Protein AF-A0A8H5CAH1-F1 (afdb_monomer)

Mean predicted aligned error: 20.33 Å

Secondary structure (DSSP, 8-state):
----SSS-TT--TTTT-------TT-EEGGGTEEEEEEEEEETTEEEEEEEEEETTEEEEEEEEEE-HHHHHHIIIIIHHHHHHHHHH--TT-----EEEEEEEEETTEEEEEEEES----BHHHHHHHHHHTT-SS--HHHHHHHHHHHHHHHHHHHTTT-B----SGGGEEE-----HHHHHHHHHHSPPPPPEEETTEEEPPP-----SS--TT--HHHHTT--EEE--GGG-B-SSP-PPTT---TT-GGGSSSS----TTHHHHHHHHHHHHHHHSS-S----S-HHHHHHHHHHHHT-PPPGGGTTSHHHHTPPPP-TTSPPHHHHHTTTS-HHHHHHHHHHHHHH--SSTTTSPPHHHHTT-TTTHHHHTT--S----STTTTTTS-TTTTTSTTT---TT---S-----PPPPPPPP------------------------------------PPPPPPPPPPPPTT-S--TTS-SS-----SS-----------TT--HHHHHHHHHHHHHHHHHHHHHHHHHHHHHHHHHHHHHHTT-HHHHHHHHHHHHHHIIIIIHHHHHHHHTTTTTTTS-----S--HHHHHHHHTHHHHHHHTT--HHHHHHHHHHHHHHGGGHHHHHHHHHHHHHHHTTT-THHHHHHHHHHHHHHHHHHHHHHHS-TTS--GGGHHHHHHHHHHHHHHHHHHHHHHHHS-GGG-----GGGGTTHHHHHHHHHHHHHHHHHHHHHHHHHHHHHHHH-HHHHHHHHHHHHHHHHHHHHHHHHHHHTTT-

pLDDT: mean 72.87, std 22.02, range [19.97, 97.19]

Sequence (785 aa):
MASFPEEPLNLSAEDGFGYLPADINQTLHGGKYTIVRKLGWGPRSSTWFVSEKTGDETVYWVVQVFTVSASKGADTTLRPILQGAVARARKWIPFPTINYSFWETGVHGEHLCLVMIEYGLPLSGLLRDAKRDGRPGLPVHVVQYTVSTVLSTLESLQNEEVMHSGVKLENLVFWASVDEEELAEHLAERPPGKTEIIGGFPVVRSQPLGDETAKWDEPMREVADWMLLLAGFGHVQVPPYAPEREHDYSSAPETLLANPTCGLSTDVWMLGCLAFELVTGEKLFTSTGTASERLREIRDVLQDSIPDAWQGDSNVQVLPDTNTSIQSLEKSLRQVLTEYEATAMCAFLRKCLVIDPAARQSVRDLRGDDWVKVASKSCKKPWRNQNSWTRNFPPSSEALWDKDQDPSFRDSSAGSLLLAPMAAPRETESSSSLSNTATPAYVPTQNTTQNDALSEPERLTKATMEVVPPAPSPKDFPSEHTPLLSTPRNPHIQDGIDETPSQDNVSSMAMFWEELPTLTEAAVPLFATQVLQFTMIIVPVISVGHMSTTALAGITLGSMTANVTGFSVIQGFCSALDTLMPSAWTSSHPQYPITITWFNAQSFLLRLKQDPEVAHLASQYLRWITLALPPFVFNTISRRYFQSQGLFTVPTRIILLVAPINAFLGWFLVWGPEPFSMGFIGAPIASVVSYYLISIASFTYGARYTDLRAWHPLTMRMFTHLGRLVRLGLSGVGQVCSEWWAWELVVLAASAIGPTALATQSVLGTSCGATFQAPFAIGVASSVR

Structure (mmCIF, N/CA/C/O backbone):
data_AF-A0A8H5CAH1-F1
#
_entry.id   AF-A0A8H5CAH1-F1
#
loop_
_atom_site.group_PDB
_atom_site.id
_atom_site.type_symbol
_atom_site.label_atom_id
_atom_site.label_alt_id
_atom_site.label_comp_id
_atom_site.label_asym_id
_atom_site.label_entity_id
_atom_site.label_seq_id
_atom_site.pdbx_PDB_ins_code
_atom_site.Cartn_x
_atom_site.Cartn_y
_atom_site.Cartn_z
_atom_site.occupancy
_atom_site.B_iso_or_equiv
_atom_site.auth_seq_id
_atom_site.auth_comp_id
_atom_site.auth_asym_id
_atom_site.auth_atom_id
_atom_site.pdbx_PDB_model_num
ATOM 1 N N . MET A 1 1 ? 9.356 1.542 -45.652 1.00 39.12 1 MET A N 1
ATOM 2 C CA . MET A 1 1 ? 8.880 0.399 -44.840 1.00 39.12 1 MET A CA 1
ATOM 3 C C . MET A 1 1 ? 7.638 0.828 -44.076 1.00 39.12 1 MET A C 1
ATOM 5 O O . MET A 1 1 ? 7.459 2.029 -43.909 1.00 39.12 1 MET A O 1
ATOM 9 N N . ALA A 1 2 ? 6.793 -0.107 -43.638 1.00 39.28 2 ALA A N 1
ATOM 10 C CA . ALA A 1 2 ? 5.792 0.206 -42.621 1.00 39.28 2 ALA A CA 1
ATOM 11 C C . ALA A 1 2 ? 6.513 0.368 -41.275 1.00 39.28 2 ALA A C 1
ATOM 13 O O . ALA A 1 2 ? 7.308 -0.496 -40.910 1.00 39.28 2 ALA A O 1
ATOM 14 N N . SER A 1 3 ? 6.274 1.470 -40.568 1.00 55.88 3 SER A N 1
ATOM 15 C CA . SER A 1 3 ? 6.725 1.634 -39.187 1.00 55.88 3 SER A CA 1
ATOM 16 C C . SER A 1 3 ? 5.833 0.790 -38.282 1.00 55.88 3 SER A C 1
ATOM 18 O O . SER A 1 3 ? 4.632 1.057 -38.189 1.00 55.88 3 SER A O 1
ATOM 20 N N . PHE A 1 4 ? 6.402 -0.220 -37.629 1.00 65.94 4 PHE A N 1
ATOM 21 C CA . PHE A 1 4 ? 5.696 -0.952 -36.583 1.00 65.94 4 PHE A CA 1
ATOM 22 C C . PHE A 1 4 ? 5.473 -0.004 -35.385 1.00 65.94 4 PHE A C 1
ATOM 24 O O . PHE A 1 4 ? 6.397 0.723 -35.024 1.00 65.94 4 PHE A O 1
ATOM 31 N N . PRO A 1 5 ? 4.261 0.053 -34.798 1.00 68.06 5 PRO A N 1
ATOM 32 C CA . PRO A 1 5 ? 3.958 0.930 -33.659 1.00 68.06 5 PRO A CA 1
ATOM 33 C C . PRO A 1 5 ? 4.433 0.359 -32.308 1.00 68.06 5 PRO A C 1
ATOM 35 O O . PRO A 1 5 ? 4.320 1.022 -31.282 1.00 68.06 5 PRO A O 1
ATOM 38 N N . GLU A 1 6 ? 4.917 -0.882 -32.320 1.00 81.88 6 GLU A N 1
ATOM 39 C CA . GLU A 1 6 ? 5.434 -1.666 -31.196 1.00 81.88 6 GLU A CA 1
ATOM 40 C C . GLU A 1 6 ? 6.808 -2.229 -31.628 1.00 81.88 6 GLU A C 1
ATOM 42 O O . GLU A 1 6 ? 7.552 -1.523 -32.309 1.00 81.88 6 GLU A O 1
ATOM 47 N N . GLU A 1 7 ? 7.174 -3.472 -31.289 1.00 83.25 7 GLU A N 1
ATOM 48 C CA . GLU A 1 7 ? 8.465 -4.019 -31.730 1.00 83.25 7 GLU A CA 1
ATOM 49 C C . GLU A 1 7 ? 8.551 -4.223 -33.262 1.00 83.25 7 GLU A C 1
ATOM 51 O O . GLU A 1 7 ? 7.550 -4.546 -33.914 1.00 83.25 7 GLU A O 1
ATOM 56 N N . PRO A 1 8 ? 9.747 -4.078 -33.868 1.00 84.75 8 PRO A N 1
ATOM 57 C CA . PRO A 1 8 ? 9.953 -4.285 -35.299 1.00 84.75 8 PRO A CA 1
ATOM 58 C C . PRO A 1 8 ? 10.002 -5.784 -35.650 1.00 84.75 8 PRO A C 1
ATOM 60 O O . PRO A 1 8 ? 11.058 -6.351 -35.932 1.00 84.75 8 PRO A O 1
ATOM 63 N N . LEU A 1 9 ? 8.832 -6.434 -35.669 1.00 85.62 9 LEU A N 1
ATOM 64 C CA . LEU A 1 9 ? 8.657 -7.872 -35.953 1.00 85.62 9 LEU A CA 1
ATOM 65 C C . LEU A 1 9 ? 9.239 -8.332 -37.303 1.00 85.62 9 LEU A C 1
ATOM 67 O O . LEU A 1 9 ? 9.489 -9.522 -37.498 1.00 85.62 9 LEU A O 1
ATOM 71 N N . ASN A 1 10 ? 9.469 -7.402 -38.232 1.00 84.69 10 ASN A N 1
ATOM 72 C CA . ASN A 1 10 ? 10.068 -7.674 -39.535 1.00 84.69 10 ASN A CA 1
ATOM 73 C C . ASN A 1 10 ? 11.605 -7.790 -39.526 1.00 84.69 10 ASN A C 1
ATOM 75 O O . ASN A 1 10 ? 12.161 -8.111 -40.576 1.00 84.69 10 ASN A O 1
ATOM 79 N N . LEU A 1 11 ? 12.289 -7.449 -38.428 1.00 87.06 11 LEU A N 1
ATOM 80 C CA . LEU A 1 11 ? 13.753 -7.488 -38.338 1.00 87.06 11 LEU A CA 1
ATOM 81 C C . LEU A 1 11 ? 14.231 -8.834 -37.790 1.00 87.06 11 LEU A C 1
ATOM 83 O O . LEU A 1 11 ? 13.706 -9.343 -36.798 1.00 87.06 11 LEU A O 1
ATOM 87 N N . SER A 1 12 ? 15.239 -9.393 -38.451 1.00 86.06 12 SER A N 1
ATOM 88 C CA . SER A 1 12 ? 15.768 -10.734 -38.219 1.00 86.06 12 SER A CA 1
ATOM 89 C C . SER A 1 12 ? 16.866 -10.769 -37.152 1.00 86.06 12 SER A C 1
ATOM 91 O O . SER A 1 12 ? 17.308 -9.738 -36.639 1.00 86.06 12 SER A O 1
ATOM 93 N N . ALA A 1 13 ? 17.356 -11.972 -36.843 1.00 83.56 13 ALA A N 1
ATOM 94 C CA . ALA A 1 13 ? 18.547 -12.152 -36.016 1.00 83.56 13 ALA A CA 1
ATOM 95 C C . ALA A 1 13 ? 19.811 -11.514 -36.638 1.00 83.56 13 ALA A C 1
ATOM 97 O O . ALA A 1 13 ? 20.676 -11.050 -35.897 1.00 83.56 13 ALA A O 1
ATOM 98 N N . GLU A 1 14 ? 19.910 -11.449 -37.974 1.00 80.50 14 GLU A N 1
ATOM 99 C CA . GLU A 1 14 ? 21.045 -10.836 -38.687 1.00 80.50 14 GLU A CA 1
ATOM 100 C C . GLU A 1 14 ? 21.045 -9.303 -38.562 1.00 80.50 14 GLU A C 1
ATOM 102 O O . GLU A 1 14 ? 22.106 -8.687 -38.480 1.00 80.50 14 GLU A O 1
ATOM 107 N N . ASP A 1 15 ? 19.860 -8.694 -38.446 1.00 80.56 15 ASP A N 1
ATOM 108 C CA . ASP A 1 15 ? 19.682 -7.261 -38.166 1.00 80.56 15 ASP A CA 1
ATOM 109 C C . ASP A 1 15 ? 20.014 -6.887 -36.705 1.00 80.56 15 ASP A C 1
ATOM 111 O O . ASP A 1 15 ? 19.988 -5.711 -36.340 1.00 80.56 15 ASP A O 1
ATOM 115 N N . GLY A 1 16 ? 20.312 -7.881 -35.858 1.00 77.19 16 GLY A N 1
ATOM 116 C CA . GLY A 1 16 ? 20.508 -7.730 -34.414 1.00 77.19 16 GLY A CA 1
ATOM 117 C C . GLY A 1 16 ? 19.245 -7.950 -33.574 1.00 77.19 16 GLY A C 1
ATOM 118 O O . GLY A 1 16 ? 19.300 -7.754 -32.361 1.00 77.19 16 GLY A O 1
ATOM 119 N N . PHE A 1 17 ? 18.134 -8.392 -34.173 1.00 83.69 17 PHE A N 1
ATOM 120 C CA . PHE A 1 17 ? 16.830 -8.552 -33.519 1.00 83.69 17 PHE A CA 1
ATOM 121 C C . PHE A 1 17 ? 16.282 -9.993 -33.647 1.00 83.69 17 PHE A C 1
ATOM 123 O O . PHE A 1 17 ? 16.823 -10.925 -33.047 1.00 83.69 17 PHE A O 1
ATOM 130 N N . GLY A 1 18 ? 15.185 -10.191 -34.387 1.00 89.12 18 GLY A N 1
ATOM 131 C CA . GLY A 1 18 ? 14.400 -11.424 -34.402 1.00 89.12 18 GLY A CA 1
ATOM 132 C C . GLY A 1 18 ? 13.494 -11.520 -33.176 1.00 89.12 18 GLY A C 1
ATOM 133 O O . GLY A 1 18 ? 13.792 -12.263 -32.247 1.00 89.12 18 GLY A O 1
ATOM 134 N N . TYR A 1 19 ? 12.396 -10.764 -33.148 1.00 91.56 19 TYR A N 1
ATOM 135 C CA . TYR A 1 19 ? 11.344 -10.881 -32.124 1.00 91.56 19 TYR A CA 1
ATOM 136 C C . TYR A 1 19 ? 10.419 -12.071 -32.410 1.00 91.56 19 TYR A C 1
ATOM 138 O O . TYR A 1 19 ? 10.225 -12.418 -33.570 1.00 91.56 19 TYR A O 1
ATOM 146 N N . LEU A 1 20 ? 9.815 -12.683 -31.385 1.00 92.06 20 LEU A N 1
ATOM 147 C CA . LEU A 1 20 ? 8.768 -13.691 -31.597 1.00 92.06 20 LEU A CA 1
ATOM 148 C C . LEU A 1 20 ? 7.466 -12.969 -32.002 1.00 92.06 20 LEU A C 1
ATOM 150 O O . LEU A 1 20 ? 6.951 -12.200 -31.189 1.00 92.06 20 LEU A O 1
ATOM 154 N N . PRO A 1 21 ? 6.910 -13.188 -33.210 1.00 90.31 21 PRO A N 1
ATOM 155 C CA . PRO A 1 21 ? 5.667 -12.547 -33.630 1.00 90.31 21 PRO A CA 1
ATOM 156 C C . PRO A 1 21 ? 4.467 -13.302 -33.045 1.00 90.31 21 PRO A C 1
ATOM 158 O O . PRO A 1 21 ? 3.839 -14.113 -33.726 1.00 90.31 21 PRO A O 1
ATOM 161 N N . ALA A 1 22 ? 4.210 -13.081 -31.757 1.00 89.75 22 ALA A N 1
ATOM 162 C CA . ALA A 1 22 ? 3.199 -13.800 -30.993 1.00 89.75 22 ALA A CA 1
ATOM 163 C C . ALA A 1 22 ? 1.826 -13.102 -30.995 1.00 89.75 22 ALA A C 1
ATOM 165 O O . ALA A 1 22 ? 1.742 -11.876 -31.060 1.00 89.75 22 ALA A O 1
ATOM 166 N N . ASP A 1 23 ? 0.753 -13.891 -30.890 1.00 90.75 23 ASP A N 1
ATOM 167 C CA . ASP A 1 23 ? -0.639 -13.413 -30.905 1.00 90.75 23 ASP A CA 1
ATOM 168 C C . ASP A 1 23 ? -1.399 -13.743 -29.599 1.00 90.75 23 ASP A C 1
ATOM 170 O O . ASP A 1 23 ? -1.026 -14.634 -28.831 1.00 90.75 23 ASP A O 1
ATOM 174 N N . ILE A 1 24 ? -2.498 -13.036 -29.333 1.00 90.88 24 ILE A N 1
ATOM 175 C CA . ILE A 1 24 ? -3.377 -13.291 -28.186 1.00 90.88 24 ILE A CA 1
ATOM 176 C C . ILE A 1 24 ? -4.077 -14.651 -28.352 1.00 90.88 24 ILE A C 1
ATOM 178 O O . ILE A 1 24 ? -4.609 -14.980 -29.411 1.00 90.88 24 ILE A O 1
ATOM 182 N N . ASN A 1 25 ? -4.125 -15.434 -27.273 1.00 89.69 25 ASN A N 1
ATOM 183 C CA . ASN A 1 25 ? -4.509 -16.852 -27.219 1.00 89.69 25 ASN A CA 1
ATOM 184 C C . ASN A 1 25 ? -3.540 -17.834 -27.907 1.00 89.69 25 ASN A C 1
ATOM 186 O O . ASN A 1 25 ? -3.828 -19.032 -27.929 1.00 89.69 25 ASN A O 1
ATOM 190 N N . GLN A 1 26 ? -2.390 -17.394 -28.433 1.00 92.31 26 GLN A N 1
ATOM 191 C CA . GLN A 1 26 ? -1.351 -18.333 -28.862 1.00 92.31 26 GLN A CA 1
ATOM 192 C C . GLN A 1 26 ? -0.804 -19.103 -27.653 1.00 92.31 26 GLN A C 1
ATOM 194 O O . GLN A 1 26 ? -0.576 -18.532 -26.585 1.00 92.31 26 GLN A O 1
ATOM 199 N N . THR A 1 27 ? -0.561 -20.400 -27.828 1.00 92.62 27 THR A N 1
ATOM 200 C CA . THR A 1 27 ? 0.103 -21.229 -26.820 1.00 92.62 27 THR A CA 1
ATOM 201 C C . THR A 1 27 ? 1.609 -21.304 -27.046 1.00 92.62 27 THR A C 1
ATOM 203 O O . THR A 1 27 ? 2.043 -21.541 -28.172 1.00 92.62 27 THR A O 1
ATOM 206 N N . LEU A 1 28 ? 2.376 -21.193 -25.965 1.00 92.06 28 LEU A N 1
ATOM 207 C CA . LEU A 1 28 ? 3.818 -21.418 -25.874 1.00 92.06 28 LEU A CA 1
ATOM 208 C C . LEU A 1 28 ? 4.105 -22.732 -25.122 1.00 92.06 28 LEU A C 1
ATOM 210 O O . LEU A 1 28 ? 3.229 -23.283 -24.443 1.00 92.06 28 LEU A O 1
ATOM 214 N N . HIS A 1 29 ? 5.342 -23.217 -25.216 1.00 92.12 29 HIS A N 1
ATOM 215 C CA . HIS A 1 29 ? 5.875 -24.400 -24.539 1.00 92.12 29 HIS A CA 1
ATOM 216 C C . HIS A 1 29 ? 4.965 -25.632 -24.680 1.00 92.12 29 HIS A C 1
ATOM 218 O O . HIS A 1 29 ? 4.398 -26.142 -23.711 1.00 92.12 29 HIS A O 1
ATOM 224 N N . GLY A 1 30 ? 4.756 -26.070 -25.925 1.00 85.62 30 GLY A N 1
ATOM 225 C CA . GLY A 1 30 ? 4.004 -27.292 -26.238 1.00 85.62 30 GLY A CA 1
ATOM 226 C C . GLY A 1 30 ? 2.516 -27.269 -25.858 1.00 85.62 30 GLY A C 1
ATOM 227 O O . GLY A 1 30 ? 1.894 -28.328 -25.816 1.00 85.62 30 GLY A O 1
ATOM 228 N N . GLY A 1 31 ? 1.944 -26.094 -25.571 1.00 87.56 31 GLY A N 1
ATOM 229 C CA . GLY A 1 31 ? 0.554 -25.939 -25.127 1.00 87.56 31 GLY A CA 1
ATOM 230 C C . GLY A 1 31 ? 0.393 -25.498 -23.668 1.00 87.56 31 GLY A C 1
ATOM 231 O O . GLY A 1 31 ? -0.728 -25.213 -23.251 1.00 87.56 31 GLY A O 1
ATOM 232 N N . LYS A 1 32 ? 1.480 -25.436 -22.886 1.00 89.94 32 LYS A N 1
ATOM 233 C CA . LYS A 1 32 ? 1.432 -25.199 -21.433 1.00 89.94 32 LYS A CA 1
ATOM 234 C C . LYS A 1 32 ? 0.989 -23.781 -21.052 1.00 89.94 32 LYS A C 1
ATOM 236 O O . LYS A 1 32 ? 0.195 -23.615 -20.129 1.00 89.94 32 LYS A O 1
ATOM 241 N N . TYR A 1 33 ? 1.500 -22.770 -21.753 1.00 92.81 33 TYR A N 1
ATOM 242 C CA . TYR A 1 33 ? 1.269 -21.355 -21.443 1.00 92.81 33 TYR A CA 1
ATOM 243 C C . TYR A 1 33 ? 0.442 -20.703 -22.547 1.00 92.81 33 TYR A C 1
ATOM 245 O O . TYR A 1 33 ? 0.873 -20.684 -23.691 1.00 92.81 33 TYR A O 1
ATOM 253 N N . THR A 1 34 ? -0.727 -20.145 -22.232 1.00 93.62 34 THR A N 1
ATOM 254 C CA . THR A 1 34 ? -1.567 -19.424 -23.211 1.00 93.62 34 THR A CA 1
ATOM 255 C C . THR A 1 34 ? -1.392 -17.918 -23.045 1.00 93.62 34 THR A C 1
ATOM 257 O O . THR A 1 34 ? -1.555 -17.413 -21.937 1.00 93.62 34 THR A O 1
ATOM 260 N N . ILE A 1 35 ? -1.074 -17.189 -24.117 1.00 93.00 35 ILE A N 1
ATOM 261 C CA . ILE A 1 35 ? -0.911 -15.729 -24.080 1.00 93.00 35 ILE A CA 1
ATOM 262 C C . ILE A 1 35 ? -2.259 -15.046 -23.836 1.00 93.00 35 ILE A C 1
ATOM 264 O O . ILE A 1 35 ? -3.196 -15.200 -24.616 1.00 93.00 35 ILE A O 1
ATOM 268 N N . VAL A 1 36 ? -2.327 -14.239 -22.778 1.00 89.81 36 VAL A N 1
ATOM 269 C CA . VAL A 1 36 ? -3.516 -13.466 -22.387 1.00 89.81 36 VAL A CA 1
ATOM 270 C C . VAL A 1 36 ? -3.372 -11.995 -22.780 1.00 89.81 36 VAL A C 1
ATOM 272 O O . VAL A 1 36 ? -4.353 -11.373 -23.183 1.00 89.81 36 VAL A O 1
ATOM 275 N N . ARG A 1 37 ? -2.170 -11.409 -22.658 1.00 88.62 37 ARG A N 1
ATOM 276 C CA . ARG A 1 37 ? -1.921 -9.978 -22.927 1.00 88.62 37 ARG A CA 1
ATOM 277 C C . ARG A 1 37 ? -0.445 -9.689 -23.193 1.00 88.62 37 ARG A C 1
ATOM 279 O O . ARG A 1 37 ? 0.419 -10.350 -22.624 1.00 88.62 37 ARG A O 1
ATOM 286 N N . LYS A 1 38 ? -0.141 -8.647 -23.969 1.00 87.94 38 LYS A N 1
ATOM 287 C CA . LYS A 1 38 ? 1.203 -8.051 -24.016 1.00 87.94 38 LYS A CA 1
ATOM 288 C C . LYS A 1 38 ? 1.328 -6.972 -22.939 1.00 87.94 38 LYS A C 1
ATOM 290 O O . LYS A 1 38 ? 0.510 -6.058 -22.912 1.00 87.94 38 LYS A O 1
ATOM 295 N N . LEU A 1 39 ? 2.340 -7.046 -22.076 1.00 81.94 39 LEU A N 1
ATOM 296 C CA . LEU A 1 39 ? 2.582 -6.047 -21.024 1.00 81.94 39 LEU A CA 1
ATOM 297 C C . LEU A 1 39 ? 3.517 -4.921 -21.487 1.00 81.94 39 LEU A C 1
ATOM 299 O O . LEU A 1 39 ? 3.327 -3.773 -21.096 1.00 81.94 39 LEU A O 1
ATOM 303 N N . GLY A 1 40 ? 4.512 -5.238 -22.318 1.00 81.00 40 GLY A N 1
ATOM 304 C CA . GLY A 1 40 ? 5.506 -4.279 -22.804 1.00 81.00 40 GLY A CA 1
ATOM 305 C C . GLY A 1 40 ? 6.574 -4.927 -23.686 1.00 81.00 40 GLY A C 1
ATOM 306 O O . GLY A 1 40 ? 6.531 -6.131 -23.944 1.00 81.00 40 GLY A O 1
ATOM 307 N N . TRP A 1 41 ? 7.550 -4.137 -24.136 1.00 83.44 41 TRP A N 1
ATOM 308 C CA . TRP A 1 41 ? 8.710 -4.611 -24.898 1.00 83.44 41 TRP A CA 1
ATOM 309 C C . TRP A 1 41 ? 9.913 -3.658 -24.784 1.00 83.44 41 TRP A C 1
ATOM 311 O O . TRP A 1 41 ? 9.813 -2.550 -24.252 1.00 83.44 41 TRP A O 1
ATOM 321 N N . GLY A 1 42 ? 11.059 -4.106 -25.295 1.00 76.62 42 GLY A N 1
ATOM 322 C CA . GLY A 1 42 ? 12.276 -3.320 -25.495 1.00 76.62 42 GLY A CA 1
ATOM 323 C C . GLY A 1 42 ? 13.210 -3.987 -26.518 1.00 76.62 42 GLY A C 1
ATOM 324 O O . GLY A 1 42 ? 12.869 -5.061 -27.023 1.00 76.62 42 GLY A O 1
ATOM 325 N N . PRO A 1 43 ? 14.392 -3.411 -26.824 1.00 76.25 43 PRO A N 1
ATOM 326 C CA . PRO A 1 43 ? 15.267 -3.841 -27.930 1.00 76.25 43 PRO A CA 1
ATOM 327 C C . PRO A 1 43 ? 15.661 -5.328 -27.957 1.00 76.25 43 PRO A C 1
ATOM 329 O O . PRO A 1 43 ? 16.013 -5.856 -29.006 1.00 76.25 43 PRO A O 1
ATOM 332 N N . ARG A 1 44 ? 15.588 -6.018 -26.810 1.00 81.19 44 ARG A N 1
ATOM 333 C CA . ARG A 1 44 ? 16.052 -7.404 -26.643 1.00 81.19 44 ARG A CA 1
ATOM 334 C C . ARG A 1 44 ? 14.990 -8.405 -26.200 1.00 81.19 44 ARG A C 1
ATOM 336 O O . ARG A 1 44 ? 15.275 -9.602 -26.231 1.00 81.19 44 ARG A O 1
ATOM 343 N N . SER A 1 45 ? 13.789 -7.967 -25.821 1.00 87.38 45 SER A N 1
ATOM 344 C CA . SER A 1 45 ? 12.716 -8.862 -25.365 1.00 87.38 45 SER A CA 1
ATOM 345 C C . SER A 1 45 ? 11.330 -8.218 -25.409 1.00 87.38 45 SER A C 1
ATOM 347 O O . SER A 1 45 ? 11.195 -7.018 -25.177 1.00 87.38 45 SER A O 1
ATOM 349 N N . SER A 1 46 ? 10.306 -9.048 -25.586 1.00 89.25 46 SER A N 1
ATOM 350 C CA . SER A 1 46 ? 8.894 -8.711 -25.371 1.00 89.25 46 SER A CA 1
ATOM 351 C C . SER A 1 46 ? 8.383 -9.398 -24.097 1.00 89.25 46 SER A C 1
ATOM 353 O O . SER A 1 46 ? 8.830 -10.494 -23.753 1.00 89.25 46 SER A O 1
ATOM 355 N N . THR A 1 47 ? 7.478 -8.750 -23.366 1.00 88.25 47 THR A N 1
ATOM 356 C CA . THR A 1 47 ? 6.991 -9.218 -22.060 1.00 88.25 47 THR A CA 1
ATOM 357 C C . THR A 1 47 ? 5.494 -9.478 -22.133 1.00 88.25 47 THR A C 1
ATOM 359 O O . THR A 1 47 ? 4.705 -8.565 -22.393 1.00 88.25 47 THR A O 1
ATOM 362 N N . TRP A 1 48 ? 5.104 -10.723 -21.879 1.00 89.81 48 TRP A N 1
ATOM 363 C CA . TRP A 1 48 ? 3.747 -11.225 -22.064 1.00 89.81 48 TRP A CA 1
ATOM 364 C C . TRP A 1 48 ? 3.180 -11.751 -20.753 1.00 89.81 48 TRP A C 1
ATOM 366 O O . TRP A 1 48 ? 3.876 -12.375 -19.958 1.00 89.81 48 TRP A O 1
ATOM 376 N N . PHE A 1 49 ? 1.894 -11.518 -20.546 1.00 89.75 49 PHE A N 1
ATOM 377 C CA . PHE A 1 49 ? 1.114 -12.105 -19.472 1.00 89.75 49 PHE A CA 1
ATOM 378 C C . PHE A 1 49 ? 0.406 -13.351 -20.008 1.00 89.75 49 PHE A C 1
ATOM 380 O O . PHE A 1 49 ? -0.234 -13.295 -21.066 1.00 89.75 49 PHE A O 1
ATOM 387 N N . VAL A 1 50 ? 0.547 -14.475 -19.307 1.00 90.69 50 VAL A N 1
ATOM 388 C CA . VAL A 1 50 ? 0.076 -15.793 -19.753 1.00 90.69 50 VAL A CA 1
ATOM 389 C C . VAL A 1 50 ? -0.706 -16.509 -18.654 1.00 90.69 50 VAL A C 1
ATOM 391 O O . VAL A 1 50 ? -0.503 -16.250 -17.470 1.00 90.69 50 VAL A O 1
ATOM 394 N N . SER A 1 51 ? -1.546 -17.462 -19.050 1.00 89.50 51 SER A N 1
ATOM 395 C CA . SER A 1 51 ? -2.237 -18.390 -18.149 1.00 89.50 51 SER A CA 1
ATOM 396 C C . SER A 1 51 ? -1.756 -19.833 -18.346 1.00 89.50 51 SER A C 1
ATOM 398 O O . SER A 1 51 ? -1.641 -20.291 -19.487 1.00 89.50 51 SER A O 1
ATOM 400 N N . GLU A 1 52 ? -1.549 -20.562 -17.252 1.00 89.00 52 GLU A N 1
ATOM 401 C CA . GLU A 1 52 ? -1.288 -22.006 -17.179 1.00 89.00 52 GLU A CA 1
ATOM 402 C C . GLU A 1 52 ? -2.497 -22.706 -16.537 1.00 89.00 52 GLU A C 1
ATOM 404 O O . GLU A 1 52 ? -2.933 -22.332 -15.448 1.00 89.00 52 GLU A O 1
ATOM 409 N N . LYS A 1 53 ? -3.047 -23.737 -17.189 1.00 84.19 53 LYS A N 1
ATOM 410 C CA . LYS A 1 53 ? -4.185 -24.501 -16.649 1.00 84.19 53 LYS A CA 1
ATOM 411 C C . LYS A 1 53 ? -3.703 -25.708 -15.855 1.00 84.19 53 LYS A C 1
ATOM 413 O O . LYS A 1 53 ? -3.129 -26.634 -16.425 1.00 84.19 53 LYS A O 1
ATOM 418 N N . THR A 1 54 ? -3.980 -25.710 -14.555 1.00 79.19 54 THR A N 1
ATOM 419 C CA . THR A 1 54 ? -3.551 -26.749 -13.611 1.00 79.19 54 THR A CA 1
ATOM 420 C C . THR A 1 54 ? -4.777 -27.504 -13.101 1.00 79.19 54 THR A C 1
ATOM 422 O O . THR A 1 54 ? -5.313 -27.231 -12.032 1.00 79.19 54 THR A O 1
ATOM 425 N N . GLY A 1 55 ? -5.260 -28.456 -13.905 1.00 80.25 55 GLY A N 1
ATOM 426 C CA . GLY A 1 55 ? -6.553 -29.102 -13.663 1.00 80.25 55 GLY A CA 1
ATOM 427 C C . GLY A 1 55 ? -7.702 -28.145 -13.982 1.00 80.25 55 GLY A C 1
ATOM 428 O O . GLY A 1 55 ? -7.787 -27.662 -15.111 1.00 80.25 55 GLY A O 1
ATOM 429 N N . ASP A 1 56 ? -8.560 -27.879 -12.995 1.00 74.12 56 ASP A N 1
ATOM 430 C CA . ASP A 1 56 ? -9.669 -26.920 -13.111 1.00 74.12 56 ASP A CA 1
ATOM 431 C C . ASP A 1 56 ? -9.253 -25.472 -12.753 1.00 74.12 56 ASP A C 1
ATOM 433 O O . ASP A 1 56 ? -9.970 -24.528 -13.083 1.00 74.12 56 ASP A O 1
ATOM 437 N N . GLU A 1 57 ? -8.092 -25.276 -12.113 1.00 75.56 57 GLU A N 1
ATOM 438 C CA . GLU A 1 57 ? -7.565 -23.966 -11.689 1.00 75.56 57 GLU A CA 1
ATOM 439 C C . GLU A 1 57 ? -6.699 -23.322 -12.799 1.00 75.56 57 GLU A C 1
ATOM 441 O O . GLU A 1 57 ? -6.087 -24.017 -13.619 1.00 75.56 57 GLU A O 1
ATOM 446 N N . THR A 1 58 ? -6.661 -21.984 -12.871 1.00 80.38 58 THR A N 1
ATOM 447 C CA . THR A 1 58 ? -5.958 -21.229 -13.932 1.00 80.38 58 THR A CA 1
ATOM 448 C C . THR A 1 58 ? -5.003 -20.206 -13.322 1.00 80.38 58 THR A C 1
ATOM 450 O O . THR A 1 58 ? -5.412 -19.109 -12.956 1.00 80.38 58 THR A O 1
ATOM 453 N N . VAL A 1 59 ? -3.722 -20.572 -13.274 1.00 83.62 59 VAL A N 1
ATOM 454 C CA . VAL A 1 59 ? -2.645 -19.784 -12.662 1.00 83.62 59 VAL A CA 1
ATOM 455 C C . VAL A 1 59 ? -2.053 -18.818 -13.685 1.00 83.62 59 VAL A C 1
ATOM 457 O O . VAL A 1 59 ? -1.882 -19.172 -14.854 1.00 83.62 59 VAL A O 1
ATOM 460 N N . TYR A 1 60 ? -1.695 -17.609 -13.258 1.00 84.75 60 TYR A N 1
ATOM 461 C CA . TYR A 1 60 ? -1.136 -16.576 -14.134 1.00 84.75 60 TYR A CA 1
ATOM 462 C C . TYR A 1 60 ? 0.364 -16.343 -13.920 1.00 84.75 60 TYR A C 1
ATOM 464 O O . TYR A 1 60 ? 0.863 -16.372 -12.796 1.00 84.75 60 TYR A O 1
ATOM 472 N N . TRP A 1 61 ? 1.080 -16.058 -15.012 1.00 86.38 61 TRP A N 1
ATOM 473 C CA . TRP A 1 61 ? 2.529 -15.828 -15.024 1.00 86.38 61 TRP A CA 1
ATOM 474 C C . TRP A 1 61 ? 2.915 -14.685 -15.967 1.00 86.38 61 TRP A C 1
ATOM 476 O O . TRP A 1 61 ? 2.174 -14.341 -16.893 1.00 86.38 61 TRP A O 1
ATOM 486 N N . VAL A 1 62 ? 4.128 -14.155 -15.801 1.00 87.31 62 VAL A N 1
ATOM 487 C CA . VAL A 1 62 ? 4.770 -13.300 -16.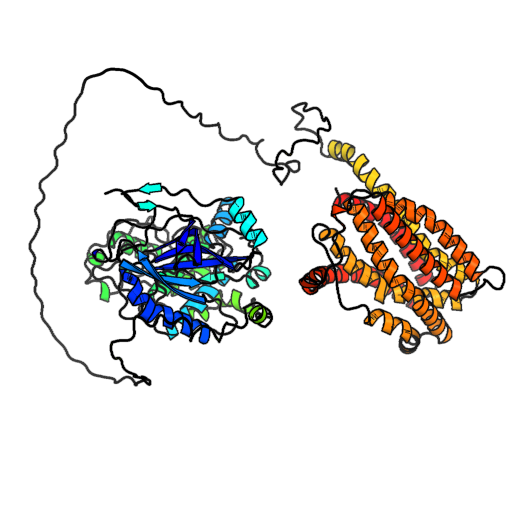809 1.00 87.31 62 VAL A CA 1
ATOM 488 C C . VAL A 1 62 ? 5.830 -14.106 -17.549 1.00 87.31 62 VAL A C 1
ATOM 490 O O . VAL A 1 62 ? 6.740 -14.653 -16.932 1.00 87.31 62 VAL A O 1
ATOM 493 N N . VAL A 1 63 ? 5.739 -14.163 -18.876 1.00 90.31 63 VAL A N 1
ATOM 494 C CA . VAL A 1 63 ? 6.764 -14.749 -19.745 1.00 90.31 63 VAL A CA 1
ATOM 495 C C . VAL A 1 63 ? 7.485 -13.631 -20.478 1.00 90.31 63 VAL A C 1
ATOM 497 O O . VAL A 1 63 ? 6.900 -12.901 -21.281 1.00 90.31 63 VAL A O 1
ATOM 500 N N . GLN A 1 64 ? 8.780 -13.509 -20.216 1.00 89.31 64 GLN A N 1
ATOM 501 C CA . GLN A 1 64 ? 9.655 -12.610 -20.947 1.00 89.31 64 GLN A CA 1
ATOM 502 C C . GLN A 1 64 ? 10.341 -13.380 -22.080 1.00 89.31 64 GLN A C 1
ATOM 504 O O . GLN A 1 64 ? 11.156 -14.270 -21.836 1.00 89.31 64 GLN A O 1
ATOM 509 N N . VAL A 1 65 ? 9.983 -13.042 -23.319 1.00 92.00 65 VAL A N 1
ATOM 510 C CA . VAL A 1 65 ? 10.445 -13.696 -24.547 1.00 92.00 65 VAL A CA 1
ATOM 511 C C . VAL A 1 65 ? 11.555 -12.860 -25.169 1.00 92.00 65 VAL A C 1
ATOM 513 O O . VAL A 1 65 ? 11.333 -11.720 -25.586 1.00 92.00 65 VAL A O 1
ATOM 516 N N . PHE A 1 66 ? 12.759 -13.416 -25.239 1.00 91.38 66 PHE A N 1
ATOM 517 C CA . PHE A 1 66 ? 13.918 -12.737 -25.803 1.00 91.38 66 PHE A CA 1
ATOM 518 C C . PHE A 1 66 ? 13.915 -12.762 -27.336 1.00 91.38 66 PHE A C 1
ATOM 520 O O . PHE A 1 66 ? 13.350 -13.642 -27.986 1.00 91.38 66 PHE A O 1
ATOM 527 N N . THR A 1 67 ? 14.575 -11.772 -27.926 1.00 91.31 67 THR A N 1
ATOM 528 C CA . THR A 1 67 ? 14.946 -11.799 -29.346 1.00 91.31 67 THR A CA 1
ATOM 529 C C . THR A 1 67 ? 15.934 -12.937 -29.611 1.00 91.31 67 THR A C 1
ATOM 531 O O . THR A 1 67 ? 16.685 -13.333 -28.714 1.00 91.31 67 THR A O 1
ATOM 534 N N . VAL A 1 68 ? 15.967 -13.474 -30.831 1.00 90.69 68 VAL A N 1
ATOM 535 C CA . VAL A 1 68 ? 16.906 -14.548 -31.210 1.00 90.69 68 VAL A CA 1
ATOM 536 C C . VAL A 1 68 ? 18.358 -14.096 -31.006 1.00 90.69 68 VAL A C 1
ATOM 538 O O . VAL A 1 68 ? 19.176 -14.864 -30.496 1.00 90.69 68 VAL A O 1
ATOM 541 N N . SER A 1 69 ? 18.663 -12.827 -31.305 1.00 86.69 69 SER A N 1
ATOM 542 C CA . SER A 1 69 ? 19.973 -12.216 -31.044 1.00 86.69 69 SER A CA 1
ATOM 543 C C . SER A 1 69 ? 20.346 -12.198 -29.552 1.00 86.69 69 SER A C 1
ATOM 545 O O . SER A 1 69 ? 21.470 -12.549 -29.192 1.00 86.69 69 SER A O 1
ATOM 547 N N . ALA A 1 70 ? 19.410 -11.844 -28.664 1.00 86.06 70 ALA A N 1
ATOM 548 C CA . ALA A 1 70 ? 19.667 -11.742 -27.228 1.00 86.06 70 ALA A CA 1
ATOM 549 C C . ALA A 1 70 ? 19.616 -13.086 -26.481 1.00 86.06 70 ALA A C 1
ATOM 551 O O . ALA A 1 70 ? 20.253 -13.220 -25.435 1.00 86.06 70 ALA A O 1
ATOM 552 N N . SER A 1 71 ? 18.874 -14.075 -26.990 1.00 89.12 71 SER A N 1
ATOM 553 C CA . SER A 1 71 ? 18.500 -15.295 -26.254 1.00 89.12 71 SER A CA 1
ATOM 554 C C . SER A 1 71 ? 19.696 -16.105 -25.747 1.00 89.12 71 SER A C 1
ATOM 556 O O . SER A 1 71 ? 19.738 -16.477 -24.576 1.00 89.12 71 SER A O 1
ATOM 558 N N . LYS A 1 72 ? 20.722 -16.316 -26.583 1.00 83.19 72 LYS A N 1
ATOM 559 C CA . LYS A 1 72 ? 21.942 -17.047 -26.180 1.00 83.19 72 LYS A CA 1
ATOM 560 C C . LYS A 1 72 ? 22.750 -16.294 -25.114 1.00 83.19 72 LYS A C 1
ATOM 562 O O . LYS A 1 72 ? 23.312 -16.914 -24.212 1.00 83.19 72 LYS A O 1
ATOM 567 N N . GLY A 1 73 ? 22.771 -14.961 -25.178 1.00 79.69 73 GLY A N 1
ATOM 568 C CA . GLY A 1 73 ? 23.395 -14.118 -24.154 1.00 79.69 73 GLY A CA 1
ATOM 569 C C . GLY A 1 73 ? 22.620 -14.151 -22.835 1.00 79.69 73 GLY A C 1
ATOM 570 O O . GLY A 1 73 ? 23.214 -14.287 -21.769 1.00 79.69 73 GLY A O 1
ATOM 571 N N . ALA A 1 74 ? 21.289 -14.096 -22.898 1.00 81.62 74 ALA A N 1
ATOM 572 C CA . ALA A 1 74 ? 20.419 -14.150 -21.726 1.00 81.62 74 ALA A CA 1
ATOM 573 C C . ALA A 1 74 ? 20.481 -15.507 -20.997 1.00 81.62 74 ALA A C 1
ATOM 575 O O . ALA A 1 74 ? 20.495 -15.532 -19.767 1.00 81.62 74 ALA A O 1
ATOM 576 N N . ASP A 1 75 ? 20.592 -16.625 -21.722 1.00 83.38 75 ASP A N 1
ATOM 577 C CA . ASP A 1 75 ? 20.703 -17.954 -21.103 1.00 83.38 75 ASP A CA 1
ATOM 578 C C . ASP A 1 75 ? 22.026 -18.140 -20.343 1.00 83.38 75 ASP A C 1
ATOM 580 O O . ASP A 1 75 ? 22.055 -18.683 -19.239 1.00 83.38 75 ASP A O 1
ATOM 584 N N . THR A 1 76 ? 23.119 -17.648 -20.930 1.00 78.75 76 THR A N 1
ATOM 585 C CA . THR A 1 76 ? 24.484 -17.818 -20.409 1.00 78.75 76 THR A CA 1
ATOM 586 C C . THR A 1 76 ? 24.867 -16.812 -19.326 1.00 78.75 76 THR A C 1
ATOM 588 O O . THR A 1 76 ? 25.740 -17.111 -18.513 1.00 78.75 76 THR A O 1
ATOM 591 N N . THR A 1 77 ? 24.225 -15.641 -19.288 1.00 74.12 77 THR A N 1
ATOM 592 C CA . THR A 1 77 ? 24.546 -14.566 -18.333 1.00 74.12 77 THR A CA 1
ATOM 593 C C . THR A 1 77 ? 23.358 -14.232 -17.430 1.00 74.12 77 THR A C 1
ATOM 595 O O . THR A 1 77 ? 23.407 -14.498 -16.229 1.00 74.12 77 THR A O 1
ATOM 598 N N . LEU A 1 78 ? 22.264 -13.705 -17.988 1.00 76.56 78 LEU A N 1
ATOM 599 C CA . LEU A 1 78 ? 21.130 -13.186 -17.221 1.00 76.56 78 LEU A CA 1
ATOM 600 C C . LEU A 1 78 ? 20.442 -14.251 -16.356 1.00 76.56 78 LEU A C 1
ATOM 602 O O . LEU A 1 78 ? 20.163 -13.982 -15.190 1.00 76.56 78 LEU A O 1
ATOM 606 N N . ARG A 1 79 ? 20.182 -15.457 -16.880 1.00 77.81 79 ARG A N 1
ATOM 607 C CA . ARG A 1 79 ? 19.535 -16.530 -16.104 1.00 77.81 79 ARG A CA 1
ATOM 608 C C . ARG A 1 79 ? 20.379 -16.932 -14.875 1.00 77.81 79 ARG A C 1
ATOM 610 O O . ARG A 1 79 ? 19.826 -16.898 -13.774 1.00 77.81 79 ARG A O 1
ATOM 617 N N . PRO A 1 80 ? 21.694 -17.218 -14.993 1.00 76.19 80 PRO A N 1
ATOM 618 C CA . PRO A 1 80 ? 22.585 -17.384 -13.840 1.00 76.19 80 PRO A CA 1
ATOM 619 C C . PRO A 1 80 ? 22.653 -16.178 -12.892 1.00 76.19 80 PRO A C 1
ATOM 621 O O . PRO A 1 80 ? 22.666 -16.376 -11.677 1.00 76.19 80 PRO A O 1
ATOM 624 N N . ILE A 1 81 ? 22.667 -14.942 -13.411 1.00 72.56 81 ILE A N 1
ATOM 625 C CA . ILE A 1 81 ? 22.672 -13.717 -12.589 1.00 72.56 81 ILE A CA 1
ATOM 626 C C . ILE A 1 81 ? 21.394 -13.626 -11.753 1.00 72.56 81 ILE A C 1
ATOM 628 O O . ILE A 1 81 ? 21.484 -13.459 -10.542 1.00 72.56 81 ILE A O 1
ATOM 632 N N . LEU A 1 82 ? 20.214 -13.791 -12.358 1.00 71.38 82 LEU A N 1
ATOM 633 C CA . LEU A 1 82 ? 18.926 -13.737 -11.658 1.00 71.38 82 LEU A CA 1
ATOM 634 C C . LEU A 1 82 ? 18.799 -14.865 -10.622 1.00 71.38 82 LEU A C 1
ATOM 636 O O . LEU A 1 82 ? 18.455 -14.601 -9.472 1.00 71.38 82 LEU A O 1
ATOM 640 N N . GLN A 1 83 ? 19.162 -16.103 -10.975 1.00 71.31 83 GLN A N 1
ATOM 641 C CA . GLN A 1 83 ? 19.181 -17.234 -10.033 1.00 71.31 83 GLN A CA 1
ATOM 642 C C . GLN A 1 83 ? 20.156 -16.995 -8.864 1.00 71.31 83 GLN A C 1
ATOM 644 O O . GLN A 1 83 ? 19.830 -17.249 -7.703 1.00 71.31 83 GLN A O 1
ATOM 649 N N . GLY A 1 84 ? 21.343 -16.457 -9.154 1.00 66.44 84 GLY A N 1
ATOM 650 C CA . GLY A 1 84 ? 22.342 -16.101 -8.152 1.00 66.44 84 GLY A CA 1
ATOM 651 C C . GLY A 1 84 ? 21.910 -14.943 -7.251 1.00 66.44 84 GLY A C 1
ATOM 652 O O . GLY A 1 84 ? 22.120 -15.003 -6.040 1.00 66.44 84 GLY A O 1
ATOM 653 N N . ALA A 1 85 ? 21.272 -13.923 -7.821 1.00 63.50 85 ALA A N 1
ATOM 654 C CA . ALA A 1 85 ? 20.756 -12.767 -7.106 1.00 63.50 85 ALA A CA 1
ATOM 655 C C . ALA A 1 85 ? 19.585 -13.148 -6.193 1.00 63.50 85 ALA A C 1
ATOM 657 O O . ALA A 1 85 ? 19.599 -12.744 -5.038 1.00 63.50 85 ALA A O 1
ATOM 658 N N . VAL A 1 86 ? 18.653 -14.008 -6.623 1.00 62.81 86 VAL A N 1
ATOM 659 C CA . VAL A 1 86 ? 17.611 -14.580 -5.744 1.00 62.81 86 VAL A CA 1
ATOM 660 C C . VAL A 1 86 ? 18.237 -15.349 -4.570 1.00 62.81 86 VAL A C 1
ATOM 662 O O . VAL A 1 86 ? 17.811 -15.186 -3.428 1.00 62.81 86 VAL A O 1
ATOM 665 N N . ALA A 1 87 ? 19.300 -16.127 -4.809 1.00 58.94 87 ALA A N 1
ATOM 666 C CA . ALA A 1 87 ? 20.005 -16.861 -3.753 1.00 58.94 87 ALA A CA 1
ATOM 667 C C . ALA A 1 87 ? 20.842 -15.966 -2.808 1.00 58.94 87 ALA A C 1
ATOM 669 O O . ALA A 1 87 ? 21.085 -16.340 -1.658 1.00 58.94 87 ALA A O 1
ATOM 670 N N . ARG A 1 88 ? 21.302 -14.794 -3.274 1.00 57.06 88 ARG A N 1
ATOM 671 C CA . ARG A 1 88 ? 22.093 -13.817 -2.494 1.00 57.06 88 ARG A CA 1
ATOM 672 C C . ARG A 1 88 ? 21.257 -12.681 -1.896 1.00 57.06 88 ARG A C 1
ATOM 674 O O . ARG A 1 88 ? 21.730 -11.996 -0.984 1.00 57.06 88 ARG A O 1
ATOM 681 N N . ALA A 1 89 ? 20.024 -12.496 -2.361 1.00 51.88 89 ALA A N 1
ATOM 682 C CA . ALA A 1 89 ? 19.104 -11.478 -1.890 1.00 51.88 89 ALA A CA 1
ATOM 683 C C . ALA A 1 89 ? 18.864 -11.635 -0.386 1.00 51.88 89 ALA A C 1
ATOM 685 O O . ALA A 1 89 ? 18.390 -12.654 0.123 1.00 51.88 89 ALA A O 1
ATOM 686 N N . ARG A 1 90 ? 19.165 -10.571 0.361 1.00 48.72 90 ARG A N 1
ATOM 687 C CA . ARG A 1 90 ? 18.698 -10.457 1.746 1.00 48.72 90 ARG A CA 1
ATOM 688 C C . ARG A 1 90 ? 17.167 -10.433 1.721 1.00 48.72 90 ARG A C 1
ATOM 690 O O . ARG A 1 90 ? 16.597 -9.825 0.822 1.00 48.72 90 ARG A O 1
ATOM 697 N N . LYS A 1 91 ? 16.522 -11.002 2.750 1.00 47.41 91 LYS A N 1
ATOM 698 C CA . LYS A 1 91 ? 15.053 -11.167 2.930 1.00 47.41 91 LYS A CA 1
ATOM 699 C C . LYS A 1 91 ? 14.184 -9.883 2.913 1.00 47.41 91 LYS A C 1
ATOM 701 O O . LYS A 1 91 ? 13.071 -9.889 3.427 1.00 47.41 91 LYS A O 1
ATOM 706 N N . TRP A 1 92 ? 14.710 -8.777 2.403 1.00 48.34 92 TRP A N 1
ATOM 707 C CA . TRP A 1 92 ? 14.164 -7.426 2.487 1.00 48.34 92 TRP A CA 1
ATOM 708 C C . TRP A 1 92 ? 14.339 -6.628 1.178 1.00 48.34 92 TRP A C 1
ATOM 710 O O . TRP A 1 92 ? 14.001 -5.449 1.162 1.00 48.34 92 TRP A O 1
ATOM 720 N N . ILE A 1 93 ? 14.923 -7.220 0.124 1.00 56.34 93 ILE A N 1
ATOM 721 C CA . ILE A 1 93 ? 15.098 -6.584 -1.192 1.00 56.34 93 ILE A CA 1
ATOM 722 C C . ILE A 1 93 ? 14.107 -7.240 -2.168 1.00 56.34 93 ILE A C 1
ATOM 724 O O . ILE A 1 93 ? 14.212 -8.451 -2.367 1.00 56.34 93 ILE A O 1
ATOM 728 N N . PRO A 1 94 ? 13.165 -6.490 -2.768 1.00 61.19 94 PRO A N 1
ATOM 729 C CA . PRO A 1 94 ? 12.336 -6.997 -3.855 1.00 61.19 94 PRO A CA 1
ATOM 730 C C . PRO A 1 94 ? 13.188 -7.131 -5.126 1.00 61.19 94 PRO A C 1
ATOM 732 O O . PRO A 1 94 ? 13.869 -6.188 -5.526 1.00 61.19 94 PRO A O 1
ATOM 735 N N . PHE A 1 95 ? 13.182 -8.315 -5.735 1.00 67.50 95 PHE A N 1
ATOM 736 C CA . PHE A 1 95 ? 14.005 -8.659 -6.896 1.00 67.50 95 PHE A CA 1
ATOM 737 C C . PHE A 1 95 ? 13.292 -9.770 -7.692 1.00 67.50 95 PHE A C 1
ATOM 739 O O . PHE A 1 95 ? 12.802 -10.695 -7.040 1.00 67.50 95 PHE A O 1
ATOM 746 N N . PRO A 1 96 ? 13.196 -9.714 -9.037 1.00 69.44 96 PRO A N 1
ATOM 747 C CA . PRO A 1 96 ? 12.405 -10.684 -9.798 1.00 69.44 96 PRO A CA 1
ATOM 748 C C . PRO A 1 96 ? 12.896 -12.129 -9.698 1.00 69.44 96 PRO A C 1
ATOM 750 O O . PRO A 1 96 ? 14.099 -12.405 -9.711 1.00 69.44 96 PRO A O 1
ATOM 753 N N . THR A 1 97 ? 11.943 -13.057 -9.662 1.00 70.50 97 THR A N 1
ATOM 754 C CA . THR A 1 97 ? 12.167 -14.477 -9.402 1.00 70.50 97 THR A CA 1
ATOM 755 C C . THR A 1 97 ? 11.836 -15.297 -10.644 1.00 70.50 97 THR A C 1
ATOM 757 O O . THR A 1 97 ? 10.668 -15.505 -10.976 1.00 70.50 97 THR A O 1
ATOM 760 N N . ILE A 1 98 ? 12.863 -15.831 -11.317 1.00 74.06 98 ILE A N 1
ATOM 761 C CA . ILE A 1 98 ? 12.650 -16.853 -12.352 1.00 74.06 98 ILE A CA 1
ATOM 762 C C . ILE A 1 98 ? 12.113 -18.118 -11.671 1.00 74.06 98 ILE A C 1
ATOM 764 O O . ILE A 1 98 ? 12.826 -18.744 -10.885 1.00 74.06 98 ILE A O 1
ATOM 768 N N . ASN A 1 99 ? 10.895 -18.526 -12.021 1.00 74.62 99 ASN A N 1
ATOM 769 C CA . ASN A 1 99 ? 10.343 -19.827 -11.646 1.00 74.62 99 ASN A CA 1
ATOM 770 C C . ASN A 1 99 ? 10.810 -20.930 -12.613 1.00 74.62 99 ASN A C 1
ATOM 772 O O . ASN A 1 99 ? 11.218 -22.009 -12.192 1.00 74.62 99 ASN A O 1
ATOM 776 N N . TYR A 1 100 ? 10.776 -20.653 -13.920 1.00 81.94 100 TYR A N 1
ATOM 777 C CA . TYR A 1 100 ? 11.112 -21.616 -14.971 1.00 81.94 100 TYR A CA 1
ATOM 778 C C . TYR A 1 100 ? 11.684 -20.917 -16.215 1.00 81.94 100 TYR A C 1
ATOM 780 O O . TYR A 1 100 ? 11.546 -19.705 -16.376 1.00 81.94 100 TYR A O 1
ATOM 788 N N . SER A 1 101 ? 12.328 -21.669 -17.107 1.00 88.44 101 SER A N 1
ATOM 789 C CA . SER A 1 101 ? 12.843 -21.156 -18.382 1.00 88.44 101 SER A CA 1
ATOM 790 C C . SER A 1 101 ? 12.778 -22.224 -19.466 1.00 88.44 101 SER A C 1
ATOM 792 O O . SER A 1 101 ? 13.174 -23.361 -19.214 1.00 88.44 101 SER A O 1
ATOM 794 N N . PHE A 1 102 ? 12.341 -21.852 -20.666 1.00 92.50 102 PHE A N 1
ATOM 795 C CA . PHE A 1 102 ? 12.230 -22.743 -21.822 1.00 92.50 102 PHE A CA 1
ATOM 796 C C . PHE A 1 102 ? 12.676 -22.054 -23.117 1.00 92.50 102 PHE A C 1
ATOM 798 O O . PHE A 1 102 ? 12.960 -20.857 -23.122 1.00 92.50 102 PHE A O 1
ATOM 805 N N . TRP A 1 103 ? 12.731 -22.818 -24.207 1.00 93.44 103 TRP A N 1
ATOM 806 C CA . TRP A 1 103 ? 12.972 -22.310 -25.556 1.00 93.44 103 TRP A CA 1
ATOM 807 C C . TRP A 1 103 ? 11.715 -22.465 -26.416 1.00 93.44 103 TRP A C 1
ATOM 809 O O . TRP A 1 103 ? 11.029 -23.482 -26.322 1.00 93.44 103 TRP A O 1
ATOM 819 N N . GLU A 1 104 ? 11.429 -21.465 -27.247 1.00 94.31 104 GLU A N 1
ATOM 820 C CA . GLU A 1 104 ? 10.303 -21.438 -28.187 1.00 94.31 104 GLU A CA 1
ATOM 821 C C . GLU A 1 104 ? 10.821 -21.222 -29.618 1.00 94.31 104 GLU A C 1
ATOM 823 O O . GLU A 1 104 ? 11.687 -20.373 -29.847 1.00 94.31 104 GLU A O 1
ATOM 828 N N . THR A 1 105 ? 10.300 -21.959 -30.601 1.00 92.88 105 THR A N 1
ATOM 829 C CA . THR A 1 105 ? 10.716 -21.816 -32.007 1.00 92.88 105 THR A CA 1
ATOM 830 C C . THR A 1 105 ? 9.814 -20.822 -32.741 1.00 92.88 105 THR A C 1
ATOM 832 O O . THR A 1 105 ? 8.640 -21.093 -32.985 1.00 92.88 105 THR A O 1
ATOM 835 N N . GLY A 1 106 ? 10.372 -19.673 -33.120 1.00 88.62 106 GLY A N 1
ATOM 836 C CA . GLY A 1 106 ? 9.714 -18.637 -33.913 1.00 88.62 106 GLY A CA 1
ATOM 837 C C . GLY A 1 106 ? 10.183 -18.611 -35.370 1.00 88.62 106 GLY A C 1
ATOM 838 O O . GLY A 1 106 ? 11.110 -19.314 -35.768 1.00 88.62 106 GLY A O 1
ATOM 839 N N . VAL A 1 107 ? 9.572 -17.742 -36.181 1.00 87.94 107 VAL A N 1
ATOM 840 C CA . VAL A 1 107 ? 9.908 -17.601 -37.617 1.00 87.94 107 VAL A CA 1
ATOM 841 C C . VAL A 1 107 ? 11.333 -17.092 -37.876 1.00 87.94 107 VAL A C 1
ATOM 843 O O . VAL A 1 107 ? 11.854 -17.279 -38.971 1.00 87.94 107 VAL A O 1
ATOM 846 N N . HIS A 1 108 ? 11.957 -16.457 -36.877 1.00 89.56 108 HIS A N 1
ATOM 847 C CA . HIS A 1 108 ? 13.315 -15.904 -36.948 1.00 89.56 108 HIS A CA 1
ATOM 848 C C . HIS A 1 108 ? 14.383 -16.808 -36.309 1.00 89.56 108 HIS A C 1
ATOM 850 O O . HIS A 1 108 ? 15.568 -16.486 -36.395 1.00 89.56 108 HIS A O 1
ATOM 856 N N . GLY A 1 109 ? 13.994 -17.908 -35.651 1.00 91.56 109 GLY A N 1
ATOM 857 C CA . GLY A 1 109 ? 14.899 -18.792 -34.908 1.00 91.56 109 GLY A CA 1
ATOM 858 C C . GLY A 1 109 ? 14.360 -19.202 -33.535 1.00 91.56 109 GLY A C 1
ATOM 859 O O . GLY A 1 109 ? 13.154 -19.231 -33.305 1.00 91.56 109 GLY A O 1
ATOM 860 N N . GLU A 1 110 ? 15.263 -19.545 -32.619 1.00 93.06 110 GLU A N 1
ATOM 861 C CA . GLU A 1 110 ? 14.926 -20.003 -31.265 1.00 93.06 110 GLU A CA 1
ATOM 862 C C . GLU A 1 110 ? 14.999 -18.853 -30.252 1.00 93.06 110 GLU A C 1
ATOM 864 O O . GLU A 1 110 ? 15.978 -18.102 -30.208 1.00 93.06 110 GLU A O 1
ATOM 869 N N . HIS A 1 111 ? 13.965 -18.740 -29.421 1.00 93.94 111 HIS A N 1
ATOM 870 C CA . HIS A 1 111 ? 13.784 -17.685 -28.430 1.00 93.94 111 HIS A CA 1
ATOM 871 C C . HIS A 1 111 ? 13.878 -18.259 -27.017 1.00 93.94 111 HIS A C 1
ATOM 873 O O . HIS A 1 111 ? 13.174 -19.215 -26.697 1.00 93.94 111 HIS A O 1
ATOM 879 N N . LEU A 1 112 ? 14.691 -17.654 -26.151 1.00 93.75 112 LEU A N 1
ATOM 880 C CA . LEU A 1 112 ? 14.669 -17.952 -24.721 1.00 93.75 112 LEU A CA 1
ATOM 881 C C . LEU A 1 112 ? 13.442 -17.287 -24.088 1.00 93.75 112 LEU A C 1
ATOM 883 O O . LEU A 1 112 ? 13.213 -16.087 -24.259 1.00 93.75 112 LEU A O 1
ATOM 887 N N . CYS A 1 113 ? 12.695 -18.051 -23.304 1.00 92.75 113 CYS A N 1
ATOM 888 C CA . CYS A 1 113 ? 11.541 -17.592 -22.547 1.00 92.75 113 CYS A CA 1
ATOM 889 C C . CYS A 1 113 ? 11.805 -17.780 -21.049 1.00 92.75 113 CYS A C 1
ATOM 891 O O . CYS A 1 113 ? 12.025 -18.902 -20.590 1.00 92.75 113 CYS A O 1
ATOM 893 N N . LEU A 1 114 ? 11.775 -16.690 -20.277 1.00 89.75 114 LEU A N 1
ATOM 894 C CA . LEU A 1 114 ? 11.889 -16.721 -18.814 1.00 89.75 114 LEU A CA 1
ATOM 895 C C . LEU A 1 114 ? 10.505 -16.534 -18.182 1.00 89.75 114 LEU A C 1
ATOM 897 O O . LEU A 1 114 ? 9.826 -15.551 -18.475 1.00 89.75 114 LEU A O 1
ATOM 901 N N . VAL A 1 115 ? 10.100 -17.465 -17.317 1.00 87.94 115 VAL A N 1
ATOM 902 C CA . VAL A 1 115 ? 8.827 -17.433 -16.582 1.00 87.94 115 VAL A CA 1
ATOM 903 C C . VAL A 1 115 ? 9.061 -16.828 -15.200 1.00 87.94 115 VAL A C 1
ATOM 905 O O . VAL A 1 115 ? 9.833 -17.368 -14.404 1.00 87.94 115 VAL A O 1
ATOM 908 N N . MET A 1 116 ? 8.383 -15.720 -14.920 1.00 80.88 116 MET A N 1
ATOM 909 C CA . MET A 1 116 ? 8.474 -14.925 -13.695 1.00 80.88 116 MET A CA 1
ATOM 910 C C . MET A 1 116 ? 7.122 -14.900 -12.967 1.00 80.88 116 MET A C 1
ATOM 912 O O . MET A 1 116 ? 6.069 -15.058 -13.592 1.00 80.88 116 MET A O 1
ATOM 916 N N . ILE A 1 117 ? 7.153 -14.690 -11.648 1.00 69.62 117 ILE A N 1
ATOM 917 C CA . ILE A 1 117 ? 5.945 -14.593 -10.802 1.00 69.62 117 ILE A CA 1
ATOM 918 C C . ILE A 1 117 ? 5.419 -13.160 -10.673 1.00 69.62 117 ILE A C 1
ATOM 920 O O . ILE A 1 117 ? 4.286 -12.952 -10.254 1.00 69.62 117 ILE A O 1
ATOM 924 N N . GLU A 1 118 ? 6.235 -12.162 -11.003 1.00 66.38 118 GLU A N 1
ATOM 925 C CA . GLU A 1 118 ? 5.932 -10.755 -10.770 1.00 66.38 118 GLU A CA 1
ATOM 926 C C . GLU A 1 118 ? 5.112 -10.138 -11.917 1.00 66.38 118 GLU A C 1
ATOM 928 O O . GLU A 1 118 ? 5.668 -9.610 -12.882 1.00 66.38 118 GLU A O 1
ATOM 933 N N . TYR A 1 119 ? 3.783 -10.152 -11.785 1.00 66.06 119 TYR A N 1
ATOM 934 C CA . TYR A 1 119 ? 2.892 -9.235 -12.505 1.00 66.06 119 TYR A CA 1
ATOM 935 C C . TYR A 1 119 ? 2.495 -8.046 -11.612 1.00 66.06 119 TYR A C 1
ATOM 937 O O . TYR A 1 119 ? 2.525 -8.139 -10.383 1.00 66.06 119 TYR A O 1
ATOM 945 N N . GLY A 1 120 ? 2.189 -6.895 -12.224 1.00 63.66 120 GLY A N 1
ATOM 946 C CA . GLY A 1 120 ? 2.122 -5.647 -11.466 1.00 63.66 120 GLY A CA 1
ATOM 947 C C . GLY A 1 120 ? 1.718 -4.388 -12.230 1.00 63.66 120 GLY A C 1
ATOM 948 O O . GLY A 1 120 ? 1.851 -4.307 -13.452 1.00 63.66 120 GLY A O 1
ATOM 949 N N . LEU A 1 121 ? 1.270 -3.387 -11.466 1.00 70.00 121 LEU A N 1
ATOM 950 C CA . LEU A 1 121 ? 1.046 -2.005 -11.906 1.00 70.00 121 LEU A CA 1
ATOM 951 C C . LEU A 1 121 ? 2.367 -1.322 -12.274 1.00 70.00 121 LEU A C 1
ATOM 953 O O . LEU A 1 121 ? 3.252 -1.288 -11.419 1.00 70.00 121 LEU A O 1
ATOM 957 N N . PRO A 1 122 ? 2.499 -0.663 -13.437 1.00 78.00 122 PRO A N 1
ATOM 958 C CA . PRO A 1 122 ? 3.602 0.259 -13.673 1.00 78.00 122 PRO A CA 1
ATOM 959 C C . PRO A 1 122 ? 3.403 1.569 -12.891 1.00 78.00 122 PRO A C 1
ATOM 961 O O . PRO A 1 122 ? 2.310 2.140 -12.873 1.00 78.00 122 PRO A O 1
ATOM 964 N N . LEU A 1 123 ? 4.478 2.118 -12.317 1.00 85.56 123 LEU A N 1
ATOM 965 C CA . LEU A 1 123 ? 4.451 3.390 -11.572 1.00 85.56 123 LEU A CA 1
ATOM 966 C C . LEU A 1 123 ? 4.040 4.595 -12.452 1.00 85.56 123 LEU A C 1
ATOM 968 O O . LEU A 1 123 ? 3.623 5.636 -11.946 1.00 85.56 123 LEU A O 1
ATOM 972 N N . SER A 1 124 ? 4.084 4.440 -13.781 1.00 83.75 124 SER A N 1
ATOM 973 C CA . SER A 1 124 ? 3.529 5.396 -14.749 1.00 83.75 124 SER A CA 1
ATOM 974 C C . SER A 1 124 ? 2.005 5.577 -14.656 1.00 83.75 124 SER A C 1
ATOM 976 O O . SER A 1 124 ? 1.497 6.601 -15.115 1.00 83.75 124 SER A O 1
ATOM 978 N N . GLY A 1 125 ? 1.271 4.626 -14.060 1.00 81.31 125 GLY A N 1
ATOM 979 C CA . GLY A 1 125 ? -0.136 4.803 -13.684 1.00 81.31 125 GLY A CA 1
ATOM 980 C C . GLY A 1 125 ? -0.271 5.866 -12.596 1.00 81.31 125 GLY A C 1
ATOM 981 O O . GLY A 1 125 ? -0.843 6.924 -12.834 1.00 81.31 125 GLY A O 1
ATOM 982 N N . LEU A 1 126 ? 0.418 5.653 -11.473 1.00 86.44 126 LEU A N 1
ATOM 983 C CA . LEU A 1 126 ? 0.451 6.556 -10.319 1.00 86.44 126 LEU A CA 1
ATOM 984 C C . LEU A 1 126 ? 0.815 8.010 -10.693 1.00 86.44 126 LEU A C 1
ATOM 986 O O . LEU A 1 126 ? 0.208 8.963 -10.205 1.00 86.44 126 LEU A O 1
ATOM 990 N N . LEU A 1 127 ? 1.794 8.191 -11.589 1.00 89.00 127 LEU A N 1
ATOM 991 C CA . LEU A 1 127 ? 2.187 9.514 -12.094 1.00 89.00 127 LEU A CA 1
ATOM 992 C C . LEU A 1 127 ? 1.098 10.160 -12.973 1.00 89.00 127 LEU A C 1
ATOM 994 O O . LEU A 1 127 ? 0.919 11.378 -12.951 1.00 89.00 127 LEU A O 1
ATOM 998 N N . ARG A 1 128 ? 0.353 9.356 -13.740 1.00 87.62 128 ARG A N 1
ATOM 999 C CA . ARG A 1 128 ? -0.774 9.809 -14.569 1.00 87.62 128 ARG A CA 1
ATOM 1000 C C . ARG A 1 128 ? -1.970 10.221 -13.714 1.00 87.62 128 ARG A C 1
ATOM 1002 O O . ARG A 1 128 ? -2.607 11.220 -14.038 1.00 87.62 128 ARG A O 1
ATOM 1009 N N . ASP A 1 129 ? -2.239 9.496 -12.631 1.00 86.38 129 ASP A N 1
ATOM 1010 C CA . ASP A 1 129 ? -3.265 9.856 -11.651 1.00 86.38 129 ASP A CA 1
ATOM 1011 C C . ASP A 1 129 ? -2.936 11.194 -10.978 1.00 86.38 129 ASP A C 1
ATOM 1013 O O . ASP A 1 129 ? -3.771 12.096 -10.986 1.00 86.38 129 ASP A O 1
ATOM 1017 N N . ALA A 1 130 ? -1.688 11.390 -10.532 1.00 89.12 130 ALA A N 1
ATOM 1018 C CA . ALA A 1 130 ? -1.236 12.678 -10.000 1.00 89.12 130 ALA A CA 1
ATOM 1019 C C . ALA A 1 130 ? -1.456 13.833 -10.999 1.00 89.12 130 ALA A C 1
ATOM 1021 O O . ALA A 1 130 ? -2.001 14.873 -10.622 1.00 89.12 130 ALA A O 1
ATOM 1022 N N . LYS A 1 131 ? -1.112 13.632 -12.284 1.00 89.25 131 LYS A N 1
ATOM 1023 C CA . LYS A 1 131 ? -1.346 14.628 -13.347 1.00 89.25 131 LYS A CA 1
ATOM 1024 C C . LYS A 1 131 ? -2.827 14.904 -13.612 1.00 89.25 131 LYS A C 1
ATOM 1026 O O . LYS A 1 131 ? -3.179 16.064 -13.823 1.00 89.25 131 LYS A O 1
ATOM 1031 N N . ARG A 1 132 ? -3.695 13.884 -13.595 1.00 87.56 132 ARG A N 1
ATOM 1032 C CA . ARG A 1 132 ? -5.158 14.064 -13.703 1.00 87.56 132 ARG A CA 1
ATOM 1033 C C . ARG A 1 132 ? -5.682 14.910 -12.545 1.00 87.56 132 ARG A C 1
ATOM 1035 O O . ARG A 1 132 ? -6.476 15.819 -12.766 1.00 87.56 132 ARG A O 1
ATOM 1042 N N . ASP A 1 133 ? -5.187 14.648 -11.342 1.00 87.69 133 ASP A N 1
ATOM 1043 C CA . ASP A 1 133 ? -5.647 15.274 -10.103 1.00 87.69 133 ASP A CA 1
ATOM 1044 C C . ASP A 1 133 ? -4.963 16.645 -9.851 1.00 87.69 133 ASP A C 1
ATOM 1046 O O . ASP A 1 133 ? -4.995 17.192 -8.749 1.00 87.69 133 ASP A O 1
ATOM 1050 N N . GLY A 1 134 ? -4.361 17.234 -10.897 1.00 88.38 134 GLY A N 1
ATOM 1051 C CA . GLY A 1 134 ? -3.847 18.607 -10.925 1.00 88.38 134 GLY A CA 1
ATOM 1052 C C . GLY A 1 134 ? -2.407 18.793 -10.436 1.00 88.38 134 GLY A C 1
ATOM 1053 O O . GLY A 1 134 ? -1.942 19.931 -10.343 1.00 88.38 134 GLY A O 1
ATOM 1054 N N . ARG A 1 135 ? -1.680 17.711 -10.130 1.00 89.94 135 ARG A N 1
ATOM 1055 C CA . ARG A 1 135 ? -0.305 17.752 -9.616 1.00 89.94 135 ARG A CA 1
ATOM 1056 C C . ARG A 1 135 ? 0.701 17.336 -10.706 1.00 89.94 135 ARG A C 1
ATOM 1058 O O . ARG A 1 135 ? 0.554 16.263 -11.274 1.00 89.94 135 ARG A O 1
ATOM 1065 N N . PRO A 1 136 ? 1.761 18.118 -10.992 1.00 89.62 136 PRO A N 1
ATOM 1066 C CA . PRO A 1 136 ? 2.666 17.823 -12.112 1.00 89.62 136 PRO A CA 1
ATOM 1067 C C . PRO A 1 136 ? 3.425 16.490 -11.963 1.00 89.62 136 PRO A C 1
ATOM 1069 O O . PRO A 1 136 ? 3.555 15.761 -12.942 1.00 89.62 136 PRO A O 1
ATOM 1072 N N . GLY A 1 137 ? 3.856 16.132 -10.747 1.00 92.25 137 GLY A N 1
ATOM 1073 C CA . GLY A 1 137 ? 4.493 14.846 -10.441 1.00 92.25 137 GLY A CA 1
ATOM 1074 C C . GLY A 1 137 ? 4.351 14.431 -8.972 1.00 92.25 137 GLY A C 1
ATOM 1075 O O . GLY A 1 137 ? 3.715 15.124 -8.176 1.00 92.25 137 GLY A O 1
ATOM 1076 N N . LEU A 1 138 ? 4.907 13.276 -8.602 1.00 94.50 138 LEU A N 1
ATOM 1077 C CA . LEU A 1 138 ? 4.655 12.586 -7.328 1.00 94.50 138 LEU A CA 1
ATOM 1078 C C . LEU A 1 138 ? 5.192 13.338 -6.085 1.00 94.50 138 LEU A C 1
ATOM 1080 O O . LEU A 1 138 ? 6.060 14.210 -6.189 1.00 94.50 138 LEU A O 1
ATOM 1084 N N . PRO A 1 139 ? 4.709 13.013 -4.869 1.00 93.44 139 PRO A N 1
ATOM 1085 C CA . PRO A 1 139 ? 5.281 13.521 -3.622 1.00 93.44 139 PRO A CA 1
ATOM 1086 C C . PRO A 1 139 ? 6.740 13.105 -3.411 1.00 93.44 139 PRO A C 1
ATOM 1088 O O . PRO A 1 139 ? 7.116 11.962 -3.668 1.00 93.44 139 PRO A O 1
ATOM 1091 N N . VAL A 1 140 ? 7.557 14.003 -2.847 1.00 92.94 140 VAL A N 1
ATOM 1092 C CA . VAL A 1 140 ? 9.000 13.775 -2.622 1.00 92.94 140 VAL A CA 1
ATOM 1093 C C . VAL A 1 140 ? 9.272 12.498 -1.821 1.00 92.94 140 VAL A C 1
ATOM 1095 O O . VAL A 1 140 ? 10.241 11.800 -2.106 1.00 92.94 140 VAL A O 1
ATOM 1098 N N . HIS A 1 141 ? 8.409 12.138 -0.864 1.00 90.12 141 HIS A N 1
ATOM 1099 C CA . HIS A 1 141 ? 8.567 10.913 -0.074 1.00 90.12 141 HIS A CA 1
ATOM 1100 C C . HIS A 1 141 ? 8.339 9.628 -0.891 1.00 90.12 141 HIS A C 1
ATOM 1102 O O . HIS A 1 141 ? 9.043 8.641 -0.671 1.00 90.12 141 HIS A O 1
ATOM 1108 N N . VAL A 1 142 ? 7.439 9.657 -1.883 1.00 91.56 142 VAL A N 1
ATOM 1109 C CA . VAL A 1 142 ? 7.238 8.566 -2.856 1.00 91.56 142 VAL A CA 1
ATOM 1110 C C . VAL A 1 142 ? 8.461 8.434 -3.767 1.00 91.56 142 VAL A C 1
ATOM 1112 O O . VAL A 1 142 ? 8.948 7.324 -3.995 1.00 91.56 142 VAL A O 1
ATOM 1115 N N . VAL A 1 143 ? 9.021 9.558 -4.230 1.00 94.25 143 VAL A N 1
ATOM 1116 C CA . VAL A 1 143 ? 10.249 9.559 -5.044 1.00 94.25 143 VAL A CA 1
ATOM 1117 C C . VAL A 1 143 ? 11.449 9.046 -4.234 1.00 94.25 143 VAL A C 1
ATOM 1119 O O . VAL A 1 143 ? 12.200 8.208 -4.725 1.00 94.25 143 VAL A O 1
ATOM 1122 N N . GLN A 1 144 ? 11.601 9.456 -2.970 1.00 92.25 144 GLN A N 1
ATOM 1123 C CA . GLN A 1 144 ? 12.653 8.962 -2.067 1.00 92.25 144 GLN A CA 1
ATOM 1124 C C . GLN A 1 144 ? 12.558 7.451 -1.819 1.00 92.25 144 GLN A C 1
ATOM 1126 O O . GLN A 1 144 ? 13.582 6.767 -1.859 1.00 92.25 144 GLN A O 1
ATOM 1131 N N . TYR A 1 145 ? 11.353 6.918 -1.582 1.00 90.19 145 TYR A N 1
ATOM 1132 C CA . TYR A 1 145 ? 11.129 5.473 -1.466 1.00 90.19 145 TYR A CA 1
ATOM 1133 C C . TYR A 1 145 ? 11.516 4.753 -2.768 1.00 90.19 145 TYR A C 1
ATOM 1135 O O . TYR A 1 145 ? 12.334 3.834 -2.744 1.00 90.19 145 TYR A O 1
ATOM 1143 N N . THR A 1 146 ? 11.019 5.241 -3.908 1.00 91.50 146 THR A N 1
ATOM 1144 C CA . THR A 1 146 ? 11.288 4.686 -5.245 1.00 91.50 146 THR A CA 1
ATOM 1145 C C . THR A 1 146 ? 12.788 4.625 -5.548 1.00 91.50 146 THR A C 1
ATOM 1147 O O . THR A 1 146 ? 13.317 3.572 -5.906 1.00 91.50 146 THR A O 1
ATOM 1150 N N . VAL A 1 147 ? 13.506 5.728 -5.320 1.00 93.94 147 VAL A N 1
ATOM 1151 C CA . VAL A 1 147 ? 14.964 5.811 -5.483 1.00 93.94 147 VAL A CA 1
ATOM 1152 C C . VAL A 1 147 ? 15.693 4.854 -4.532 1.00 93.94 147 VAL A C 1
ATOM 1154 O O . VAL A 1 147 ? 16.651 4.204 -4.944 1.00 93.94 147 VAL A O 1
ATOM 1157 N N . SER A 1 148 ? 15.239 4.703 -3.282 1.00 90.06 148 SER A N 1
ATOM 1158 C CA . SER A 1 148 ? 15.836 3.761 -2.320 1.00 90.06 148 SER A CA 1
ATOM 1159 C C . SER A 1 148 ? 15.704 2.295 -2.767 1.00 90.06 148 SER A C 1
ATOM 1161 O O . SER A 1 148 ? 16.649 1.510 -2.623 1.00 90.06 148 SER A O 1
ATOM 1163 N N . THR A 1 149 ? 14.567 1.942 -3.370 1.00 86.94 149 THR A N 1
ATOM 1164 C CA . THR A 1 149 ? 14.294 0.620 -3.954 1.00 86.94 149 THR A CA 1
ATOM 1165 C C . THR A 1 149 ? 15.164 0.353 -5.186 1.00 86.94 149 THR A C 1
ATOM 1167 O O . THR A 1 149 ? 15.830 -0.685 -5.258 1.00 86.94 149 THR A O 1
ATOM 1170 N N . VAL A 1 150 ? 15.260 1.313 -6.116 1.00 91.94 150 VAL A N 1
ATOM 1171 C CA . VAL A 1 150 ? 16.134 1.194 -7.298 1.00 91.94 150 VAL A CA 1
ATOM 1172 C C . VAL A 1 150 ? 17.604 1.068 -6.889 1.00 91.94 150 VAL A C 1
ATOM 1174 O O . VAL A 1 150 ? 18.269 0.132 -7.323 1.00 91.94 150 VAL A O 1
ATOM 1177 N N . LEU A 1 151 ? 18.105 1.917 -5.983 1.00 91.56 151 LEU A N 1
ATOM 1178 C CA . LEU A 1 151 ? 19.481 1.829 -5.463 1.00 91.56 151 LEU A CA 1
ATOM 1179 C C . LEU A 1 151 ? 19.782 0.477 -4.792 1.00 91.56 151 LEU A C 1
ATOM 1181 O O . LEU A 1 151 ? 20.911 -0.004 -4.850 1.00 91.56 151 LEU A O 1
ATOM 1185 N N . SER A 1 152 ? 18.790 -0.159 -4.163 1.00 85.94 152 SER A N 1
ATOM 1186 C CA . SER A 1 152 ? 18.957 -1.485 -3.547 1.00 85.94 152 SER A CA 1
ATOM 1187 C C . SER A 1 152 ? 19.029 -2.614 -4.585 1.00 85.94 152 SER A C 1
ATOM 1189 O O . SER A 1 152 ? 19.770 -3.581 -4.392 1.00 85.94 152 SER A O 1
ATOM 1191 N N . THR A 1 153 ? 18.328 -2.460 -5.711 1.00 85.12 153 THR A N 1
ATOM 1192 C CA . THR A 1 153 ? 18.422 -3.367 -6.867 1.00 85.12 153 THR A CA 1
ATOM 1193 C C . THR A 1 153 ? 19.763 -3.187 -7.585 1.00 85.12 153 THR A C 1
ATOM 1195 O O . THR A 1 153 ? 20.481 -4.158 -7.812 1.00 85.12 153 THR A O 1
ATOM 1198 N N . LEU A 1 154 ? 20.153 -1.936 -7.858 1.00 89.44 154 LEU A N 1
ATOM 1199 C CA . LEU A 1 154 ? 21.407 -1.602 -8.533 1.00 89.44 154 LEU A CA 1
ATOM 1200 C C . LEU A 1 154 ? 22.647 -1.987 -7.714 1.00 89.44 154 LEU A C 1
ATOM 1202 O O . LEU A 1 154 ? 23.603 -2.476 -8.301 1.00 89.44 154 LEU A O 1
ATOM 1206 N N . GLU A 1 155 ? 22.652 -1.855 -6.378 1.00 87.12 155 GLU A N 1
ATOM 1207 C CA . GLU A 1 155 ? 23.789 -2.351 -5.577 1.00 87.12 155 GLU A CA 1
ATOM 1208 C C . GLU A 1 155 ? 23.934 -3.870 -5.734 1.00 87.12 155 GLU A C 1
ATOM 1210 O O . GLU A 1 155 ? 25.045 -4.380 -5.851 1.00 87.12 155 GLU A O 1
ATOM 1215 N N . SER A 1 156 ? 22.812 -4.595 -5.775 1.00 80.75 156 SER A N 1
ATOM 1216 C CA . SER A 1 156 ? 22.811 -6.051 -5.937 1.00 80.75 156 SER A CA 1
ATOM 1217 C C . SER A 1 156 ? 23.402 -6.476 -7.286 1.00 80.75 156 SER A C 1
ATOM 1219 O O . SER A 1 156 ? 24.146 -7.447 -7.322 1.00 80.75 156 SER A O 1
ATOM 1221 N N . LEU A 1 157 ? 23.151 -5.717 -8.360 1.00 82.81 157 LEU A N 1
ATOM 1222 C CA . LEU A 1 157 ? 23.727 -5.950 -9.691 1.00 82.81 157 LEU A CA 1
ATOM 1223 C C . LEU A 1 157 ? 25.190 -5.488 -9.818 1.00 82.81 157 LEU A C 1
ATOM 1225 O O . LEU A 1 157 ? 26.010 -6.201 -10.391 1.00 82.81 157 LEU A O 1
ATOM 1229 N N . GLN A 1 158 ? 25.560 -4.347 -9.227 1.00 84.19 158 GLN A N 1
ATOM 1230 C CA . GLN A 1 158 ? 26.944 -3.853 -9.261 1.00 84.19 158 GLN A CA 1
ATOM 1231 C C . GLN A 1 158 ? 27.931 -4.784 -8.535 1.00 84.19 158 GLN A C 1
ATOM 1233 O O . GLN A 1 158 ? 29.083 -4.868 -8.948 1.00 84.19 158 GLN A O 1
ATOM 1238 N N . ASN A 1 159 ? 27.494 -5.522 -7.505 1.00 81.56 159 ASN A N 1
ATOM 1239 C CA . ASN A 1 159 ? 28.323 -6.548 -6.845 1.00 81.56 159 ASN A CA 1
ATOM 1240 C C . ASN A 1 159 ? 28.673 -7.743 -7.757 1.00 81.56 159 ASN A C 1
ATOM 1242 O O . ASN A 1 159 ? 29.589 -8.496 -7.436 1.00 81.56 159 ASN A O 1
ATOM 1246 N N . GLU A 1 160 ? 27.944 -7.923 -8.860 1.00 78.00 160 GLU A N 1
ATOM 1247 C CA . GLU A 1 160 ? 28.113 -9.004 -9.839 1.00 78.00 160 GLU A CA 1
ATOM 1248 C C . GLU A 1 160 ? 28.766 -8.503 -11.145 1.00 78.00 160 GLU A C 1
ATOM 1250 O O . GLU A 1 160 ? 28.868 -9.257 -12.107 1.00 78.00 160 GLU A O 1
ATOM 1255 N N . GLU A 1 161 ? 29.168 -7.224 -11.191 1.00 84.44 161 GLU A N 1
ATOM 1256 C CA . GLU A 1 161 ? 29.591 -6.499 -12.401 1.00 84.44 161 GLU A CA 1
ATOM 1257 C C . GLU A 1 161 ? 28.520 -6.503 -13.513 1.00 84.44 161 GLU A C 1
ATOM 1259 O O . GLU A 1 161 ? 28.808 -6.741 -14.683 1.00 84.44 161 GLU A O 1
ATOM 1264 N N . VAL A 1 162 ? 27.260 -6.230 -13.149 1.00 84.69 162 VAL A N 1
ATOM 1265 C CA . VAL A 1 162 ? 26.109 -6.246 -14.069 1.00 84.69 162 VAL A CA 1
ATOM 1266 C C . VAL A 1 162 ? 25.452 -4.867 -14.170 1.00 84.69 162 VAL A C 1
ATOM 1268 O O . VAL A 1 162 ? 25.130 -4.247 -13.156 1.00 84.69 162 VAL A O 1
ATOM 1271 N N . MET A 1 163 ? 25.205 -4.407 -15.399 1.00 87.81 163 MET A N 1
ATOM 1272 C CA . MET A 1 163 ? 24.463 -3.179 -15.705 1.00 87.81 163 MET A CA 1
ATOM 1273 C C . MET A 1 163 ? 22.986 -3.512 -15.952 1.00 87.81 163 MET A C 1
ATOM 1275 O O . MET A 1 163 ? 22.677 -4.410 -16.736 1.00 87.81 163 MET A O 1
ATOM 1279 N N . HIS A 1 164 ? 22.064 -2.775 -15.328 1.00 88.81 164 HIS A N 1
ATOM 1280 C CA . HIS A 1 164 ? 20.626 -2.959 -15.543 1.00 88.81 164 HIS A CA 1
ATOM 1281 C C . HIS A 1 164 ? 20.172 -2.426 -16.906 1.00 88.81 164 HIS A C 1
ATOM 1283 O O . HIS A 1 164 ? 19.340 -3.048 -17.565 1.00 88.81 164 HIS A O 1
ATOM 1289 N N . SER A 1 165 ? 20.729 -1.291 -17.344 1.00 88.25 165 SER A N 1
ATOM 1290 C CA . SER A 1 165 ? 20.548 -0.676 -18.668 1.00 88.25 165 SER A CA 1
ATOM 1291 C C . SER A 1 165 ? 19.134 -0.129 -18.965 1.00 88.25 165 SER A C 1
ATOM 1293 O O . SER A 1 165 ? 18.996 0.848 -19.698 1.00 88.25 165 SER A O 1
ATOM 1295 N N . GLY A 1 166 ? 18.082 -0.645 -18.321 1.00 88.19 166 GLY A N 1
ATOM 1296 C CA . GLY A 1 166 ? 16.699 -0.160 -18.427 1.00 88.19 166 GLY A CA 1
ATOM 1297 C C . GLY A 1 166 ? 16.160 0.523 -17.164 1.00 88.19 166 GLY A C 1
ATOM 1298 O O . GLY A 1 166 ? 15.103 0.124 -16.679 1.00 88.19 166 GLY A O 1
ATOM 1299 N N . VAL A 1 167 ? 16.867 1.493 -16.573 1.00 92.44 167 VAL A N 1
ATOM 1300 C CA . VAL A 1 167 ? 16.388 2.224 -15.374 1.00 92.44 167 VAL A CA 1
ATOM 1301 C C . VAL A 1 167 ? 15.443 3.363 -15.789 1.00 92.44 167 VAL A C 1
ATOM 1303 O O . VAL A 1 167 ? 15.872 4.493 -16.000 1.00 92.44 167 VAL A O 1
ATOM 1306 N N . LYS A 1 168 ? 14.150 3.059 -15.935 1.00 89.56 168 LYS A N 1
ATOM 1307 C CA . LYS A 1 168 ? 13.128 3.978 -16.474 1.00 89.56 168 LYS A CA 1
ATOM 1308 C C . LYS A 1 168 ? 11.746 3.762 -15.847 1.00 89.56 168 LYS A C 1
ATOM 1310 O O . LYS A 1 168 ? 11.508 2.728 -15.223 1.00 89.56 168 LYS A O 1
ATOM 1315 N N . LEU A 1 169 ? 10.841 4.727 -16.020 1.00 87.75 169 LEU A N 1
ATOM 1316 C CA . LEU A 1 169 ? 9.533 4.776 -15.354 1.00 87.75 169 LEU A CA 1
ATOM 1317 C C . LEU A 1 169 ? 8.636 3.566 -15.671 1.00 87.75 169 LEU A C 1
ATOM 1319 O O . LEU A 1 169 ? 7.940 3.070 -14.789 1.00 87.75 169 LEU A O 1
ATOM 1323 N N . GLU A 1 170 ? 8.662 3.069 -16.907 1.00 81.81 170 GLU A N 1
ATOM 1324 C CA . GLU A 1 170 ? 7.851 1.929 -17.356 1.00 81.81 170 GLU A CA 1
ATOM 1325 C C . GLU A 1 170 ? 8.336 0.596 -16.774 1.00 81.81 170 GLU A C 1
ATOM 1327 O O . GLU A 1 170 ? 7.575 -0.365 -16.710 1.00 81.81 170 GLU A O 1
ATOM 1332 N N . ASN A 1 171 ? 9.595 0.552 -16.330 1.00 85.25 171 ASN A N 1
ATOM 1333 C CA . ASN A 1 171 ? 10.221 -0.616 -15.719 1.00 85.25 171 ASN A CA 1
ATOM 1334 C C . ASN A 1 171 ? 10.080 -0.628 -14.185 1.00 85.25 171 ASN A C 1
ATOM 1336 O O . ASN A 1 171 ? 10.545 -1.567 -13.546 1.00 85.25 171 ASN A O 1
ATOM 1340 N N . LEU A 1 172 ? 9.449 0.378 -13.571 1.00 87.69 172 LEU A N 1
ATOM 1341 C CA . LEU A 1 172 ? 9.088 0.348 -12.152 1.00 87.69 172 LEU A CA 1
ATOM 1342 C C . LEU A 1 172 ? 7.693 -0.250 -11.999 1.00 87.69 172 LEU A C 1
ATOM 1344 O O . LEU A 1 172 ? 6.728 0.360 -12.459 1.00 87.69 172 LEU A O 1
ATOM 1348 N N . VAL A 1 173 ? 7.577 -1.403 -11.336 1.00 82.12 173 VAL A N 1
ATOM 1349 C CA . VAL A 1 173 ? 6.284 -2.072 -11.128 1.00 82.12 173 VAL A CA 1
ATOM 1350 C C . VAL A 1 173 ? 6.028 -2.403 -9.661 1.00 82.12 173 VAL A C 1
ATOM 1352 O O . VAL A 1 173 ? 6.945 -2.748 -8.918 1.00 82.12 173 VAL A O 1
ATOM 1355 N N . PHE A 1 174 ? 4.777 -2.301 -9.223 1.00 79.44 174 PHE A N 1
ATOM 1356 C CA . PHE A 1 174 ? 4.340 -2.815 -7.927 1.00 79.44 174 PHE A CA 1
ATOM 1357 C C . PHE A 1 174 ? 4.110 -4.317 -8.014 1.00 79.44 174 PHE A C 1
ATOM 1359 O O . PHE A 1 174 ? 3.396 -4.768 -8.902 1.00 79.44 174 PHE A O 1
ATOM 1366 N N . TRP A 1 175 ? 4.653 -5.087 -7.075 1.00 72.75 175 TRP A N 1
ATOM 1367 C CA . TRP A 1 175 ? 4.251 -6.479 -6.907 1.00 72.75 175 TRP A CA 1
ATOM 1368 C C . TRP A 1 175 ? 2.809 -6.535 -6.406 1.00 72.75 175 TRP A C 1
ATOM 1370 O O . TRP A 1 175 ? 2.514 -5.987 -5.341 1.00 72.75 175 TRP A O 1
ATOM 1380 N N . ALA A 1 176 ? 1.940 -7.229 -7.138 1.00 59.34 176 ALA A N 1
ATOM 1381 C CA . ALA A 1 176 ? 0.561 -7.460 -6.738 1.00 59.34 176 ALA A CA 1
ATOM 1382 C C . ALA A 1 176 ? 0.312 -8.963 -6.535 1.00 59.34 176 ALA A C 1
ATOM 1384 O O . ALA A 1 176 ? 0.513 -9.767 -7.440 1.00 59.34 176 ALA A O 1
ATOM 1385 N N . SER A 1 177 ? -0.162 -9.336 -5.345 1.00 53.31 177 SER A N 1
ATOM 1386 C CA . SER A 1 177 ? -0.807 -10.633 -5.094 1.00 53.31 177 SER A CA 1
ATOM 1387 C C . SER A 1 177 ? -2.313 -10.429 -5.202 1.00 53.31 177 SER A C 1
ATOM 1389 O O . SER A 1 177 ? -3.013 -10.449 -4.187 1.00 53.31 177 SER A O 1
ATOM 1391 N N . VAL A 1 178 ? -2.772 -10.174 -6.426 1.00 54.34 178 VAL A N 1
ATOM 1392 C CA . VAL A 1 178 ? -4.200 -10.136 -6.769 1.00 54.34 178 VAL A CA 1
ATOM 1393 C C . VAL A 1 178 ? -4.782 -11.537 -6.552 1.00 54.34 178 VAL A C 1
ATOM 1395 O O . VAL A 1 178 ? -4.065 -12.527 -6.725 1.00 54.34 178 VAL A O 1
ATOM 1398 N N . ASP A 1 179 ? -6.048 -11.643 -6.147 1.00 61.12 179 ASP A N 1
ATOM 1399 C CA . ASP A 1 179 ? -6.722 -12.947 -6.141 1.00 61.12 179 ASP A CA 1
ATOM 1400 C C . ASP A 1 179 ? -6.956 -13.422 -7.590 1.00 61.12 179 ASP A C 1
ATOM 1402 O O . ASP A 1 179 ? -7.140 -12.602 -8.492 1.00 61.12 179 ASP A O 1
ATOM 1406 N N . GLU A 1 180 ? -6.948 -14.731 -7.854 1.00 65.50 180 GLU A N 1
ATOM 1407 C CA . GLU A 1 180 ? -7.095 -15.238 -9.232 1.00 65.50 180 GLU A CA 1
ATOM 1408 C C . GLU A 1 180 ? -8.501 -14.954 -9.794 1.00 65.50 180 GLU A C 1
ATOM 1410 O O . GLU A 1 180 ? -8.652 -14.742 -10.999 1.00 65.50 180 GLU A O 1
ATOM 1415 N N . GLU A 1 181 ? -9.512 -14.869 -8.918 1.00 66.56 181 GLU A N 1
ATOM 1416 C CA . GLU A 1 181 ? -10.880 -14.448 -9.258 1.00 66.56 181 GLU A CA 1
ATOM 1417 C C . GLU A 1 181 ? -10.944 -12.938 -9.584 1.00 66.56 181 GLU A C 1
ATOM 1419 O O . GLU A 1 181 ? -11.422 -12.562 -10.653 1.00 66.56 181 GLU A O 1
ATOM 1424 N N . GLU A 1 182 ? -10.378 -12.074 -8.732 1.00 67.75 182 GLU A N 1
ATOM 1425 C CA . GLU A 1 182 ? -10.320 -10.608 -8.918 1.00 67.75 182 GLU A CA 1
ATOM 1426 C C . GLU A 1 182 ? -9.530 -10.220 -10.185 1.00 67.75 182 GLU A C 1
ATOM 1428 O O . GLU A 1 182 ? -9.936 -9.354 -10.966 1.00 67.75 182 GLU A O 1
ATOM 1433 N N . LEU A 1 183 ? -8.427 -10.926 -10.451 1.00 72.56 183 LEU A N 1
ATOM 1434 C CA . LEU A 1 183 ? -7.637 -10.754 -11.665 1.00 72.56 183 LEU A CA 1
ATOM 1435 C C . LEU A 1 183 ? -8.414 -11.198 -12.911 1.00 72.56 183 LEU A C 1
ATOM 1437 O O . LEU A 1 183 ? -8.353 -10.519 -13.936 1.00 72.56 183 LEU A O 1
ATOM 1441 N N . ALA A 1 184 ? -9.173 -12.296 -12.838 1.00 72.50 184 ALA A N 1
ATOM 1442 C CA . ALA A 1 184 ? -10.025 -12.748 -13.937 1.00 72.50 184 ALA A CA 1
ATOM 1443 C C . ALA A 1 184 ? -11.162 -11.754 -14.248 1.00 72.50 184 ALA A C 1
ATOM 1445 O O . ALA A 1 184 ? -11.437 -11.508 -15.425 1.00 72.50 184 ALA A O 1
ATOM 1446 N N . GLU A 1 185 ? -11.773 -11.136 -13.231 1.00 73.06 185 GLU A N 1
ATOM 1447 C CA . GLU A 1 185 ? -12.779 -10.080 -13.416 1.00 73.06 185 GLU A CA 1
ATOM 1448 C C . GLU A 1 185 ? -12.176 -8.843 -14.102 1.00 73.06 185 GLU A C 1
ATOM 1450 O O . GLU A 1 185 ? -12.685 -8.402 -15.135 1.00 73.06 185 GLU A O 1
ATOM 1455 N N . HIS A 1 186 ? -11.026 -8.343 -13.640 1.00 73.12 186 HIS A N 1
ATOM 1456 C CA . HIS A 1 186 ? -10.348 -7.195 -14.265 1.00 73.12 186 HIS A CA 1
ATOM 1457 C C . HIS A 1 186 ? -9.883 -7.462 -15.708 1.00 73.12 186 HIS A C 1
ATOM 1459 O O . HIS A 1 186 ? -9.945 -6.584 -16.578 1.00 73.12 186 HIS A O 1
ATOM 1465 N N . LEU A 1 187 ? -9.445 -8.691 -16.002 1.00 76.31 187 LEU A N 1
ATOM 1466 C CA . LEU A 1 187 ? -9.122 -9.127 -17.364 1.00 76.31 187 LEU A CA 1
ATOM 1467 C C . LEU A 1 187 ? -10.363 -9.170 -18.274 1.00 76.31 187 LEU A C 1
ATOM 1469 O O . LEU A 1 187 ? -10.219 -8.945 -19.480 1.00 76.31 187 LEU A O 1
ATOM 1473 N N . ALA A 1 188 ? -11.549 -9.435 -17.715 1.00 78.69 188 ALA A N 1
ATOM 1474 C CA . ALA A 1 188 ? -12.824 -9.451 -18.429 1.00 78.69 188 ALA A CA 1
ATOM 1475 C C . ALA A 1 188 ? -13.408 -8.041 -18.642 1.00 78.69 188 ALA A C 1
ATOM 1477 O O . ALA A 1 188 ? -13.895 -7.756 -19.738 1.00 78.69 188 ALA A O 1
ATOM 1478 N N . GLU A 1 189 ? -13.318 -7.144 -17.652 1.00 78.69 189 GLU A N 1
ATOM 1479 C CA . GLU A 1 189 ? -13.723 -5.735 -17.795 1.00 78.69 189 GLU A CA 1
ATOM 1480 C C . GLU A 1 189 ? -12.874 -4.990 -18.829 1.00 78.69 189 GLU A C 1
ATOM 1482 O O . GLU A 1 189 ? -13.384 -4.215 -19.643 1.00 78.69 189 GLU A O 1
ATOM 1487 N N . ARG A 1 190 ? -11.555 -5.215 -18.792 1.00 76.06 190 ARG A N 1
ATOM 1488 C CA . ARG A 1 190 ? -10.573 -4.555 -19.656 1.00 76.06 190 ARG A CA 1
ATOM 1489 C C . ARG A 1 190 ? -9.965 -5.602 -20.593 1.00 76.06 190 ARG A C 1
ATOM 1491 O O . ARG A 1 190 ? -8.816 -5.980 -20.358 1.00 76.06 190 ARG A O 1
ATOM 1498 N N . PRO A 1 191 ? -10.685 -6.091 -21.626 1.00 78.31 191 PRO A N 1
ATOM 1499 C CA . PRO A 1 191 ? -10.213 -7.165 -22.502 1.00 78.31 191 PRO A CA 1
ATOM 1500 C C . PRO A 1 191 ? -8.887 -6.817 -23.206 1.00 78.31 191 PRO A C 1
ATOM 1502 O O . PRO A 1 191 ? -8.535 -5.635 -23.319 1.00 78.31 191 PRO A O 1
ATOM 1505 N N . PRO A 1 192 ? -8.134 -7.830 -23.680 1.00 80.44 192 PRO A N 1
ATOM 1506 C CA . PRO A 1 192 ? -6.855 -7.611 -24.342 1.00 80.44 192 PRO A CA 1
ATOM 1507 C C . PRO A 1 192 ? -6.988 -6.763 -25.613 1.00 80.44 192 PRO A C 1
ATOM 1509 O O . PRO A 1 192 ? -7.970 -6.860 -26.356 1.00 80.44 192 PRO A O 1
ATOM 1512 N N . GLY A 1 193 ? -5.970 -5.940 -25.872 1.00 73.06 193 GLY A N 1
ATOM 1513 C CA . GLY A 1 193 ? -5.852 -5.148 -27.094 1.00 73.06 193 GLY A CA 1
ATOM 1514 C C . GLY A 1 193 ? -5.964 -6.003 -28.362 1.00 73.06 193 GLY A C 1
ATOM 1515 O O . GLY A 1 193 ? -5.443 -7.114 -28.428 1.00 73.06 193 GLY A O 1
ATOM 1516 N N . LYS A 1 194 ? -6.649 -5.474 -29.382 1.00 78.62 194 LYS A N 1
ATOM 1517 C CA . LYS A 1 194 ? -6.825 -6.159 -30.671 1.00 78.62 194 LYS A CA 1
ATOM 1518 C C . LYS A 1 194 ? -5.491 -6.295 -31.404 1.00 78.62 194 LYS A C 1
ATOM 1520 O O . LYS A 1 194 ? -4.755 -5.318 -31.516 1.00 78.62 194 LYS A O 1
ATOM 1525 N N . THR A 1 195 ? -5.253 -7.467 -31.978 1.00 85.56 195 THR A N 1
ATOM 1526 C CA . THR A 1 195 ? -4.138 -7.719 -32.892 1.00 85.56 195 THR A CA 1
ATOM 1527 C C . THR A 1 195 ? -4.373 -7.024 -34.235 1.00 85.56 195 THR A C 1
ATOM 1529 O O . THR A 1 195 ? -5.408 -7.214 -34.877 1.00 85.56 195 THR A O 1
ATOM 1532 N N . GLU A 1 196 ? -3.404 -6.228 -34.678 1.00 86.88 196 GLU A N 1
ATOM 1533 C CA . GLU A 1 196 ? -3.374 -5.588 -35.996 1.00 86.88 196 GLU A CA 1
ATOM 1534 C C . GLU A 1 196 ? -2.381 -6.344 -36.896 1.00 86.88 196 GLU A C 1
ATOM 1536 O O . GLU A 1 196 ? -1.230 -6.534 -36.515 1.00 86.88 196 GLU A O 1
ATOM 1541 N N . ILE A 1 197 ? -2.777 -6.785 -38.098 1.00 87.25 197 ILE A N 1
ATOM 1542 C CA . ILE A 1 197 ? -1.834 -7.450 -39.018 1.00 87.25 197 ILE A CA 1
ATOM 1543 C C . ILE A 1 197 ? -1.065 -6.394 -39.819 1.00 87.25 197 ILE A C 1
ATOM 1545 O O . ILE A 1 197 ? -1.612 -5.788 -40.743 1.00 87.25 197 ILE A O 1
ATOM 1549 N N . ILE A 1 198 ? 0.216 -6.196 -39.499 1.00 84.12 198 ILE A N 1
ATOM 1550 C CA . ILE A 1 198 ? 1.094 -5.215 -40.158 1.00 84.12 198 ILE A CA 1
ATOM 1551 C C . ILE A 1 198 ? 2.275 -5.950 -40.793 1.00 84.12 198 ILE A C 1
ATOM 1553 O O . ILE A 1 198 ? 2.960 -6.741 -40.153 1.00 84.12 198 ILE A O 1
ATOM 1557 N N . GLY A 1 199 ? 2.501 -5.728 -42.092 1.00 81.69 199 GLY A N 1
ATOM 1558 C CA . GLY A 1 199 ? 3.608 -6.356 -42.831 1.00 81.69 199 GLY A CA 1
ATOM 1559 C C . GLY A 1 199 ? 3.556 -7.890 -42.924 1.00 81.69 199 GLY A C 1
ATOM 1560 O O . GLY A 1 199 ? 4.539 -8.488 -43.343 1.00 81.69 199 GLY A O 1
ATOM 1561 N N . GLY A 1 200 ? 2.435 -8.516 -42.545 1.00 83.81 200 GLY A N 1
ATOM 1562 C CA . GLY A 1 200 ? 2.281 -9.972 -42.442 1.00 83.81 200 GLY A CA 1
ATOM 1563 C C . GLY A 1 200 ? 2.451 -10.542 -41.027 1.00 83.81 200 GLY A C 1
ATOM 1564 O O . GLY A 1 200 ? 2.274 -11.743 -40.855 1.00 83.81 200 GLY A O 1
ATOM 1565 N N . PHE A 1 201 ? 2.743 -9.708 -40.023 1.00 87.62 201 PHE A N 1
ATOM 1566 C CA . PHE A 1 201 ? 2.939 -10.125 -38.632 1.00 87.62 201 PHE A CA 1
ATOM 1567 C C . PHE A 1 201 ? 1.780 -9.668 -37.722 1.00 87.62 201 PHE A C 1
ATOM 1569 O O . PHE A 1 201 ? 1.235 -8.582 -37.950 1.00 87.62 201 PHE A O 1
ATOM 1576 N N . PRO A 1 202 ? 1.412 -10.449 -36.685 1.00 88.81 202 PRO A N 1
ATOM 1577 C CA . PRO A 1 202 ? 0.492 -10.022 -35.634 1.00 88.81 202 PRO A CA 1
ATOM 1578 C C . PRO A 1 202 ? 1.143 -8.961 -34.738 1.00 88.81 202 PRO A C 1
ATOM 1580 O O . PRO A 1 202 ? 2.078 -9.249 -33.999 1.00 88.81 202 PRO A O 1
ATOM 1583 N N . VAL A 1 203 ? 0.644 -7.726 -34.789 1.00 87.19 203 VAL A N 1
ATOM 1584 C CA . VAL A 1 203 ? 1.062 -6.641 -33.895 1.00 87.19 203 VAL A CA 1
ATOM 1585 C C . VAL A 1 203 ? 0.045 -6.502 -32.772 1.00 87.19 203 VAL A C 1
ATOM 1587 O O . VAL A 1 203 ? -1.074 -6.030 -32.978 1.00 87.19 203 VAL A O 1
ATOM 1590 N N . VAL A 1 204 ? 0.450 -6.900 -31.570 1.00 87.81 204 VAL A N 1
ATOM 1591 C CA . VAL A 1 204 ? -0.317 -6.714 -30.335 1.00 87.81 204 VAL A CA 1
ATOM 1592 C C . VAL A 1 204 ? 0.185 -5.455 -29.632 1.00 87.81 204 VAL A C 1
ATOM 1594 O O . VAL A 1 204 ? 1.385 -5.316 -29.391 1.00 87.81 204 VAL A O 1
ATOM 1597 N N . ARG A 1 205 ? -0.723 -4.539 -29.275 1.00 86.94 205 ARG A N 1
ATOM 1598 C CA . ARG A 1 205 ? -0.364 -3.339 -28.501 1.00 86.94 205 ARG A CA 1
ATOM 1599 C C . ARG A 1 205 ? -0.099 -3.671 -27.034 1.00 86.94 205 ARG A C 1
ATOM 1601 O O . ARG A 1 205 ? -0.812 -4.475 -26.435 1.00 86.94 205 ARG A O 1
ATOM 1608 N N . SER A 1 206 ? 0.893 -3.011 -26.448 1.00 85.06 206 SER A N 1
ATOM 1609 C CA . SER A 1 206 ? 1.263 -3.167 -25.042 1.00 85.06 206 SER A CA 1
ATOM 1610 C C . SER A 1 206 ? 0.192 -2.565 -24.124 1.00 85.06 206 SER A C 1
ATOM 1612 O O . SER A 1 206 ? -0.134 -1.381 -24.205 1.00 85.06 206 SER A O 1
ATOM 1614 N N . GLN A 1 207 ? -0.353 -3.389 -23.233 1.00 79.88 207 GLN A N 1
ATOM 1615 C CA . GLN A 1 207 ? -1.426 -3.054 -22.300 1.00 79.88 207 GLN A CA 1
ATOM 1616 C C . GLN A 1 207 ? -1.053 -3.609 -20.914 1.00 79.88 207 GLN A C 1
ATOM 1618 O O . GLN A 1 207 ? -1.373 -4.760 -20.607 1.00 79.88 207 GLN A O 1
ATOM 1623 N N . PRO A 1 208 ? -0.364 -2.818 -20.070 1.00 73.69 208 PRO A N 1
ATOM 1624 C CA . PRO A 1 208 ? -0.050 -3.213 -18.702 1.00 73.69 208 PRO A CA 1
ATOM 1625 C C . PRO A 1 208 ? -1.298 -3.587 -17.894 1.00 73.69 208 PRO A C 1
ATOM 1627 O O . PRO A 1 208 ? -2.420 -3.178 -18.211 1.00 73.69 208 PRO A O 1
ATOM 1630 N N . LEU A 1 209 ? -1.092 -4.356 -16.826 1.00 71.25 209 LEU A N 1
ATOM 1631 C CA . LEU A 1 209 ? -2.144 -4.623 -15.852 1.00 71.25 209 LEU A CA 1
ATOM 1632 C C . LEU A 1 209 ? -2.421 -3.382 -14.995 1.00 71.25 209 LEU A C 1
ATOM 1634 O O . LEU A 1 209 ? -1.619 -2.451 -14.908 1.00 71.25 209 LEU A O 1
ATOM 1638 N N . GLY A 1 210 ? -3.603 -3.393 -14.392 1.00 56.47 210 GLY A N 1
ATOM 1639 C CA . GLY A 1 210 ? -4.078 -2.371 -13.467 1.00 56.47 210 GLY A CA 1
ATOM 1640 C C . GLY A 1 210 ? -4.516 -3.015 -12.159 1.00 56.47 210 GLY A C 1
ATOM 1641 O O . GLY A 1 210 ? -4.858 -4.191 -12.144 1.00 56.47 210 GLY A O 1
ATOM 1642 N N . ASP A 1 211 ? -4.489 -2.218 -11.111 1.00 52.94 211 ASP A N 1
ATOM 1643 C CA . ASP A 1 211 ? -4.909 -2.471 -9.735 1.00 52.94 211 ASP A CA 1
ATOM 1644 C C . ASP A 1 211 ? -5.167 -1.048 -9.180 1.00 52.94 211 ASP A C 1
ATOM 1646 O O . ASP A 1 211 ? -4.616 -0.072 -9.703 1.00 52.94 211 ASP A O 1
ATOM 1650 N N . GLU A 1 212 ? -6.076 -0.883 -8.225 1.00 55.00 212 GLU A N 1
ATOM 1651 C CA . GLU A 1 212 ? -6.526 0.435 -7.740 1.00 55.00 212 GLU A CA 1
ATOM 1652 C C . GLU A 1 212 ? -6.192 0.656 -6.249 1.00 55.00 212 GLU A C 1
ATOM 1654 O O . GLU A 1 212 ? -6.668 1.604 -5.618 1.00 55.00 212 GLU A O 1
ATOM 1659 N N . THR A 1 213 ? -5.343 -0.209 -5.675 1.00 59.97 213 THR A N 1
ATOM 1660 C CA . THR A 1 213 ? -4.969 -0.194 -4.251 1.00 59.97 213 THR A CA 1
ATOM 1661 C C . THR A 1 213 ? -3.981 0.904 -3.851 1.00 59.97 213 THR A C 1
ATOM 1663 O O . THR A 1 213 ? -4.095 1.407 -2.733 1.00 59.97 213 THR A O 1
ATOM 1666 N N . ALA A 1 214 ? -3.040 1.289 -4.722 1.00 71.00 214 ALA A N 1
ATOM 1667 C CA . ALA A 1 214 ? -1.984 2.262 -4.417 1.00 71.00 214 ALA A CA 1
ATOM 1668 C C . ALA A 1 214 ? -2.304 3.664 -4.968 1.00 71.00 214 ALA A C 1
ATOM 1670 O O . ALA A 1 214 ? -2.545 3.825 -6.166 1.00 71.00 214 ALA A O 1
ATOM 1671 N N . LYS A 1 215 ? -2.266 4.697 -4.115 1.00 82.75 215 LYS A N 1
ATOM 1672 C CA . LYS A 1 215 ? -2.610 6.088 -4.475 1.00 82.75 215 LYS A CA 1
ATOM 1673 C C . LYS A 1 215 ? -1.428 7.044 -4.371 1.00 82.75 215 LYS A C 1
ATOM 1675 O O . LYS A 1 215 ? -0.562 6.924 -3.506 1.00 82.75 215 LYS A O 1
ATOM 1680 N N . TRP A 1 216 ? -1.386 8.019 -5.279 1.00 87.00 216 TRP A N 1
ATOM 1681 C CA . TRP A 1 216 ? -0.227 8.902 -5.450 1.00 87.00 216 TRP A CA 1
ATOM 1682 C C . TRP A 1 216 ? 0.001 9.846 -4.262 1.00 87.00 216 TRP A C 1
ATOM 1684 O O . TRP A 1 216 ? 1.123 10.313 -4.065 1.00 87.00 216 TRP A O 1
ATOM 1694 N N . ASP A 1 217 ? -1.044 10.128 -3.484 1.00 85.62 217 ASP A N 1
ATOM 1695 C CA . ASP A 1 217 ? -1.065 11.039 -2.340 1.00 85.62 217 ASP A CA 1
ATOM 1696 C C . ASP A 1 217 ? -0.825 10.342 -0.987 1.00 85.62 217 ASP A C 1
ATOM 1698 O O . ASP A 1 217 ? -0.786 11.014 0.048 1.00 85.62 217 ASP A O 1
ATOM 1702 N N . GLU A 1 218 ? -0.630 9.017 -0.977 1.00 84.75 218 GLU A N 1
ATOM 1703 C CA . GLU A 1 218 ? -0.529 8.226 0.251 1.00 84.75 218 GLU A CA 1
ATOM 1704 C C . GLU A 1 218 ? 0.524 8.757 1.238 1.00 84.75 218 GLU A C 1
ATOM 1706 O O . GLU A 1 218 ? 1.654 9.092 0.856 1.00 84.75 218 GLU A O 1
ATOM 1711 N N . PRO A 1 219 ? 0.216 8.781 2.549 1.00 85.50 219 PRO A N 1
ATOM 1712 C CA . PRO A 1 219 ? 1.180 9.190 3.553 1.00 85.50 219 PRO A CA 1
ATOM 1713 C C . PRO A 1 219 ? 2.316 8.168 3.641 1.00 85.50 219 PRO A C 1
ATOM 1715 O O . PRO A 1 219 ? 2.106 6.958 3.560 1.00 85.50 219 PRO A O 1
ATOM 1718 N N . MET A 1 220 ? 3.525 8.651 3.940 1.00 79.81 220 MET A N 1
ATOM 1719 C CA . MET A 1 220 ? 4.774 7.869 3.957 1.00 79.81 220 MET A CA 1
ATOM 1720 C C . MET A 1 220 ? 4.773 6.601 4.846 1.00 79.81 220 MET A C 1
ATOM 1722 O O . MET A 1 220 ? 5.694 5.790 4.797 1.00 79.81 220 MET A O 1
ATOM 1726 N N . ARG A 1 221 ? 3.749 6.412 5.684 1.00 78.69 221 ARG A N 1
ATOM 1727 C CA . ARG A 1 221 ? 3.538 5.205 6.491 1.00 78.69 221 ARG A CA 1
ATOM 1728 C C . ARG A 1 221 ? 3.030 4.011 5.679 1.00 78.69 221 ARG A C 1
ATOM 1730 O O . ARG A 1 221 ? 3.426 2.890 5.997 1.00 78.69 221 ARG A O 1
ATOM 1737 N N . GLU A 1 222 ? 2.163 4.254 4.700 1.00 79.00 222 GLU A N 1
ATOM 1738 C CA . GLU A 1 222 ? 1.558 3.209 3.866 1.00 79.00 222 GLU A CA 1
ATOM 1739 C C . GLU A 1 222 ? 2.440 2.954 2.629 1.00 79.00 222 GLU A C 1
ATOM 1741 O O . GLU A 1 222 ? 2.761 1.803 2.349 1.00 79.00 222 GLU A O 1
ATOM 1746 N N . VAL A 1 223 ? 3.051 4.010 2.066 1.00 80.00 223 VAL A N 1
ATOM 1747 C CA . VAL A 1 223 ? 4.183 3.923 1.111 1.00 80.00 223 VAL A CA 1
ATOM 1748 C C . VAL A 1 223 ? 5.332 3.047 1.643 1.00 80.00 223 VAL A C 1
ATOM 1750 O O . VAL A 1 223 ? 5.988 2.338 0.888 1.00 80.00 223 VAL A O 1
ATOM 1753 N N . ALA A 1 224 ? 5.572 3.039 2.959 1.00 73.81 224 ALA A N 1
ATOM 1754 C CA . ALA A 1 224 ? 6.579 2.180 3.591 1.00 73.81 224 ALA A CA 1
ATOM 1755 C C . ALA A 1 224 ? 6.176 0.691 3.723 1.00 73.81 224 ALA A C 1
ATOM 1757 O O . ALA A 1 224 ? 7.026 -0.117 4.101 1.00 73.81 224 ALA A O 1
ATOM 1758 N N . ASP A 1 225 ? 4.916 0.340 3.438 1.00 73.44 225 ASP A N 1
ATOM 1759 C CA . ASP A 1 225 ? 4.415 -1.037 3.286 1.00 73.44 225 ASP A CA 1
ATOM 1760 C C . ASP A 1 225 ? 4.191 -1.424 1.806 1.00 73.44 225 ASP A C 1
ATOM 1762 O O . ASP A 1 225 ? 3.867 -2.582 1.538 1.00 73.44 225 ASP A O 1
ATOM 1766 N N . TRP A 1 226 ? 4.397 -0.507 0.846 1.00 79.06 226 TRP A N 1
ATOM 1767 C CA . TRP A 1 226 ? 4.400 -0.825 -0.588 1.00 79.06 226 TRP A CA 1
ATOM 1768 C C . TRP A 1 226 ? 5.497 -1.840 -0.939 1.00 79.06 226 TRP A C 1
ATOM 1770 O O . TRP A 1 226 ? 6.517 -1.959 -0.250 1.00 79.06 226 TRP A O 1
ATOM 1780 N N . MET A 1 227 ? 5.313 -2.527 -2.070 1.00 76.88 227 MET A N 1
ATOM 1781 C CA . MET A 1 227 ? 6.264 -3.505 -2.599 1.00 76.88 227 MET A CA 1
ATOM 1782 C C . MET A 1 227 ? 6.601 -3.219 -4.067 1.00 76.88 227 MET A C 1
ATOM 1784 O O . MET A 1 227 ? 6.288 -3.991 -4.969 1.00 76.88 227 MET A O 1
ATOM 1788 N N . LEU A 1 228 ? 7.227 -2.065 -4.303 1.00 82.69 228 LEU A N 1
ATOM 1789 C CA . LEU A 1 228 ? 7.757 -1.698 -5.617 1.00 82.69 228 LEU A CA 1
ATOM 1790 C C . LEU A 1 228 ? 9.001 -2.541 -5.947 1.00 82.69 228 LEU A C 1
ATOM 1792 O O . LEU A 1 228 ? 9.827 -2.793 -5.070 1.00 82.69 228 LEU A O 1
ATOM 1796 N N . LEU A 1 229 ? 9.176 -2.906 -7.213 1.00 82.56 229 LEU A N 1
ATOM 1797 C CA . LEU A 1 229 ? 10.410 -3.456 -7.768 1.00 82.56 229 LEU A CA 1
ATOM 1798 C C . LEU A 1 229 ? 10.820 -2.708 -9.043 1.00 82.56 229 LEU A C 1
ATOM 1800 O O . LEU A 1 229 ? 9.991 -2.158 -9.770 1.00 82.56 229 LEU A O 1
ATOM 1804 N N . LEU A 1 230 ? 12.119 -2.727 -9.329 1.00 86.19 230 LEU A N 1
ATOM 1805 C CA . LEU A 1 230 ? 12.618 -2.502 -10.680 1.00 86.19 230 LEU A CA 1
ATOM 1806 C C . LEU A 1 230 ? 12.499 -3.832 -11.437 1.00 86.19 230 LEU A C 1
ATOM 1808 O O . LEU A 1 230 ? 12.935 -4.865 -10.937 1.00 86.19 230 LEU A O 1
ATOM 1812 N N . ALA A 1 231 ? 11.890 -3.797 -12.615 1.00 80.81 231 ALA A N 1
ATOM 1813 C CA . ALA A 1 231 ? 11.754 -4.890 -13.570 1.00 80.81 231 ALA A CA 1
ATOM 1814 C C . ALA A 1 231 ? 12.448 -4.509 -14.895 1.00 80.81 231 ALA A C 1
ATOM 1816 O O . ALA A 1 231 ? 13.219 -3.555 -14.955 1.00 80.81 231 ALA A O 1
ATOM 1817 N N . GLY A 1 232 ? 12.184 -5.244 -15.981 1.00 78.56 232 GLY A N 1
ATOM 1818 C CA . GLY A 1 232 ? 12.778 -4.947 -17.292 1.00 78.56 232 GLY A CA 1
ATOM 1819 C C . GLY A 1 232 ? 14.192 -5.507 -17.487 1.00 78.56 232 GLY A C 1
ATOM 1820 O O . GLY A 1 232 ? 14.936 -5.028 -18.340 1.00 78.56 232 GLY A O 1
ATOM 1821 N N . PHE A 1 233 ? 14.547 -6.570 -16.762 1.00 78.62 233 PHE A N 1
ATOM 1822 C CA . PHE A 1 233 ? 15.865 -7.220 -16.793 1.00 78.62 233 PHE A CA 1
ATOM 1823 C C . PHE A 1 233 ? 16.315 -7.749 -18.174 1.00 78.62 233 PHE A C 1
ATOM 1825 O O . PHE A 1 233 ? 17.444 -8.202 -18.316 1.00 78.62 233 PHE A O 1
ATOM 1832 N N . GLY A 1 234 ? 15.489 -7.663 -19.223 1.00 73.50 234 GLY A N 1
ATOM 1833 C CA . GLY A 1 234 ? 15.904 -8.006 -20.593 1.00 73.50 234 GLY A CA 1
ATOM 1834 C C . GLY A 1 234 ? 16.889 -7.025 -21.221 1.00 73.50 234 GLY A C 1
ATOM 1835 O O . GLY A 1 234 ? 17.572 -7.381 -22.178 1.00 73.50 234 GLY A O 1
ATOM 1836 N N . HIS A 1 235 ? 16.977 -5.816 -20.664 1.00 76.88 235 HIS A N 1
ATOM 1837 C CA . HIS A 1 235 ? 17.955 -4.803 -21.053 1.00 76.88 235 HIS A CA 1
ATOM 1838 C C . HIS A 1 235 ? 19.355 -5.051 -20.463 1.00 76.88 235 HIS A C 1
ATOM 1840 O O . HIS A 1 235 ? 20.294 -4.357 -20.846 1.00 76.88 235 HIS A O 1
ATOM 1846 N N . VAL A 1 236 ? 19.500 -6.009 -19.537 1.00 81.50 236 VAL A N 1
ATOM 1847 C CA . VAL A 1 236 ? 20.731 -6.234 -18.767 1.00 81.50 236 VAL A CA 1
ATOM 1848 C C . VAL A 1 236 ? 21.943 -6.504 -19.659 1.00 81.50 236 VAL A C 1
ATOM 1850 O O . VAL A 1 236 ? 21.902 -7.311 -20.594 1.00 81.50 236 VAL A O 1
ATOM 1853 N N . GLN A 1 237 ? 23.055 -5.861 -19.303 1.00 81.69 237 GLN A N 1
ATOM 1854 C CA . GLN A 1 237 ? 24.356 -6.046 -19.936 1.00 81.69 237 GLN A CA 1
ATOM 1855 C C . GLN A 1 237 ? 25.421 -6.484 -18.926 1.00 81.69 237 GLN A C 1
ATOM 1857 O O . GLN A 1 237 ? 25.382 -6.132 -17.746 1.00 81.69 237 GLN A O 1
ATOM 1862 N N . VAL A 1 238 ? 26.407 -7.221 -19.431 1.00 81.00 238 VAL A N 1
ATOM 1863 C CA . VAL A 1 238 ? 27.624 -7.635 -18.722 1.00 81.00 238 VAL A CA 1
ATOM 1864 C C . VAL A 1 238 ? 28.855 -7.144 -19.496 1.00 81.00 238 VAL A C 1
ATOM 1866 O O . VAL A 1 238 ? 28.724 -6.828 -20.681 1.00 81.00 238 VAL A O 1
ATOM 1869 N N . PRO A 1 239 ? 30.051 -7.097 -18.884 1.00 80.94 239 PRO A N 1
ATOM 1870 C CA . PRO A 1 239 ? 31.286 -6.771 -19.584 1.00 80.94 239 PRO A CA 1
ATOM 1871 C C . PRO A 1 239 ? 31.558 -7.690 -20.797 1.00 80.94 239 PRO A C 1
ATOM 1873 O O . PRO A 1 239 ? 31.430 -8.910 -20.671 1.00 80.94 239 PRO A O 1
ATOM 1876 N N . PRO A 1 240 ? 32.007 -7.147 -21.947 1.00 80.94 240 PRO A N 1
ATOM 1877 C CA . PRO A 1 240 ? 32.140 -5.723 -22.255 1.00 80.94 240 PRO A CA 1
ATOM 1878 C C . PRO A 1 240 ? 30.776 -5.074 -22.555 1.00 80.94 240 PRO A C 1
ATOM 1880 O O . PRO A 1 240 ? 30.071 -5.497 -23.469 1.00 80.94 240 PRO A O 1
ATOM 1883 N N . TYR A 1 241 ? 30.435 -4.011 -21.819 1.00 82.94 241 TYR A N 1
ATOM 1884 C CA . TYR A 1 241 ? 29.219 -3.229 -22.064 1.00 82.94 241 TYR A CA 1
ATOM 1885 C C . TYR A 1 241 ? 29.276 -2.560 -23.445 1.00 82.94 241 TYR A C 1
ATOM 1887 O O . TYR A 1 241 ? 30.328 -2.064 -23.857 1.00 82.94 241 TYR A O 1
ATOM 1895 N N . ALA A 1 242 ? 28.147 -2.520 -24.149 1.00 80.94 242 ALA A N 1
ATOM 1896 C CA . ALA A 1 242 ? 28.062 -2.009 -25.513 1.00 80.94 242 ALA A CA 1
ATOM 1897 C C . ALA A 1 242 ? 26.725 -1.277 -25.718 1.00 80.94 242 ALA A C 1
ATOM 1899 O O . ALA A 1 242 ? 25.676 -1.915 -25.603 1.00 80.94 242 ALA A O 1
ATOM 1900 N N . PRO A 1 243 ? 26.722 0.034 -26.035 1.00 83.75 243 PRO A N 1
ATOM 1901 C CA . PRO A 1 243 ? 25.484 0.769 -26.272 1.00 83.75 243 PRO A CA 1
ATOM 1902 C C . PRO A 1 243 ? 24.664 0.158 -27.412 1.00 83.75 243 PRO A C 1
ATOM 1904 O O . PRO A 1 243 ? 25.134 0.028 -28.544 1.00 83.75 243 PRO A O 1
ATOM 1907 N N . GLU A 1 244 ? 23.428 -0.222 -27.104 1.00 77.06 244 GLU A N 1
ATOM 1908 C CA . GLU A 1 244 ? 22.496 -0.811 -28.060 1.00 77.06 244 GLU A CA 1
ATOM 1909 C C . GLU A 1 244 ? 21.888 0.268 -28.963 1.00 77.06 244 GLU A C 1
ATOM 1911 O O . GLU A 1 244 ? 21.617 1.395 -28.539 1.00 77.06 244 GLU A O 1
ATOM 1916 N N . ARG A 1 245 ? 21.668 -0.074 -30.239 1.00 70.88 245 ARG A N 1
ATOM 1917 C CA . ARG A 1 245 ? 21.009 0.832 -31.186 1.00 70.88 245 ARG A CA 1
ATOM 1918 C C . ARG A 1 245 ? 19.570 1.083 -30.741 1.00 70.88 245 ARG A C 1
ATOM 1920 O O . ARG A 1 245 ? 18.881 0.157 -30.332 1.00 70.88 245 ARG A O 1
ATOM 1927 N N . GLU A 1 246 ? 19.135 2.336 -30.861 1.00 69.75 246 GLU A N 1
ATOM 1928 C CA . GLU A 1 246 ? 17.757 2.784 -30.593 1.00 69.75 246 GLU A CA 1
ATOM 1929 C C . GLU A 1 246 ? 17.275 2.610 -29.132 1.00 69.75 246 GLU A C 1
ATOM 1931 O O . GLU A 1 246 ? 16.125 2.918 -28.824 1.00 69.75 246 GLU A O 1
ATOM 1936 N N . HIS A 1 247 ? 18.150 2.210 -28.199 1.00 79.25 247 HIS A N 1
ATOM 1937 C CA . HIS A 1 247 ? 17.833 2.132 -26.768 1.00 79.25 247 HIS A CA 1
ATOM 1938 C C . HIS A 1 247 ? 17.963 3.504 -26.074 1.00 79.25 247 HIS A C 1
ATOM 1940 O O . HIS A 1 247 ? 18.988 4.179 -26.186 1.00 79.25 247 HIS A O 1
ATOM 1946 N N . ASP A 1 248 ? 16.933 3.917 -25.327 1.00 83.19 248 ASP A N 1
ATOM 1947 C CA . ASP A 1 248 ? 16.923 5.184 -24.575 1.00 83.19 248 ASP A CA 1
ATOM 1948 C C . ASP A 1 248 ? 17.667 5.044 -23.235 1.00 83.19 248 ASP A C 1
ATOM 1950 O O . ASP A 1 248 ? 17.077 4.710 -22.209 1.00 83.19 248 ASP A O 1
ATOM 1954 N N . TYR A 1 249 ? 18.970 5.346 -23.234 1.00 85.62 249 TYR A N 1
ATOM 1955 C CA . TYR A 1 249 ? 19.798 5.478 -22.022 1.00 85.62 249 TYR A CA 1
ATOM 1956 C C . TYR A 1 249 ? 19.553 6.804 -21.256 1.00 85.62 249 TYR A C 1
ATOM 1958 O O . TYR A 1 249 ? 20.471 7.353 -20.642 1.00 85.62 249 TYR A O 1
ATOM 1966 N N . SER A 1 250 ? 18.352 7.390 -21.346 1.00 84.81 250 SER A N 1
ATOM 1967 C CA . SER A 1 250 ? 18.006 8.735 -20.845 1.00 84.81 250 SER A CA 1
ATOM 1968 C C . SER A 1 250 ? 19.005 9.817 -21.287 1.00 84.81 250 SER A C 1
ATOM 1970 O O . SER A 1 250 ? 19.375 10.710 -20.520 1.00 84.81 250 SER A O 1
ATOM 1972 N N . SER A 1 251 ? 19.487 9.697 -22.531 1.00 86.56 251 SER A N 1
ATOM 1973 C CA . SER A 1 251 ? 20.545 10.528 -23.129 1.00 86.56 251 SER A CA 1
ATOM 1974 C C . SER A 1 251 ? 21.815 10.682 -22.266 1.00 86.56 251 SER A C 1
ATOM 1976 O O . SER A 1 251 ? 22.394 11.763 -22.204 1.00 86.56 251 SER A O 1
ATOM 1978 N N . ALA A 1 252 ? 22.270 9.608 -21.608 1.00 93.12 252 ALA A N 1
ATOM 1979 C CA . ALA A 1 252 ? 23.535 9.591 -20.867 1.00 93.12 252 ALA A CA 1
ATOM 1980 C C . ALA A 1 252 ? 24.719 10.097 -21.728 1.00 93.12 252 ALA A C 1
ATOM 1982 O O . ALA A 1 252 ? 24.918 9.566 -22.825 1.00 93.12 252 ALA A O 1
ATOM 1983 N N . PRO A 1 253 ? 25.514 11.095 -21.284 1.00 93.75 253 PRO A N 1
ATOM 1984 C CA . PRO A 1 253 ? 26.490 11.793 -22.128 1.00 93.75 253 PRO A CA 1
ATOM 1985 C C . PRO A 1 253 ? 27.497 10.881 -22.835 1.00 93.75 253 PRO A C 1
ATOM 1987 O O . PRO A 1 253 ? 27.802 11.084 -24.007 1.00 93.75 253 PRO A O 1
ATOM 1990 N N . GLU A 1 254 ? 27.958 9.835 -22.153 1.00 92.62 254 GLU A N 1
ATOM 1991 C CA . GLU A 1 254 ? 28.892 8.840 -22.678 1.00 92.62 254 GLU A CA 1
ATOM 1992 C C . GLU A 1 254 ? 28.322 8.017 -23.851 1.00 92.62 254 GLU A C 1
ATOM 1994 O O . GLU A 1 254 ? 29.084 7.518 -24.679 1.00 92.62 254 GLU A O 1
ATOM 1999 N N . THR A 1 255 ? 26.990 7.936 -23.971 1.00 92.06 255 THR A N 1
ATOM 2000 C CA . THR A 1 255 ? 26.274 7.283 -25.085 1.00 92.06 255 THR A CA 1
ATOM 2001 C C . THR A 1 255 ? 26.035 8.217 -26.278 1.00 92.06 255 THR A C 1
ATOM 2003 O O . THR A 1 255 ? 25.600 7.764 -27.334 1.00 92.06 255 THR A O 1
ATOM 2006 N N . LEU A 1 256 ? 26.333 9.516 -26.133 1.00 91.00 256 LEU A N 1
ATOM 2007 C CA . LEU A 1 256 ? 26.191 10.542 -27.174 1.00 91.00 256 LEU A CA 1
ATOM 2008 C C . LEU A 1 256 ? 27.527 10.914 -27.848 1.00 91.00 256 LEU A C 1
ATOM 2010 O O . LEU A 1 256 ? 27.548 11.728 -28.772 1.00 91.00 256 LEU A O 1
ATOM 2014 N N . LEU A 1 257 ? 28.645 10.337 -27.405 1.00 91.31 257 LEU A N 1
ATOM 2015 C CA . LEU A 1 257 ? 29.951 10.483 -28.055 1.00 91.31 257 LEU A CA 1
ATOM 2016 C C . LEU A 1 257 ? 29.970 9.781 -29.424 1.00 91.31 257 LEU A C 1
ATOM 2018 O O . LEU A 1 257 ? 29.172 8.881 -29.685 1.00 91.31 257 LEU A O 1
ATOM 2022 N N . ALA A 1 258 ? 30.891 10.171 -30.307 1.00 88.50 258 ALA A N 1
ATOM 2023 C CA . ALA A 1 258 ? 31.037 9.553 -31.627 1.00 88.50 258 ALA A CA 1
ATOM 2024 C C . ALA A 1 258 ? 31.496 8.086 -31.541 1.00 88.50 258 ALA A C 1
ATOM 2026 O O . ALA A 1 258 ? 31.130 7.272 -32.388 1.00 88.50 258 ALA A O 1
ATOM 2027 N N . ASN A 1 259 ? 32.242 7.745 -30.485 1.00 88.50 259 ASN A N 1
ATOM 2028 C CA . ASN A 1 259 ? 32.446 6.371 -30.027 1.00 88.50 259 ASN A CA 1
ATOM 2029 C C . ASN A 1 259 ? 31.683 6.190 -28.701 1.00 88.50 259 ASN A C 1
ATOM 2031 O O . ASN A 1 259 ? 32.244 6.483 -27.641 1.00 88.50 259 ASN A O 1
ATOM 2035 N N . PRO A 1 260 ? 30.404 5.777 -28.731 1.00 88.94 260 PRO A N 1
ATOM 2036 C CA . PRO A 1 260 ? 29.577 5.730 -27.534 1.00 88.94 260 PRO A CA 1
ATOM 2037 C C . PRO A 1 260 ? 30.020 4.599 -26.598 1.00 88.94 260 PRO A C 1
ATOM 2039 O O . PRO A 1 260 ? 30.408 3.514 -27.034 1.00 88.94 260 PRO A O 1
ATOM 2042 N N . THR A 1 261 ? 29.919 4.839 -25.293 1.00 90.44 261 THR A N 1
ATOM 2043 C CA . THR A 1 261 ? 30.242 3.875 -24.228 1.00 90.44 261 THR A CA 1
ATOM 2044 C C . THR A 1 261 ? 29.127 3.841 -23.184 1.00 90.44 261 THR A C 1
ATOM 2046 O O . THR A 1 261 ? 28.281 4.729 -23.150 1.00 90.44 261 THR A O 1
ATOM 2049 N N . CYS A 1 262 ? 29.080 2.798 -22.354 1.00 91.25 262 CYS A N 1
ATOM 2050 C CA . CYS A 1 262 ? 28.141 2.687 -21.235 1.00 91.25 262 CYS A CA 1
ATOM 2051 C C . CYS A 1 262 ? 28.714 1.781 -20.131 1.00 91.25 262 CYS A C 1
ATOM 2053 O O . CYS A 1 262 ? 29.743 1.128 -20.324 1.00 91.25 262 CYS A O 1
ATOM 2055 N N . GLY A 1 263 ? 28.061 1.746 -18.969 1.00 91.31 263 GLY A N 1
ATOM 2056 C CA . GLY A 1 263 ? 28.392 0.820 -17.887 1.00 91.31 263 GLY A CA 1
ATOM 2057 C C . GLY A 1 263 ? 27.635 1.110 -16.591 1.00 91.31 263 GLY A C 1
ATOM 2058 O O . GLY A 1 263 ? 26.609 1.789 -16.575 1.00 91.31 263 GLY A O 1
ATOM 2059 N N . LEU A 1 264 ? 28.175 0.633 -15.468 1.00 91.81 264 LEU A N 1
ATOM 2060 C CA . LEU A 1 264 ? 27.529 0.690 -14.147 1.00 91.81 264 LEU A CA 1
ATOM 2061 C C . LEU A 1 264 ? 27.164 2.111 -13.660 1.00 91.81 264 LEU A C 1
ATOM 2063 O O . LEU A 1 264 ? 26.262 2.257 -12.835 1.00 91.81 264 LEU A O 1
ATOM 2067 N N . SER A 1 265 ? 27.836 3.161 -14.149 1.00 94.06 265 SER A N 1
ATOM 2068 C CA . SER A 1 265 ? 27.523 4.567 -13.842 1.00 94.06 265 SER A CA 1
ATOM 2069 C C . SER A 1 265 ? 26.561 5.232 -14.843 1.00 94.06 265 SER A C 1
ATOM 2071 O O . SER A 1 265 ? 26.082 6.341 -14.592 1.00 94.06 265 SER A O 1
ATOM 2073 N N . THR A 1 266 ? 26.192 4.549 -15.929 1.00 95.31 266 THR A N 1
ATOM 2074 C CA . THR A 1 266 ? 25.072 4.925 -16.808 1.00 95.31 266 THR A CA 1
ATOM 2075 C C . THR A 1 266 ? 23.731 4.635 -16.119 1.00 95.31 266 THR A C 1
ATOM 2077 O O . THR A 1 266 ? 22.818 5.454 -16.184 1.00 95.31 266 THR A O 1
ATOM 2080 N N . ASP A 1 267 ? 23.624 3.545 -15.343 1.00 95.38 267 ASP A N 1
ATOM 2081 C CA . ASP A 1 267 ? 22.448 3.282 -14.487 1.00 95.38 267 ASP A CA 1
ATOM 2082 C C . ASP A 1 267 ? 22.231 4.386 -13.436 1.00 95.38 267 ASP A C 1
ATOM 2084 O O . ASP A 1 267 ? 21.095 4.759 -13.138 1.00 95.38 267 ASP A O 1
ATOM 2088 N N . VAL A 1 268 ? 23.321 4.958 -12.910 1.00 96.50 268 VAL A N 1
ATOM 2089 C CA . VAL A 1 268 ? 23.287 6.101 -11.981 1.00 96.50 268 VAL A CA 1
ATOM 2090 C C . VAL A 1 268 ? 22.769 7.372 -12.669 1.00 96.50 268 VAL A C 1
ATOM 2092 O O . VAL A 1 268 ? 21.974 8.102 -12.077 1.00 96.50 268 VAL A O 1
ATOM 2095 N N . TRP A 1 269 ? 23.151 7.619 -13.926 1.00 97.06 269 TRP A N 1
ATOM 2096 C CA . TRP A 1 269 ? 22.610 8.732 -14.715 1.00 97.06 269 TRP A CA 1
ATOM 2097 C C . TRP A 1 269 ? 21.104 8.588 -14.950 1.00 97.06 269 TRP A C 1
ATOM 2099 O O . TRP A 1 269 ? 20.330 9.515 -14.691 1.00 97.06 269 TRP A O 1
ATOM 2109 N N . MET A 1 270 ? 20.680 7.406 -15.402 1.00 96.44 270 MET A N 1
ATOM 2110 C CA . MET A 1 270 ? 19.275 7.107 -15.669 1.00 96.44 270 MET A CA 1
ATOM 2111 C C . MET A 1 270 ? 18.420 7.213 -14.400 1.00 96.44 270 MET A C 1
ATOM 2113 O O . MET A 1 270 ? 17.345 7.804 -14.454 1.00 96.44 270 MET A O 1
ATOM 2117 N N . LEU A 1 271 ? 18.926 6.768 -13.242 1.00 97.19 271 LEU A N 1
ATOM 2118 C CA . LEU A 1 271 ? 18.294 7.000 -11.937 1.00 97.19 271 LEU A CA 1
ATOM 2119 C C . LEU A 1 271 ? 18.116 8.497 -11.620 1.00 97.19 271 LEU A C 1
ATOM 2121 O O . LEU A 1 271 ? 17.088 8.884 -11.067 1.00 97.19 271 LEU A O 1
ATOM 2125 N N . GLY A 1 272 ? 19.085 9.346 -11.973 1.00 96.94 272 GLY A N 1
ATOM 2126 C CA . GLY A 1 272 ? 18.968 10.800 -11.826 1.00 96.94 272 GLY A CA 1
ATOM 2127 C C . GLY A 1 272 ? 17.858 11.396 -12.699 1.00 96.94 272 GLY A C 1
ATOM 2128 O O . GLY A 1 272 ? 17.049 12.188 -12.217 1.00 96.94 272 GLY A O 1
ATOM 2129 N N . CYS A 1 273 ? 17.774 10.971 -13.962 1.00 96.88 273 CYS A N 1
ATOM 2130 C CA . CYS A 1 273 ? 16.718 11.396 -14.887 1.00 96.88 273 CYS A CA 1
ATOM 2131 C C . CYS A 1 273 ? 15.331 10.934 -14.411 1.00 96.88 273 CYS A C 1
ATOM 2133 O O . CYS A 1 273 ? 14.409 11.741 -14.324 1.00 96.88 273 CYS A O 1
ATOM 2135 N N . LEU A 1 274 ? 15.222 9.663 -14.018 1.00 96.69 274 LEU A N 1
ATOM 2136 C CA . LEU A 1 274 ? 14.024 9.039 -13.457 1.00 96.69 274 LEU A CA 1
ATOM 2137 C C . LEU A 1 274 ? 13.548 9.748 -12.182 1.00 96.69 274 LEU A C 1
ATOM 2139 O O . LEU A 1 274 ? 12.363 10.028 -12.035 1.00 96.69 274 LEU A O 1
ATOM 2143 N N . ALA A 1 275 ? 14.457 10.081 -11.263 1.00 96.81 275 ALA A N 1
ATOM 2144 C CA . ALA A 1 275 ? 14.109 10.801 -10.042 1.00 96.81 275 ALA A CA 1
ATOM 2145 C C . ALA A 1 275 ? 13.560 12.211 -10.332 1.00 96.81 275 ALA A C 1
ATOM 2147 O O . ALA A 1 275 ? 12.634 12.645 -9.649 1.00 96.81 275 ALA A O 1
ATOM 2148 N N . PHE A 1 276 ? 14.080 12.910 -11.348 1.00 96.56 276 PHE A N 1
ATOM 2149 C CA . PHE A 1 276 ? 13.507 14.178 -11.809 1.00 96.56 276 PHE A CA 1
ATOM 2150 C C . PHE A 1 276 ? 12.117 13.978 -12.435 1.00 96.56 276 PHE A C 1
ATOM 2152 O O . PHE A 1 276 ? 11.164 14.618 -11.997 1.00 96.56 276 PHE A O 1
ATOM 2159 N N . GLU A 1 277 ? 11.983 13.056 -13.392 1.00 95.56 277 GLU A N 1
ATOM 2160 C CA . GLU A 1 277 ? 10.724 12.760 -14.094 1.00 95.56 277 GLU A CA 1
ATOM 2161 C C . GLU A 1 277 ? 9.601 12.352 -13.128 1.00 95.56 277 GLU A C 1
ATOM 2163 O O . GLU A 1 277 ? 8.469 12.811 -13.259 1.00 95.56 277 GLU A O 1
ATOM 2168 N N . LEU A 1 278 ? 9.915 11.576 -12.086 1.00 95.88 278 LEU A N 1
ATOM 2169 C CA . LEU A 1 278 ? 8.953 11.196 -11.049 1.00 95.88 278 LEU A CA 1
ATOM 2170 C C . LEU A 1 278 ? 8.399 12.392 -10.261 1.00 95.88 278 LEU A C 1
ATOM 2172 O O . LEU A 1 278 ? 7.259 12.318 -9.807 1.00 95.88 278 LEU A O 1
ATOM 2176 N N . VAL A 1 279 ? 9.170 13.473 -10.069 1.00 95.62 279 VAL A N 1
ATOM 2177 C CA . VAL A 1 279 ? 8.748 14.625 -9.249 1.00 95.62 279 VAL A CA 1
ATOM 2178 C C . VAL A 1 279 ? 8.154 15.768 -10.068 1.00 95.62 279 VAL A C 1
ATOM 2180 O O . VAL A 1 279 ? 7.243 16.439 -9.590 1.00 95.62 279 VAL A O 1
ATOM 2183 N N . THR A 1 280 ? 8.636 15.994 -11.293 1.00 93.75 280 THR A N 1
ATOM 2184 C CA . THR A 1 280 ? 8.135 17.046 -12.197 1.00 93.75 280 THR A CA 1
ATOM 2185 C C . THR A 1 280 ? 7.066 16.545 -13.163 1.00 93.75 280 THR A C 1
ATOM 2187 O O . THR A 1 280 ? 6.324 17.354 -13.711 1.00 93.75 280 THR A O 1
ATOM 2190 N N . GLY A 1 281 ? 7.009 15.232 -13.386 1.00 91.62 281 GLY A N 1
ATOM 2191 C CA . GLY A 1 281 ? 6.204 14.589 -14.416 1.00 91.62 281 GLY A CA 1
ATOM 2192 C C . GLY A 1 281 ? 6.795 14.636 -15.823 1.00 91.62 281 GLY A C 1
ATOM 2193 O O . GLY A 1 281 ? 6.203 14.043 -16.721 1.00 91.62 281 GLY A O 1
ATOM 2194 N N . GLU A 1 282 ? 7.908 15.334 -16.044 1.00 90.56 282 GLU A N 1
ATOM 2195 C CA . GLU A 1 282 ? 8.463 15.602 -17.375 1.00 90.56 282 GLU A CA 1
ATOM 2196 C C . GLU A 1 282 ? 9.913 15.112 -17.474 1.00 90.56 282 GLU A C 1
ATOM 2198 O O . GLU A 1 282 ? 10.692 15.251 -16.525 1.00 90.56 282 GLU A O 1
ATOM 2203 N N . LYS A 1 283 ? 10.306 14.570 -18.636 1.00 91.25 283 LYS A N 1
ATOM 2204 C CA . LYS A 1 283 ? 11.696 14.152 -18.879 1.00 91.25 283 LYS A CA 1
ATOM 2205 C C . LYS A 1 283 ? 12.647 15.349 -18.748 1.00 91.25 283 LYS A C 1
ATOM 2207 O O . LYS A 1 283 ? 12.381 16.428 -19.269 1.00 91.25 283 LYS A O 1
ATOM 2212 N N . LEU A 1 284 ? 13.779 15.142 -18.067 1.00 91.75 284 LEU A N 1
ATOM 2213 C CA . LEU A 1 284 ? 14.773 16.195 -17.805 1.00 91.75 284 LEU A CA 1
ATOM 2214 C C . LEU A 1 284 ? 15.437 16.737 -19.082 1.00 91.75 284 LEU A C 1
ATOM 2216 O O . LEU A 1 284 ? 15.774 17.918 -19.149 1.00 91.75 284 LEU A O 1
ATOM 2220 N N . PHE A 1 285 ? 15.623 15.868 -20.074 1.00 90.88 285 PHE A N 1
ATOM 2221 C CA . PHE A 1 285 ? 16.174 16.198 -21.384 1.00 90.88 285 PHE A CA 1
ATOM 2222 C C . PHE A 1 285 ? 15.132 15.842 -22.442 1.00 90.88 285 PHE A C 1
ATOM 2224 O O . PHE A 1 285 ? 14.532 14.766 -22.396 1.00 90.88 285 PHE A O 1
ATOM 2231 N N . THR A 1 286 ? 14.885 16.771 -23.360 1.00 83.75 286 THR A N 1
ATOM 2232 C CA . THR A 1 286 ? 13.730 16.756 -24.271 1.00 83.75 286 THR A CA 1
ATOM 2233 C C . THR A 1 286 ? 14.121 16.891 -25.740 1.00 83.75 286 THR A C 1
ATOM 2235 O O . THR A 1 286 ? 13.291 16.662 -26.622 1.00 83.75 286 THR A O 1
ATOM 2238 N N . SER A 1 287 ? 15.381 17.228 -26.032 1.00 79.81 287 SER A N 1
ATOM 2239 C CA . SER A 1 287 ? 15.880 17.360 -27.396 1.00 79.81 287 SER A CA 1
ATOM 2240 C C . SER A 1 287 ? 15.898 16.013 -28.119 1.00 79.81 287 SER A C 1
ATOM 2242 O O . SER A 1 287 ? 16.698 15.127 -27.822 1.00 79.81 287 SER A O 1
ATOM 2244 N N . THR A 1 288 ? 15.072 15.886 -29.155 1.00 77.50 288 THR A N 1
ATOM 2245 C CA . THR A 1 288 ? 15.123 14.784 -30.130 1.00 77.50 288 THR A CA 1
ATOM 2246 C C . THR A 1 288 ? 16.183 15.001 -31.221 1.00 77.50 288 THR A C 1
ATOM 2248 O O . THR A 1 288 ? 16.253 14.230 -32.177 1.00 77.50 288 THR A O 1
ATOM 2251 N N . GLY A 1 289 ? 17.009 16.047 -31.093 1.00 81.94 289 GLY A N 1
ATOM 2252 C CA . GLY A 1 289 ? 18.006 16.446 -32.083 1.00 81.94 289 GLY A CA 1
ATOM 2253 C C . GLY A 1 289 ? 19.246 15.548 -32.152 1.00 81.94 289 GLY A C 1
ATOM 2254 O O . GLY A 1 289 ? 19.309 14.435 -31.609 1.00 81.94 289 GLY A O 1
ATOM 2255 N N . THR A 1 290 ? 20.270 16.066 -32.826 1.00 87.88 290 THR A N 1
ATOM 2256 C CA . THR A 1 290 ? 21.590 15.434 -32.940 1.00 87.88 290 THR A CA 1
ATOM 2257 C C . THR A 1 290 ? 22.227 15.179 -31.569 1.00 87.88 290 THR A C 1
ATOM 2259 O O . THR A 1 290 ? 21.863 15.785 -30.557 1.00 87.88 290 THR A O 1
ATOM 2262 N N . ALA A 1 291 ? 23.219 14.287 -31.528 1.00 87.19 291 ALA A N 1
ATOM 2263 C CA . ALA A 1 291 ? 23.962 13.999 -30.305 1.00 87.19 291 ALA A CA 1
ATOM 2264 C C . ALA A 1 291 ? 24.623 15.262 -29.713 1.00 87.19 291 ALA A C 1
ATOM 2266 O O . ALA A 1 291 ? 24.549 15.483 -28.507 1.00 87.19 291 ALA A O 1
ATOM 2267 N N . SER A 1 292 ? 25.162 16.145 -30.563 1.00 88.50 292 SER A N 1
ATOM 2268 C CA . SER A 1 292 ? 25.693 17.458 -30.170 1.00 88.50 292 SER A CA 1
ATOM 2269 C C . SER A 1 292 ? 24.627 18.375 -29.563 1.00 88.50 292 SER A C 1
ATOM 2271 O O . SER A 1 292 ? 24.877 19.022 -28.550 1.00 88.50 292 SER A O 1
ATOM 2273 N N . GLU A 1 293 ? 23.413 18.423 -30.119 1.00 88.19 293 GLU A N 1
ATOM 2274 C CA . GLU A 1 293 ? 22.323 19.237 -29.559 1.00 88.19 293 GLU A CA 1
ATOM 2275 C C . GLU A 1 293 ? 21.823 18.715 -28.205 1.00 88.19 293 GLU A C 1
ATOM 2277 O O . GLU A 1 293 ? 21.456 19.524 -27.350 1.00 88.19 293 GLU A O 1
ATOM 2282 N N . ARG A 1 294 ? 21.846 17.393 -27.987 1.00 90.00 294 ARG A N 1
ATOM 2283 C CA . ARG A 1 294 ? 21.545 16.765 -26.688 1.00 90.00 294 ARG A CA 1
ATOM 2284 C C . ARG A 1 294 ? 22.656 16.981 -25.659 1.00 90.00 294 ARG A C 1
ATOM 2286 O O . ARG A 1 294 ? 22.366 17.434 -24.557 1.00 90.00 294 ARG A O 1
ATOM 2293 N N . LEU A 1 295 ? 23.926 16.775 -26.021 1.00 90.44 295 LEU A N 1
ATOM 2294 C CA . LEU A 1 295 ? 25.074 17.113 -25.162 1.00 90.44 295 LEU A CA 1
ATOM 2295 C C . LEU A 1 295 ? 25.063 18.597 -24.755 1.00 90.44 295 LEU A C 1
ATOM 2297 O O . LEU A 1 295 ? 25.389 18.937 -23.617 1.00 90.44 295 LEU A O 1
ATOM 2301 N N . ARG A 1 296 ? 24.628 19.481 -25.661 1.00 88.75 296 ARG A N 1
ATOM 2302 C CA . ARG A 1 296 ? 24.437 20.908 -25.385 1.00 88.75 296 ARG A CA 1
ATOM 2303 C C . ARG A 1 296 ? 23.282 21.177 -24.415 1.00 88.75 296 ARG A C 1
ATOM 2305 O O . ARG A 1 296 ? 23.462 21.968 -23.495 1.00 88.75 296 ARG A O 1
ATOM 2312 N N . GLU A 1 297 ? 22.119 20.541 -24.594 1.00 90.75 297 GLU A N 1
ATOM 2313 C CA . GLU A 1 297 ? 21.000 20.625 -23.637 1.00 90.75 297 GLU A CA 1
ATOM 2314 C C . GLU A 1 297 ? 21.458 20.204 -22.234 1.00 90.75 297 GLU A C 1
ATOM 2316 O O . GLU A 1 297 ? 21.257 20.945 -21.276 1.00 90.75 297 GLU A O 1
ATOM 2321 N N . ILE A 1 298 ? 22.170 19.080 -22.130 1.00 92.62 298 ILE A N 1
ATOM 2322 C CA . ILE A 1 298 ? 22.704 18.550 -20.872 1.00 92.62 298 ILE A CA 1
ATOM 2323 C C . ILE A 1 298 ? 23.646 19.550 -20.183 1.00 92.62 298 ILE A C 1
ATOM 2325 O O . ILE A 1 298 ? 23.437 19.886 -19.014 1.00 92.62 298 ILE A O 1
ATOM 2329 N N . ARG A 1 299 ? 24.646 20.067 -20.911 1.00 91.25 299 ARG A N 1
ATOM 2330 C CA . ARG A 1 299 ? 25.581 21.099 -20.427 1.00 91.25 299 ARG A CA 1
ATOM 2331 C C . ARG A 1 299 ? 24.835 22.333 -19.904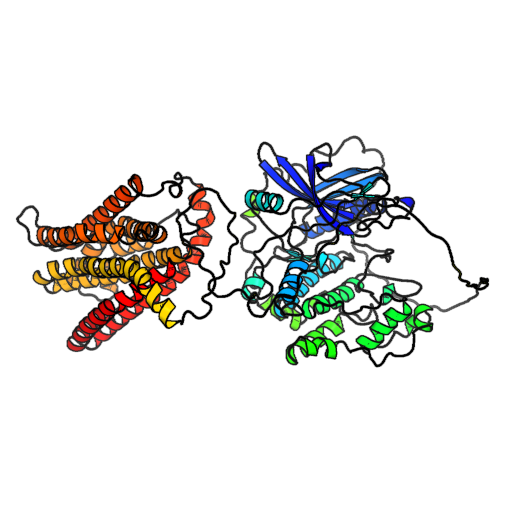 1.00 91.25 299 ARG A C 1
ATOM 2333 O O . ARG A 1 299 ? 25.107 22.801 -18.798 1.00 91.25 299 ARG A O 1
ATOM 2340 N N . ASP A 1 300 ? 23.885 22.840 -20.690 1.00 89.69 300 ASP A N 1
ATOM 2341 C CA . ASP A 1 300 ? 23.168 24.087 -20.408 1.00 89.69 300 ASP A CA 1
ATOM 2342 C C . ASP A 1 300 ? 22.171 23.932 -19.225 1.00 89.69 300 ASP A C 1
ATOM 2344 O O . ASP A 1 300 ? 22.038 24.853 -18.416 1.00 89.69 300 ASP A O 1
ATOM 2348 N N . VAL A 1 301 ? 21.524 22.764 -19.059 1.00 91.50 301 VAL A N 1
ATOM 2349 C CA . VAL A 1 301 ? 20.604 22.443 -17.937 1.00 91.50 301 VAL A CA 1
ATOM 2350 C C . VAL A 1 301 ? 21.346 22.211 -16.616 1.00 91.50 301 VAL A C 1
ATOM 2352 O O . VAL A 1 301 ? 20.923 22.708 -15.564 1.00 91.50 301 VAL A O 1
ATOM 2355 N N . LEU A 1 302 ? 22.434 21.432 -16.637 1.00 91.94 302 LEU A N 1
ATOM 2356 C CA . LEU A 1 302 ? 23.185 21.073 -15.427 1.00 91.94 302 LEU A CA 1
ATOM 2357 C C . LEU A 1 302 ? 24.111 22.198 -14.953 1.00 91.94 302 LEU A C 1
ATOM 2359 O O . LEU A 1 302 ? 24.388 22.292 -13.751 1.00 91.94 302 LEU A O 1
ATOM 2363 N N . GLN A 1 303 ? 24.534 23.069 -15.876 1.00 88.75 303 GLN A N 1
ATOM 2364 C CA . GLN A 1 303 ? 25.560 24.095 -15.664 1.00 88.75 303 GLN A CA 1
ATOM 2365 C C . GLN A 1 303 ? 26.905 23.469 -15.253 1.00 88.75 303 GLN A C 1
ATOM 2367 O O . GLN A 1 303 ? 27.575 23.942 -14.338 1.00 88.75 303 GLN A O 1
ATOM 2372 N N . ASP A 1 304 ? 27.257 22.374 -15.934 1.00 86.19 304 ASP A N 1
ATOM 2373 C CA . ASP A 1 304 ? 28.461 21.561 -15.731 1.00 86.19 304 ASP A CA 1
ATOM 2374 C C . ASP A 1 304 ? 29.341 21.579 -17.000 1.00 86.19 304 ASP A C 1
ATOM 2376 O O . ASP A 1 304 ? 28.867 21.866 -18.104 1.00 86.19 304 ASP A O 1
ATOM 2380 N N . SER A 1 305 ? 30.637 21.315 -16.848 1.00 87.00 305 SER A N 1
ATOM 2381 C CA . SER A 1 305 ? 31.630 21.361 -17.928 1.00 87.00 305 SER A CA 1
ATOM 2382 C C . SER A 1 305 ? 31.782 20.020 -18.647 1.00 87.00 305 SER A C 1
ATOM 2384 O O . SER A 1 305 ? 31.849 18.972 -18.010 1.00 87.00 305 SER A O 1
ATOM 2386 N N . ILE A 1 306 ? 31.933 20.051 -19.976 1.00 89.56 306 ILE A N 1
ATOM 2387 C CA . ILE A 1 306 ? 32.333 18.865 -20.747 1.00 89.56 306 ILE A CA 1
ATOM 2388 C C . ILE A 1 306 ? 33.777 18.474 -20.364 1.00 89.56 306 ILE A C 1
ATOM 2390 O O . ILE A 1 306 ? 34.651 19.343 -20.442 1.00 89.56 306 ILE A O 1
ATOM 2394 N N . PRO A 1 307 ? 34.057 17.207 -19.996 1.00 91.62 307 PRO A N 1
ATOM 2395 C CA . PRO A 1 307 ? 35.391 16.764 -19.587 1.00 91.62 307 PRO A CA 1
ATOM 2396 C C . PRO A 1 307 ? 36.477 17.011 -20.641 1.00 91.62 307 PRO A C 1
ATOM 2398 O O . PRO A 1 307 ? 36.257 16.786 -21.833 1.00 91.62 307 PRO A O 1
ATOM 2401 N N . ASP A 1 308 ? 37.684 17.381 -20.202 1.00 88.56 308 ASP A N 1
ATOM 2402 C CA . ASP A 1 308 ? 38.837 17.631 -21.088 1.00 88.56 308 ASP A CA 1
ATOM 2403 C C . ASP A 1 308 ? 39.159 16.431 -21.997 1.00 88.56 308 ASP A C 1
ATOM 2405 O O . ASP A 1 308 ? 39.501 16.596 -23.168 1.00 88.56 308 ASP A O 1
ATOM 2409 N N . ALA A 1 309 ? 38.970 15.210 -21.485 1.00 89.38 309 ALA A N 1
ATOM 2410 C CA . ALA A 1 309 ? 39.158 13.966 -22.230 1.00 89.38 309 ALA A CA 1
ATOM 2411 C C . ALA A 1 309 ? 38.219 13.817 -23.445 1.00 89.38 309 ALA A C 1
ATOM 2413 O O . ALA A 1 309 ? 38.520 13.046 -24.354 1.00 89.38 309 ALA A O 1
ATOM 2414 N N . TRP A 1 310 ? 37.090 14.534 -23.477 1.00 91.06 310 TRP A N 1
ATOM 2415 C CA . TRP A 1 310 ? 36.082 14.446 -24.541 1.00 91.06 310 TRP A CA 1
ATOM 2416 C C . TRP A 1 310 ? 36.190 15.573 -25.578 1.00 91.06 310 TRP A C 1
ATOM 2418 O O . TRP A 1 310 ? 35.531 15.511 -26.610 1.00 91.06 310 TRP A O 1
ATOM 2428 N N . GLN A 1 311 ? 37.064 16.566 -25.376 1.00 87.56 311 GLN A N 1
ATOM 2429 C CA . GLN A 1 311 ? 37.282 17.674 -26.328 1.00 87.56 311 GLN A CA 1
ATOM 2430 C C . GLN A 1 311 ? 37.823 17.194 -27.697 1.00 87.56 311 GLN A C 1
ATOM 2432 O O . GLN A 1 311 ? 37.765 17.910 -28.699 1.00 87.56 311 GLN A O 1
ATOM 2437 N N . GLY A 1 312 ? 38.342 15.962 -27.760 1.00 86.12 312 GLY A N 1
ATOM 2438 C CA . GLY A 1 312 ? 38.746 15.287 -28.996 1.00 86.12 312 GLY A CA 1
ATOM 2439 C C . GLY A 1 312 ? 37.603 14.652 -29.805 1.00 86.12 312 GLY A C 1
ATOM 2440 O O . GLY A 1 312 ? 37.846 14.251 -30.941 1.00 86.12 312 GLY A O 1
ATOM 2441 N N . ASP A 1 313 ? 36.390 14.544 -29.254 1.00 92.19 313 ASP A N 1
ATOM 2442 C CA . ASP A 1 313 ? 35.251 13.878 -29.899 1.00 92.19 313 ASP A CA 1
ATOM 2443 C C . ASP A 1 313 ? 34.529 14.796 -30.902 1.00 92.19 313 ASP A C 1
ATOM 2445 O O . ASP A 1 313 ? 34.305 15.981 -30.639 1.00 92.19 313 ASP A O 1
ATOM 2449 N N . SER A 1 314 ? 34.121 14.258 -32.056 1.00 89.25 314 SER A N 1
ATOM 2450 C CA . SER A 1 314 ? 33.479 15.056 -33.109 1.00 89.25 314 SER A CA 1
ATOM 2451 C C . SER A 1 314 ? 32.111 15.609 -32.708 1.00 89.25 314 SER A C 1
ATOM 2453 O O . SER A 1 314 ? 31.741 16.689 -33.164 1.00 89.25 314 SER A O 1
ATOM 2455 N N . ASN A 1 315 ? 31.366 14.922 -31.837 1.00 87.69 315 ASN A N 1
ATOM 2456 C CA . ASN A 1 315 ? 30.062 15.399 -31.375 1.00 87.69 315 ASN A CA 1
ATOM 2457 C C . ASN A 1 315 ? 30.222 16.524 -30.338 1.00 87.69 315 ASN A C 1
ATOM 2459 O O . ASN A 1 315 ? 29.345 17.383 -30.231 1.00 87.69 315 ASN A O 1
ATOM 2463 N N . VAL A 1 316 ? 31.358 16.566 -29.631 1.00 87.19 316 VAL A N 1
ATOM 2464 C CA . VAL A 1 316 ? 31.746 17.661 -28.725 1.00 87.19 316 VAL A CA 1
ATOM 2465 C C . VAL A 1 316 ? 32.280 18.868 -29.505 1.00 87.19 316 VAL A C 1
ATOM 2467 O O . VAL A 1 316 ? 31.906 20.002 -29.215 1.00 87.19 316 VAL A O 1
ATOM 2470 N N . GLN A 1 317 ? 33.088 18.650 -30.544 1.00 85.69 317 GLN A N 1
ATOM 2471 C CA . GLN A 1 317 ? 33.657 19.728 -31.371 1.00 85.69 317 GLN A CA 1
ATOM 2472 C C . GLN A 1 317 ? 32.613 20.522 -32.174 1.00 85.69 317 GLN A C 1
ATOM 2474 O O . GLN A 1 317 ? 32.882 21.655 -32.565 1.00 85.69 317 GLN A O 1
ATOM 2479 N N . VAL A 1 318 ? 31.423 19.953 -32.397 1.00 84.25 318 VAL A N 1
ATOM 2480 C CA . VAL A 1 318 ? 30.287 20.605 -33.078 1.00 84.25 318 VAL A CA 1
ATOM 2481 C C . VAL A 1 318 ? 29.147 20.924 -32.087 1.00 84.25 318 VAL A C 1
ATOM 2483 O O . VAL A 1 318 ? 27.979 21.004 -32.460 1.00 84.25 318 VAL A O 1
ATOM 2486 N N . LEU A 1 319 ? 29.463 21.123 -30.799 1.00 81.06 319 LEU A N 1
ATOM 2487 C CA . LEU A 1 319 ? 28.512 21.655 -29.813 1.00 81.06 319 LEU A CA 1
ATOM 2488 C C . LEU A 1 319 ? 28.013 23.051 -30.234 1.00 81.06 319 LEU A C 1
ATOM 2490 O O . LEU A 1 319 ? 28.832 23.966 -30.335 1.00 81.06 319 LEU A O 1
ATOM 2494 N N . PRO A 1 320 ? 26.694 23.268 -30.416 1.00 74.06 320 PRO A N 1
ATOM 2495 C CA . PRO A 1 320 ? 26.184 24.596 -30.751 1.00 74.06 320 PRO A CA 1
ATOM 2496 C C . PRO A 1 320 ? 26.316 25.598 -29.586 1.00 74.06 320 PRO A C 1
ATOM 2498 O O . PRO A 1 320 ? 26.494 25.221 -28.417 1.00 74.06 320 PRO A O 1
ATOM 2501 N N . ASP A 1 321 ? 26.178 26.886 -29.912 1.00 76.88 321 ASP A N 1
ATOM 2502 C CA . ASP A 1 321 ? 26.251 28.005 -28.963 1.00 76.88 321 ASP A CA 1
ATOM 2503 C C . ASP A 1 321 ? 25.308 27.838 -27.756 1.00 76.88 321 ASP A C 1
ATOM 2505 O O . ASP A 1 321 ? 24.210 27.289 -27.867 1.00 76.88 321 ASP A O 1
ATOM 2509 N N . THR A 1 322 ? 25.726 28.326 -26.581 1.00 70.31 322 THR A N 1
ATOM 2510 C CA . THR A 1 322 ? 24.960 28.233 -25.322 1.00 70.31 322 THR A CA 1
ATOM 2511 C C . THR A 1 322 ? 23.575 28.859 -25.447 1.00 70.31 322 THR A C 1
ATOM 2513 O O . THR A 1 322 ? 23.456 30.077 -25.608 1.00 70.31 322 THR A O 1
ATOM 2516 N N . ASN A 1 323 ? 22.517 28.055 -25.299 1.00 69.94 323 ASN A N 1
ATOM 2517 C CA . ASN A 1 323 ? 21.153 28.569 -25.375 1.00 69.94 323 ASN A CA 1
ATOM 2518 C C . ASN A 1 323 ? 20.699 29.088 -24.004 1.00 69.94 323 ASN A C 1
ATOM 2520 O O . ASN A 1 323 ? 20.201 28.341 -23.164 1.00 69.94 323 ASN A O 1
ATOM 2524 N N . THR A 1 324 ? 20.809 30.401 -23.810 1.00 63.41 324 THR A N 1
ATOM 2525 C CA . THR A 1 324 ? 20.451 31.104 -22.566 1.00 63.41 324 THR A CA 1
ATOM 2526 C C . THR A 1 324 ? 18.956 31.079 -22.211 1.00 63.41 324 THR A C 1
ATOM 2528 O O . THR A 1 324 ? 18.592 31.541 -21.131 1.00 63.41 324 THR A O 1
ATOM 2531 N N . SER A 1 325 ? 18.084 30.534 -23.071 1.00 65.38 325 SER A N 1
ATOM 2532 C CA . SER A 1 325 ? 16.667 30.295 -22.742 1.00 65.38 325 SER A CA 1
ATOM 2533 C C . SER A 1 325 ? 16.414 28.996 -21.962 1.00 65.38 325 SER A C 1
ATOM 2535 O O . SER A 1 325 ? 15.335 28.838 -21.387 1.00 65.38 325 SER A O 1
ATOM 2537 N N . ILE A 1 326 ? 17.390 28.081 -21.909 1.00 74.69 326 ILE A N 1
ATOM 2538 C CA . ILE A 1 326 ? 17.273 26.811 -21.182 1.00 74.69 326 ILE A CA 1
ATOM 2539 C C . ILE A 1 326 ? 17.208 27.064 -19.671 1.00 74.69 326 ILE A C 1
ATOM 2541 O O . ILE A 1 326 ? 17.917 27.907 -19.119 1.00 74.69 326 ILE A O 1
ATOM 2545 N N . GLN A 1 327 ? 16.324 26.335 -18.988 1.00 80.38 327 GLN A N 1
ATOM 2546 C CA . GLN A 1 327 ? 16.176 26.425 -17.538 1.00 80.38 327 GLN A CA 1
ATOM 2547 C C . GLN A 1 327 ? 17.168 25.492 -16.840 1.00 80.38 327 GLN A C 1
ATOM 2549 O O . GLN A 1 327 ? 17.306 24.333 -17.224 1.00 80.38 327 GLN A O 1
ATOM 2554 N N . SER A 1 328 ? 17.829 25.978 -15.788 1.00 87.88 328 SER A N 1
ATOM 2555 C CA . SER A 1 328 ? 18.700 25.132 -14.974 1.00 87.88 328 SER A CA 1
ATOM 2556 C C . SER A 1 328 ? 17.894 24.161 -14.110 1.00 87.88 328 SER A C 1
ATOM 2558 O O . SER A 1 328 ? 16.791 24.485 -13.659 1.00 87.88 328 SER A O 1
ATOM 2560 N N . LEU A 1 329 ? 18.480 22.997 -13.815 1.00 91.62 329 LEU A N 1
ATOM 2561 C CA . LEU A 1 329 ? 17.890 21.930 -12.992 1.00 91.62 329 LEU A CA 1
ATOM 2562 C C . LEU A 1 329 ? 17.191 22.455 -11.718 1.00 91.62 329 LEU A C 1
ATOM 2564 O O . LEU A 1 329 ? 16.054 22.098 -11.413 1.00 91.62 329 LEU A O 1
ATOM 2568 N N . GLU A 1 330 ? 17.860 23.352 -10.993 1.00 90.88 330 GLU A N 1
ATOM 2569 C CA . GLU A 1 330 ? 17.374 23.939 -9.739 1.00 90.88 330 GLU A CA 1
ATOM 2570 C C . GLU A 1 330 ? 16.176 24.887 -9.938 1.00 90.88 330 GLU A C 1
ATOM 2572 O O . GLU A 1 330 ? 15.281 24.953 -9.092 1.00 90.88 330 GLU A O 1
ATOM 2577 N N . LYS A 1 331 ? 16.123 25.602 -11.071 1.00 89.88 331 LYS A N 1
ATOM 2578 C CA . LYS A 1 331 ? 14.989 26.462 -11.439 1.00 89.88 331 LYS A CA 1
ATOM 2579 C C . LYS A 1 331 ? 13.763 25.625 -11.804 1.00 89.88 331 LYS A C 1
ATOM 2581 O O . LYS A 1 331 ? 12.655 25.998 -11.421 1.00 89.88 331 LYS A O 1
ATOM 2586 N N . SER A 1 332 ? 13.954 24.501 -12.494 1.00 91.38 332 SER A N 1
ATOM 2587 C CA . SER A 1 332 ? 12.884 23.552 -12.825 1.00 91.38 332 SER A CA 1
ATOM 2588 C C . SER A 1 332 ? 12.290 22.913 -11.563 1.00 91.38 332 SER A C 1
ATOM 2590 O O . SER A 1 332 ? 11.075 22.920 -11.389 1.00 91.38 332 SER A O 1
ATOM 2592 N N . LEU A 1 333 ? 13.125 22.464 -10.615 1.00 94.06 333 LEU A N 1
ATOM 2593 C CA . LEU A 1 333 ? 12.653 21.919 -9.331 1.00 94.06 333 LEU A CA 1
ATOM 2594 C C . LEU A 1 333 ? 11.864 22.947 -8.497 1.00 94.06 333 LEU A C 1
ATOM 2596 O O . LEU A 1 333 ? 10.806 22.613 -7.965 1.00 94.06 333 LEU A O 1
ATOM 2600 N N . ARG A 1 334 ? 12.319 24.211 -8.423 1.00 93.50 334 ARG A N 1
ATOM 2601 C CA . ARG A 1 334 ? 11.616 25.294 -7.694 1.00 93.50 334 ARG A CA 1
ATOM 2602 C C . ARG A 1 334 ? 10.236 25.675 -8.265 1.00 93.50 334 ARG A C 1
ATOM 2604 O O . ARG A 1 334 ? 9.533 26.450 -7.625 1.00 93.50 334 ARG A O 1
ATOM 2611 N N . GLN A 1 335 ? 9.835 25.172 -9.436 1.00 90.88 335 GLN A N 1
ATOM 2612 C CA . GLN A 1 335 ? 8.472 25.364 -9.967 1.00 90.88 335 GLN A CA 1
ATOM 2613 C C . GLN A 1 335 ? 7.462 24.342 -9.425 1.00 90.88 335 GLN A C 1
ATOM 2615 O O . GLN A 1 335 ? 6.261 24.579 -9.511 1.00 90.88 335 GLN A O 1
ATOM 2620 N N . VAL A 1 336 ? 7.940 23.222 -8.872 1.00 92.25 336 VAL A N 1
ATOM 2621 C CA . VAL A 1 336 ? 7.106 22.084 -8.442 1.00 92.25 336 VAL A CA 1
ATOM 2622 C C . VAL A 1 336 ? 7.235 21.793 -6.942 1.00 92.25 336 VAL A C 1
ATOM 2624 O O . VAL A 1 336 ? 6.306 21.272 -6.327 1.00 92.25 336 VAL A O 1
ATOM 2627 N N . LEU A 1 337 ? 8.376 22.136 -6.342 1.00 93.25 337 LEU A N 1
ATOM 2628 C CA . LEU A 1 337 ? 8.730 21.817 -4.960 1.00 93.25 337 LEU A CA 1
ATOM 2629 C C . LEU A 1 337 ? 8.917 23.068 -4.102 1.00 93.25 337 LEU A C 1
ATOM 2631 O O . LEU A 1 337 ? 9.263 24.139 -4.607 1.00 93.25 337 LEU A O 1
ATOM 2635 N N . THR A 1 338 ? 8.773 22.922 -2.780 1.00 92.88 338 THR A N 1
ATOM 2636 C CA . THR A 1 338 ? 9.190 23.981 -1.850 1.00 92.88 338 THR A CA 1
ATOM 2637 C C . THR A 1 338 ? 10.697 24.224 -1.952 1.00 92.88 338 THR A C 1
ATOM 2639 O O . THR A 1 338 ? 11.461 23.338 -2.334 1.00 92.88 338 THR A O 1
ATOM 2642 N N . GLU A 1 339 ? 11.166 25.416 -1.575 1.00 91.31 339 GLU A N 1
ATOM 2643 C CA . GLU A 1 339 ? 12.591 25.766 -1.677 1.00 91.31 339 GLU A CA 1
ATOM 2644 C C . GLU A 1 339 ? 13.512 24.788 -0.921 1.00 91.31 339 GLU A C 1
ATOM 2646 O O . GLU A 1 339 ? 14.597 24.458 -1.405 1.00 91.31 339 GLU A O 1
ATOM 2651 N N . TYR A 1 340 ? 13.062 24.268 0.225 1.00 90.56 340 TYR A N 1
ATOM 2652 C CA . TYR A 1 340 ? 13.785 23.258 0.998 1.00 90.56 340 TYR A CA 1
ATOM 2653 C C . TYR A 1 340 ? 13.896 21.921 0.246 1.00 90.56 340 TYR A C 1
ATOM 2655 O O . TYR A 1 340 ? 14.995 21.384 0.097 1.00 90.56 340 TYR A O 1
ATOM 2663 N N . GLU A 1 341 ? 12.777 21.406 -0.268 1.00 92.25 341 GLU A N 1
ATOM 2664 C CA . GLU A 1 341 ? 12.731 20.156 -1.036 1.00 92.25 341 GLU A CA 1
ATOM 2665 C C . GLU A 1 341 ? 13.525 20.265 -2.342 1.00 92.25 341 GLU A C 1
ATOM 2667 O O . GLU A 1 341 ? 14.331 19.384 -2.639 1.00 92.25 341 GLU A O 1
ATOM 2672 N N . ALA A 1 342 ? 13.357 21.365 -3.083 1.00 93.94 342 ALA A N 1
ATOM 2673 C CA . ALA A 1 342 ? 14.088 21.648 -4.315 1.00 93.94 342 ALA A CA 1
ATOM 2674 C C . ALA A 1 342 ? 15.603 21.691 -4.074 1.00 93.94 342 ALA A C 1
ATOM 2676 O O . ALA A 1 342 ? 16.361 21.100 -4.841 1.00 93.94 342 ALA A O 1
ATOM 2677 N N . THR A 1 343 ? 16.052 22.331 -2.988 1.00 93.94 343 THR A N 1
ATOM 2678 C CA . THR A 1 343 ? 17.477 22.403 -2.626 1.00 93.94 343 THR A CA 1
ATOM 2679 C C . THR A 1 343 ? 18.028 21.024 -2.253 1.00 93.94 343 THR A C 1
ATOM 2681 O O . THR A 1 343 ? 19.067 20.612 -2.774 1.00 93.94 343 THR A O 1
ATOM 2684 N N . ALA A 1 344 ? 17.324 20.277 -1.396 1.00 93.50 344 ALA A N 1
ATOM 2685 C CA . ALA A 1 344 ? 17.752 18.946 -0.965 1.00 93.50 344 ALA A CA 1
ATOM 2686 C C . ALA A 1 344 ? 17.776 17.935 -2.128 1.00 93.50 344 ALA A C 1
ATOM 2688 O O . ALA A 1 344 ? 18.714 17.148 -2.249 1.00 93.50 344 ALA A O 1
ATOM 2689 N N . MET A 1 345 ? 16.783 17.991 -3.018 1.00 94.81 345 MET A N 1
ATOM 2690 C CA . MET A 1 345 ? 16.705 17.126 -4.192 1.00 94.81 345 MET A CA 1
ATOM 2691 C C . MET A 1 345 ? 17.713 17.519 -5.279 1.00 94.81 345 MET A C 1
ATOM 2693 O O . MET A 1 345 ? 18.337 16.636 -5.856 1.00 94.81 345 MET A O 1
ATOM 2697 N N . CYS A 1 346 ? 17.958 18.814 -5.514 1.00 95.44 346 CYS A N 1
ATOM 2698 C CA . CYS A 1 346 ? 19.029 19.277 -6.407 1.00 95.44 346 CYS A CA 1
ATOM 2699 C C . CYS A 1 346 ? 20.400 18.752 -5.941 1.00 95.44 346 CYS A C 1
ATOM 2701 O O . CYS A 1 346 ? 21.180 18.243 -6.747 1.00 95.44 346 CYS A O 1
ATOM 2703 N N . ALA A 1 347 ? 20.664 18.785 -4.629 1.00 94.81 347 ALA A N 1
ATOM 2704 C CA . ALA A 1 347 ? 21.890 18.247 -4.041 1.00 94.81 347 ALA A CA 1
ATOM 2705 C C . ALA A 1 347 ? 22.030 16.717 -4.184 1.00 94.81 347 ALA A C 1
ATOM 2707 O O . ALA A 1 347 ? 23.156 16.227 -4.259 1.00 94.81 347 ALA A O 1
ATOM 2708 N N . PHE A 1 348 ? 20.925 15.964 -4.252 1.00 96.19 348 PHE A N 1
ATOM 2709 C CA . PHE A 1 348 ? 20.944 14.539 -4.603 1.00 96.19 348 PHE A CA 1
ATOM 2710 C C . PHE A 1 348 ? 21.167 14.326 -6.111 1.00 96.19 348 PHE A C 1
ATOM 2712 O O . PHE A 1 348 ? 22.070 13.590 -6.511 1.00 96.19 348 PHE A O 1
ATOM 2719 N N . LEU A 1 349 ? 20.398 15.012 -6.964 1.00 96.81 349 LEU A N 1
ATOM 2720 C CA . LEU A 1 349 ? 20.472 14.857 -8.419 1.00 96.81 349 LEU A CA 1
ATOM 2721 C C . LEU A 1 349 ? 21.855 15.213 -8.979 1.00 96.81 349 LEU A C 1
ATOM 2723 O O . LEU A 1 349 ? 22.357 14.479 -9.825 1.00 96.81 349 LEU A O 1
ATOM 2727 N N . ARG A 1 350 ? 22.527 16.248 -8.455 1.00 95.75 350 ARG A N 1
ATOM 2728 C CA . ARG A 1 350 ? 23.905 16.618 -8.847 1.00 95.75 350 ARG A CA 1
ATOM 2729 C C . ARG A 1 350 ? 24.976 15.559 -8.527 1.00 95.75 350 ARG A C 1
ATOM 2731 O O . ARG A 1 350 ? 26.101 15.705 -8.983 1.00 95.75 350 ARG A O 1
ATOM 2738 N N . LYS A 1 351 ? 24.655 14.502 -7.770 1.00 95.81 351 LYS A N 1
ATOM 2739 C CA . LYS A 1 351 ? 25.552 13.353 -7.510 1.00 95.81 351 LYS A CA 1
ATOM 2740 C C . LYS A 1 351 ? 25.359 12.217 -8.518 1.00 95.81 351 LYS A C 1
ATOM 2742 O O . LYS A 1 351 ? 26.274 11.425 -8.740 1.00 95.81 351 LYS A O 1
ATOM 2747 N N . CYS A 1 352 ? 24.168 12.154 -9.116 1.00 96.44 352 CYS A N 1
ATOM 2748 C CA . CYS A 1 352 ? 23.794 11.191 -10.150 1.00 96.44 352 CYS A CA 1
ATOM 2749 C C . CYS A 1 352 ? 24.115 11.731 -11.555 1.00 96.44 352 CYS A C 1
ATOM 2751 O O . CYS A 1 352 ? 24.664 11.027 -12.398 1.00 96.44 352 CYS A O 1
ATOM 2753 N N . LEU A 1 353 ? 23.794 13.008 -11.781 1.00 96.50 353 LEU A N 1
ATOM 2754 C CA . LEU A 1 353 ? 23.892 13.727 -13.049 1.00 96.50 353 LEU A CA 1
ATOM 2755 C C . LEU A 1 353 ? 25.198 14.532 -13.137 1.00 96.50 353 LEU A C 1
ATOM 2757 O O . LEU A 1 353 ? 25.178 15.751 -13.290 1.00 96.50 353 LEU A O 1
ATOM 2761 N N . VAL A 1 354 ? 26.334 13.847 -13.000 1.00 95.19 354 VAL A N 1
ATOM 2762 C CA . VAL A 1 354 ? 27.662 14.399 -13.329 1.00 95.19 354 VAL A CA 1
ATOM 2763 C C . VAL A 1 354 ? 27.974 14.022 -14.774 1.00 95.19 354 VAL A C 1
ATOM 2765 O O . VAL A 1 354 ? 27.725 12.873 -15.153 1.00 95.19 354 VAL A O 1
ATOM 2768 N N . ILE A 1 355 ? 28.489 14.945 -15.594 1.00 94.25 355 ILE A N 1
ATOM 2769 C CA . ILE A 1 355 ? 28.722 14.647 -17.018 1.00 94.25 355 ILE A CA 1
ATOM 2770 C C . ILE A 1 355 ? 29.746 13.510 -17.176 1.00 94.25 355 ILE A C 1
ATOM 2772 O O . ILE A 1 355 ? 29.454 12.531 -17.864 1.00 94.25 355 ILE A O 1
ATOM 2776 N N . ASP A 1 356 ? 30.881 13.579 -16.473 1.00 92.62 356 ASP A N 1
ATOM 2777 C CA . ASP A 1 356 ? 31.891 12.512 -16.436 1.00 92.62 356 ASP A CA 1
ATOM 2778 C C . ASP A 1 356 ? 31.362 11.239 -15.723 1.00 92.62 356 ASP A C 1
ATOM 2780 O O . ASP A 1 356 ? 31.105 11.277 -14.513 1.00 92.62 356 ASP A O 1
ATOM 2784 N N . PRO A 1 357 ? 31.235 10.087 -16.418 1.00 92.81 357 PRO A N 1
ATOM 2785 C CA . PRO A 1 357 ? 30.779 8.828 -15.830 1.00 92.81 357 PRO A CA 1
ATOM 2786 C C . PRO A 1 357 ? 31.749 8.227 -14.801 1.00 92.81 357 PRO A C 1
ATOM 2788 O O . PRO A 1 357 ? 31.321 7.366 -14.032 1.00 92.81 357 PRO A O 1
ATOM 2791 N N . ALA A 1 358 ? 33.017 8.653 -14.759 1.00 90.94 358 ALA A N 1
ATOM 2792 C CA . ALA A 1 358 ? 33.991 8.242 -13.745 1.00 90.94 358 ALA A CA 1
ATOM 2793 C C . ALA A 1 358 ? 33.911 9.088 -12.458 1.00 90.94 358 ALA A C 1
ATOM 2795 O O . ALA A 1 358 ? 34.346 8.633 -11.400 1.00 90.94 358 ALA A O 1
ATOM 2796 N N . ALA A 1 359 ? 33.327 10.291 -12.529 1.00 92.75 359 ALA A N 1
ATOM 2797 C CA . ALA A 1 359 ? 33.133 11.187 -11.385 1.00 92.75 359 ALA A CA 1
ATOM 2798 C C . ALA A 1 359 ? 31.746 11.054 -10.716 1.00 92.75 359 ALA A C 1
ATOM 2800 O O . ALA A 1 359 ? 31.521 11.627 -9.647 1.00 92.75 359 ALA A O 1
ATOM 2801 N N . ARG A 1 360 ? 30.811 10.297 -11.314 1.00 94.31 360 ARG A N 1
ATOM 2802 C CA . ARG A 1 360 ? 29.496 9.990 -10.716 1.00 94.31 360 ARG A CA 1
ATOM 2803 C C . ARG A 1 360 ? 29.648 9.211 -9.412 1.00 94.31 360 ARG A C 1
ATOM 2805 O O . ARG A 1 360 ? 30.493 8.326 -9.286 1.00 94.31 360 ARG A O 1
ATOM 2812 N N . GLN A 1 361 ? 28.791 9.512 -8.439 1.00 94.12 361 GLN A N 1
ATOM 2813 C CA . GLN A 1 361 ? 28.859 8.874 -7.128 1.00 94.12 361 GLN A CA 1
ATOM 2814 C C . GLN A 1 361 ? 28.374 7.412 -7.179 1.00 94.12 361 GLN A C 1
ATOM 2816 O O . GLN A 1 361 ? 27.412 7.089 -7.876 1.00 94.12 361 GLN A O 1
ATOM 2821 N N . SER A 1 362 ? 29.029 6.515 -6.428 1.00 93.25 362 SER A N 1
ATOM 2822 C CA . SER A 1 362 ? 28.679 5.088 -6.427 1.00 93.25 362 SER A CA 1
ATOM 2823 C C . SER A 1 362 ? 27.276 4.840 -5.857 1.00 93.25 362 SER A C 1
ATOM 2825 O O . SER A 1 362 ? 26.824 5.548 -4.954 1.00 93.25 362 SER A O 1
ATOM 2827 N N . VAL A 1 363 ? 26.594 3.784 -6.318 1.00 92.31 363 VAL A N 1
ATOM 2828 C CA . VAL A 1 363 ? 25.258 3.398 -5.815 1.00 92.31 363 VAL A CA 1
ATOM 2829 C C . VAL A 1 363 ? 25.272 3.155 -4.302 1.00 92.31 363 VAL A C 1
ATOM 2831 O O . VAL A 1 363 ? 24.328 3.521 -3.599 1.00 92.31 363 VAL A O 1
ATOM 2834 N N . ARG A 1 364 ? 26.371 2.599 -3.780 1.00 89.44 364 ARG A N 1
ATOM 2835 C CA . ARG A 1 364 ? 26.577 2.366 -2.347 1.00 89.44 364 ARG A CA 1
ATOM 2836 C C . ARG A 1 364 ? 26.606 3.670 -1.545 1.00 89.44 364 ARG A C 1
ATOM 2838 O O . ARG A 1 364 ? 26.016 3.726 -0.464 1.00 89.44 364 ARG A O 1
ATOM 2845 N N . ASP A 1 365 ? 27.251 4.707 -2.074 1.00 93.00 365 ASP A N 1
ATOM 2846 C CA . ASP A 1 365 ? 27.327 6.023 -1.435 1.00 93.00 365 ASP A CA 1
ATOM 2847 C C . ASP A 1 365 ? 26.024 6.818 -1.605 1.00 93.00 365 ASP A C 1
ATOM 2849 O O . ASP A 1 365 ? 25.573 7.451 -0.653 1.00 93.00 365 ASP A O 1
ATOM 2853 N N . LEU A 1 366 ? 25.359 6.714 -2.764 1.00 94.25 366 LEU A N 1
ATOM 2854 C CA . LEU A 1 366 ? 24.029 7.291 -3.010 1.00 94.25 366 LEU A CA 1
ATOM 2855 C C . LEU A 1 366 ? 22.963 6.684 -2.086 1.00 94.25 366 LEU A C 1
ATOM 2857 O O . LEU A 1 366 ? 22.141 7.406 -1.527 1.00 94.25 366 LEU A O 1
ATOM 2861 N N . ARG A 1 367 ? 23.006 5.370 -1.825 1.00 88.50 367 ARG A N 1
ATOM 2862 C CA . ARG A 1 367 ? 22.168 4.729 -0.791 1.00 88.50 367 ARG A CA 1
ATOM 2863 C C . ARG A 1 367 ? 22.578 5.145 0.632 1.00 88.50 367 ARG A C 1
ATOM 2865 O O . ARG A 1 367 ? 21.795 5.024 1.574 1.00 88.50 367 ARG A O 1
ATOM 2872 N N . GLY A 1 368 ? 23.801 5.644 0.789 1.00 86.94 368 GLY A N 1
ATOM 2873 C CA . GLY A 1 368 ? 24.303 6.311 1.985 1.00 86.94 368 GLY A CA 1
ATOM 2874 C C . GLY A 1 368 ? 23.866 7.775 2.130 1.00 86.94 368 GLY A C 1
ATOM 2875 O O . GLY A 1 368 ? 24.167 8.370 3.166 1.00 86.94 368 GLY A O 1
ATOM 2876 N N . ASP A 1 369 ? 23.150 8.363 1.170 1.00 92.44 369 ASP A N 1
ATOM 2877 C CA . ASP A 1 369 ? 22.734 9.768 1.215 1.00 92.44 369 ASP A CA 1
ATOM 2878 C C . ASP A 1 369 ? 21.608 10.027 2.238 1.00 92.44 369 ASP A C 1
ATOM 2880 O O . ASP A 1 369 ? 20.711 9.202 2.434 1.00 92.44 369 ASP A O 1
ATOM 2884 N N . ASP A 1 370 ? 21.637 11.178 2.918 1.00 88.88 370 ASP A N 1
ATOM 2885 C CA . ASP A 1 370 ? 20.627 11.520 3.925 1.00 88.88 370 ASP A CA 1
ATOM 2886 C C . ASP A 1 370 ? 19.248 11.878 3.356 1.00 88.88 370 ASP A C 1
ATOM 2888 O O . ASP A 1 370 ? 18.266 11.655 4.067 1.00 88.88 370 ASP A O 1
ATOM 2892 N N . TRP A 1 371 ? 19.143 12.301 2.089 1.00 91.75 371 TRP A N 1
ATOM 2893 C CA . TRP A 1 371 ? 17.872 12.449 1.367 1.00 91.75 371 TRP A CA 1
ATOM 2894 C C . TRP A 1 371 ? 17.203 11.082 1.150 1.00 91.75 371 TRP A C 1
ATOM 2896 O O . TRP A 1 371 ? 16.038 10.897 1.498 1.00 91.75 371 TRP A O 1
ATOM 2906 N N . VAL A 1 372 ? 17.963 10.077 0.695 1.00 88.75 372 VAL A N 1
ATOM 2907 C CA . VAL A 1 372 ? 17.469 8.696 0.510 1.00 88.75 372 VAL A CA 1
ATOM 2908 C C . VAL A 1 372 ? 17.139 8.035 1.857 1.00 88.75 372 VAL A C 1
ATOM 2910 O O . VAL A 1 372 ? 16.133 7.334 1.996 1.00 88.75 372 VAL A O 1
ATOM 2913 N N . LYS A 1 373 ? 17.946 8.281 2.899 1.00 80.56 373 LYS A N 1
ATOM 2914 C CA . LYS A 1 373 ? 17.728 7.702 4.237 1.00 80.56 373 LYS A CA 1
ATOM 2915 C C . LYS A 1 373 ? 16.437 8.157 4.927 1.00 80.56 373 LYS A C 1
ATOM 2917 O O . LYS A 1 373 ? 16.062 7.523 5.913 1.00 80.56 373 LYS A O 1
ATOM 2922 N N . VAL A 1 374 ? 15.756 9.221 4.485 1.00 73.31 374 VAL A N 1
ATOM 2923 C CA . VAL A 1 374 ? 14.438 9.601 5.041 1.00 73.31 374 VAL A CA 1
ATOM 2924 C C . VAL A 1 374 ? 13.437 8.448 4.878 1.00 73.31 374 VAL A C 1
ATOM 2926 O O . VAL A 1 374 ? 12.726 8.101 5.829 1.00 73.31 374 VAL A O 1
ATOM 2929 N N . ALA A 1 375 ? 13.464 7.770 3.726 1.00 60.75 375 ALA A N 1
ATOM 2930 C CA . ALA A 1 375 ? 12.629 6.603 3.468 1.00 60.75 375 ALA A CA 1
ATOM 2931 C C . ALA A 1 375 ? 13.043 5.381 4.304 1.00 60.75 375 ALA A C 1
ATOM 2933 O O . ALA A 1 375 ? 12.225 4.814 5.036 1.00 60.75 375 ALA A O 1
ATOM 2934 N N . SER A 1 376 ? 14.325 5.002 4.282 1.00 57.69 376 SER A N 1
ATOM 2935 C CA . SER A 1 376 ? 14.793 3.791 4.978 1.00 57.69 376 SER A CA 1
ATOM 2936 C C . SER A 1 376 ? 14.737 3.890 6.512 1.00 57.69 376 SER A C 1
ATOM 2938 O O . SER A 1 376 ? 14.541 2.880 7.188 1.00 57.69 376 SER A O 1
ATOM 2940 N N . LYS A 1 377 ? 14.809 5.100 7.092 1.00 55.28 377 LYS A N 1
ATOM 2941 C CA . LYS A 1 377 ? 14.566 5.338 8.532 1.00 55.28 377 LYS A CA 1
ATOM 2942 C C . LYS A 1 377 ? 13.107 5.076 8.948 1.00 55.28 377 LYS A C 1
ATOM 2944 O O . LYS A 1 377 ? 12.874 4.844 10.141 1.00 55.28 377 LYS A O 1
ATOM 2949 N N . SER A 1 378 ? 12.170 5.102 7.996 1.00 46.22 378 SER A N 1
ATOM 2950 C CA . SER A 1 378 ? 10.721 4.944 8.197 1.00 46.22 378 SER A CA 1
ATOM 2951 C C . SER A 1 378 ? 10.247 3.506 7.939 1.00 46.22 378 SER A C 1
ATOM 2953 O O . SER A 1 378 ? 9.413 2.995 8.687 1.00 46.22 378 SER A O 1
ATOM 2955 N N . CYS A 1 379 ? 10.860 2.806 6.975 1.00 49.34 379 CYS A N 1
ATOM 2956 C CA . CYS A 1 379 ? 10.606 1.399 6.622 1.00 49.34 379 CYS A CA 1
ATOM 2957 C C . CYS A 1 379 ? 11.157 0.396 7.668 1.00 49.34 379 CYS A C 1
ATOM 2959 O O . CYS A 1 379 ? 11.902 -0.529 7.354 1.00 49.34 379 CYS A O 1
ATOM 2961 N N . LYS A 1 380 ? 10.829 0.588 8.953 1.00 39.81 380 LYS A N 1
ATOM 2962 C CA . LYS A 1 380 ? 11.359 -0.196 10.089 1.00 39.81 380 LYS A CA 1
ATOM 2963 C C . LYS A 1 380 ? 10.582 -1.474 10.419 1.00 39.81 380 LYS A C 1
ATOM 2965 O O . LYS A 1 380 ? 10.939 -2.163 11.377 1.00 39.81 380 LYS A O 1
ATOM 2970 N N . LYS A 1 381 ? 9.528 -1.811 9.671 1.00 39.81 381 LYS A N 1
ATOM 2971 C CA . LYS A 1 381 ? 8.871 -3.117 9.806 1.00 39.81 381 LYS A CA 1
ATOM 2972 C C . LYS A 1 381 ? 9.747 -4.162 9.100 1.00 39.81 381 LYS A C 1
ATOM 2974 O O . LYS A 1 381 ? 9.934 -4.047 7.893 1.00 39.81 381 LYS A O 1
ATOM 2979 N N . PRO A 1 382 ? 10.276 -5.193 9.786 1.00 33.91 382 PRO A N 1
ATOM 2980 C CA . PRO A 1 382 ? 10.794 -6.350 9.068 1.00 33.91 382 PRO A CA 1
ATOM 2981 C C . PRO A 1 382 ? 9.638 -6.999 8.302 1.00 33.91 382 PRO A C 1
ATOM 2983 O O . PRO A 1 382 ? 8.558 -7.175 8.876 1.00 33.91 382 PRO A O 1
ATOM 2986 N N . TRP A 1 383 ? 9.880 -7.379 7.044 1.00 38.97 383 TRP A N 1
ATOM 2987 C CA . TRP A 1 383 ? 8.989 -8.205 6.224 1.00 38.97 383 TRP A CA 1
ATOM 2988 C C . TRP A 1 383 ? 8.601 -9.461 7.018 1.00 38.97 383 TRP A C 1
ATOM 2990 O O . TRP A 1 383 ? 9.395 -10.386 7.194 1.00 38.97 383 TRP A O 1
ATOM 3000 N N . ARG A 1 384 ? 7.410 -9.443 7.624 1.00 30.77 384 ARG A N 1
ATOM 3001 C CA . ARG A 1 384 ? 7.124 -10.304 8.788 1.00 30.77 384 ARG A CA 1
ATOM 3002 C C . ARG A 1 384 ? 6.563 -11.673 8.432 1.00 30.77 384 ARG A C 1
ATOM 3004 O O . ARG A 1 384 ? 6.628 -12.583 9.254 1.00 30.77 384 ARG A O 1
ATOM 3011 N N . ASN A 1 385 ? 6.070 -11.809 7.206 1.00 31.92 385 ASN A N 1
ATOM 3012 C CA . ASN A 1 385 ? 5.514 -13.030 6.650 1.00 31.92 385 ASN A CA 1
ATOM 3013 C C . ASN A 1 385 ? 6.333 -13.426 5.417 1.00 31.92 385 ASN A C 1
ATOM 3015 O O . ASN A 1 385 ? 6.111 -12.890 4.341 1.00 31.92 385 ASN A O 1
ATOM 3019 N N . GLN A 1 386 ? 7.252 -14.380 5.578 1.00 33.16 386 GLN A N 1
ATOM 3020 C CA . GLN A 1 386 ? 7.828 -15.155 4.465 1.00 33.16 386 GLN A CA 1
ATOM 3021 C C . GLN A 1 386 ? 7.444 -16.641 4.609 1.00 33.16 386 GLN A C 1
ATOM 3023 O O . GLN A 1 386 ? 7.016 -17.278 3.653 1.00 33.16 386 GLN A O 1
ATOM 3028 N N . ASN A 1 387 ? 7.454 -17.148 5.850 1.00 30.55 387 ASN A N 1
ATOM 3029 C CA . ASN A 1 387 ? 7.124 -18.531 6.229 1.00 30.55 387 ASN A CA 1
ATOM 3030 C C . ASN A 1 387 ? 5.663 -18.965 5.958 1.00 30.55 387 ASN A C 1
ATOM 3032 O O . ASN A 1 387 ? 5.338 -20.139 6.135 1.00 30.55 387 ASN A O 1
ATOM 3036 N N . SER A 1 388 ? 4.767 -18.038 5.600 1.00 31.41 388 SER A N 1
ATOM 3037 C CA . SER A 1 388 ? 3.408 -18.343 5.129 1.00 31.41 388 SER A CA 1
ATOM 3038 C C . SER A 1 388 ? 3.346 -18.583 3.622 1.00 31.41 388 SER A C 1
ATOM 3040 O O . SER A 1 388 ? 2.475 -19.311 3.174 1.00 31.41 388 SER A O 1
ATOM 3042 N N . TRP A 1 389 ? 4.262 -17.996 2.851 1.00 37.34 389 TRP A N 1
ATOM 3043 C CA . TRP A 1 389 ? 4.219 -18.009 1.387 1.00 37.34 389 TRP A CA 1
ATOM 3044 C C . TRP A 1 389 ? 4.989 -19.200 0.819 1.00 37.34 389 TRP A C 1
ATOM 3046 O O . TRP A 1 389 ? 4.477 -19.886 -0.057 1.00 37.34 389 TRP A O 1
ATOM 3056 N N . THR A 1 390 ? 6.113 -19.583 1.442 1.00 32.41 390 THR A N 1
ATOM 3057 C CA . THR A 1 390 ? 6.813 -20.859 1.168 1.00 32.41 390 THR A CA 1
ATOM 3058 C C . THR A 1 390 ? 5.977 -22.114 1.486 1.00 32.41 390 THR A C 1
ATOM 3060 O O . THR A 1 390 ? 6.477 -23.224 1.359 1.00 32.41 390 THR A O 1
ATOM 3063 N N . ARG A 1 391 ? 4.727 -21.960 1.951 1.00 29.34 391 ARG A N 1
ATOM 3064 C CA . ARG A 1 391 ? 3.765 -23.047 2.199 1.00 29.34 391 ARG A CA 1
ATOM 3065 C C . ARG A 1 391 ? 2.709 -23.223 1.105 1.00 29.34 391 ARG A C 1
ATOM 3067 O O . ARG A 1 391 ? 2.060 -24.263 1.115 1.00 29.34 391 ARG A O 1
ATOM 3074 N N . ASN A 1 392 ? 2.538 -22.245 0.214 1.00 30.27 392 ASN A N 1
ATOM 3075 C CA . ASN A 1 392 ? 1.555 -22.316 -0.873 1.00 30.27 392 ASN A CA 1
ATOM 3076 C C . ASN A 1 392 ? 2.179 -22.736 -2.214 1.00 30.27 392 ASN A C 1
ATOM 3078 O O . ASN A 1 392 ? 1.447 -23.087 -3.131 1.00 30.27 392 ASN A O 1
ATOM 3082 N N . PHE A 1 393 ? 3.511 -22.769 -2.324 1.00 32.03 393 PHE A N 1
ATOM 3083 C CA . PHE A 1 393 ? 4.160 -23.486 -3.422 1.00 32.03 393 PHE A CA 1
ATOM 3084 C C . PHE A 1 393 ? 3.880 -24.991 -3.285 1.00 32.03 393 PHE A C 1
ATOM 3086 O O . PHE A 1 393 ? 3.937 -25.517 -2.165 1.00 32.03 393 PHE A O 1
ATOM 3093 N N . PRO A 1 394 ? 3.632 -25.718 -4.389 1.00 25.39 394 PRO A N 1
ATOM 3094 C CA . PRO A 1 394 ? 3.608 -27.172 -4.345 1.00 25.39 394 PRO A CA 1
ATOM 3095 C C . PRO A 1 394 ? 4.970 -27.698 -3.840 1.00 25.39 394 PRO A C 1
ATOM 3097 O O . PRO A 1 394 ? 6.008 -27.148 -4.219 1.00 25.39 394 PRO A O 1
ATOM 3100 N N . PRO A 1 395 ? 5.024 -28.790 -3.043 1.00 27.03 395 PRO A N 1
ATOM 3101 C CA . PRO A 1 395 ? 6.278 -29.336 -2.491 1.00 27.03 395 PRO A CA 1
ATOM 3102 C C . PRO A 1 395 ? 7.301 -29.845 -3.524 1.00 27.03 395 PRO A C 1
ATOM 3104 O O . PRO A 1 395 ? 8.320 -30.427 -3.161 1.00 27.03 395 PRO A O 1
ATOM 3107 N N . SER A 1 396 ? 7.026 -29.666 -4.813 1.00 28.75 396 SER A N 1
ATOM 3108 C CA . SER A 1 396 ? 7.919 -29.958 -5.924 1.00 28.75 396 SER A CA 1
ATOM 3109 C C . SER A 1 396 ? 9.024 -28.913 -6.121 1.00 28.75 396 SER A C 1
ATOM 3111 O O . SER A 1 396 ? 9.930 -29.188 -6.905 1.00 28.75 396 SER A O 1
ATOM 3113 N N . SER A 1 397 ? 9.004 -27.768 -5.415 1.00 30.94 397 SER A N 1
ATOM 3114 C CA . SER A 1 397 ? 9.921 -26.627 -5.631 1.00 30.94 397 SER A CA 1
ATOM 3115 C C . SER A 1 397 ? 11.404 -26.845 -5.249 1.00 30.94 397 SER A C 1
ATOM 3117 O O . SER A 1 397 ? 12.191 -25.907 -5.314 1.00 30.94 397 SER A O 1
ATOM 3119 N N . GLU A 1 398 ? 11.796 -28.061 -4.855 1.00 28.91 398 GLU A N 1
ATOM 3120 C CA . GLU A 1 398 ? 13.202 -28.517 -4.770 1.00 28.91 398 GLU A CA 1
ATOM 3121 C C . GLU A 1 398 ? 13.444 -29.818 -5.575 1.00 28.91 398 GLU A C 1
ATOM 3123 O O . GLU A 1 398 ? 14.559 -30.331 -5.617 1.00 28.91 398 GLU A O 1
ATOM 3128 N N . ALA A 1 399 ? 12.410 -30.380 -6.219 1.00 26.89 399 ALA A N 1
ATOM 3129 C CA . ALA A 1 399 ? 12.392 -31.754 -6.738 1.00 26.89 399 ALA A CA 1
ATOM 3130 C C . ALA A 1 399 ? 12.115 -31.892 -8.254 1.00 26.89 399 ALA A C 1
ATOM 3132 O O . ALA A 1 399 ? 12.175 -33.009 -8.775 1.00 26.89 399 ALA A O 1
ATOM 3133 N N . LEU A 1 400 ? 11.812 -30.794 -8.963 1.00 28.42 400 LEU A N 1
ATOM 3134 C CA . LEU A 1 400 ? 11.611 -30.774 -10.428 1.00 28.42 400 LEU A CA 1
ATOM 3135 C C . LEU A 1 400 ? 12.854 -30.371 -11.248 1.00 28.42 400 LEU A C 1
ATOM 3137 O O . LEU A 1 400 ? 12.946 -30.739 -12.416 1.00 28.42 400 LEU A O 1
ATOM 3141 N N . TRP A 1 401 ? 13.841 -29.701 -10.641 1.00 32.22 401 TRP A N 1
ATOM 3142 C CA . TRP A 1 401 ? 15.062 -29.182 -11.293 1.00 32.22 401 TRP A CA 1
ATOM 3143 C C . TRP A 1 401 ? 15.932 -30.265 -11.956 1.00 32.22 401 TRP A C 1
ATOM 3145 O O . TRP A 1 401 ? 16.798 -29.947 -12.767 1.00 32.22 401 TRP A O 1
ATOM 3155 N N . ASP A 1 402 ? 15.698 -31.531 -11.607 1.00 29.11 402 ASP A N 1
ATOM 3156 C CA . ASP A 1 402 ? 16.525 -32.687 -11.966 1.00 29.11 402 ASP A CA 1
ATOM 3157 C C . ASP A 1 402 ? 15.751 -33.749 -12.780 1.00 29.11 402 ASP A C 1
ATOM 3159 O O . ASP A 1 402 ? 16.190 -34.893 -12.886 1.00 29.11 402 ASP A O 1
ATOM 3163 N N . LYS A 1 403 ? 14.560 -33.415 -13.315 1.00 28.67 403 LYS A N 1
ATOM 3164 C CA . LYS A 1 403 ? 13.689 -34.387 -14.015 1.00 28.67 403 LYS A CA 1
ATOM 3165 C C . LYS A 1 403 ? 13.314 -34.034 -15.447 1.00 28.67 403 LYS A C 1
ATOM 3167 O O . LYS A 1 403 ? 13.395 -34.915 -16.295 1.00 28.67 403 LYS A O 1
ATOM 3172 N N . ASP A 1 404 ? 12.989 -32.776 -15.731 1.00 30.64 404 ASP A N 1
ATOM 3173 C CA . ASP A 1 404 ? 12.565 -32.347 -17.071 1.00 30.64 404 ASP A CA 1
ATOM 3174 C C . ASP A 1 404 ? 13.716 -31.682 -17.856 1.00 30.64 404 ASP A C 1
ATOM 3176 O O . ASP A 1 404 ? 13.559 -30.630 -18.474 1.00 30.64 404 ASP A O 1
ATOM 3180 N N . GLN A 1 405 ? 14.904 -32.303 -17.825 1.00 31.98 405 GLN A N 1
ATOM 3181 C CA . GLN A 1 405 ? 15.948 -32.033 -18.820 1.00 31.98 405 GLN A CA 1
ATOM 3182 C C . GLN A 1 405 ? 15.658 -32.859 -20.073 1.00 31.98 405 GLN A C 1
ATOM 3184 O O . GLN A 1 405 ? 15.715 -34.089 -20.025 1.00 31.98 405 GLN A O 1
ATOM 3189 N N . ASP A 1 406 ? 15.397 -32.189 -21.196 1.00 29.33 406 ASP A N 1
ATOM 3190 C CA . ASP A 1 406 ? 15.277 -32.848 -22.497 1.00 29.33 406 ASP A CA 1
ATOM 3191 C C . ASP A 1 406 ? 16.591 -33.599 -22.826 1.00 29.33 406 ASP A C 1
ATOM 3193 O O . ASP A 1 406 ? 17.663 -32.983 -22.875 1.00 29.33 406 ASP A O 1
ATOM 3197 N N . PRO A 1 407 ? 16.559 -34.932 -23.027 1.00 26.95 407 PRO A N 1
ATOM 3198 C CA . PRO A 1 407 ? 17.764 -35.723 -23.253 1.00 26.95 407 PRO A CA 1
ATOM 3199 C C . PRO A 1 407 ? 18.368 -35.552 -24.658 1.00 26.95 407 PRO A C 1
ATOM 3201 O O . PRO A 1 407 ? 19.421 -36.132 -24.922 1.00 26.95 407 PRO A O 1
ATOM 3204 N N . SER A 1 408 ? 17.735 -34.797 -25.565 1.00 27.19 408 SER A N 1
ATOM 3205 C CA . SER A 1 408 ? 18.169 -34.657 -26.965 1.00 27.19 408 SER A CA 1
ATOM 3206 C C . SER A 1 408 ? 19.453 -33.838 -27.170 1.00 27.19 408 SER A C 1
ATOM 3208 O O . SER A 1 408 ? 20.133 -34.041 -28.175 1.00 27.19 408 SER A O 1
ATOM 3210 N N . PHE A 1 409 ? 19.841 -32.978 -26.219 1.00 28.28 409 PHE A N 1
ATOM 3211 C CA . PHE A 1 409 ? 21.041 -32.129 -26.310 1.00 28.28 409 PHE A CA 1
ATOM 3212 C C . PHE A 1 409 ? 22.095 -32.440 -25.231 1.00 28.28 409 PHE A C 1
ATOM 3214 O O . PHE A 1 409 ? 22.432 -31.613 -24.383 1.00 28.28 409 PHE A O 1
ATOM 3221 N N . ARG A 1 410 ? 22.684 -33.641 -25.295 1.00 24.72 410 ARG A N 1
ATOM 3222 C CA . ARG A 1 410 ? 23.908 -33.992 -24.546 1.00 24.72 410 ARG A CA 1
ATOM 3223 C C . ARG A 1 410 ? 25.005 -34.563 -25.446 1.00 24.72 410 ARG A C 1
ATOM 3225 O O . ARG A 1 410 ? 25.352 -35.731 -25.312 1.00 24.72 410 ARG A O 1
ATOM 3232 N N . ASP A 1 411 ? 25.590 -33.725 -26.307 1.00 22.70 411 ASP A N 1
ATOM 3233 C CA . ASP A 1 411 ? 26.849 -34.079 -26.984 1.00 22.70 411 ASP A CA 1
ATOM 3234 C C . ASP A 1 411 ? 27.693 -32.862 -27.445 1.00 22.70 411 ASP A C 1
ATOM 3236 O O . ASP A 1 411 ? 27.769 -32.545 -28.628 1.00 22.70 411 ASP A O 1
ATOM 3240 N N . SER A 1 412 ? 28.355 -32.164 -26.507 1.00 23.34 412 SER A N 1
ATOM 3241 C CA . SER A 1 412 ? 29.681 -31.548 -26.747 1.00 23.34 412 SER A CA 1
ATOM 3242 C C . SER A 1 412 ? 30.334 -31.034 -25.455 1.00 23.34 412 SER A C 1
ATOM 3244 O O . SER A 1 412 ? 29.815 -30.161 -24.766 1.00 23.34 412 SER A O 1
ATOM 3246 N N . SER A 1 413 ? 31.517 -31.560 -25.161 1.00 25.23 413 SER A N 1
ATOM 3247 C CA . SER A 1 413 ? 32.380 -31.316 -23.999 1.00 25.23 413 SER A CA 1
ATOM 3248 C C . SER A 1 413 ? 32.654 -29.854 -23.577 1.00 25.23 413 SER A C 1
ATOM 3250 O O . SER A 1 413 ? 33.420 -29.152 -24.237 1.00 25.23 413 SER A O 1
ATOM 3252 N N . ALA A 1 414 ? 32.215 -29.488 -22.368 1.00 25.02 414 ALA A N 1
ATOM 3253 C CA . ALA A 1 414 ? 32.925 -28.603 -21.430 1.00 25.02 414 ALA A CA 1
ATOM 3254 C C . ALA A 1 414 ? 32.429 -28.900 -19.993 1.00 25.02 414 ALA A C 1
ATOM 3256 O O . ALA A 1 414 ? 31.251 -29.173 -19.801 1.00 25.02 414 ALA A O 1
ATOM 3257 N N . GLY A 1 415 ? 33.237 -28.899 -18.930 1.00 23.05 415 GLY A N 1
ATOM 3258 C CA . GLY A 1 415 ? 34.655 -28.541 -18.834 1.00 23.05 415 GLY A CA 1
ATOM 3259 C C . GLY A 1 415 ? 34.913 -27.728 -17.563 1.00 23.05 415 GLY A C 1
ATOM 3260 O O . GLY A 1 415 ? 35.165 -26.533 -17.651 1.00 23.05 415 GLY A O 1
ATOM 3261 N N . SER A 1 416 ? 34.771 -28.344 -16.384 1.00 23.91 416 SER A N 1
ATOM 3262 C CA . SER A 1 416 ? 34.710 -27.636 -15.095 1.00 23.91 416 SER A CA 1
ATOM 3263 C C . SER A 1 416 ? 35.923 -26.740 -14.815 1.00 23.91 416 SER A C 1
ATOM 3265 O O . SER A 1 416 ? 37.034 -27.240 -14.644 1.00 23.91 416 SER A O 1
ATOM 3267 N N . LEU A 1 417 ? 35.686 -25.436 -14.643 1.00 23.66 417 LEU A N 1
ATOM 3268 C CA . LEU A 1 417 ? 36.671 -24.479 -14.136 1.00 23.66 417 LEU A CA 1
ATOM 3269 C C . LEU A 1 417 ? 36.035 -23.549 -13.093 1.00 23.66 417 LEU A C 1
ATOM 3271 O O . LEU A 1 417 ? 35.425 -22.533 -13.412 1.00 23.66 417 LEU A O 1
ATOM 3275 N N . LEU A 1 418 ? 36.205 -23.913 -11.820 1.00 22.88 418 LEU A N 1
ATOM 3276 C CA . LEU A 1 418 ? 36.017 -22.999 -10.693 1.00 22.88 418 LEU A CA 1
ATOM 3277 C C . LEU A 1 418 ? 37.170 -21.989 -10.696 1.00 22.88 418 LEU A C 1
ATOM 3279 O O . LEU A 1 418 ? 38.324 -22.386 -10.526 1.00 22.88 418 LEU A O 1
ATOM 3283 N N . LEU A 1 419 ? 36.870 -20.698 -10.846 1.00 24.47 419 LEU A N 1
ATOM 3284 C CA . LEU A 1 419 ? 37.857 -19.630 -10.684 1.00 24.47 419 LEU A CA 1
ATOM 3285 C C . LEU A 1 419 ? 37.746 -18.997 -9.293 1.00 24.47 419 LEU A C 1
ATOM 3287 O O . LEU A 1 419 ? 36.731 -18.414 -8.924 1.00 24.47 419 LEU A O 1
ATOM 3291 N N . ALA A 1 420 ? 38.826 -19.127 -8.525 1.00 20.94 420 ALA A N 1
ATOM 3292 C CA . ALA A 1 420 ? 39.057 -18.367 -7.301 1.00 20.94 420 ALA A CA 1
ATOM 3293 C C . ALA A 1 420 ? 39.573 -16.952 -7.649 1.00 20.94 420 ALA A C 1
ATOM 3295 O O . ALA A 1 420 ? 40.182 -16.777 -8.708 1.00 20.94 420 ALA A O 1
ATOM 3296 N N . PRO A 1 421 ? 39.373 -15.939 -6.783 1.00 22.61 421 PRO A N 1
ATOM 3297 C CA . PRO A 1 421 ? 39.760 -14.565 -7.093 1.00 22.61 421 PRO A CA 1
ATOM 3298 C C . PRO A 1 421 ? 41.285 -14.409 -7.186 1.00 22.61 421 PRO A C 1
ATOM 3300 O O . PRO A 1 421 ? 42.012 -14.765 -6.257 1.00 22.61 421 PRO A O 1
ATOM 3303 N N . MET A 1 422 ? 41.766 -13.823 -8.286 1.00 21.53 422 MET A N 1
ATOM 3304 C CA . MET A 1 422 ? 43.157 -13.380 -8.427 1.00 21.53 422 MET A CA 1
ATOM 3305 C C . MET A 1 422 ? 43.299 -11.885 -8.128 1.00 21.53 422 MET A C 1
ATOM 3307 O O . MET A 1 422 ? 42.422 -11.083 -8.439 1.00 21.53 422 MET A O 1
ATOM 3311 N N . ALA A 1 423 ? 44.416 -11.521 -7.498 1.00 21.45 423 ALA A N 1
ATOM 3312 C CA . ALA A 1 423 ? 44.716 -10.151 -7.097 1.00 21.45 423 ALA A CA 1
ATOM 3313 C C . ALA A 1 423 ? 45.323 -9.323 -8.243 1.00 21.45 423 ALA A C 1
ATOM 3315 O O . ALA A 1 423 ? 45.988 -9.856 -9.131 1.00 21.45 423 ALA A O 1
ATOM 3316 N N . ALA A 1 424 ? 45.136 -8.004 -8.179 1.00 22.25 424 ALA A N 1
ATOM 3317 C CA . ALA A 1 424 ? 45.676 -7.064 -9.156 1.00 22.25 424 ALA A CA 1
ATOM 3318 C C . ALA A 1 424 ? 47.211 -6.904 -9.057 1.00 22.25 424 ALA A C 1
ATOM 3320 O O . ALA A 1 424 ? 47.741 -6.788 -7.946 1.00 22.25 424 ALA A O 1
ATOM 3321 N N . PRO A 1 425 ? 47.926 -6.804 -10.193 1.00 22.78 425 PRO A N 1
ATOM 3322 C CA . PRO A 1 425 ? 49.259 -6.215 -10.266 1.00 22.78 425 PRO A CA 1
ATOM 3323 C C . PRO A 1 425 ? 49.196 -4.685 -10.460 1.00 22.78 425 PRO A C 1
ATOM 3325 O O . PRO A 1 425 ? 48.152 -4.115 -10.779 1.00 22.78 425 PRO A O 1
ATOM 3328 N N . ARG A 1 426 ? 50.339 -4.020 -10.271 1.00 20.34 426 ARG A N 1
ATOM 3329 C CA . ARG A 1 426 ? 50.555 -2.572 -10.442 1.00 20.34 426 ARG A CA 1
ATOM 3330 C C . ARG A 1 426 ? 51.656 -2.331 -11.480 1.00 20.34 426 ARG A C 1
ATOM 3332 O O . ARG A 1 426 ? 52.475 -3.222 -11.677 1.00 20.34 426 ARG A O 1
ATOM 3339 N N . GLU A 1 427 ? 51.721 -1.095 -11.992 1.00 21.31 427 GLU A N 1
ATOM 3340 C CA . GLU A 1 427 ? 52.832 -0.539 -12.800 1.00 21.31 427 GLU A CA 1
ATOM 3341 C C . GLU A 1 427 ? 52.987 -1.179 -14.212 1.00 21.31 427 GLU A C 1
ATOM 3343 O O . GLU A 1 427 ? 52.494 -2.274 -14.458 1.00 21.31 427 GLU A O 1
ATOM 3348 N N . THR A 1 428 ? 53.548 -0.521 -15.240 1.00 21.33 428 THR A N 1
ATOM 3349 C CA . THR A 1 428 ? 54.306 0.753 -15.307 1.00 21.33 428 THR A CA 1
ATOM 3350 C C . THR A 1 428 ? 54.001 1.546 -16.604 1.00 21.33 428 THR A C 1
ATOM 3352 O O . THR A 1 428 ? 53.223 1.114 -17.450 1.00 21.33 428 THR A O 1
ATOM 3355 N N . GLU A 1 429 ? 54.614 2.723 -16.763 1.00 20.53 429 GLU A N 1
ATOM 3356 C CA . GLU A 1 429 ? 54.478 3.652 -17.901 1.00 20.53 429 GLU A CA 1
ATOM 3357 C C . GLU A 1 429 ? 55.127 3.146 -19.213 1.00 20.53 429 GLU A C 1
ATOM 3359 O O . GLU A 1 429 ? 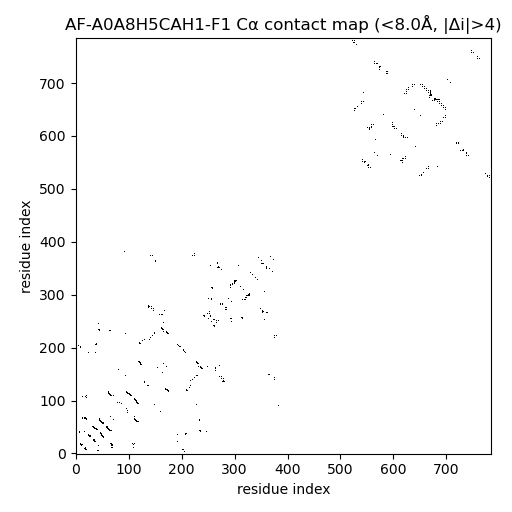56.162 2.482 -19.168 1.00 20.53 429 GLU A O 1
ATOM 3364 N N . SER A 1 430 ? 54.629 3.568 -20.390 1.00 20.84 430 SER A N 1
ATOM 3365 C CA . SER A 1 430 ? 55.472 4.212 -21.433 1.00 20.84 430 SER A CA 1
ATOM 3366 C C . SER A 1 430 ? 54.725 4.709 -22.693 1.00 20.84 430 SER A C 1
ATOM 3368 O O . SER A 1 430 ? 53.821 4.091 -23.236 1.00 20.84 430 SER A O 1
ATOM 3370 N N . SER A 1 431 ? 55.191 5.873 -23.140 1.00 19.97 431 SER A N 1
ATOM 3371 C CA . SER A 1 431 ? 54.919 6.707 -24.325 1.00 19.97 431 SER A CA 1
ATOM 3372 C C . SER A 1 431 ? 54.624 6.103 -25.721 1.00 19.97 431 SER A C 1
ATOM 3374 O O . SER A 1 431 ? 55.241 5.119 -26.119 1.00 19.97 431 SER A O 1
ATOM 3376 N N . SER A 1 432 ? 53.978 6.950 -26.554 1.00 21.42 432 SER A N 1
ATOM 3377 C CA . SER A 1 432 ? 54.123 7.091 -28.034 1.00 21.42 432 SER A CA 1
ATOM 3378 C C . SER A 1 432 ? 53.401 6.065 -28.939 1.00 21.42 432 SER A C 1
ATOM 3380 O O . SER A 1 432 ? 53.185 4.939 -28.520 1.00 21.42 432 SER A O 1
ATOM 3382 N N . SER A 1 433 ? 53.048 6.339 -30.210 1.00 20.52 433 SER A N 1
ATOM 3383 C CA . SER A 1 433 ? 52.756 7.588 -30.969 1.00 20.52 433 SER A CA 1
ATOM 3384 C C . SER A 1 433 ? 52.187 7.224 -32.367 1.00 20.52 433 SER A C 1
ATOM 3386 O O . SER A 1 433 ? 52.201 6.048 -32.713 1.00 20.52 433 SER A O 1
ATOM 3388 N N . LEU A 1 434 ? 51.798 8.228 -33.182 1.00 23.09 434 LEU A N 1
ATOM 3389 C CA . LEU A 1 434 ? 51.352 8.139 -34.599 1.00 23.09 434 LEU A CA 1
ATOM 3390 C C . LEU A 1 434 ? 49.947 7.497 -34.782 1.00 23.09 434 LEU A C 1
ATOM 3392 O O . LEU A 1 434 ? 49.698 6.438 -34.228 1.00 23.09 434 LEU A O 1
ATOM 3396 N N . SER A 1 435 ? 48.918 8.019 -35.471 1.00 20.88 435 SER A N 1
ATOM 3397 C CA . SER A 1 435 ? 48.661 9.084 -36.476 1.00 20.88 435 SER A CA 1
ATOM 3398 C C . SER A 1 435 ? 48.298 8.553 -37.874 1.00 20.88 435 SER A C 1
ATOM 3400 O O . SER A 1 435 ? 48.988 7.679 -38.389 1.00 20.88 435 SER A O 1
ATOM 3402 N N . ASN A 1 436 ? 47.345 9.244 -38.519 1.00 23.25 436 ASN A N 1
ATOM 3403 C CA . ASN A 1 436 ? 47.080 9.341 -39.970 1.00 23.25 436 ASN A CA 1
ATOM 3404 C C . ASN A 1 436 ? 46.037 8.417 -40.649 1.00 23.25 436 ASN A C 1
ATOM 3406 O O . ASN A 1 436 ? 46.352 7.382 -41.221 1.00 23.25 436 ASN A O 1
ATOM 3410 N N . THR A 1 437 ? 44.814 8.965 -40.727 1.00 21.81 437 THR A N 1
ATOM 3411 C CA . THR A 1 437 ? 44.049 9.267 -41.967 1.00 21.81 437 THR A CA 1
ATOM 3412 C C . THR A 1 437 ? 43.775 8.193 -43.032 1.00 21.81 437 THR A C 1
ATOM 3414 O O . THR A 1 437 ? 44.685 7.772 -43.741 1.00 21.81 437 THR A O 1
ATOM 3417 N N . ALA A 1 438 ? 42.486 8.049 -43.374 1.00 23.78 438 ALA A N 1
ATOM 3418 C CA . ALA A 1 438 ? 42.016 8.203 -44.761 1.00 23.78 438 ALA A CA 1
ATOM 3419 C C . ALA A 1 438 ? 40.525 8.615 -44.827 1.00 23.78 438 ALA A C 1
ATOM 3421 O O . ALA A 1 438 ? 39.671 7.958 -44.241 1.00 23.78 438 ALA A O 1
ATOM 3422 N N . THR A 1 439 ? 40.211 9.664 -45.592 1.00 21.00 439 THR A N 1
ATOM 3423 C CA . THR A 1 439 ? 38.872 9.941 -46.159 1.00 21.00 439 THR A CA 1
ATOM 3424 C C . THR A 1 439 ? 39.001 10.007 -47.686 1.00 21.00 439 THR A C 1
ATOM 3426 O O . THR A 1 439 ? 40.095 10.269 -48.195 1.00 21.00 439 THR A O 1
ATOM 3429 N N . PRO A 1 440 ? 37.937 9.679 -48.440 1.00 26.27 440 PRO A N 1
ATOM 3430 C CA . PRO A 1 440 ? 37.150 10.726 -49.119 1.00 26.27 440 PRO A CA 1
ATOM 3431 C C . PRO A 1 440 ? 35.627 10.475 -49.000 1.00 26.27 440 PRO A C 1
ATOM 3433 O O . PRO A 1 440 ? 35.174 9.341 -49.080 1.00 26.27 440 PRO A O 1
ATOM 3436 N N . ALA A 1 441 ? 34.801 11.463 -48.643 1.00 21.58 441 ALA A N 1
ATOM 3437 C CA . ALA A 1 441 ? 34.326 12.611 -49.441 1.00 21.58 441 ALA A CA 1
ATOM 3438 C C . ALA A 1 441 ? 33.082 12.292 -50.308 1.00 21.58 441 ALA A C 1
ATOM 3440 O O . ALA A 1 441 ? 33.070 11.348 -51.091 1.00 21.58 441 ALA A O 1
ATOM 3441 N N . TYR A 1 442 ? 32.038 13.116 -50.160 1.00 21.38 442 TYR A N 1
ATOM 3442 C CA . TYR A 1 442 ? 30.702 12.961 -50.754 1.00 21.38 442 TYR A CA 1
ATOM 3443 C C . TYR A 1 442 ? 30.321 14.217 -51.556 1.00 21.38 442 TYR A C 1
ATOM 3445 O O . TYR A 1 442 ? 30.795 15.310 -51.246 1.00 21.38 442 TYR A O 1
ATOM 3453 N N . VAL A 1 443 ? 29.450 14.081 -52.564 1.00 20.97 443 VAL A N 1
ATOM 3454 C CA . VAL A 1 443 ? 28.986 15.193 -53.415 1.00 20.97 443 VAL A CA 1
ATOM 3455 C C . VAL A 1 443 ? 27.455 15.213 -53.487 1.00 20.97 443 VAL A C 1
ATOM 3457 O O . VAL A 1 443 ? 26.872 14.286 -54.047 1.00 20.97 443 VAL A O 1
ATOM 3460 N N . PRO A 1 444 ? 26.790 16.274 -52.998 1.00 26.70 444 PRO A N 1
ATOM 3461 C CA . PRO A 1 444 ? 25.387 16.549 -53.285 1.00 26.70 444 PRO A CA 1
ATOM 3462 C C . PRO A 1 444 ? 25.222 17.617 -54.383 1.00 26.70 444 PRO A C 1
ATOM 3464 O O . PRO A 1 444 ? 25.963 18.598 -54.441 1.00 26.70 444 PRO A O 1
ATOM 3467 N N . THR A 1 445 ? 24.193 17.468 -55.218 1.00 22.89 445 THR A N 1
ATOM 3468 C CA . THR A 1 445 ? 23.635 18.547 -56.060 1.00 22.89 445 THR A CA 1
ATOM 3469 C C . THR A 1 445 ? 22.171 18.800 -55.684 1.00 22.89 445 THR A C 1
ATOM 3471 O O . THR A 1 445 ? 21.572 18.012 -54.956 1.00 22.89 445 THR A O 1
ATOM 3474 N N . GLN A 1 446 ? 21.640 19.966 -56.059 1.00 23.27 446 GLN A N 1
ATOM 3475 C CA . GLN A 1 446 ? 20.517 20.605 -55.361 1.00 23.27 446 GLN A CA 1
ATOM 3476 C C . GLN A 1 446 ? 19.124 20.319 -55.951 1.00 23.27 446 GLN A C 1
ATOM 3478 O O . GLN A 1 446 ? 18.974 19.910 -57.099 1.00 23.27 446 GLN A O 1
ATOM 3483 N N . ASN A 1 447 ? 18.106 20.611 -55.134 1.00 23.47 447 ASN A N 1
ATOM 3484 C CA . ASN A 1 447 ? 16.677 20.601 -55.463 1.00 23.47 447 ASN A CA 1
ATOM 3485 C C . ASN A 1 447 ? 16.317 21.480 -56.676 1.00 23.47 447 ASN A C 1
ATOM 3487 O O . ASN A 1 447 ? 16.984 22.474 -56.966 1.00 23.47 447 ASN A O 1
ATOM 3491 N N . THR A 1 448 ? 15.141 21.247 -57.264 1.00 23.17 448 THR A N 1
ATOM 3492 C CA . THR A 1 448 ? 14.360 22.318 -57.912 1.00 23.17 448 THR A CA 1
ATOM 3493 C C . THR A 1 448 ? 12.859 22.074 -57.722 1.00 23.17 448 THR A C 1
ATOM 3495 O O . THR A 1 448 ? 12.419 20.932 -57.613 1.00 23.17 448 THR A O 1
ATOM 3498 N N . THR A 1 449 ? 12.082 23.152 -57.626 1.00 25.09 449 THR A N 1
ATOM 3499 C CA . THR A 1 449 ? 10.635 23.182 -57.353 1.00 25.09 449 THR A CA 1
ATOM 3500 C C . THR A 1 449 ? 9.843 23.633 -58.582 1.00 25.09 449 THR A C 1
ATOM 3502 O O . THR A 1 449 ? 10.339 24.473 -59.330 1.00 25.09 449 THR A O 1
ATOM 3505 N N . GLN A 1 450 ? 8.589 23.182 -58.742 1.00 24.14 450 GLN A N 1
ATOM 3506 C CA . GLN A 1 450 ? 7.548 23.973 -59.425 1.00 24.14 450 GLN A CA 1
ATOM 3507 C C . GLN A 1 450 ? 6.116 23.457 -59.187 1.00 24.14 450 GLN A C 1
ATOM 3509 O O . GLN A 1 450 ? 5.913 22.300 -58.822 1.00 24.14 450 GLN A O 1
ATOM 3514 N N . ASN A 1 451 ? 5.142 24.345 -59.403 1.00 23.94 451 ASN A N 1
ATOM 3515 C CA . ASN A 1 451 ? 3.697 24.089 -59.367 1.00 23.94 451 ASN A CA 1
ATOM 3516 C C . ASN A 1 451 ? 3.146 23.958 -60.806 1.00 23.94 451 ASN A C 1
ATOM 3518 O O . ASN A 1 451 ? 3.760 24.503 -61.720 1.00 23.94 451 ASN A O 1
ATOM 3522 N N . ASP A 1 452 ? 1.978 23.326 -61.006 1.00 23.69 452 ASP A N 1
ATOM 3523 C CA . ASP A 1 452 ? 0.716 24.041 -61.333 1.00 23.69 452 ASP A CA 1
ATOM 3524 C C . ASP A 1 452 ? -0.425 23.149 -61.896 1.00 23.69 452 ASP A C 1
ATOM 3526 O O . ASP A 1 452 ? -0.259 22.416 -62.863 1.00 23.69 452 ASP A O 1
ATOM 3530 N N . ALA A 1 453 ? -1.615 23.334 -61.302 1.00 22.73 453 ALA A N 1
ATOM 3531 C CA . ALA A 1 453 ? -2.952 23.468 -61.916 1.00 22.73 453 ALA A CA 1
ATOM 3532 C C . ALA A 1 453 ? -3.659 22.365 -62.775 1.00 22.73 453 ALA A C 1
ATOM 3534 O O . ALA A 1 453 ? -3.158 21.867 -63.774 1.00 22.73 453 ALA A O 1
ATOM 3535 N N . LEU A 1 454 ? -4.968 22.215 -62.471 1.00 23.70 454 LEU A N 1
ATOM 3536 C CA . LEU A 1 454 ? -6.121 21.878 -63.351 1.00 23.70 454 LEU A CA 1
ATOM 3537 C C . LEU A 1 454 ? -6.320 20.439 -63.899 1.00 23.70 454 LEU A C 1
ATOM 3539 O O . LEU A 1 454 ? -5.879 20.111 -64.997 1.00 23.70 454 LEU A O 1
ATOM 3543 N N . SER A 1 455 ? -7.229 19.661 -63.283 1.00 24.30 455 SER A N 1
ATOM 3544 C CA . SER A 1 455 ? -8.634 19.498 -63.764 1.00 24.30 455 SER A CA 1
ATOM 3545 C C . SER A 1 455 ? -9.467 18.476 -62.946 1.00 24.30 455 SER A C 1
ATOM 3547 O O . SER A 1 455 ? -8.943 17.497 -62.430 1.00 24.30 455 SER A O 1
ATOM 3549 N N . GLU A 1 456 ? -10.778 18.728 -62.832 1.00 21.44 456 GLU A N 1
ATOM 3550 C CA . GLU A 1 456 ? -11.836 17.915 -62.173 1.00 21.44 456 GLU A CA 1
ATOM 3551 C C . GLU A 1 456 ? -12.937 17.556 -63.215 1.00 21.44 456 GLU A C 1
ATOM 3553 O O . GLU A 1 456 ? -12.861 18.103 -64.323 1.00 21.44 456 GLU A O 1
ATOM 3558 N N . PRO A 1 457 ? -13.994 16.745 -62.927 1.00 37.56 457 PRO A N 1
ATOM 3559 C CA . PRO A 1 457 ? -14.429 16.097 -61.668 1.00 37.56 457 PRO A CA 1
ATOM 3560 C C . PRO A 1 457 ? -14.432 14.535 -61.822 1.00 37.56 457 PRO A C 1
ATOM 3562 O O . PRO A 1 457 ? -13.569 14.035 -62.533 1.00 37.56 457 PRO A O 1
ATOM 3565 N N . GLU A 1 458 ? -15.257 13.641 -61.236 1.00 25.91 458 GLU A N 1
ATOM 3566 C CA . GLU A 1 458 ? -16.509 13.696 -60.450 1.00 25.91 458 GLU A CA 1
ATOM 3567 C C . GLU A 1 458 ? -16.750 12.369 -59.655 1.00 25.91 458 GLU A C 1
ATOM 3569 O O . GLU A 1 458 ? -16.138 11.345 -59.940 1.00 25.91 458 GLU A O 1
ATOM 3574 N N . ARG A 1 459 ? -17.746 12.370 -58.747 1.00 24.64 459 ARG A N 1
ATOM 3575 C CA . ARG A 1 459 ? -18.498 11.221 -58.152 1.00 24.64 459 ARG A CA 1
ATOM 3576 C C . ARG A 1 459 ? -17.910 10.366 -57.009 1.00 24.64 459 ARG A C 1
ATOM 3578 O O . ARG A 1 459 ? -17.584 9.198 -57.167 1.00 24.64 459 ARG A O 1
ATOM 3585 N N . LEU A 1 460 ? -18.128 10.896 -55.800 1.00 23.25 460 LEU A N 1
ATOM 3586 C CA . LEU A 1 460 ? -19.039 10.323 -54.780 1.00 23.25 460 LEU A CA 1
ATOM 3587 C C . LEU A 1 460 ? -18.837 8.869 -54.287 1.00 23.25 460 LEU A C 1
ATOM 3589 O O . LEU A 1 460 ? -19.372 7.915 -54.844 1.00 23.25 460 LEU A O 1
ATOM 3593 N N . THR A 1 461 ? -18.401 8.755 -53.030 1.00 27.48 461 THR A N 1
ATOM 3594 C CA . THR A 1 461 ? -19.259 8.190 -51.961 1.00 27.48 461 THR A CA 1
ATOM 3595 C C . THR A 1 461 ? -19.047 8.971 -50.656 1.00 27.48 461 THR A C 1
ATOM 3597 O O . THR A 1 461 ? -18.058 9.685 -50.518 1.00 27.48 461 THR A O 1
ATOM 3600 N N . LYS A 1 462 ? -20.024 8.950 -49.738 1.00 26.05 462 LYS A N 1
ATOM 3601 C CA . LYS A 1 462 ? -20.048 9.842 -48.563 1.00 26.05 462 LYS A CA 1
ATOM 3602 C C . LYS A 1 462 ? -19.221 9.305 -47.393 1.00 26.05 462 LYS A C 1
ATOM 3604 O O . LYS A 1 462 ? -19.425 8.165 -46.988 1.00 26.05 462 LYS A O 1
ATOM 3609 N N . ALA A 1 463 ? -18.455 10.187 -46.754 1.00 25.12 463 ALA A N 1
ATOM 3610 C CA . ALA A 1 463 ? -18.176 10.099 -45.322 1.00 25.12 463 ALA A CA 1
ATOM 3611 C C . ALA A 1 463 ? -19.252 10.875 -44.536 1.00 25.12 463 ALA A C 1
ATOM 3613 O O . ALA A 1 463 ? -19.749 11.903 -45.005 1.00 25.12 463 ALA A O 1
ATOM 3614 N N . THR A 1 464 ? -19.617 10.398 -43.347 1.00 27.72 464 THR A N 1
ATOM 3615 C CA . THR A 1 464 ? -20.409 11.155 -42.365 1.00 27.72 464 THR A CA 1
ATOM 3616 C C . THR A 1 464 ? -19.475 11.924 -41.440 1.00 27.72 464 THR A C 1
ATOM 3618 O O . THR A 1 464 ? -18.554 11.337 -40.883 1.00 27.72 464 THR A O 1
ATOM 3621 N N . MET A 1 465 ? -19.717 13.224 -41.266 1.00 24.61 465 MET A N 1
ATOM 3622 C CA . MET A 1 465 ? -18.982 14.048 -40.303 1.00 24.61 465 MET A CA 1
ATOM 3623 C C . MET A 1 465 ? -19.334 13.630 -38.872 1.00 24.61 465 MET A C 1
ATOM 3625 O O . MET A 1 465 ? -20.516 13.595 -38.525 1.00 24.61 465 MET A O 1
ATOM 3629 N N . GLU A 1 466 ? -18.327 13.391 -38.036 1.00 27.22 466 GLU A N 1
ATOM 3630 C CA . GLU A 1 466 ? -18.513 13.448 -36.586 1.00 27.22 466 GLU A CA 1
ATOM 3631 C C . GLU A 1 466 ? -18.685 14.907 -36.145 1.00 27.22 466 GLU A C 1
ATOM 3633 O O . GLU A 1 466 ? -18.063 15.825 -36.688 1.00 27.22 466 GLU A O 1
ATOM 3638 N N . VAL A 1 467 ? -19.565 15.125 -35.169 1.00 27.17 467 VAL A N 1
ATOM 3639 C CA . VAL A 1 467 ? -19.836 16.447 -34.601 1.00 27.17 467 VAL A CA 1
ATOM 3640 C C . VAL A 1 467 ? -18.988 16.604 -33.347 1.00 27.17 467 VAL A C 1
ATOM 3642 O O . VAL A 1 467 ? -19.187 15.880 -32.375 1.00 27.17 467 VAL A O 1
ATOM 3645 N N . VAL A 1 468 ? -18.064 17.566 -33.356 1.00 28.72 468 VAL A N 1
ATOM 3646 C CA . VAL A 1 468 ? -17.311 17.947 -32.154 1.00 28.72 468 VAL A CA 1
ATOM 3647 C C . VAL A 1 468 ? -18.296 18.536 -31.131 1.00 28.72 468 VAL A C 1
ATOM 3649 O O . VAL A 1 468 ? -18.968 19.520 -31.460 1.00 28.72 468 VAL A O 1
ATOM 3652 N N . PRO A 1 469 ? -18.419 17.972 -29.914 1.00 31.77 469 PRO A N 1
ATOM 3653 C CA . PRO A 1 469 ? -19.272 18.545 -28.881 1.00 31.77 469 PRO A CA 1
ATOM 3654 C C . PRO A 1 469 ? -18.690 19.881 -28.379 1.00 31.77 469 PRO A C 1
ATOM 3656 O O . PRO A 1 469 ? -17.468 20.056 -28.369 1.00 31.77 469 PRO A O 1
ATOM 3659 N N . PRO A 1 470 ? -19.533 20.840 -27.954 1.00 31.75 470 PRO A N 1
ATOM 3660 C CA . PRO A 1 470 ? -19.055 22.072 -27.338 1.00 31.75 470 PRO A CA 1
ATOM 3661 C C . PRO A 1 470 ? -18.363 21.784 -25.998 1.00 31.75 470 PRO A C 1
ATOM 3663 O O . PRO A 1 470 ? -18.636 20.775 -25.347 1.00 31.75 470 PRO A O 1
ATOM 3666 N N . ALA A 1 471 ? -17.485 22.693 -25.570 1.00 32.81 471 ALA A N 1
ATOM 3667 C CA . ALA A 1 471 ? -16.844 22.599 -24.261 1.00 32.81 471 ALA A CA 1
ATOM 3668 C C . ALA A 1 471 ? -17.892 22.620 -23.123 1.00 32.81 471 ALA A C 1
ATOM 3670 O O . ALA A 1 471 ? -18.873 23.364 -23.233 1.00 32.81 471 ALA A O 1
ATOM 3671 N N . PRO A 1 472 ? -17.687 21.843 -22.041 1.00 34.62 472 PRO A N 1
ATOM 3672 C CA . PRO A 1 472 ? -18.608 21.802 -20.911 1.00 34.62 472 PRO A CA 1
ATOM 3673 C C . PRO A 1 472 ? -18.747 23.169 -20.235 1.00 34.62 472 PRO A C 1
ATOM 3675 O O . PRO A 1 472 ? -17.830 23.994 -20.212 1.00 34.62 472 PRO A O 1
ATOM 3678 N N . SER A 1 473 ? -19.928 23.399 -19.681 1.00 33.34 473 SER A N 1
ATOM 3679 C CA . SER A 1 473 ? -20.299 24.600 -18.948 1.00 33.34 473 SER A CA 1
ATOM 3680 C C . SER A 1 473 ? -19.930 24.485 -17.458 1.00 33.34 473 SER A C 1
ATOM 3682 O O . SER A 1 473 ? -19.678 23.388 -16.959 1.00 33.34 473 SER A O 1
ATOM 3684 N N . PRO A 1 474 ? -19.989 25.582 -16.678 1.00 39.38 474 PRO A N 1
ATOM 3685 C CA . PRO A 1 474 ? -19.796 25.527 -15.225 1.00 39.38 474 PRO A CA 1
ATOM 3686 C C . PRO A 1 474 ? -20.842 24.705 -14.443 1.00 39.38 474 PRO A C 1
ATOM 3688 O O . PRO A 1 474 ? -20.771 24.676 -13.218 1.00 39.38 474 PRO A O 1
ATOM 3691 N N . LYS A 1 475 ? -21.821 24.079 -15.115 1.00 37.97 475 LYS A N 1
ATOM 3692 C CA . LYS A 1 475 ? -22.797 23.158 -14.512 1.00 37.97 475 LYS A CA 1
ATOM 3693 C C . LYS A 1 475 ? -22.410 21.683 -14.617 1.00 37.97 475 LYS A C 1
ATOM 3695 O O . LYS A 1 475 ? -23.009 20.866 -13.933 1.00 37.97 475 LYS A O 1
ATOM 3700 N N . ASP A 1 476 ? -21.418 21.346 -15.435 1.00 41.69 476 ASP A N 1
ATOM 3701 C CA . ASP A 1 476 ? -21.031 19.959 -15.723 1.00 41.69 476 ASP A CA 1
ATOM 3702 C C . ASP A 1 476 ? -20.001 19.403 -14.710 1.00 41.69 476 ASP A C 1
ATOM 3704 O O . ASP A 1 476 ? -19.317 18.414 -14.972 1.00 41.69 476 ASP A O 1
ATOM 3708 N N . PHE A 1 477 ? -19.879 20.043 -13.539 1.00 42.50 477 PHE A N 1
ATOM 3709 C CA . PHE A 1 477 ? -19.091 19.556 -12.405 1.00 42.50 477 PHE A CA 1
ATOM 3710 C C . PHE A 1 477 ? -19.948 18.659 -11.495 1.00 42.50 477 PHE A C 1
ATOM 3712 O O . PHE A 1 477 ? -21.080 19.034 -11.183 1.00 42.50 477 PHE A O 1
ATOM 3719 N N . PRO A 1 478 ? -19.423 17.520 -11.006 1.00 46.81 478 PRO A N 1
ATOM 3720 C CA . PRO A 1 478 ? -20.157 16.662 -10.085 1.00 46.81 478 PRO A CA 1
ATOM 3721 C C . PRO A 1 478 ? -20.409 17.377 -8.748 1.00 46.81 478 PRO A C 1
ATOM 3723 O O . PRO A 1 478 ? -19.476 17.796 -8.062 1.00 46.81 478 PRO A O 1
ATOM 3726 N N . SER A 1 479 ? -21.683 17.498 -8.375 1.00 47.09 479 SER A N 1
ATOM 3727 C CA . SER A 1 479 ? -22.132 17.937 -7.050 1.00 47.09 479 SER A CA 1
ATOM 3728 C C . SER A 1 479 ? -22.213 16.766 -6.064 1.00 47.09 479 SER A C 1
ATOM 3730 O O . SER A 1 479 ? -22.106 15.602 -6.454 1.00 47.09 479 SER A O 1
ATOM 3732 N N . GLU A 1 480 ? -22.499 17.065 -4.796 1.00 37.53 480 GLU A N 1
ATOM 3733 C CA . GLU A 1 480 ? -22.741 16.086 -3.721 1.00 37.53 480 GLU A CA 1
ATOM 3734 C C . GLU A 1 480 ? -23.924 15.121 -3.969 1.00 37.53 480 GLU A C 1
ATOM 3736 O O . GLU A 1 480 ? -24.034 14.105 -3.288 1.00 37.53 480 GLU A O 1
ATOM 3741 N N . HIS A 1 481 ? -24.758 15.380 -4.984 1.00 38.12 481 HIS A N 1
ATOM 3742 C CA . HIS A 1 481 ? -25.832 14.481 -5.435 1.00 38.12 481 HIS A CA 1
ATOM 3743 C C . HIS A 1 481 ? -25.435 13.587 -6.625 1.00 38.12 481 HIS A C 1
ATOM 3745 O O . HIS A 1 481 ? -26.258 12.818 -7.120 1.00 38.12 481 HIS A O 1
ATOM 3751 N N . THR A 1 482 ? -24.193 13.676 -7.110 1.00 49.72 482 THR A N 1
ATOM 3752 C CA . THR A 1 482 ? -23.720 12.867 -8.244 1.00 49.72 482 THR A CA 1
ATOM 3753 C C . THR A 1 482 ? -23.293 11.488 -7.738 1.00 49.72 482 THR A C 1
ATOM 3755 O O . THR A 1 482 ? -22.361 11.413 -6.933 1.00 49.72 482 THR A O 1
ATOM 3758 N N . PRO A 1 483 ? -23.925 10.381 -8.171 1.00 42.12 483 PRO A N 1
ATOM 3759 C CA . PRO A 1 483 ? -23.586 9.058 -7.661 1.00 42.12 483 PRO A CA 1
ATOM 3760 C C . PRO A 1 483 ? -22.158 8.666 -8.066 1.00 42.12 483 PRO A C 1
ATOM 3762 O O . PRO A 1 483 ? -21.832 8.585 -9.248 1.00 42.12 483 PRO A O 1
ATOM 3765 N N . LEU A 1 484 ? -21.318 8.376 -7.068 1.00 47.53 484 LEU A N 1
ATOM 3766 C CA . LEU A 1 484 ? -19.903 8.001 -7.236 1.00 47.53 484 LEU A CA 1
ATOM 3767 C C . LEU A 1 484 ? -19.685 6.630 -7.910 1.00 47.53 484 LEU A C 1
ATOM 3769 O O . LEU A 1 484 ? -18.549 6.254 -8.183 1.00 47.53 484 LEU A O 1
ATOM 3773 N N . LEU A 1 485 ? -20.762 5.894 -8.193 1.00 33.16 485 LEU A N 1
ATOM 3774 C CA . LEU A 1 485 ? -20.766 4.657 -8.969 1.00 33.16 485 LEU A CA 1
ATOM 3775 C C . LEU A 1 485 ? -21.757 4.795 -10.125 1.00 33.16 485 LEU A C 1
ATOM 3777 O O . LEU A 1 485 ? -22.945 5.043 -9.910 1.00 33.16 485 LEU A O 1
ATOM 3781 N N . SER A 1 486 ? -21.279 4.579 -11.351 1.00 37.34 486 SER A N 1
ATOM 3782 C CA . SER A 1 486 ? -22.146 4.450 -12.523 1.00 37.34 486 SER A CA 1
ATOM 3783 C C . SER A 1 486 ? -22.804 3.068 -12.510 1.00 37.34 486 SER A C 1
ATOM 3785 O O . SER A 1 486 ? -22.207 2.064 -12.891 1.00 37.34 486 SER A O 1
ATOM 3787 N N . THR A 1 487 ? -24.038 2.989 -12.015 1.00 33.56 487 THR A N 1
ATOM 3788 C CA . THR A 1 487 ? -24.759 1.716 -11.923 1.00 33.56 487 THR A CA 1
ATOM 3789 C C . THR A 1 487 ? -25.057 1.144 -13.317 1.00 33.56 487 THR A C 1
ATOM 3791 O O . THR A 1 487 ? -25.660 1.826 -14.153 1.00 33.56 487 THR A O 1
ATOM 3794 N N . PRO A 1 488 ? -24.704 -0.128 -13.595 1.00 37.47 488 PRO A N 1
ATOM 3795 C CA . PRO A 1 488 ? -25.185 -0.814 -14.785 1.00 37.47 488 PRO A CA 1
ATOM 3796 C C . PRO A 1 488 ? -26.716 -0.852 -14.769 1.00 37.47 488 PRO A C 1
ATOM 3798 O O . PRO A 1 488 ? -27.327 -1.194 -13.754 1.00 37.47 488 PRO A O 1
ATOM 3801 N N . ARG A 1 489 ? -27.346 -0.496 -15.895 1.00 29.50 489 ARG A N 1
ATOM 3802 C CA . ARG A 1 489 ? -28.805 -0.328 -16.013 1.00 29.50 489 ARG A CA 1
ATOM 3803 C C . ARG A 1 489 ? -29.538 -1.676 -16.005 1.00 29.50 489 ARG A C 1
ATOM 3805 O O . ARG A 1 489 ? -29.998 -2.154 -17.040 1.00 29.50 489 ARG A O 1
ATOM 3812 N N . ASN A 1 490 ? -29.623 -2.287 -14.830 1.00 27.72 490 ASN A N 1
ATOM 3813 C CA . ASN A 1 490 ? -30.229 -3.593 -14.616 1.00 27.72 490 ASN A CA 1
ATOM 3814 C C . ASN A 1 490 ? -31.763 -3.495 -14.789 1.00 27.72 490 ASN A C 1
ATOM 3816 O O . ASN A 1 490 ? -32.397 -2.703 -14.086 1.00 27.72 490 ASN A O 1
ATOM 3820 N N . PRO A 1 491 ? -32.390 -4.226 -15.730 1.00 35.97 491 PRO A N 1
ATOM 3821 C CA . PRO A 1 491 ? -33.834 -4.150 -15.930 1.00 35.97 491 PRO A CA 1
ATOM 3822 C C . PRO A 1 491 ? -34.588 -4.820 -14.770 1.00 35.97 491 PRO A C 1
ATOM 3824 O O . PRO A 1 491 ? -34.194 -5.885 -14.306 1.00 35.97 491 PRO A O 1
ATOM 3827 N N . HIS A 1 492 ? -35.720 -4.225 -14.373 1.00 31.86 492 HIS A N 1
ATOM 3828 C CA . HIS A 1 492 ? -36.583 -4.618 -13.243 1.00 31.86 492 HIS A CA 1
ATOM 3829 C C . HIS A 1 492 ? -36.102 -4.226 -11.830 1.00 31.86 492 HIS A C 1
ATOM 3831 O O . HIS A 1 492 ? -35.894 -5.079 -10.974 1.00 31.86 492 HIS A O 1
ATOM 3837 N N . ILE A 1 493 ? -36.104 -2.923 -11.546 1.00 29.94 493 ILE A N 1
ATOM 3838 C CA . ILE A 1 493 ? -37.087 -2.301 -10.634 1.00 29.94 493 ILE A CA 1
ATOM 3839 C C . ILE A 1 493 ? -37.453 -0.949 -11.264 1.00 29.94 493 ILE A C 1
ATOM 3841 O O . ILE A 1 493 ? -36.605 -0.312 -11.885 1.00 29.94 493 ILE A O 1
ATOM 3845 N N . GLN A 1 494 ? -38.727 -0.560 -11.207 1.00 31.42 494 GLN A N 1
ATOM 3846 C CA . GLN A 1 494 ? -39.232 0.637 -11.889 1.00 31.42 494 GLN A CA 1
ATOM 3847 C C . GLN A 1 494 ? -40.209 1.393 -10.985 1.00 31.42 494 GLN A C 1
ATOM 3849 O O . GLN A 1 494 ? -41.373 1.601 -11.326 1.00 31.42 494 GLN A O 1
ATOM 3854 N N . ASP A 1 495 ? -39.713 1.772 -9.809 1.00 33.09 495 ASP A N 1
ATOM 3855 C CA . ASP A 1 495 ? -40.417 2.674 -8.904 1.00 33.09 495 ASP A CA 1
ATOM 3856 C C . ASP A 1 495 ? -40.437 4.076 -9.527 1.00 33.09 495 ASP A C 1
ATOM 3858 O O . ASP A 1 495 ? -39.398 4.662 -9.835 1.00 33.09 495 ASP A O 1
ATOM 3862 N N . GLY A 1 496 ? -41.642 4.571 -9.810 1.00 35.78 496 GLY A N 1
ATOM 3863 C CA . GLY A 1 496 ? -41.843 5.799 -10.571 1.00 35.78 496 GLY A CA 1
ATOM 3864 C C . GLY A 1 496 ? -41.553 7.047 -9.745 1.00 35.78 496 GLY A C 1
ATOM 3865 O O . GLY A 1 496 ? -42.346 7.405 -8.877 1.00 35.78 496 GLY A O 1
ATOM 3866 N N . ILE A 1 497 ? -40.459 7.732 -10.073 1.00 33.09 497 ILE A N 1
ATOM 3867 C CA . ILE A 1 497 ? -40.194 9.118 -9.682 1.00 33.09 497 ILE A CA 1
ATOM 3868 C C . ILE A 1 497 ? -40.217 9.946 -10.971 1.00 33.09 497 ILE A C 1
ATOM 3870 O O . ILE A 1 497 ? -39.493 9.635 -11.917 1.00 33.09 497 ILE A O 1
ATOM 3874 N N . ASP A 1 498 ? -41.085 10.956 -11.037 1.00 33.31 498 ASP A N 1
ATOM 3875 C CA . ASP A 1 498 ? -41.257 11.786 -12.232 1.00 33.31 498 ASP A CA 1
ATOM 3876 C C . ASP A 1 498 ? -40.031 12.686 -12.469 1.00 33.31 498 ASP A C 1
ATOM 3878 O O . ASP A 1 498 ? -39.726 13.570 -11.667 1.00 33.31 498 ASP A O 1
ATOM 3882 N N . GLU A 1 499 ? -39.354 12.517 -13.610 1.00 35.97 499 GLU A N 1
ATOM 3883 C CA . GLU A 1 499 ? -38.283 13.416 -14.061 1.00 35.97 499 GLU A CA 1
ATOM 3884 C C . GLU A 1 499 ? -38.856 14.775 -14.516 1.00 35.97 499 GLU A C 1
ATOM 3886 O O . GLU A 1 499 ? -38.975 15.062 -15.709 1.00 35.97 499 GLU A O 1
ATOM 3891 N N . THR A 1 500 ? -39.204 15.655 -13.572 1.00 32.16 500 THR A N 1
ATOM 3892 C CA . THR A 1 500 ? -39.440 17.077 -13.873 1.00 32.16 500 THR A CA 1
ATOM 3893 C C . THR A 1 500 ? -38.107 17.834 -13.902 1.00 32.16 500 THR A C 1
ATOM 3895 O O . THR A 1 500 ? -37.483 17.988 -12.849 1.00 32.16 500 THR A O 1
ATOM 3898 N N . PRO A 1 501 ? -37.638 18.338 -15.060 1.00 39.59 501 PRO A N 1
ATOM 3899 C CA . PRO A 1 501 ? -36.342 18.999 -15.142 1.00 39.59 501 PRO A CA 1
ATOM 3900 C C . PRO A 1 501 ? -36.350 20.402 -14.515 1.00 39.59 501 PRO A C 1
ATOM 3902 O O . PRO A 1 501 ? -37.345 21.125 -14.557 1.00 39.59 501 PRO A O 1
ATOM 3905 N N . SER A 1 502 ? -35.167 20.822 -14.055 1.00 41.44 502 SER A N 1
ATOM 3906 C CA . SER A 1 502 ? -34.809 22.144 -13.510 1.00 41.44 502 SER A CA 1
ATOM 3907 C C . SER A 1 502 ? -35.360 22.515 -12.122 1.00 41.44 502 SER A C 1
ATOM 3909 O O . SER A 1 502 ? -36.410 23.142 -11.985 1.00 41.44 502 SER A O 1
ATOM 3911 N N . GLN A 1 503 ? -34.544 22.280 -11.085 1.00 37.38 503 GLN A N 1
ATOM 3912 C CA . GLN A 1 503 ? -34.582 23.108 -9.874 1.00 37.38 503 GLN A CA 1
ATOM 3913 C C . GLN A 1 503 ? -33.214 23.242 -9.171 1.00 37.38 503 GLN A C 1
ATOM 3915 O O . GLN A 1 503 ? -33.087 23.007 -7.974 1.00 37.38 503 GLN A O 1
ATOM 3920 N N . ASP A 1 504 ? -32.198 23.708 -9.912 1.00 43.41 504 ASP A N 1
ATOM 3921 C CA . ASP A 1 504 ? -30.888 24.141 -9.380 1.00 43.41 504 ASP A CA 1
ATOM 3922 C C . ASP A 1 504 ? -31.015 25.402 -8.493 1.00 43.41 504 ASP A C 1
ATOM 3924 O O . ASP A 1 504 ? -30.558 26.484 -8.866 1.00 43.41 504 ASP A O 1
ATOM 3928 N N . ASN A 1 505 ? -31.723 25.302 -7.365 1.00 47.56 505 ASN A N 1
ATOM 3929 C CA . ASN A 1 505 ? -31.780 26.285 -6.274 1.00 47.56 505 ASN A CA 1
ATOM 3930 C C . ASN A 1 505 ? -32.536 25.749 -5.034 1.00 47.56 505 ASN A C 1
ATOM 3932 O O . ASN A 1 505 ? -33.104 26.530 -4.264 1.00 47.56 505 ASN A O 1
ATOM 3936 N N . VAL A 1 506 ? -32.559 24.428 -4.804 1.00 54.97 506 VAL A N 1
ATOM 3937 C CA . VAL A 1 506 ? -33.050 23.891 -3.525 1.00 54.97 506 VAL A CA 1
ATOM 3938 C C . VAL A 1 506 ? -32.105 24.374 -2.422 1.00 54.97 506 VAL A C 1
ATOM 3940 O O . VAL A 1 506 ? -30.930 24.020 -2.379 1.00 54.97 506 VAL A O 1
ATOM 3943 N N . SER A 1 507 ? -32.601 25.248 -1.544 1.00 65.94 507 SER A N 1
ATOM 3944 C CA . SER A 1 507 ? -31.819 25.755 -0.413 1.00 65.94 507 SER A CA 1
ATOM 3945 C C . SER A 1 507 ? -31.329 24.593 0.454 1.00 65.94 507 SER A C 1
ATOM 3947 O O . SER A 1 507 ? -32.086 23.656 0.696 1.00 65.94 507 SER A O 1
ATOM 3949 N N . SER A 1 508 ? -30.131 24.688 1.036 1.00 65.12 508 SER A N 1
ATOM 3950 C CA . SER A 1 508 ? -29.643 23.702 2.016 1.00 65.12 508 SER A CA 1
ATOM 3951 C C . SER A 1 508 ? -30.603 23.514 3.203 1.00 65.12 508 SER A C 1
ATOM 3953 O O . SER A 1 508 ? -30.622 22.454 3.816 1.00 65.12 508 SER A O 1
ATOM 3955 N N . MET A 1 509 ? -31.445 24.513 3.506 1.00 69.19 509 MET A N 1
ATOM 3956 C CA . MET A 1 509 ? -32.547 24.365 4.464 1.00 69.19 509 MET A CA 1
ATOM 3957 C C . MET A 1 509 ? -33.735 23.576 3.904 1.00 69.19 509 MET A C 1
ATOM 3959 O O . MET A 1 509 ? -34.337 22.819 4.651 1.00 69.19 509 MET A O 1
ATOM 3963 N N . ALA A 1 510 ? -34.077 23.716 2.622 1.00 72.88 510 ALA A N 1
ATOM 3964 C CA . ALA A 1 510 ? -35.121 22.903 1.997 1.00 72.88 510 ALA A CA 1
ATOM 3965 C C . ALA A 1 510 ? -34.695 21.427 1.915 1.00 72.88 510 ALA A C 1
ATOM 3967 O O . ALA A 1 510 ? -35.455 20.579 2.369 1.00 72.88 510 ALA A O 1
ATOM 3968 N N . MET A 1 511 ? -33.454 21.138 1.499 1.00 71.75 511 MET A N 1
ATOM 3969 C CA . MET A 1 511 ? -32.900 19.774 1.553 1.00 71.75 511 MET A CA 1
ATOM 3970 C C . MET A 1 511 ? -32.878 19.232 2.990 1.00 71.75 511 MET A C 1
ATOM 3972 O O . MET A 1 511 ? -33.306 18.112 3.236 1.00 71.75 511 MET A O 1
ATOM 3976 N N . PHE A 1 512 ? -32.481 20.042 3.979 1.00 77.88 512 PHE A N 1
ATOM 3977 C CA . PHE A 1 512 ? -32.577 19.647 5.389 1.00 77.88 512 PHE A CA 1
ATOM 3978 C C . PHE A 1 512 ? -34.017 19.302 5.818 1.00 77.88 512 PHE A C 1
ATOM 3980 O O . PHE A 1 512 ? -34.216 18.309 6.512 1.00 77.88 512 PHE A O 1
ATOM 3987 N N . TRP A 1 513 ? -35.026 20.079 5.408 1.00 81.25 513 TRP A N 1
ATOM 3988 C CA . TRP A 1 513 ? -36.435 19.801 5.728 1.00 81.25 513 TRP A CA 1
ATOM 3989 C C . TRP A 1 513 ? -37.018 18.595 4.976 1.00 81.25 513 TRP A C 1
ATOM 3991 O O . TRP A 1 513 ? -37.946 17.974 5.489 1.00 81.25 513 TRP A O 1
ATOM 4001 N N . GLU A 1 514 ? -36.482 18.259 3.805 1.00 78.81 514 GLU A N 1
ATOM 4002 C CA . GLU A 1 514 ? -36.851 17.084 3.004 1.00 78.81 514 GLU A CA 1
ATOM 4003 C C . GLU A 1 514 ? -36.215 15.789 3.542 1.00 78.81 514 GLU A C 1
ATOM 4005 O O . GLU A 1 514 ? -36.843 14.733 3.530 1.00 78.81 514 GLU A O 1
ATOM 4010 N N . GLU A 1 515 ? -35.014 15.886 4.115 1.00 78.50 515 GLU A N 1
ATOM 4011 C CA . GLU A 1 515 ? -34.247 14.748 4.645 1.00 78.50 515 GLU A CA 1
ATOM 4012 C C . GLU A 1 515 ? -34.489 14.471 6.139 1.00 78.50 515 GLU A C 1
ATOM 4014 O O . GLU A 1 515 ? -34.290 13.351 6.624 1.00 78.50 515 GLU A O 1
ATOM 4019 N N . LEU A 1 516 ? -34.955 15.474 6.891 1.00 84.00 516 LEU A N 1
ATOM 4020 C CA . LEU A 1 516 ? -35.315 15.337 8.304 1.00 84.00 516 LEU A CA 1
ATOM 4021 C C . LEU A 1 516 ? -36.397 14.259 8.559 1.00 84.00 516 LEU A C 1
ATOM 4023 O O . LEU A 1 516 ? -36.234 13.516 9.531 1.00 84.00 516 LEU A O 1
ATOM 4027 N N . PRO A 1 517 ? -37.461 14.095 7.742 1.00 83.69 517 PRO A N 1
ATOM 4028 C CA . PRO A 1 517 ? -38.390 12.967 7.842 1.00 83.69 517 PRO A CA 1
ATOM 4029 C C . PRO A 1 517 ? -37.682 11.606 7.787 1.00 83.69 517 PRO A C 1
ATOM 4031 O O . PRO A 1 517 ? -37.789 10.831 8.734 1.00 83.69 517 PRO A O 1
ATOM 4034 N N . THR A 1 518 ? -36.885 11.351 6.746 1.00 79.44 518 THR A N 1
ATOM 4035 C CA . THR A 1 518 ? -36.168 10.081 6.537 1.00 79.44 518 THR A CA 1
ATOM 4036 C C . THR A 1 518 ? -35.211 9.774 7.691 1.00 79.44 518 THR A C 1
ATOM 4038 O O . THR A 1 518 ? -35.209 8.674 8.250 1.00 79.44 518 THR A O 1
ATOM 4041 N N . LEU A 1 519 ? -34.429 10.774 8.117 1.00 83.00 519 LEU A N 1
ATOM 4042 C CA . LEU A 1 519 ? -33.502 10.633 9.241 1.00 83.00 519 LEU A CA 1
ATOM 4043 C C . LEU A 1 519 ? -34.227 10.442 10.581 1.00 83.00 519 LEU A C 1
ATOM 4045 O O . LEU A 1 519 ? -33.744 9.684 11.422 1.00 83.00 519 LEU A O 1
ATOM 4049 N N . THR A 1 520 ? -35.384 11.075 10.802 1.00 82.25 520 THR A N 1
ATOM 4050 C CA . THR A 1 520 ? -36.161 10.879 12.041 1.00 82.25 520 THR A CA 1
ATOM 4051 C C . THR A 1 520 ? -36.903 9.544 12.072 1.00 82.25 520 THR A C 1
ATOM 4053 O O . THR A 1 520 ? -36.957 8.932 13.140 1.00 82.25 520 THR A O 1
ATOM 4056 N N . GLU A 1 521 ? -37.386 9.028 10.937 1.00 82.94 521 GLU A N 1
ATOM 4057 C CA . GLU A 1 521 ? -37.980 7.686 10.854 1.00 82.94 521 GLU A CA 1
ATOM 4058 C C . GLU A 1 521 ? -36.963 6.585 11.200 1.00 82.94 521 GLU A C 1
ATOM 4060 O O . GLU A 1 521 ? -37.304 5.643 11.918 1.00 82.94 521 GLU A O 1
ATOM 4065 N N . ALA A 1 522 ? -35.698 6.731 10.792 1.00 77.12 522 ALA A N 1
ATOM 4066 C CA . ALA A 1 522 ? -34.618 5.831 11.203 1.00 77.12 522 ALA A CA 1
ATOM 4067 C C . ALA A 1 522 ? -34.151 6.073 12.658 1.00 77.12 522 ALA A C 1
ATOM 4069 O O . ALA A 1 522 ? -33.958 5.123 13.425 1.00 77.12 522 ALA A O 1
ATOM 4070 N N . ALA A 1 523 ? -33.989 7.334 13.077 1.00 82.88 523 ALA A N 1
ATOM 4071 C CA . ALA A 1 523 ? -33.426 7.678 14.385 1.00 82.88 523 ALA A CA 1
ATOM 4072 C C . ALA A 1 523 ? -34.384 7.442 15.569 1.00 82.88 523 ALA A C 1
ATOM 4074 O O . ALA A 1 523 ? -33.920 7.102 16.658 1.00 82.88 523 ALA A O 1
ATOM 4075 N N . VAL A 1 524 ? -35.707 7.577 15.404 1.00 84.44 524 VAL A N 1
ATOM 4076 C CA . VAL A 1 524 ? -36.673 7.384 16.507 1.00 84.44 524 VAL A CA 1
ATOM 4077 C C . VAL A 1 524 ? -36.709 5.929 17.017 1.00 84.44 524 VAL A C 1
ATOM 4079 O O . VAL A 1 524 ? -36.584 5.736 18.232 1.00 84.44 524 VAL A O 1
ATOM 4082 N N . PRO A 1 525 ? -36.794 4.885 16.163 1.00 81.44 525 PRO A N 1
ATOM 4083 C CA . PRO A 1 525 ? -36.630 3.491 16.581 1.00 81.44 525 PRO A CA 1
ATOM 4084 C C . PRO A 1 525 ? -35.269 3.224 17.229 1.00 81.44 525 PRO A C 1
ATOM 4086 O O . PRO A 1 525 ? -35.200 2.524 18.241 1.00 81.44 525 PRO A O 1
ATOM 4089 N N . LEU A 1 526 ? -34.186 3.812 16.708 1.00 80.00 526 LEU A N 1
ATOM 4090 C CA . LEU A 1 526 ? -32.847 3.678 17.290 1.00 80.00 526 LEU A CA 1
ATOM 4091 C C . LEU A 1 526 ? -32.778 4.276 18.703 1.00 80.00 526 LEU A C 1
ATOM 4093 O O . LEU A 1 526 ? -32.349 3.587 19.628 1.00 80.00 526 LEU A O 1
ATOM 4097 N N . PHE A 1 527 ? -33.274 5.498 18.902 1.00 82.75 527 PHE A N 1
ATOM 4098 C CA . PHE A 1 527 ? -33.353 6.153 20.210 1.00 82.75 527 PHE A CA 1
ATOM 4099 C C . PHE A 1 527 ? -34.200 5.342 21.201 1.00 82.75 527 PHE A C 1
ATOM 4101 O O . PHE A 1 527 ? -33.744 5.040 22.306 1.00 82.75 527 PHE A O 1
ATOM 4108 N N . ALA A 1 528 ? -35.396 4.909 20.788 1.00 80.19 528 ALA A N 1
ATOM 4109 C CA . ALA A 1 528 ? -36.264 4.062 21.603 1.00 80.19 528 ALA A CA 1
ATOM 4110 C C . ALA A 1 528 ? -35.575 2.740 21.989 1.00 80.19 528 ALA A C 1
ATOM 4112 O O . ALA A 1 528 ? -35.669 2.307 23.137 1.00 80.19 528 ALA A O 1
ATOM 4113 N N . THR A 1 529 ? -34.820 2.135 21.065 1.00 78.06 529 THR A N 1
ATOM 4114 C CA . THR A 1 529 ? -34.025 0.924 21.325 1.00 78.06 529 THR A CA 1
ATOM 4115 C C . THR A 1 529 ? -32.983 1.167 22.417 1.00 78.06 529 THR A C 1
ATOM 4117 O O . THR A 1 529 ? -32.896 0.364 23.343 1.00 78.06 529 THR A O 1
ATOM 4120 N N . GLN A 1 530 ? -32.238 2.278 22.361 1.00 78.50 530 GLN A N 1
ATOM 4121 C CA . GLN A 1 530 ? -31.230 2.603 23.379 1.00 78.50 530 GLN A CA 1
ATOM 4122 C C . GLN A 1 530 ? -31.856 2.853 24.757 1.00 78.50 530 GLN A C 1
ATOM 4124 O O . GLN A 1 530 ? -31.380 2.314 25.757 1.00 78.50 530 GLN A O 1
ATOM 4129 N N . VAL A 1 531 ? -32.946 3.628 24.823 1.00 77.50 531 VAL A N 1
ATOM 4130 C CA . VAL A 1 531 ? -33.649 3.922 26.085 1.00 77.50 531 VAL A CA 1
ATOM 4131 C C . VAL A 1 531 ? -34.203 2.639 26.714 1.00 77.50 531 VAL A C 1
ATOM 4133 O O . VAL A 1 531 ? -34.016 2.413 27.909 1.00 77.50 531 VAL A O 1
ATOM 4136 N N . LEU A 1 532 ? -34.814 1.753 25.920 1.00 77.56 532 LEU A N 1
ATOM 4137 C CA . LEU A 1 532 ? -35.285 0.451 26.402 1.00 77.56 532 LEU A CA 1
ATOM 4138 C C . LEU A 1 532 ? -34.120 -0.455 26.833 1.00 77.56 532 LEU A C 1
ATOM 4140 O O . LEU A 1 532 ? -34.201 -1.088 27.885 1.00 77.56 532 LEU A O 1
ATOM 4144 N N . GLN A 1 533 ? -33.014 -0.485 26.084 1.00 7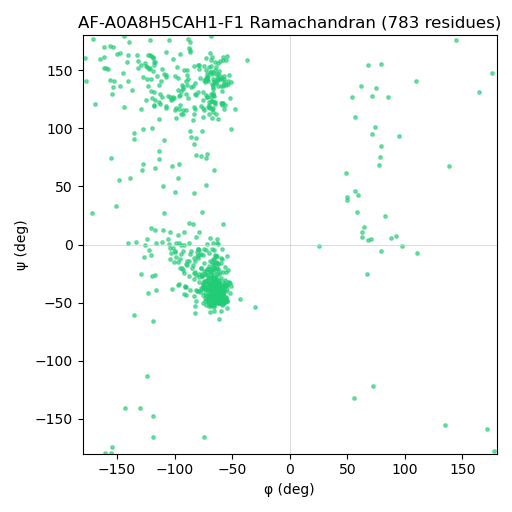5.19 533 GLN A N 1
ATOM 4145 C CA . GLN A 1 533 ? -31.826 -1.269 26.433 1.00 75.19 533 GLN A CA 1
ATOM 4146 C C . GLN A 1 533 ? -31.182 -0.789 27.747 1.00 75.19 533 GLN A C 1
ATOM 4148 O O . GLN A 1 533 ? -30.752 -1.616 28.550 1.00 75.19 533 GLN A O 1
ATOM 4153 N N . PHE A 1 534 ? -31.204 0.516 28.038 1.00 73.56 534 PHE A N 1
ATOM 4154 C CA . PHE A 1 534 ? -30.741 1.071 29.316 1.00 73.56 534 PHE A CA 1
ATOM 4155 C C . PHE A 1 534 ? -31.559 0.555 30.517 1.00 73.56 534 PHE A C 1
ATOM 4157 O O . PHE A 1 534 ? -30.997 0.286 31.583 1.00 73.56 534 PHE A O 1
ATOM 4164 N N . THR A 1 535 ? -32.863 0.289 30.344 1.00 74.75 535 THR A N 1
ATOM 4165 C CA . THR A 1 535 ? -33.680 -0.322 31.413 1.00 74.75 535 THR A CA 1
ATOM 4166 C C . THR A 1 535 ? -33.211 -1.730 31.799 1.00 74.75 535 THR A C 1
ATOM 4168 O O . THR A 1 535 ? -33.392 -2.129 32.949 1.00 74.75 535 THR A O 1
ATOM 4171 N N . MET A 1 536 ? -32.535 -2.465 30.902 1.00 73.06 536 MET A N 1
ATOM 4172 C CA . MET A 1 536 ? -31.992 -3.803 31.199 1.00 73.06 536 MET A CA 1
ATOM 4173 C C . MET A 1 536 ? -30.829 -3.761 32.195 1.00 73.06 536 MET A C 1
ATOM 4175 O O . MET A 1 536 ? -30.582 -4.748 32.883 1.00 73.06 536 MET A O 1
ATOM 4179 N N . ILE A 1 537 ? -30.147 -2.617 32.300 1.00 73.38 537 ILE A N 1
ATOM 4180 C CA . ILE A 1 537 ? -29.067 -2.372 33.264 1.00 73.38 537 ILE A CA 1
ATOM 4181 C C . ILE A 1 537 ? -29.649 -1.879 34.598 1.00 73.38 537 ILE A C 1
ATOM 4183 O O . ILE A 1 537 ? -29.210 -2.301 35.665 1.00 73.38 537 ILE A O 1
ATOM 4187 N N . ILE A 1 538 ? -30.681 -1.029 34.549 1.00 73.44 538 ILE A N 1
ATOM 4188 C CA . ILE A 1 538 ? -31.327 -0.456 35.741 1.00 73.44 538 ILE A CA 1
ATOM 4189 C C . ILE A 1 538 ? -32.149 -1.495 36.524 1.00 73.44 538 ILE A C 1
ATOM 4191 O O . ILE A 1 538 ? -32.086 -1.521 37.753 1.00 73.44 538 ILE A O 1
ATOM 4195 N N . VAL A 1 539 ? -32.914 -2.357 35.843 1.00 78.94 539 VAL A N 1
ATOM 4196 C CA . VAL A 1 539 ? -33.827 -3.328 36.482 1.00 78.94 539 VAL A CA 1
ATOM 4197 C C . VAL A 1 539 ? -33.127 -4.233 37.514 1.00 78.94 539 VAL A C 1
ATOM 4199 O O . VAL A 1 539 ? -33.634 -4.317 38.637 1.00 78.94 539 VAL A O 1
ATOM 4202 N N . PRO A 1 540 ? -31.971 -4.868 37.222 1.00 75.44 540 PRO A N 1
ATOM 4203 C CA . PRO A 1 540 ? -31.222 -5.648 38.210 1.00 75.44 540 PRO A CA 1
ATOM 4204 C C . PRO A 1 540 ? -30.792 -4.828 39.435 1.00 75.44 540 PRO A C 1
ATOM 4206 O O . PRO A 1 540 ? -30.929 -5.295 40.565 1.00 75.44 540 PRO A O 1
ATOM 4209 N N . VAL A 1 541 ? -30.323 -3.593 39.221 1.00 77.88 541 VAL A N 1
ATOM 4210 C CA . VAL A 1 541 ? -29.835 -2.702 40.288 1.00 77.88 541 VAL A CA 1
ATOM 4211 C C . VAL A 1 541 ? -30.975 -2.268 41.212 1.00 77.88 541 VAL A C 1
ATOM 4213 O O . VAL A 1 541 ? -30.817 -2.331 42.428 1.00 77.88 541 VAL A O 1
ATOM 4216 N N . ILE A 1 542 ? -32.146 -1.909 40.670 1.00 78.81 542 ILE A N 1
ATOM 4217 C CA . ILE A 1 542 ? -33.342 -1.606 41.478 1.00 78.81 542 ILE A CA 1
ATOM 4218 C C . ILE A 1 542 ? -33.817 -2.856 42.232 1.00 78.81 542 ILE A C 1
ATOM 4220 O O . ILE A 1 542 ? -34.074 -2.787 43.434 1.00 78.81 542 ILE A O 1
ATOM 4224 N N . SER A 1 543 ? -33.889 -4.006 41.552 1.00 76.81 543 SER A N 1
ATOM 4225 C CA . SER A 1 543 ? -34.392 -5.256 42.143 1.00 76.81 543 SER A CA 1
ATOM 4226 C C . SER A 1 543 ? -33.556 -5.698 43.347 1.00 76.81 543 SER A C 1
ATOM 4228 O O . SER A 1 543 ? -34.117 -6.100 44.363 1.00 76.81 543 SER A O 1
ATOM 4230 N N . VAL A 1 544 ? -32.227 -5.580 43.265 1.00 78.69 544 VAL A N 1
ATOM 4231 C CA . VAL A 1 544 ? -31.300 -5.926 44.357 1.00 78.69 544 VAL A CA 1
ATOM 4232 C C . VAL A 1 544 ? -31.148 -4.794 45.380 1.00 78.69 544 VAL A C 1
ATOM 4234 O O . VAL A 1 544 ? -30.938 -5.064 46.562 1.00 78.69 544 VAL A O 1
ATOM 4237 N N . GLY A 1 545 ? -31.293 -3.530 44.971 1.00 71.75 545 GLY A N 1
ATOM 4238 C CA . GLY A 1 545 ? -31.103 -2.360 45.835 1.00 71.75 545 GLY A CA 1
ATOM 4239 C C . GLY A 1 545 ? -32.042 -2.293 47.040 1.00 71.75 545 GLY A C 1
ATOM 4240 O O . GLY A 1 545 ? -31.694 -1.692 48.053 1.00 71.75 545 GLY A O 1
ATOM 4241 N N . HIS A 1 546 ? -33.202 -2.948 46.962 1.00 72.94 546 HIS A N 1
ATOM 4242 C CA . HIS A 1 546 ? -34.149 -3.065 48.074 1.00 72.94 546 HIS A CA 1
ATOM 4243 C C . HIS A 1 546 ? -33.840 -4.240 49.033 1.00 72.94 546 HIS A C 1
ATOM 4245 O O . HIS A 1 546 ? -34.505 -4.362 50.057 1.00 72.94 546 HIS A O 1
ATOM 4251 N N . MET A 1 547 ? -32.852 -5.102 48.734 1.00 77.25 547 MET A N 1
ATOM 4252 C CA . MET A 1 547 ? -32.457 -6.227 49.601 1.00 77.25 547 MET A CA 1
ATOM 4253 C C . MET A 1 547 ? -31.509 -5.785 50.723 1.00 77.25 547 MET A C 1
ATOM 4255 O O . MET A 1 547 ? -31.801 -5.971 51.901 1.00 77.25 547 MET A O 1
ATOM 4259 N N . SER A 1 548 ? -30.354 -5.217 50.361 1.00 78.12 548 SER A N 1
ATOM 4260 C CA . SER A 1 548 ? -29.387 -4.641 51.301 1.00 78.12 548 SER A CA 1
ATOM 4261 C C . SER A 1 548 ? -28.428 -3.682 50.590 1.00 78.12 548 SER A C 1
ATOM 4263 O O . SER A 1 548 ? -28.224 -3.747 49.374 1.00 78.12 548 SER A O 1
ATOM 4265 N N . THR A 1 549 ? -27.775 -2.816 51.363 1.00 76.94 549 THR A N 1
ATOM 4266 C CA . THR A 1 549 ? -26.714 -1.931 50.865 1.00 76.94 549 THR A CA 1
ATOM 4267 C C . THR A 1 549 ? -25.465 -2.699 50.418 1.00 76.94 549 THR A C 1
ATOM 4269 O O . THR A 1 549 ? -24.820 -2.287 49.454 1.00 76.94 549 THR A O 1
ATOM 4272 N N . THR A 1 550 ? -25.141 -3.836 51.047 1.00 76.06 550 THR A N 1
ATOM 4273 C CA . THR A 1 550 ? -24.015 -4.698 50.638 1.00 76.06 550 THR A CA 1
ATOM 4274 C C . THR A 1 550 ? -24.300 -5.432 49.328 1.00 76.06 550 THR A C 1
ATOM 4276 O O . THR A 1 550 ? -23.431 -5.496 48.457 1.00 76.06 550 THR A O 1
ATOM 4279 N N . ALA A 1 551 ? -25.540 -5.885 49.120 1.00 78.12 551 ALA A N 1
ATOM 4280 C CA . ALA A 1 551 ? -26.004 -6.465 47.864 1.00 78.12 551 ALA A CA 1
ATOM 4281 C C . ALA A 1 551 ? -25.985 -5.431 46.727 1.00 78.12 551 ALA A C 1
ATOM 4283 O O . ALA A 1 551 ? -25.479 -5.726 45.643 1.00 78.12 551 ALA A O 1
ATOM 4284 N N . LEU A 1 552 ? -26.442 -4.199 46.988 1.00 79.12 552 LEU A N 1
ATOM 4285 C CA . LEU A 1 552 ? -26.369 -3.088 46.033 1.00 79.12 552 LEU A CA 1
ATOM 4286 C C . LEU A 1 552 ? -24.920 -2.756 45.637 1.00 79.12 552 LEU A C 1
ATOM 4288 O O . LEU A 1 552 ? -24.618 -2.613 44.450 1.00 79.12 552 LEU A O 1
ATOM 4292 N N . ALA A 1 553 ? -24.002 -2.690 46.606 1.00 75.94 553 ALA A N 1
ATOM 4293 C CA . ALA A 1 553 ? -22.579 -2.499 46.334 1.00 75.94 553 ALA A CA 1
ATOM 4294 C C . ALA A 1 553 ? -21.995 -3.664 45.510 1.00 75.94 553 ALA A C 1
ATOM 4296 O O . ALA A 1 553 ? -21.272 -3.430 44.542 1.00 75.94 553 ALA A O 1
ATOM 4297 N N . GLY A 1 554 ? -22.361 -4.909 45.838 1.00 80.69 554 GLY A N 1
ATOM 4298 C CA . GLY A 1 554 ? -21.916 -6.116 45.139 1.00 80.69 554 GLY A CA 1
ATOM 4299 C C . GLY A 1 554 ? -22.343 -6.165 43.670 1.00 80.69 554 GLY A C 1
ATOM 4300 O O . GLY A 1 554 ? -21.499 -6.381 42.798 1.00 80.69 554 GLY A O 1
ATOM 4301 N N . ILE A 1 555 ? -23.624 -5.915 43.363 1.00 83.44 555 ILE A N 1
ATOM 4302 C CA . ILE A 1 555 ? -24.100 -5.889 41.968 1.00 83.44 555 ILE A CA 1
ATOM 4303 C C . ILE A 1 555 ? -23.513 -4.710 41.183 1.00 83.44 555 ILE A C 1
ATOM 4305 O O . ILE A 1 555 ? -23.172 -4.874 40.011 1.00 83.44 555 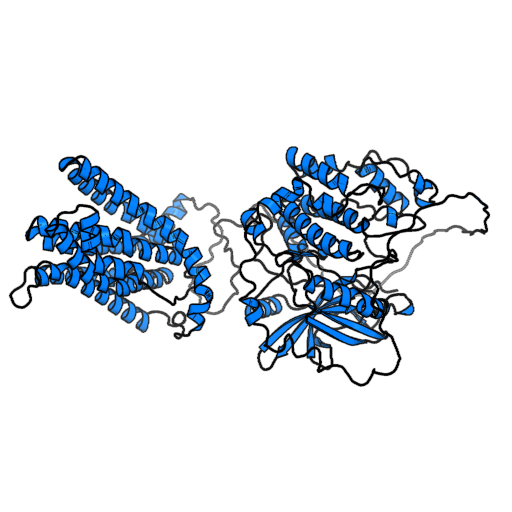ILE A O 1
ATOM 4309 N N . THR A 1 556 ? -23.320 -3.552 41.821 1.00 80.62 556 THR A N 1
ATOM 4310 C CA . THR A 1 556 ? -22.728 -2.372 41.169 1.00 80.62 556 THR A CA 1
ATOM 4311 C C . THR A 1 556 ? -21.254 -2.618 40.833 1.00 80.62 556 THR A C 1
ATOM 4313 O O . THR A 1 556 ? -20.857 -2.466 39.680 1.00 80.62 556 THR A O 1
ATOM 4316 N N . LEU A 1 557 ? -20.451 -3.099 41.790 1.00 81.88 557 LEU A N 1
ATOM 4317 C CA . LEU A 1 557 ? -19.038 -3.442 41.575 1.00 81.88 557 LEU A CA 1
ATOM 4318 C C . LEU A 1 557 ? -18.864 -4.571 40.547 1.00 81.88 557 LEU A C 1
ATOM 4320 O O . LEU A 1 557 ? -17.976 -4.499 39.694 1.00 81.88 557 LEU A O 1
ATOM 4324 N N . GLY A 1 558 ? -19.731 -5.587 40.585 1.00 84.50 558 GLY A N 1
ATOM 4325 C CA . GLY A 1 558 ? -19.772 -6.645 39.576 1.00 84.50 558 GLY A CA 1
ATOM 4326 C C . GLY A 1 558 ? -20.106 -6.116 38.177 1.00 84.50 558 GLY A C 1
ATOM 4327 O O . GLY A 1 558 ? -19.463 -6.511 37.206 1.00 84.50 558 GLY A O 1
ATOM 4328 N N . SER A 1 559 ? -21.052 -5.179 38.068 1.00 82.81 559 SER A N 1
ATOM 4329 C CA . SER A 1 559 ? -21.470 -4.578 36.793 1.00 82.81 559 SER A CA 1
ATOM 4330 C C . SER A 1 559 ? -20.408 -3.652 36.200 1.00 82.81 559 SER A C 1
ATOM 4332 O O . SER A 1 559 ? -20.066 -3.823 35.034 1.00 82.81 559 SER A O 1
ATOM 4334 N N . MET A 1 560 ? -19.808 -2.757 36.995 1.00 80.88 560 MET A N 1
ATOM 4335 C CA . MET A 1 560 ? -18.677 -1.919 36.554 1.00 80.88 560 MET A CA 1
ATOM 4336 C C . MET A 1 560 ? -17.502 -2.792 36.086 1.00 80.88 560 MET A C 1
ATOM 4338 O O . MET A 1 560 ? -16.946 -2.581 35.010 1.00 80.88 560 MET A O 1
ATOM 4342 N N . THR A 1 561 ? -17.173 -3.856 36.834 1.00 85.25 561 THR A N 1
ATOM 4343 C CA . THR A 1 561 ? -16.129 -4.815 36.427 1.00 85.25 561 THR A CA 1
ATOM 4344 C C . THR A 1 561 ? -16.470 -5.485 35.091 1.00 85.25 561 THR A C 1
ATOM 4346 O O . THR A 1 561 ? -15.596 -5.612 34.231 1.00 85.25 561 THR A O 1
ATOM 4349 N N . ALA A 1 562 ? -17.729 -5.887 34.884 1.00 85.69 562 ALA A N 1
ATOM 4350 C CA . ALA A 1 562 ? -18.177 -6.515 33.643 1.00 85.69 562 ALA A CA 1
ATOM 4351 C C . ALA A 1 562 ? -18.146 -5.549 32.442 1.00 85.69 562 ALA A C 1
ATOM 4353 O O . ALA A 1 562 ? -17.685 -5.926 31.360 1.00 85.69 562 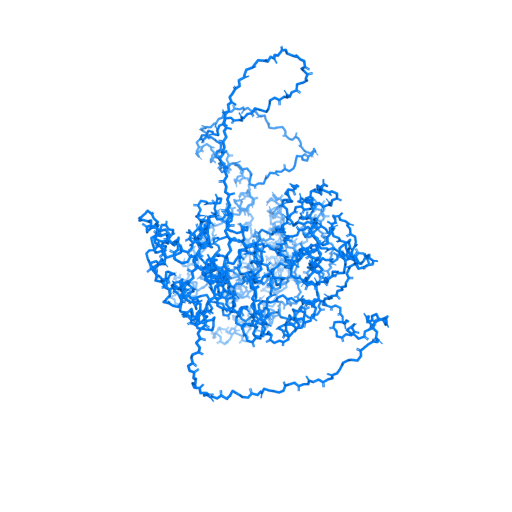ALA A O 1
ATOM 4354 N N . ASN A 1 563 ? -18.566 -4.296 32.648 1.00 83.50 563 ASN A N 1
ATOM 4355 C CA . ASN A 1 563 ? -18.502 -3.223 31.656 1.00 83.50 563 ASN A CA 1
ATOM 4356 C C . ASN A 1 563 ? -17.059 -2.973 31.210 1.00 83.50 563 ASN A C 1
ATOM 4358 O O . ASN A 1 563 ? -16.758 -3.110 30.028 1.00 83.50 563 ASN A O 1
ATOM 4362 N N . VAL A 1 564 ? -16.172 -2.677 32.167 1.00 81.81 564 VAL A N 1
ATOM 4363 C CA . VAL A 1 564 ? -14.770 -2.293 31.936 1.00 81.81 564 VAL A CA 1
ATOM 4364 C C . VAL A 1 564 ? -13.951 -3.411 31.289 1.00 81.81 564 VAL A C 1
ATOM 4366 O O . VAL A 1 564 ? -13.115 -3.127 30.432 1.00 81.81 564 VAL A O 1
ATOM 4369 N N . THR A 1 565 ? -14.150 -4.669 31.702 1.00 83.44 565 THR A N 1
ATOM 4370 C CA . THR A 1 565 ? -13.259 -5.785 31.318 1.00 83.44 565 THR A CA 1
ATOM 4371 C C . THR A 1 565 ? -13.813 -6.720 30.243 1.00 83.44 565 THR A C 1
ATOM 4373 O O . THR A 1 565 ? -13.048 -7.523 29.709 1.00 83.44 565 THR A O 1
ATOM 4376 N N . GLY A 1 566 ? -15.107 -6.642 29.913 1.00 83.12 566 GLY A N 1
ATOM 4377 C CA . GLY A 1 566 ? -15.739 -7.532 28.934 1.00 83.12 566 GLY A CA 1
ATOM 4378 C C . GLY A 1 566 ? -16.654 -6.822 27.944 1.00 83.12 566 GLY A C 1
ATOM 4379 O O . GLY A 1 566 ? -16.396 -6.879 26.742 1.00 83.12 566 GLY A O 1
ATOM 4380 N N . PHE A 1 567 ? -17.714 -6.158 28.414 1.00 84.94 567 PHE A N 1
ATOM 4381 C CA . PHE A 1 567 ? -18.732 -5.615 27.507 1.00 84.94 567 PHE A CA 1
ATOM 4382 C C . PHE A 1 567 ? -18.209 -4.463 26.636 1.00 84.94 567 PHE A C 1
ATOM 4384 O O . PHE A 1 567 ? -18.504 -4.467 25.443 1.00 84.94 567 PHE A O 1
ATOM 4391 N N . SER A 1 568 ? -17.381 -3.546 27.159 1.00 83.31 568 SER A N 1
ATOM 4392 C CA . SER A 1 568 ? -16.760 -2.485 26.344 1.00 83.31 568 SER A CA 1
ATOM 4393 C C . SER A 1 568 ? -15.820 -3.051 25.274 1.00 83.31 568 SER A C 1
ATOM 4395 O O . SER A 1 568 ? -15.852 -2.614 24.127 1.00 83.31 568 SER A O 1
ATOM 4397 N N . VAL A 1 569 ? -15.032 -4.076 25.620 1.00 82.62 569 VAL A N 1
ATOM 4398 C CA . VAL A 1 569 ? -14.094 -4.745 24.703 1.00 82.62 569 VAL A CA 1
ATOM 4399 C C . VAL A 1 569 ? -14.851 -5.451 23.578 1.00 82.62 569 VAL A C 1
ATOM 4401 O O . VAL A 1 569 ? -14.492 -5.312 22.412 1.00 82.62 569 VAL A O 1
ATOM 4404 N N . ILE A 1 570 ? -15.931 -6.169 23.901 1.00 81.81 570 ILE A N 1
ATOM 4405 C CA . ILE A 1 570 ? -16.787 -6.813 22.896 1.00 81.81 570 ILE A CA 1
ATOM 4406 C C . ILE A 1 570 ? -17.483 -5.761 22.027 1.00 81.81 570 ILE A C 1
ATOM 4408 O O . ILE A 1 570 ? -17.463 -5.883 20.805 1.00 81.81 570 ILE A O 1
ATOM 4412 N N . GLN A 1 571 ? -18.051 -4.713 22.631 1.00 80.75 571 GLN A N 1
ATOM 4413 C CA . GLN A 1 571 ? -18.723 -3.634 21.906 1.00 80.75 571 GLN A CA 1
ATOM 4414 C C . GLN A 1 571 ? -17.762 -2.875 20.982 1.00 80.75 571 GLN A C 1
ATOM 4416 O O . GLN A 1 571 ? -18.169 -2.515 19.885 1.00 80.75 571 GLN A O 1
ATOM 4421 N N . GLY A 1 572 ? -16.500 -2.679 21.376 1.00 78.56 572 GLY A N 1
ATOM 4422 C CA . GLY A 1 572 ? -15.468 -2.036 20.558 1.00 78.56 572 GLY A CA 1
ATOM 4423 C C . GLY A 1 572 ? -14.923 -2.914 19.427 1.00 78.56 572 GLY A C 1
ATOM 4424 O O . GLY A 1 572 ? -14.700 -2.426 18.322 1.00 78.56 572 GLY A O 1
ATOM 4425 N N . PHE A 1 573 ? -14.792 -4.230 19.641 1.00 77.44 573 PHE A N 1
ATOM 4426 C CA . PHE A 1 573 ? -14.562 -5.162 18.528 1.00 77.44 573 PHE A CA 1
ATOM 4427 C C . PHE A 1 573 ? -15.752 -5.181 17.563 1.00 77.44 573 PHE A C 1
ATOM 4429 O O . PHE A 1 573 ? -15.563 -5.360 16.362 1.00 77.44 573 PHE A O 1
ATOM 4436 N N . CYS A 1 574 ? -16.968 -4.978 18.077 1.00 75.19 574 CYS A N 1
ATOM 4437 C CA . CYS A 1 574 ? -18.167 -4.919 17.256 1.00 75.19 574 CYS A CA 1
ATOM 4438 C C . CYS A 1 574 ? -18.415 -3.549 16.610 1.00 75.19 574 CYS A C 1
ATOM 4440 O O . CYS A 1 574 ? -19.085 -3.511 15.588 1.00 75.19 574 CYS A O 1
ATOM 4442 N N . SER A 1 575 ? -17.895 -2.433 17.131 1.00 71.56 575 SER A N 1
ATOM 4443 C CA . SER A 1 575 ? -18.074 -1.116 16.498 1.00 71.56 575 SER A CA 1
ATOM 4444 C C . SER A 1 575 ? -17.224 -0.948 15.243 1.00 71.56 575 SER A C 1
ATOM 4446 O O . SER A 1 575 ? -17.627 -0.259 14.316 1.00 71.56 575 SER A O 1
ATOM 4448 N N . ALA A 1 576 ? -16.111 -1.676 15.140 1.00 66.19 576 ALA A N 1
ATOM 4449 C CA . ALA A 1 576 ? -15.401 -1.828 13.874 1.00 66.19 576 ALA A CA 1
ATOM 4450 C C . ALA A 1 576 ? -16.210 -2.598 12.807 1.00 66.19 576 ALA A C 1
ATOM 4452 O O . ALA A 1 576 ? -15.840 -2.570 11.642 1.00 66.19 576 ALA A O 1
ATOM 4453 N N . LEU A 1 577 ? -17.312 -3.274 13.164 1.00 63.72 577 LEU A N 1
ATOM 4454 C CA . LEU A 1 577 ? -18.222 -3.871 12.179 1.00 63.72 577 LEU A CA 1
ATOM 4455 C C . LEU A 1 577 ? -19.109 -2.814 11.513 1.00 63.72 577 LEU A C 1
ATOM 4457 O O . LEU A 1 577 ? -19.502 -3.019 10.371 1.00 63.72 577 LEU A O 1
ATOM 4461 N N . ASP A 1 578 ? -19.397 -1.690 12.180 1.00 59.06 578 ASP A N 1
ATOM 4462 C CA . ASP A 1 578 ? -20.245 -0.627 11.615 1.00 59.06 578 ASP A CA 1
ATOM 4463 C C . ASP A 1 578 ? -19.633 -0.032 10.328 1.00 59.06 578 ASP A C 1
ATOM 4465 O O . ASP A 1 578 ? -20.365 0.425 9.458 1.00 59.06 578 ASP A O 1
ATOM 4469 N N . THR A 1 579 ? -18.306 -0.116 10.162 1.00 57.22 579 THR A N 1
ATOM 4470 C CA . THR A 1 579 ? -17.572 0.255 8.937 1.00 57.22 579 THR A CA 1
ATOM 4471 C C . THR A 1 579 ? -17.111 -0.930 8.076 1.00 57.22 579 THR A C 1
ATOM 4473 O O . THR A 1 579 ? -16.615 -0.711 6.975 1.00 57.22 579 THR A O 1
ATOM 4476 N N . LEU A 1 580 ? -17.255 -2.180 8.540 1.00 47.72 580 LEU A N 1
ATOM 4477 C CA . LEU A 1 580 ? -16.786 -3.394 7.841 1.00 47.72 580 LEU A CA 1
ATOM 4478 C C . LEU A 1 580 ? -17.913 -4.350 7.417 1.00 47.72 580 LEU A C 1
ATOM 4480 O O . LEU A 1 580 ? -17.641 -5.413 6.862 1.00 47.72 580 LEU A O 1
ATOM 4484 N N . MET A 1 581 ? -19.183 -4.020 7.665 1.00 40.44 581 MET A N 1
ATOM 4485 C CA . MET A 1 581 ? -20.296 -4.909 7.312 1.00 40.44 581 MET A CA 1
ATOM 4486 C C . MET A 1 581 ? -20.622 -5.086 5.817 1.00 40.44 581 MET A C 1
ATOM 4488 O O . MET A 1 581 ? -21.347 -6.037 5.523 1.00 40.44 581 MET A O 1
ATOM 4492 N N . PRO A 1 582 ? -20.026 -4.343 4.862 1.00 42.03 582 PRO A N 1
ATOM 4493 C CA . PRO A 1 582 ? -19.957 -4.799 3.472 1.00 42.03 582 PRO A CA 1
ATOM 4494 C C . PRO A 1 582 ? -19.080 -6.050 3.233 1.00 42.03 582 PRO A C 1
ATOM 4496 O O . PRO A 1 582 ? -19.137 -6.598 2.138 1.00 42.03 582 PRO A O 1
ATOM 4499 N N . SER A 1 583 ? -18.251 -6.504 4.195 1.00 35.28 583 SER A N 1
ATOM 4500 C CA . SER A 1 583 ? -17.166 -7.479 3.928 1.00 35.28 583 SER A CA 1
ATOM 4501 C C . SER A 1 583 ? -16.762 -8.422 5.091 1.00 35.28 583 SER A C 1
ATOM 4503 O O . SER A 1 583 ? -15.602 -8.821 5.219 1.00 35.28 583 SER A O 1
ATOM 4505 N N . ALA A 1 584 ? -17.701 -8.824 5.955 1.00 36.22 584 ALA A N 1
ATOM 4506 C CA . ALA A 1 584 ? -17.469 -9.802 7.040 1.00 36.22 584 ALA A CA 1
ATOM 4507 C C . ALA A 1 584 ? -17.651 -11.275 6.558 1.00 36.22 584 ALA A C 1
ATOM 4509 O O . ALA A 1 584 ? -18.205 -11.489 5.487 1.00 36.22 584 ALA A O 1
ATOM 4510 N N . TRP A 1 585 ? -17.251 -12.373 7.228 1.00 36.47 585 TRP A N 1
ATOM 4511 C CA . TRP A 1 585 ? -16.851 -12.700 8.621 1.00 36.47 585 TRP A CA 1
ATOM 4512 C C . TRP A 1 585 ? -15.896 -13.947 8.608 1.00 36.47 585 TRP A C 1
ATOM 4514 O O . TRP A 1 585 ? -15.495 -14.375 7.530 1.00 36.47 585 TRP A O 1
ATOM 4524 N N . THR A 1 586 ? -15.422 -14.605 9.685 1.00 38.22 586 THR A N 1
ATOM 4525 C CA . THR A 1 586 ? -15.823 -14.710 11.113 1.00 38.22 586 THR A CA 1
ATOM 4526 C C . THR A 1 586 ? -14.561 -14.784 12.020 1.00 38.22 586 THR A C 1
ATOM 4528 O O . THR A 1 586 ? -13.592 -14.069 11.769 1.00 38.22 586 THR A O 1
ATOM 4531 N N . SER A 1 587 ? -14.524 -15.594 13.098 1.00 33.84 587 SER A N 1
ATOM 4532 C CA . SER A 1 587 ? -13.326 -15.774 13.944 1.00 33.84 587 SER A CA 1
ATOM 4533 C C . SER A 1 587 ? -13.222 -17.133 14.661 1.00 33.84 587 SER A C 1
ATOM 4535 O O . SER A 1 587 ? -14.211 -17.664 15.166 1.00 33.84 587 SER A O 1
ATOM 4537 N N . SER A 1 588 ? -12.004 -17.688 14.742 1.00 31.92 588 SER A N 1
ATOM 4538 C CA . SER A 1 588 ? -11.668 -18.872 15.544 1.00 31.92 588 SER A CA 1
ATOM 4539 C C . SER A 1 588 ? -10.623 -18.565 16.623 1.00 31.92 588 SER A C 1
ATOM 4541 O O . SER A 1 588 ? -9.735 -17.732 16.459 1.00 31.92 588 SER A O 1
ATOM 4543 N N . HIS A 1 589 ? -10.749 -19.313 17.722 1.00 34.38 589 HIS A N 1
ATOM 4544 C CA . HIS A 1 589 ? -9.926 -19.313 18.937 1.00 34.38 589 HIS A CA 1
ATOM 4545 C C . HIS A 1 589 ? -10.133 -18.122 19.916 1.00 34.38 589 HIS A C 1
ATOM 4547 O O . HIS A 1 589 ? -10.323 -16.983 19.498 1.00 34.38 589 HIS A O 1
ATOM 4553 N N . PRO A 1 590 ? -10.243 -18.391 21.241 1.00 43.25 590 PRO A N 1
ATOM 4554 C CA . PRO A 1 590 ? -11.378 -17.825 21.986 1.00 43.25 590 PRO A CA 1
ATOM 4555 C C . PRO A 1 590 ? -11.041 -16.969 23.221 1.00 43.25 590 PRO A C 1
ATOM 4557 O O . PRO A 1 590 ? -10.051 -17.200 23.906 1.00 43.25 590 PRO A O 1
ATOM 4560 N N . GLN A 1 591 ? -11.964 -16.045 23.525 1.00 45.94 591 GLN A N 1
ATOM 4561 C CA . GLN A 1 591 ? -12.699 -15.731 24.784 1.00 45.94 591 GLN A CA 1
ATOM 4562 C C . GLN A 1 591 ? -12.154 -16.063 26.207 1.00 45.94 591 GLN A C 1
ATOM 4564 O O . GLN A 1 591 ? -12.806 -15.723 27.199 1.00 45.94 591 GLN A O 1
ATOM 4569 N N . TYR A 1 592 ? -10.989 -16.681 26.385 1.00 48.03 592 TYR A N 1
ATOM 4570 C CA . TYR A 1 592 ? -10.510 -17.151 27.687 1.00 48.03 592 TYR A CA 1
ATOM 4571 C C . TYR A 1 592 ? -10.061 -16.082 28.713 1.00 48.03 592 TYR A C 1
ATOM 4573 O O . TYR A 1 592 ? -10.257 -16.341 29.901 1.00 48.03 592 TYR A O 1
ATOM 4581 N N . PRO A 1 593 ? -9.514 -14.890 28.377 1.00 62.25 593 PRO A N 1
ATOM 4582 C CA . PRO A 1 593 ? -9.025 -13.978 29.419 1.00 62.25 593 PRO A CA 1
ATOM 4583 C C . PRO A 1 593 ? -10.155 -13.362 30.257 1.00 62.25 593 PRO A C 1
ATOM 4585 O O . PRO A 1 593 ? -9.999 -13.217 31.468 1.00 62.25 593 PRO A O 1
ATOM 4588 N N . ILE A 1 594 ? -11.306 -13.056 29.646 1.00 73.75 594 ILE A N 1
ATOM 4589 C CA . ILE A 1 594 ? -12.466 -12.460 30.332 1.00 73.75 594 ILE A CA 1
ATOM 4590 C C . ILE A 1 594 ? -13.074 -13.490 31.291 1.00 73.75 594 ILE A C 1
ATOM 4592 O O . ILE A 1 594 ? -13.183 -13.243 32.490 1.00 73.75 594 ILE A O 1
ATOM 4596 N N . THR A 1 595 ? -13.388 -14.683 30.779 1.00 76.38 595 THR A N 1
ATOM 4597 C CA . THR A 1 595 ? -14.020 -15.768 31.547 1.00 76.38 595 THR A CA 1
ATOM 4598 C C . THR A 1 595 ? -13.153 -16.233 32.722 1.00 76.38 595 THR A C 1
ATOM 4600 O O . THR A 1 595 ? -13.647 -16.325 33.847 1.00 76.38 595 THR A O 1
ATOM 4603 N N . ILE A 1 596 ? -11.846 -16.439 32.511 1.00 76.31 596 ILE A N 1
ATOM 4604 C CA . ILE A 1 596 ? -10.912 -16.818 33.584 1.00 76.31 596 ILE A CA 1
ATOM 4605 C C . ILE A 1 596 ? -10.812 -15.706 34.638 1.00 76.31 596 ILE A C 1
ATOM 4607 O O . ILE A 1 596 ? -10.828 -16.002 35.836 1.00 76.31 596 ILE A O 1
ATOM 4611 N N . THR A 1 597 ? -10.770 -14.434 34.227 1.00 77.50 597 THR A N 1
ATOM 4612 C CA . THR A 1 597 ? -10.752 -13.290 35.158 1.00 77.50 597 THR A CA 1
ATOM 4613 C C . THR A 1 597 ? -12.034 -13.222 35.990 1.00 77.50 597 THR A C 1
ATOM 4615 O O . THR A 1 597 ? -11.958 -13.099 37.211 1.00 77.50 597 THR A O 1
ATOM 4618 N N . TRP A 1 598 ? -13.210 -13.361 35.369 1.00 86.44 598 TRP A N 1
ATOM 4619 C CA . TRP A 1 598 ? -14.510 -13.254 36.046 1.00 86.44 598 TRP A CA 1
ATOM 4620 C C . TRP A 1 598 ? -14.753 -14.403 37.034 1.00 86.44 598 TRP A C 1
ATOM 4622 O O . TRP A 1 598 ? -15.196 -14.165 38.158 1.00 86.44 598 TRP A O 1
ATOM 4632 N N . PHE A 1 599 ? -14.364 -15.637 36.695 1.00 84.69 599 PHE A N 1
ATOM 4633 C CA . PHE A 1 599 ? -14.435 -16.766 37.632 1.00 84.69 599 PHE A CA 1
ATOM 4634 C C . PHE A 1 599 ? -13.515 -16.596 38.855 1.00 84.69 599 PHE A C 1
ATOM 4636 O O . PHE A 1 599 ? -13.871 -17.046 39.951 1.00 84.69 599 PHE A O 1
ATOM 4643 N N . ASN A 1 600 ? -12.383 -15.903 38.697 1.00 83.75 600 ASN A N 1
ATOM 4644 C CA . ASN A 1 600 ? -11.409 -15.608 39.756 1.00 83.75 600 ASN A CA 1
ATOM 4645 C C . ASN A 1 600 ? -11.583 -14.212 40.395 1.00 83.75 600 ASN A C 1
ATOM 4647 O O . ASN A 1 600 ? -10.749 -13.799 41.205 1.00 83.75 600 ASN A O 1
ATOM 4651 N N . ALA A 1 601 ? -12.663 -13.486 40.077 1.00 83.88 601 ALA A N 1
ATOM 4652 C CA . ALA A 1 601 ? -12.815 -12.070 40.421 1.00 83.88 601 ALA A CA 1
ATOM 4653 C C . ALA A 1 601 ? -12.700 -11.765 41.924 1.00 83.88 601 ALA A C 1
ATOM 4655 O O . ALA A 1 601 ? -12.132 -10.739 42.288 1.00 83.88 601 ALA A O 1
ATOM 4656 N N . GLN A 1 602 ? -13.148 -12.665 42.810 1.00 87.25 602 GLN A N 1
ATOM 4657 C CA . GLN A 1 602 ? -13.035 -12.471 44.263 1.00 87.25 602 GLN A CA 1
ATOM 4658 C C . GLN A 1 602 ? -11.575 -12.247 44.698 1.00 87.25 602 GLN A C 1
ATOM 4660 O O . GLN A 1 602 ? -11.280 -11.322 45.450 1.00 87.25 602 GLN A O 1
ATOM 4665 N N . SER A 1 603 ? -10.639 -13.041 44.168 1.00 83.88 603 SER A N 1
ATOM 4666 C CA . SER A 1 603 ? -9.205 -12.921 44.466 1.00 83.88 603 SER A CA 1
ATOM 4667 C C . SER A 1 603 ? -8.569 -11.657 43.879 1.00 83.88 603 SER A C 1
ATOM 4669 O O . SER A 1 603 ? -7.537 -11.211 44.378 1.00 83.88 603 SER A O 1
ATOM 4671 N N . PHE A 1 604 ? -9.163 -11.076 42.834 1.00 81.50 604 PHE A N 1
ATOM 4672 C CA . PHE A 1 604 ? -8.729 -9.809 42.245 1.00 81.50 604 PHE A CA 1
ATOM 4673 C C . PHE A 1 604 ? -9.259 -8.607 43.043 1.00 81.50 604 PHE A C 1
ATOM 4675 O O . PHE A 1 604 ? -8.477 -7.754 43.455 1.00 81.50 604 PHE A O 1
ATOM 4682 N N . LEU A 1 605 ? -10.558 -8.583 43.356 1.00 82.69 605 LEU A N 1
ATOM 4683 C CA . LEU A 1 605 ? -11.194 -7.510 44.129 1.00 82.69 605 LEU A CA 1
ATOM 4684 C C . LEU A 1 605 ? -10.617 -7.401 45.554 1.00 82.69 605 LEU A C 1
ATOM 4686 O O . LEU A 1 605 ? -10.354 -6.295 46.026 1.00 82.69 605 LEU A O 1
ATOM 4690 N N . LEU A 1 606 ? -10.298 -8.529 46.200 1.00 84.38 606 LEU A N 1
ATOM 4691 C CA . LEU A 1 606 ? -9.595 -8.540 47.492 1.00 84.38 606 LEU A CA 1
ATOM 4692 C C . LEU A 1 606 ? -8.179 -7.931 47.410 1.00 84.38 606 LEU A C 1
ATOM 4694 O O . LEU A 1 606 ? -7.746 -7.258 48.344 1.00 84.38 606 LEU A O 1
ATOM 4698 N N . ARG A 1 607 ? -7.455 -8.096 46.290 1.00 84.06 607 ARG A N 1
ATOM 4699 C CA . ARG A 1 607 ? -6.149 -7.431 46.071 1.00 84.06 607 ARG A CA 1
ATOM 4700 C C . ARG A 1 607 ? -6.292 -5.919 45.877 1.00 84.06 607 ARG A C 1
ATOM 4702 O O . ARG A 1 607 ? -5.393 -5.179 46.264 1.00 84.06 607 ARG A O 1
ATOM 4709 N N . LEU A 1 608 ? -7.433 -5.464 45.356 1.00 78.00 608 LEU A N 1
ATOM 4710 C CA . LEU A 1 608 ? -7.822 -4.049 45.298 1.00 78.00 608 LEU A CA 1
ATOM 4711 C C . LEU A 1 608 ? -8.354 -3.504 46.641 1.00 78.00 608 LEU A C 1
ATOM 4713 O O . LEU A 1 608 ? -8.870 -2.390 46.679 1.00 78.00 608 LEU A O 1
ATOM 4717 N N . LYS A 1 609 ? -8.215 -4.262 47.743 1.00 80.94 609 LYS A N 1
ATOM 4718 C CA . LYS A 1 609 ? -8.669 -3.908 49.102 1.00 80.94 609 LYS A CA 1
ATOM 4719 C C . LYS A 1 609 ? -10.175 -3.621 49.211 1.00 80.94 609 LYS A C 1
ATOM 4721 O O . LYS A 1 609 ? -10.591 -2.862 50.082 1.00 80.94 609 LYS A O 1
ATOM 4726 N N . GLN A 1 610 ? -10.984 -4.228 48.342 1.00 79.94 610 GLN A N 1
ATOM 4727 C CA . GLN A 1 610 ? -12.441 -4.204 48.481 1.00 79.94 610 GLN A CA 1
ATOM 4728 C C . GLN A 1 610 ? -12.884 -5.012 49.705 1.00 79.94 610 GLN A C 1
ATOM 4730 O O . GLN A 1 610 ? -12.201 -5.954 50.117 1.00 79.94 610 GLN A O 1
ATOM 4735 N N . ASP A 1 611 ? -14.038 -4.649 50.264 1.00 81.38 611 ASP A N 1
ATOM 4736 C CA . ASP A 1 611 ? -14.648 -5.374 51.379 1.00 81.38 611 ASP A CA 1
ATOM 4737 C C . ASP A 1 611 ? -14.895 -6.861 51.017 1.00 81.38 611 ASP A C 1
ATOM 4739 O O . ASP A 1 611 ? -15.332 -7.137 49.894 1.00 81.38 611 ASP A O 1
ATOM 4743 N N . PRO A 1 612 ? -14.636 -7.835 51.917 1.00 84.81 612 PRO A N 1
ATOM 4744 C CA . PRO A 1 612 ? -14.768 -9.255 51.591 1.00 84.81 612 PRO A CA 1
ATOM 4745 C C . PRO A 1 612 ? -16.182 -9.728 51.227 1.00 84.81 612 PRO A C 1
ATOM 4747 O O . PRO A 1 612 ? -16.301 -10.631 50.396 1.00 84.81 612 PRO A O 1
ATOM 4750 N N . GLU A 1 613 ? -17.237 -9.149 51.809 1.00 84.69 613 GLU A N 1
ATOM 4751 C CA . GLU A 1 613 ? -18.631 -9.493 51.494 1.00 84.69 613 GLU A CA 1
ATOM 4752 C C . GLU A 1 613 ? -19.006 -8.923 50.121 1.00 84.69 613 GLU A C 1
ATOM 4754 O O . GLU A 1 613 ? -19.462 -9.656 49.238 1.00 84.69 613 GLU A O 1
ATOM 4759 N N . VAL A 1 614 ? -18.703 -7.641 49.892 1.00 83.00 614 VAL A N 1
ATOM 4760 C CA . VAL A 1 614 ? -18.947 -6.958 48.609 1.00 83.00 614 VAL A CA 1
ATOM 4761 C C . VAL A 1 614 ? -18.157 -7.616 47.470 1.00 83.00 614 VAL A C 1
ATOM 4763 O O . VAL A 1 614 ? -18.709 -7.868 46.398 1.00 83.00 614 VAL A O 1
ATOM 4766 N N . ALA A 1 615 ? -16.888 -7.970 47.700 1.00 83.75 615 ALA A N 1
ATOM 4767 C CA . ALA A 1 615 ? -16.047 -8.682 46.738 1.00 83.75 615 ALA A CA 1
ATOM 4768 C C . ALA A 1 615 ? -16.561 -10.101 46.439 1.00 83.75 615 ALA A C 1
ATOM 4770 O O . ALA A 1 615 ? -16.441 -10.575 45.305 1.00 83.75 615 ALA A O 1
ATOM 4771 N N . HIS A 1 616 ? -17.149 -10.786 47.427 1.00 89.69 616 HIS A N 1
ATOM 4772 C CA . HIS A 1 616 ? -17.776 -12.086 47.211 1.00 89.69 616 HIS A CA 1
ATOM 4773 C C . HIS A 1 616 ? -19.049 -11.957 46.363 1.00 89.69 616 HIS A C 1
ATOM 4775 O O . HIS A 1 616 ? -19.157 -12.633 45.339 1.00 89.69 616 HIS A O 1
ATOM 4781 N N . LEU A 1 617 ? -19.959 -11.042 46.713 1.00 84.62 617 LEU A N 1
ATOM 4782 C CA . LEU A 1 617 ? -21.201 -10.781 45.971 1.00 84.62 617 LEU A CA 1
ATOM 4783 C C . LEU A 1 617 ? -20.924 -10.343 44.522 1.00 84.62 617 LEU A C 1
ATOM 4785 O O . LEU A 1 617 ? -21.482 -10.916 43.584 1.00 84.62 617 LEU A O 1
ATOM 4789 N N . ALA A 1 618 ? -19.978 -9.423 44.311 1.00 86.06 618 ALA A N 1
ATOM 4790 C CA . ALA A 1 618 ? -19.527 -9.028 42.975 1.00 86.06 618 ALA A CA 1
ATOM 4791 C C . ALA A 1 618 ? -18.974 -10.218 42.164 1.00 86.06 618 ALA A C 1
ATOM 4793 O O . ALA A 1 618 ? -19.248 -10.337 40.969 1.00 86.06 618 ALA A O 1
ATOM 4794 N N . SER A 1 619 ? -18.251 -11.146 42.805 1.00 89.94 619 SER A N 1
ATOM 4795 C CA . SER A 1 619 ? -17.754 -12.358 42.139 1.00 89.94 619 SER A CA 1
ATOM 4796 C C . SER A 1 619 ? -18.853 -13.375 41.802 1.00 89.94 619 SER A C 1
ATOM 4798 O O . SER A 1 619 ? -18.763 -14.042 40.771 1.00 89.94 619 SER A O 1
ATOM 4800 N N . GLN A 1 620 ? -19.910 -13.478 42.620 1.00 90.75 620 GLN A N 1
ATOM 4801 C CA . GLN A 1 620 ? -21.083 -14.293 42.288 1.00 90.75 620 GLN A CA 1
ATOM 4802 C C . GLN A 1 620 ? -21.796 -13.721 41.058 1.00 90.75 620 GLN A C 1
ATOM 4804 O O . GLN A 1 620 ? -22.069 -14.463 40.115 1.00 90.75 620 GLN A O 1
ATOM 4809 N N . TYR A 1 621 ? -22.026 -12.403 41.031 1.00 89.50 621 TYR A N 1
ATOM 4810 C CA . TYR A 1 621 ? -22.614 -11.715 39.881 1.00 89.50 621 TYR A CA 1
ATOM 4811 C C . TYR A 1 621 ? -21.801 -11.954 38.600 1.00 89.50 621 TYR A C 1
ATOM 4813 O O . TYR A 1 621 ? -22.360 -12.380 37.590 1.00 89.50 621 TYR A O 1
ATOM 4821 N N . LEU A 1 622 ? -20.476 -11.771 38.657 1.00 89.44 622 LEU A N 1
ATOM 4822 C CA . LEU A 1 622 ? -19.575 -11.972 37.515 1.00 89.44 622 LEU A CA 1
ATOM 4823 C C . LEU A 1 622 ? -19.600 -13.411 36.971 1.00 89.44 622 LEU A C 1
ATOM 4825 O O . LEU A 1 622 ? -19.591 -13.611 35.755 1.00 89.44 622 LEU A O 1
ATOM 4829 N N . ARG A 1 623 ? -19.700 -14.425 37.839 1.00 90.25 623 ARG A N 1
ATOM 4830 C CA . ARG A 1 623 ? -19.830 -15.833 37.417 1.00 90.25 623 ARG A CA 1
ATOM 4831 C C . ARG A 1 623 ? -21.136 -16.100 36.669 1.00 90.25 623 ARG A C 1
ATOM 4833 O O . ARG A 1 623 ? -21.098 -16.724 35.614 1.00 90.25 623 ARG A O 1
ATOM 4840 N N . TRP A 1 624 ? -22.268 -15.594 37.159 1.00 90.69 624 TRP A N 1
ATOM 4841 C CA . TRP A 1 624 ? -23.560 -15.774 36.487 1.00 90.69 624 TRP A CA 1
ATOM 4842 C C . TRP A 1 624 ? -23.667 -14.955 35.195 1.00 90.69 624 TRP A C 1
ATOM 4844 O O . TRP A 1 624 ? -24.046 -15.500 34.160 1.00 90.69 624 TRP A O 1
ATOM 4854 N N . ILE A 1 625 ? -23.250 -13.684 35.204 1.00 89.50 625 ILE A N 1
ATOM 4855 C CA . ILE A 1 625 ? -23.297 -12.818 34.014 1.00 89.50 625 ILE A CA 1
ATOM 4856 C C . ILE A 1 625 ? -22.292 -13.243 32.924 1.00 89.50 625 ILE A C 1
ATOM 4858 O O . ILE A 1 625 ? -22.459 -12.868 31.766 1.00 89.50 625 ILE A O 1
ATOM 4862 N N . THR A 1 626 ? -21.312 -14.108 33.235 1.00 88.56 626 THR A N 1
ATOM 4863 C CA . THR A 1 626 ? -20.462 -14.764 32.217 1.00 88.56 626 THR A CA 1
ATOM 4864 C C . THR A 1 626 ? -21.309 -15.499 31.165 1.00 88.56 626 THR A C 1
ATOM 4866 O O . THR A 1 626 ? -20.968 -15.496 29.983 1.00 88.56 626 THR A O 1
ATOM 4869 N N . LEU A 1 627 ? -22.452 -16.076 31.561 1.00 90.19 627 LEU A N 1
ATOM 4870 C CA . LEU A 1 627 ? -23.365 -16.789 30.657 1.00 90.19 627 LEU A CA 1
ATOM 4871 C C . LEU A 1 627 ? -24.064 -15.868 29.639 1.00 90.19 627 LEU A C 1
ATOM 4873 O O . LEU A 1 627 ? -24.592 -16.362 28.642 1.00 90.19 627 LEU A O 1
ATOM 4877 N N . ALA A 1 628 ? -24.041 -14.547 29.860 1.00 88.62 628 ALA A N 1
ATOM 4878 C CA . ALA A 1 628 ? -24.546 -13.553 28.919 1.00 88.62 628 ALA A CA 1
ATOM 4879 C C . ALA A 1 628 ? -23.535 -13.190 27.816 1.00 88.62 628 ALA A C 1
ATOM 4881 O O . ALA A 1 628 ? -23.933 -12.550 26.848 1.00 88.62 628 ALA A O 1
ATOM 4882 N N . LEU A 1 629 ? -22.257 -13.591 27.903 1.00 85.62 629 LEU A N 1
ATOM 4883 C CA . LEU A 1 629 ? -21.254 -13.216 26.894 1.00 85.62 629 LEU A CA 1
ATOM 4884 C C . LEU A 1 629 ? -21.600 -13.727 25.474 1.00 85.62 629 LEU A C 1
ATOM 4886 O O . LEU A 1 629 ? -21.579 -12.904 24.555 1.00 85.62 629 LEU A O 1
ATOM 4890 N N . PRO A 1 630 ? -21.988 -15.004 25.248 1.00 86.75 630 PRO A N 1
ATOM 4891 C CA . PRO A 1 630 ? -22.389 -15.465 23.915 1.00 86.75 630 PRO A CA 1
ATOM 4892 C C . PRO A 1 630 ? -23.615 -14.740 23.320 1.00 86.75 630 PRO A C 1
ATOM 4894 O O . PRO A 1 630 ? -23.497 -14.246 22.194 1.00 86.75 630 PRO A O 1
ATOM 4897 N N . PRO A 1 631 ? -24.767 -14.599 24.016 1.00 88.31 631 PRO A N 1
ATOM 4898 C CA . PRO A 1 631 ? -25.905 -13.875 23.458 1.00 88.31 631 PRO A CA 1
ATOM 4899 C C . PRO A 1 631 ? -25.643 -12.367 23.366 1.00 88.31 631 PRO A C 1
ATOM 4901 O O . PRO A 1 631 ? -26.147 -11.736 22.445 1.00 88.31 631 PRO A O 1
ATOM 4904 N N . PHE A 1 632 ? -24.813 -11.768 24.232 1.00 86.00 632 PHE A N 1
ATOM 4905 C CA . PHE A 1 632 ? -24.410 -10.366 24.081 1.00 86.00 632 PHE A CA 1
ATOM 4906 C C . PHE A 1 632 ? -23.668 -10.143 22.756 1.00 86.00 632 PHE A C 1
ATOM 4908 O O . PHE A 1 632 ? -24.049 -9.247 22.006 1.00 86.00 632 PHE A O 1
ATOM 4915 N N . VAL A 1 633 ? -22.689 -10.992 22.409 1.00 84.25 633 VAL A N 1
ATOM 4916 C CA . VAL A 1 633 ? -22.019 -10.958 21.092 1.00 84.25 633 VAL A CA 1
ATOM 4917 C C . VAL A 1 633 ? -23.039 -11.119 19.958 1.00 84.25 633 VAL A C 1
ATOM 4919 O O . VAL A 1 633 ? -23.082 -10.291 19.050 1.00 84.25 633 VAL A O 1
ATOM 4922 N N . PHE A 1 634 ? -23.908 -12.134 20.025 1.00 85.31 634 PHE A N 1
ATOM 4923 C CA . PHE A 1 634 ? -24.898 -12.394 18.972 1.00 85.31 634 PHE A CA 1
ATOM 4924 C C . PHE A 1 634 ? -25.912 -11.250 18.794 1.00 85.31 634 PHE A C 1
ATOM 4926 O O . PHE A 1 634 ? -26.246 -10.883 17.669 1.00 85.31 634 PHE A O 1
ATOM 4933 N N . ASN A 1 635 ? -26.388 -10.643 19.881 1.00 87.25 635 ASN A N 1
ATOM 4934 C CA . ASN A 1 635 ? -27.313 -9.506 19.846 1.00 87.25 635 ASN A CA 1
ATOM 4935 C C . ASN A 1 635 ? -26.636 -8.255 19.274 1.00 87.25 635 ASN A C 1
ATOM 4937 O O . ASN A 1 635 ? -27.228 -7.528 18.481 1.00 87.25 635 ASN A O 1
ATOM 4941 N N . THR A 1 636 ? -25.370 -8.046 19.630 1.00 82.25 636 THR A N 1
ATOM 4942 C CA . THR A 1 636 ? -24.535 -6.930 19.166 1.00 82.25 636 THR A CA 1
ATOM 4943 C C . THR A 1 636 ? -24.210 -7.026 17.666 1.00 82.25 636 THR A C 1
ATOM 4945 O O . THR A 1 636 ? -24.045 -5.995 17.010 1.00 82.25 636 THR A O 1
ATOM 4948 N N . ILE A 1 637 ? -24.179 -8.248 17.121 1.00 82.56 637 ILE A N 1
ATOM 4949 C CA . ILE A 1 637 ? -24.046 -8.560 15.689 1.00 82.56 637 ILE A CA 1
ATOM 4950 C C . ILE A 1 637 ? -25.397 -8.471 14.959 1.00 82.56 637 ILE A C 1
ATOM 4952 O O . ILE A 1 637 ? -25.523 -7.748 13.975 1.00 82.56 637 ILE A O 1
ATOM 4956 N N . SER A 1 638 ? -26.435 -9.159 15.446 1.00 85.00 638 SER A N 1
ATOM 4957 C CA . SER A 1 638 ? -27.747 -9.214 14.777 1.00 85.00 638 SER A CA 1
ATOM 4958 C C . SER A 1 638 ? -28.457 -7.858 14.729 1.00 85.00 638 SER A C 1
ATOM 4960 O O . SER A 1 638 ? -29.124 -7.561 13.742 1.00 85.00 638 SER A O 1
ATOM 4962 N N . ARG A 1 639 ? -28.249 -6.985 15.727 1.00 82.62 639 ARG A N 1
ATOM 4963 C CA . ARG A 1 639 ? -28.691 -5.582 15.673 1.00 82.62 639 ARG A CA 1
ATOM 4964 C C . ARG A 1 639 ? -28.114 -4.867 14.446 1.00 82.62 639 ARG A C 1
ATOM 4966 O O . ARG A 1 639 ? -28.875 -4.242 13.718 1.00 82.62 639 ARG A O 1
ATOM 4973 N N . ARG A 1 640 ? -26.811 -5.021 14.184 1.00 79.25 640 ARG A N 1
ATOM 4974 C CA . ARG A 1 640 ? -26.114 -4.396 13.047 1.00 79.25 640 ARG A CA 1
ATOM 4975 C C . ARG A 1 640 ? -26.535 -4.986 11.704 1.00 79.25 640 ARG A C 1
ATOM 4977 O O . ARG A 1 640 ? -26.785 -4.225 10.782 1.00 79.25 640 ARG A O 1
ATOM 4984 N N . TYR A 1 641 ? -26.737 -6.303 11.636 1.00 81.31 641 TYR A N 1
ATOM 4985 C CA . TYR A 1 641 ? -27.331 -6.978 10.473 1.00 81.31 641 TYR A CA 1
ATOM 4986 C C . TYR A 1 641 ? -28.701 -6.402 10.084 1.00 81.31 641 TYR A C 1
ATOM 4988 O O . TYR A 1 641 ? -28.936 -6.110 8.915 1.00 81.31 641 TYR A O 1
ATOM 4996 N N . PHE A 1 642 ? -29.598 -6.176 11.050 1.00 84.56 642 PHE A N 1
ATOM 4997 C CA . PHE A 1 642 ? -30.876 -5.527 10.748 1.00 84.56 642 PHE A CA 1
ATOM 4998 C C . PHE A 1 642 ? -30.704 -4.054 10.358 1.00 84.56 642 PHE A C 1
ATOM 5000 O O . PHE A 1 642 ? -31.383 -3.586 9.449 1.00 84.56 642 PHE A O 1
ATOM 5007 N N . GLN A 1 643 ? -29.782 -3.327 10.994 1.00 78.75 643 GLN A N 1
ATOM 5008 C CA . GLN A 1 643 ? -29.504 -1.930 10.647 1.00 78.75 643 GLN A CA 1
ATOM 5009 C C . GLN A 1 643 ? -28.967 -1.789 9.215 1.00 78.75 643 GLN A C 1
ATOM 5011 O O . GLN A 1 643 ? -29.509 -0.986 8.468 1.00 78.75 643 GLN A O 1
ATOM 5016 N N . SER A 1 644 ? -28.009 -2.617 8.782 1.00 73.44 644 SER A N 1
ATOM 5017 C CA . SER A 1 644 ? -27.463 -2.591 7.413 1.00 73.44 644 SER A CA 1
ATOM 5018 C C . SER A 1 644 ? -28.477 -2.957 6.320 1.00 73.44 644 SER A C 1
ATOM 5020 O O . SER A 1 644 ? -28.187 -2.800 5.141 1.00 73.44 644 SER A O 1
ATOM 5022 N N . GLN A 1 645 ? -29.654 -3.469 6.693 1.00 74.31 645 GLN A N 1
ATOM 5023 C CA . GLN A 1 645 ? -30.778 -3.753 5.790 1.00 74.31 645 GLN A CA 1
ATOM 5024 C C . GLN A 1 645 ? -31.911 -2.712 5.907 1.00 74.31 645 GLN A C 1
ATOM 5026 O O . GLN A 1 645 ? -33.015 -2.951 5.424 1.00 74.31 645 GLN A O 1
ATOM 5031 N N . GLY A 1 646 ? -31.691 -1.590 6.605 1.00 75.12 646 GLY A N 1
ATOM 5032 C CA . GLY A 1 646 ? -32.717 -0.573 6.877 1.00 75.12 646 GLY A CA 1
ATOM 5033 C C . GLY A 1 646 ? -33.803 -1.010 7.874 1.00 75.12 646 GLY A C 1
ATOM 5034 O O . GLY A 1 646 ? -34.746 -0.270 8.149 1.00 75.12 646 GLY A O 1
ATOM 5035 N N . LEU A 1 647 ? -33.690 -2.199 8.476 1.00 82.44 647 LEU A N 1
ATOM 5036 C CA . LEU A 1 647 ? -34.698 -2.802 9.356 1.00 82.44 647 LEU A CA 1
ATOM 5037 C C . LEU A 1 647 ? -34.598 -2.288 10.806 1.00 82.44 647 LEU A C 1
ATOM 5039 O O . LEU A 1 647 ? -34.708 -3.053 11.769 1.00 82.44 647 LEU A O 1
ATOM 5043 N N . PHE A 1 648 ? -34.429 -0.971 10.977 1.00 78.75 648 PHE A N 1
ATOM 5044 C CA . PHE A 1 648 ? -34.214 -0.299 12.267 1.00 78.75 648 PHE A CA 1
ATOM 5045 C C . PHE A 1 648 ? -35.271 -0.640 13.330 1.00 78.75 648 PHE A C 1
ATOM 5047 O O . PHE A 1 648 ? -34.954 -0.723 14.514 1.00 78.75 648 PHE A O 1
ATOM 5054 N N . THR A 1 649 ? -36.521 -0.886 12.917 1.00 82.75 649 THR A N 1
ATOM 5055 C CA . THR A 1 649 ? -37.632 -1.209 13.830 1.00 82.75 649 THR A CA 1
ATOM 5056 C C . THR A 1 649 ? -37.587 -2.631 14.403 1.00 82.75 649 THR A C 1
ATOM 5058 O O . THR A 1 649 ? -38.272 -2.904 15.391 1.00 82.75 649 THR A O 1
ATOM 5061 N N . VAL A 1 650 ? -36.804 -3.552 13.826 1.00 86.88 650 VAL A N 1
ATOM 5062 C CA . VAL A 1 650 ? -36.778 -4.967 14.241 1.00 86.88 650 VAL A CA 1
ATOM 5063 C C . VAL A 1 650 ? -36.123 -5.144 15.620 1.00 86.88 650 VAL A C 1
ATOM 5065 O O . VAL A 1 650 ? -36.801 -5.673 16.509 1.00 86.88 650 VAL A O 1
ATOM 5068 N N . PRO A 1 651 ? -34.898 -4.633 15.889 1.00 86.69 651 PRO A N 1
ATOM 5069 C CA . PRO A 1 651 ? -34.341 -4.610 17.244 1.00 86.69 651 PRO A CA 1
ATOM 5070 C C . PRO A 1 651 ? -35.256 -3.911 18.256 1.00 86.69 651 PRO A C 1
ATOM 5072 O O . PRO A 1 651 ? -35.426 -4.406 19.370 1.00 86.69 651 PRO A O 1
ATOM 5075 N N . THR A 1 652 ? -35.899 -2.804 17.861 1.00 85.88 652 THR A N 1
ATOM 5076 C CA . THR A 1 652 ? -36.813 -2.041 18.725 1.00 85.88 652 THR A CA 1
ATOM 5077 C C . THR A 1 652 ? -38.004 -2.883 19.164 1.00 85.88 652 THR A C 1
ATOM 5079 O O . THR A 1 652 ? -38.302 -2.943 20.352 1.00 85.88 652 THR A O 1
ATOM 5082 N N . ARG A 1 653 ? -38.670 -3.573 18.227 1.00 87.19 653 ARG A N 1
ATOM 5083 C CA . ARG A 1 653 ? -39.832 -4.435 18.508 1.00 87.19 653 ARG A CA 1
ATOM 5084 C C . ARG A 1 653 ? -39.458 -5.623 19.396 1.00 87.19 653 ARG A C 1
ATOM 5086 O O . ARG A 1 653 ? -40.206 -5.946 20.313 1.00 87.19 653 ARG A O 1
ATOM 5093 N N . ILE A 1 654 ? -38.296 -6.240 19.164 1.00 90.69 654 ILE A N 1
ATOM 5094 C CA . ILE A 1 654 ? -37.795 -7.350 19.989 1.00 90.69 654 ILE A CA 1
ATOM 5095 C C . ILE A 1 654 ? -37.524 -6.873 21.423 1.00 90.69 654 ILE A C 1
ATOM 5097 O O . ILE A 1 654 ? -38.021 -7.467 22.379 1.00 90.69 654 ILE A O 1
ATOM 5101 N N . ILE A 1 655 ? -36.784 -5.774 21.587 1.00 86.81 655 ILE A N 1
ATOM 5102 C CA . ILE A 1 655 ? -36.424 -5.245 22.908 1.00 86.81 655 ILE A CA 1
ATOM 5103 C C . ILE A 1 655 ? -37.652 -4.680 23.641 1.00 86.81 655 ILE A C 1
ATOM 5105 O O . ILE A 1 655 ? -37.766 -4.878 24.847 1.00 86.81 655 ILE A O 1
ATOM 5109 N N . LEU A 1 656 ? -38.622 -4.081 22.942 1.00 87.81 656 LEU A N 1
ATOM 5110 C CA . LEU A 1 656 ? -39.897 -3.633 23.522 1.00 87.81 656 LEU A CA 1
ATOM 5111 C C . LEU A 1 656 ? -40.723 -4.791 24.113 1.00 87.81 656 LEU A C 1
ATOM 5113 O O . LEU A 1 656 ? -41.408 -4.594 25.114 1.00 87.81 656 LEU A O 1
ATOM 5117 N N . LEU A 1 657 ? -40.643 -5.993 23.531 1.00 88.56 657 LEU A N 1
ATOM 5118 C CA . LEU A 1 657 ? -41.305 -7.194 24.055 1.00 88.56 657 LEU A CA 1
ATOM 5119 C C . LEU A 1 657 ? -40.509 -7.865 25.184 1.00 88.56 657 LEU A C 1
ATOM 5121 O O . LEU A 1 657 ? -41.103 -8.324 26.158 1.00 88.56 657 LEU A O 1
ATOM 5125 N N . VAL A 1 658 ? -39.176 -7.919 25.085 1.00 90.50 658 VAL A N 1
ATOM 5126 C CA . VAL A 1 658 ? -38.334 -8.565 26.109 1.00 90.50 658 VAL A CA 1
ATOM 5127 C C . VAL A 1 658 ? -38.130 -7.676 27.342 1.00 90.50 658 VAL A C 1
ATOM 5129 O O . VAL A 1 658 ? -37.994 -8.203 28.443 1.00 90.50 658 VAL A O 1
ATOM 5132 N N . ALA A 1 659 ? -38.168 -6.347 27.225 1.00 86.94 659 ALA A N 1
ATOM 5133 C CA . ALA A 1 659 ? -37.907 -5.459 28.359 1.00 86.94 659 ALA A CA 1
ATOM 5134 C C . ALA A 1 659 ? -38.910 -5.614 29.531 1.00 86.94 659 ALA A C 1
ATOM 5136 O O . ALA A 1 659 ? -38.458 -5.753 30.673 1.00 86.94 659 ALA A O 1
ATOM 5137 N N . PRO A 1 660 ? -40.239 -5.698 29.304 1.00 89.12 660 PRO A N 1
ATOM 5138 C CA . PRO A 1 660 ? -41.199 -6.052 30.353 1.00 89.12 660 PRO A CA 1
ATOM 5139 C C . PRO A 1 660 ? -40.970 -7.452 30.938 1.00 89.12 660 PRO A C 1
ATOM 5141 O O . PRO A 1 660 ? -41.150 -7.650 32.138 1.00 89.12 660 PRO A O 1
ATOM 5144 N N . ILE A 1 661 ? -40.528 -8.415 30.118 1.00 90.44 661 ILE A N 1
ATOM 5145 C CA . ILE A 1 661 ? -40.200 -9.775 30.573 1.00 90.44 661 ILE A CA 1
ATOM 5146 C C . ILE A 1 661 ? -38.974 -9.741 31.496 1.00 90.44 661 ILE A C 1
ATOM 5148 O O . ILE A 1 661 ? -39.002 -10.371 32.548 1.00 90.44 661 ILE A O 1
ATOM 5152 N N . ASN A 1 662 ? -37.941 -8.953 31.181 1.00 89.75 662 ASN A N 1
ATOM 5153 C CA . ASN A 1 662 ? -36.782 -8.765 32.056 1.00 89.75 662 ASN A CA 1
ATOM 5154 C C . ASN A 1 662 ? -37.162 -8.105 33.390 1.00 89.75 662 ASN A C 1
ATOM 5156 O O . ASN A 1 662 ? -36.678 -8.525 34.437 1.00 89.75 662 ASN A O 1
ATOM 5160 N N . ALA A 1 663 ? -38.047 -7.102 33.367 1.00 87.12 663 ALA A N 1
ATOM 5161 C CA . ALA A 1 663 ? -38.570 -6.471 34.580 1.00 87.12 663 ALA A CA 1
ATOM 5162 C C . ALA A 1 663 ? -39.346 -7.470 35.455 1.00 87.12 663 ALA A C 1
ATOM 5164 O O . ALA A 1 663 ? -39.108 -7.551 36.661 1.00 87.12 663 ALA A O 1
ATOM 5165 N N . PHE A 1 664 ? -40.215 -8.282 34.844 1.00 90.31 664 PHE A N 1
ATOM 5166 C CA . PHE A 1 664 ? -40.948 -9.337 35.540 1.00 90.31 664 PHE A CA 1
ATOM 5167 C C . PHE A 1 664 ? -40.020 -10.427 36.096 1.00 90.31 664 PHE A C 1
ATOM 5169 O O . PHE A 1 664 ? -40.140 -10.772 37.266 1.00 90.31 664 PHE A O 1
ATOM 5176 N N . LEU A 1 665 ? -39.073 -10.941 35.301 1.00 89.00 665 LEU A N 1
ATOM 5177 C CA . LEU A 1 665 ? -38.113 -11.965 35.731 1.00 89.00 665 LEU A CA 1
ATOM 5178 C C . LEU A 1 665 ? -37.169 -11.449 36.823 1.00 89.00 665 LEU A C 1
ATOM 5180 O O . LEU A 1 665 ? -36.901 -12.176 37.775 1.00 89.00 665 LEU A O 1
ATOM 5184 N N . GLY A 1 666 ? -36.696 -10.204 36.718 1.00 87.31 666 GLY A N 1
ATOM 5185 C CA . GLY A 1 666 ? -35.852 -9.566 37.729 1.00 87.31 666 GLY A CA 1
ATOM 5186 C C . GLY A 1 666 ? -36.573 -9.425 39.068 1.00 87.31 666 GLY A C 1
ATOM 5187 O O . GLY A 1 666 ? -36.017 -9.775 40.104 1.00 87.31 666 GLY A O 1
ATOM 5188 N N . TRP A 1 667 ? -37.842 -9.011 39.054 1.00 88.12 667 TRP A N 1
ATOM 5189 C CA . TRP A 1 667 ? -38.666 -9.000 40.262 1.00 88.12 667 TRP A CA 1
ATOM 5190 C C . TRP A 1 667 ? -38.955 -10.420 40.780 1.00 88.12 667 TRP A C 1
ATOM 5192 O O . TRP A 1 667 ? -38.722 -10.702 41.952 1.00 88.12 667 TRP A O 1
ATOM 5202 N N . PHE A 1 668 ? -39.406 -11.335 39.919 1.00 89.00 668 PHE A N 1
ATOM 5203 C CA . PHE A 1 668 ? -39.851 -12.679 40.300 1.00 89.00 668 PHE A CA 1
ATOM 5204 C C . PHE A 1 668 ? -38.716 -13.574 40.820 1.00 89.00 668 PHE A C 1
ATOM 5206 O O . PHE A 1 668 ? -38.893 -14.264 41.819 1.00 89.00 668 PHE A O 1
ATOM 5213 N N . LEU A 1 669 ? -37.534 -13.551 40.198 1.00 89.75 669 LEU A N 1
ATOM 5214 C CA . LEU A 1 669 ? -36.399 -14.369 40.641 1.00 89.75 669 LEU A CA 1
ATOM 5215 C C . LEU A 1 669 ? -35.701 -13.800 41.886 1.00 89.75 669 LEU A C 1
ATOM 5217 O O . LEU A 1 669 ? -35.012 -14.547 42.576 1.00 89.75 669 LEU A O 1
ATOM 5221 N N . VAL A 1 670 ? -35.870 -12.511 42.199 1.00 89.12 670 VAL A N 1
ATOM 5222 C CA . VAL A 1 670 ? -35.309 -11.900 43.419 1.00 89.12 670 VAL A CA 1
ATOM 5223 C C . VAL A 1 670 ? -36.302 -11.963 44.592 1.00 89.12 670 VAL A C 1
ATOM 5225 O O . VAL A 1 670 ? -35.895 -12.301 45.701 1.00 89.12 670 VAL A O 1
ATOM 5228 N N . TRP A 1 671 ? -37.590 -11.690 44.345 1.00 86.31 671 TRP A N 1
ATOM 5229 C CA . TRP A 1 671 ? -38.634 -11.454 45.362 1.00 86.31 671 TRP A CA 1
ATOM 5230 C C . TRP A 1 671 ? -39.872 -12.366 45.261 1.00 86.31 671 TRP A C 1
ATOM 5232 O O . TRP A 1 671 ? -40.850 -12.149 45.977 1.00 86.31 671 TRP A O 1
ATOM 5242 N N . GLY A 1 672 ? -39.878 -13.349 44.358 1.00 85.06 672 GLY A N 1
ATOM 5243 C CA . GLY A 1 672 ? -41.002 -14.273 44.178 1.00 85.06 672 GLY A CA 1
ATOM 5244 C C . GLY A 1 672 ? -41.215 -15.242 45.352 1.00 85.06 672 GLY A C 1
ATOM 5245 O O . GLY A 1 672 ? -40.472 -15.225 46.331 1.00 85.06 672 GLY A O 1
ATOM 5246 N N . PRO A 1 673 ? -42.235 -16.113 45.273 1.00 83.50 673 PRO A N 1
ATOM 5247 C CA . PRO A 1 673 ? -42.465 -17.142 46.282 1.00 83.50 673 PRO A CA 1
ATOM 5248 C C . PRO A 1 673 ? -41.407 -18.253 46.207 1.00 83.50 673 PRO A C 1
ATOM 5250 O O . PRO A 1 673 ? -40.982 -18.651 45.117 1.00 83.50 673 PRO A O 1
ATOM 5253 N N . GLU A 1 674 ? -41.045 -18.830 47.354 1.00 82.25 674 GLU A N 1
ATOM 5254 C CA . GLU A 1 674 ? -40.315 -20.102 47.387 1.00 82.25 674 GLU A CA 1
ATOM 5255 C C . GLU A 1 674 ? -41.116 -21.192 46.637 1.00 82.25 674 GLU A C 1
ATOM 5257 O O . GLU A 1 674 ? -42.344 -21.240 46.756 1.00 82.25 674 GLU A O 1
ATOM 5262 N N . PRO A 1 675 ? -40.467 -22.068 45.844 1.00 78.94 675 PRO A N 1
ATOM 5263 C CA . PRO A 1 675 ? -39.019 -22.269 45.715 1.00 78.94 675 PRO A CA 1
ATOM 5264 C C . PRO A 1 675 ? -38.335 -21.430 44.611 1.00 78.94 675 PRO A C 1
ATOM 5266 O O . PRO A 1 675 ? -37.191 -21.713 44.263 1.00 78.94 675 PRO A O 1
ATOM 5269 N N . PHE A 1 676 ? -39.010 -20.444 44.009 1.00 79.56 676 PHE A N 1
ATOM 5270 C CA . PHE A 1 676 ? -38.505 -19.721 42.829 1.00 79.56 676 PHE A CA 1
ATOM 5271 C C . PHE A 1 676 ? -37.647 -18.486 43.155 1.00 79.56 676 PHE A C 1
ATOM 5273 O O . PHE A 1 676 ? -36.937 -17.989 42.281 1.00 79.56 676 PHE A O 1
ATOM 5280 N N . SER A 1 677 ? -37.675 -18.011 44.400 1.00 83.19 677 SER A N 1
ATOM 5281 C CA . SER A 1 677 ? -36.813 -16.940 44.908 1.00 83.19 677 SER A CA 1
ATOM 5282 C C . SER A 1 677 ? -35.342 -17.368 44.981 1.00 83.19 677 SER A C 1
ATOM 5284 O O . SER A 1 677 ? -34.941 -18.129 45.859 1.00 83.19 677 SER A O 1
ATOM 5286 N N . MET A 1 678 ? -34.517 -16.819 44.090 1.00 84.88 678 MET A N 1
ATOM 5287 C CA . MET A 1 678 ? -33.058 -16.991 44.049 1.00 84.88 678 MET A CA 1
ATOM 5288 C C . MET A 1 678 ? -32.304 -15.805 44.685 1.00 84.88 678 MET A C 1
ATOM 5290 O O . MET A 1 678 ? -31.070 -15.779 44.690 1.00 84.88 678 MET A O 1
ATOM 5294 N N . GLY A 1 679 ? -33.028 -14.806 45.206 1.00 87.81 679 GLY A N 1
ATOM 5295 C CA . GLY A 1 679 ? -32.466 -13.623 45.859 1.00 87.81 679 GLY A CA 1
ATOM 5296 C C . GLY A 1 679 ? -31.483 -12.880 44.953 1.00 87.81 679 GLY A C 1
ATOM 5297 O O . GLY A 1 679 ? -31.753 -12.674 43.773 1.00 87.81 679 GLY A O 1
ATOM 5298 N N . PHE A 1 680 ? -30.305 -12.531 45.482 1.00 87.00 680 PHE A N 1
ATOM 5299 C CA . PHE A 1 680 ? -29.244 -11.828 44.745 1.00 87.00 680 PHE A CA 1
ATOM 5300 C C . PHE A 1 680 ? -28.877 -12.486 43.399 1.00 87.00 680 PHE A C 1
ATOM 5302 O O . PHE A 1 680 ? -28.602 -11.789 42.424 1.00 87.00 680 PHE A O 1
ATOM 5309 N N . ILE A 1 681 ? -28.902 -13.823 43.326 1.00 89.62 681 ILE A N 1
ATOM 5310 C CA . ILE A 1 681 ? -28.555 -14.590 42.118 1.00 89.62 681 ILE A CA 1
ATOM 5311 C C . ILE A 1 681 ? -29.663 -14.510 41.050 1.00 89.62 681 ILE A C 1
ATOM 5313 O O . ILE A 1 681 ? -29.378 -14.630 39.857 1.00 89.62 681 ILE A O 1
ATOM 5317 N N . GLY A 1 682 ? -30.908 -14.222 41.439 1.00 88.19 682 GLY A N 1
ATOM 5318 C CA . GLY A 1 682 ? -32.025 -14.060 40.506 1.00 88.19 682 GLY A CA 1
ATOM 5319 C C . GLY A 1 682 ? -31.835 -12.907 39.518 1.00 88.19 682 GLY A C 1
ATOM 5320 O O . GLY A 1 682 ? -32.219 -13.023 38.356 1.00 88.19 682 GLY A O 1
ATOM 5321 N N . ALA A 1 683 ? -31.175 -11.825 39.942 1.00 87.31 683 ALA A N 1
ATOM 5322 C CA . ALA A 1 683 ? -30.953 -10.636 39.121 1.00 87.31 683 ALA A CA 1
ATOM 5323 C C . ALA A 1 683 ? -30.040 -10.873 37.892 1.00 87.31 683 ALA A C 1
ATOM 5325 O O . ALA A 1 683 ? -30.486 -10.589 36.778 1.00 87.31 683 ALA A O 1
ATOM 5326 N N . PRO A 1 684 ? -28.808 -11.421 38.008 1.00 89.94 684 PRO A N 1
ATOM 5327 C CA . PRO A 1 684 ? -28.010 -11.765 36.831 1.00 89.94 684 PRO A CA 1
ATOM 5328 C C . PRO A 1 684 ? -28.643 -12.881 35.989 1.00 89.94 684 PRO A C 1
ATOM 5330 O O . PRO A 1 684 ? -28.501 -12.849 34.769 1.00 89.94 684 PRO A O 1
ATOM 5333 N N . ILE A 1 685 ? -29.368 -13.836 36.591 1.00 91.00 685 ILE A N 1
ATOM 5334 C CA . ILE A 1 685 ? -30.069 -14.886 35.829 1.00 91.00 685 ILE A CA 1
ATOM 5335 C C . ILE A 1 685 ? -31.185 -14.287 34.960 1.00 91.00 685 ILE A C 1
ATOM 5337 O O . ILE A 1 685 ? -31.274 -14.643 33.785 1.00 91.00 685 ILE A O 1
ATOM 5341 N N . ALA A 1 686 ? -31.976 -13.339 35.477 1.00 90.81 686 ALA A N 1
ATOM 5342 C CA . ALA A 1 686 ? -32.971 -12.612 34.686 1.00 90.81 686 ALA A CA 1
ATOM 5343 C C . ALA A 1 686 ? -32.332 -11.931 33.462 1.00 90.81 686 ALA A C 1
ATOM 5345 O O . ALA A 1 686 ? -32.789 -12.140 32.338 1.00 90.81 686 ALA A O 1
ATOM 5346 N N . SER A 1 687 ? -31.218 -11.213 33.656 1.00 89.25 687 SER A N 1
ATOM 5347 C CA . SER A 1 687 ? -30.474 -10.578 32.559 1.00 89.25 687 SER A CA 1
ATOM 5348 C C . SER A 1 687 ? -29.956 -11.587 31.528 1.00 89.25 687 SER A C 1
ATOM 5350 O O . SER A 1 687 ? -30.090 -11.355 30.327 1.00 89.25 687 SER A O 1
ATOM 5352 N N . VAL A 1 688 ? -29.389 -12.720 31.965 1.00 92.44 688 VAL A N 1
ATOM 5353 C CA . VAL A 1 688 ? -28.917 -13.795 31.069 1.00 92.44 688 VAL A CA 1
ATOM 5354 C C . VAL A 1 688 ? -30.070 -14.337 30.221 1.00 92.44 688 VAL A C 1
ATOM 5356 O O . VAL A 1 688 ? -29.941 -14.405 28.998 1.00 92.44 688 VAL A O 1
ATOM 5359 N N . VAL A 1 689 ? -31.206 -14.680 30.840 1.00 93.19 689 VAL A N 1
ATOM 5360 C CA . VAL A 1 689 ? -32.395 -15.188 30.133 1.00 93.19 689 VAL A CA 1
ATOM 5361 C C . VAL A 1 689 ? -32.896 -14.164 29.114 1.00 93.19 689 VAL A C 1
ATOM 5363 O O . VAL A 1 689 ? -33.123 -14.520 27.959 1.00 93.19 689 VAL A O 1
ATOM 5366 N N . SER A 1 690 ? -32.992 -12.890 29.491 1.00 92.50 690 SER A N 1
ATOM 5367 C CA . SER A 1 690 ? -33.425 -11.812 28.596 1.00 92.50 690 SER A CA 1
ATOM 5368 C C . SER A 1 690 ? -32.488 -11.618 27.401 1.00 92.50 690 SER A C 1
ATOM 5370 O O . SER A 1 690 ? -32.963 -11.460 26.276 1.00 92.50 690 SER A O 1
ATOM 5372 N N . TYR A 1 691 ? -31.167 -11.715 27.587 1.00 91.31 691 TYR A N 1
ATOM 5373 C CA . TYR A 1 691 ? -30.229 -11.691 26.461 1.00 91.31 691 TYR A CA 1
ATOM 5374 C C . TYR A 1 691 ? -30.436 -12.876 25.502 1.00 91.31 691 TYR A C 1
ATOM 5376 O O . TYR A 1 691 ? -30.434 -12.658 24.289 1.00 91.31 691 TYR A O 1
ATOM 5384 N N . TYR A 1 692 ? -30.674 -14.094 26.005 1.00 94.62 692 TYR A N 1
ATOM 5385 C CA . TYR A 1 692 ? -31.008 -15.245 25.152 1.00 94.62 692 TYR A CA 1
ATOM 5386 C C . TYR A 1 692 ? -32.364 -15.092 24.446 1.00 94.62 692 TYR A C 1
ATOM 5388 O O . TYR A 1 692 ? -32.473 -15.470 23.281 1.00 94.62 692 TYR A O 1
ATOM 5396 N N . LEU A 1 693 ? -33.379 -14.502 25.091 1.00 94.31 693 LEU A N 1
ATOM 5397 C CA . LEU A 1 693 ? -34.670 -14.212 24.454 1.00 94.31 693 LEU A CA 1
ATOM 5398 C C . LEU A 1 693 ? -34.514 -13.247 23.270 1.00 94.31 693 LEU A C 1
ATOM 5400 O O . LEU A 1 693 ? -35.082 -13.503 22.209 1.00 94.31 693 LEU A O 1
ATOM 5404 N N . ILE A 1 694 ? -33.695 -12.196 23.410 1.00 92.00 694 ILE A N 1
ATOM 5405 C CA . ILE A 1 694 ? -33.356 -11.292 22.297 1.00 92.00 694 ILE A CA 1
ATOM 5406 C C . ILE A 1 694 ? -32.636 -12.069 21.184 1.00 92.00 694 ILE A C 1
ATOM 5408 O O . ILE A 1 694 ? -33.017 -11.939 20.024 1.00 92.00 694 ILE A O 1
ATOM 5412 N N . SER A 1 695 ? -31.669 -12.937 21.510 1.00 92.75 695 SER A N 1
ATOM 5413 C CA . SER A 1 695 ? -30.937 -13.720 20.498 1.00 92.75 695 SER A CA 1
ATOM 5414 C C . SER A 1 695 ? -31.842 -14.672 19.721 1.00 92.75 695 SER A C 1
ATOM 5416 O O . SER A 1 695 ? -31.776 -14.725 18.494 1.00 92.75 695 SER A O 1
ATOM 5418 N N . ILE A 1 696 ? -32.719 -15.397 20.419 1.00 94.19 696 ILE A N 1
ATOM 5419 C CA . ILE A 1 696 ? -33.670 -16.333 19.812 1.00 94.19 696 ILE A CA 1
ATOM 5420 C C . ILE A 1 696 ? -34.673 -15.574 18.937 1.00 94.19 696 ILE A C 1
ATOM 5422 O O . ILE A 1 696 ? -34.944 -16.011 17.818 1.00 94.19 696 ILE A O 1
ATOM 5426 N N . ALA A 1 697 ? -35.187 -14.429 19.395 1.00 92.88 697 ALA A N 1
ATOM 5427 C CA . ALA A 1 697 ? -36.093 -13.591 18.613 1.00 92.88 697 ALA A CA 1
ATOM 5428 C C . ALA A 1 697 ? -35.414 -13.025 17.352 1.00 92.88 697 ALA A C 1
ATOM 5430 O O . ALA A 1 697 ? -35.968 -13.161 16.263 1.00 92.88 697 ALA A O 1
ATOM 5431 N N . SER A 1 698 ? -34.198 -12.478 17.473 1.00 90.50 698 SER A N 1
ATOM 5432 C CA . SER A 1 698 ? -33.404 -11.979 16.342 1.00 90.50 698 SER A CA 1
ATOM 5433 C C . SER A 1 698 ? -33.108 -13.078 15.322 1.00 90.50 698 SER A C 1
ATOM 5435 O O . SER A 1 698 ? -33.386 -12.907 14.137 1.00 90.50 698 SER A O 1
ATOM 5437 N N . PHE A 1 699 ? -32.612 -14.239 15.765 1.00 89.94 699 PHE A N 1
ATOM 5438 C CA . PHE A 1 699 ? -32.341 -15.373 14.877 1.00 89.94 699 PHE A CA 1
ATOM 5439 C C . PHE A 1 699 ? -33.614 -15.856 14.166 1.00 89.94 699 PHE A C 1
ATOM 5441 O O . PHE A 1 699 ? -33.614 -16.057 12.954 1.00 89.94 699 PHE A O 1
ATOM 5448 N N . THR A 1 700 ? -34.718 -15.988 14.910 1.00 89.81 700 THR A N 1
ATOM 5449 C CA . THR A 1 700 ? -36.011 -16.448 14.377 1.00 89.81 700 THR A CA 1
ATOM 5450 C C . THR A 1 700 ? -36.627 -15.456 13.392 1.00 89.81 700 THR A C 1
ATOM 5452 O O . THR A 1 700 ? -37.326 -15.881 12.473 1.00 89.81 700 THR A O 1
ATOM 5455 N N . TYR A 1 701 ? -36.390 -14.152 13.574 1.00 89.88 701 TYR A N 1
ATOM 5456 C CA . TYR A 1 701 ? -36.835 -13.130 12.632 1.00 89.88 701 TYR A CA 1
ATOM 5457 C C . TYR A 1 701 ? -36.004 -13.172 11.345 1.00 89.88 701 TYR A C 1
ATOM 5459 O O . TYR A 1 701 ? -36.576 -13.296 10.265 1.00 89.88 701 TYR A O 1
ATOM 5467 N N . GLY A 1 702 ? -34.670 -13.145 11.456 1.00 86.75 702 GLY A N 1
ATOM 5468 C CA . GLY A 1 702 ? -33.776 -13.180 10.294 1.00 86.75 702 GLY A CA 1
ATOM 5469 C C . GLY A 1 702 ? -33.997 -14.424 9.429 1.00 86.75 702 GLY A C 1
ATOM 5470 O O . GLY A 1 702 ? -34.313 -14.319 8.251 1.00 86.75 702 GLY A O 1
ATOM 5471 N N . ALA A 1 703 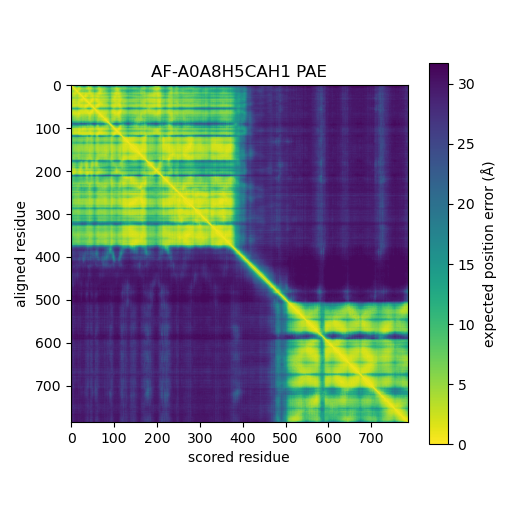? -33.995 -15.610 10.045 1.00 84.38 703 ALA A N 1
ATOM 5472 C CA . ALA A 1 703 ? -34.190 -16.885 9.349 1.00 84.38 703 ALA A CA 1
ATOM 5473 C C . ALA A 1 703 ? -35.599 -17.101 8.736 1.00 84.38 703 ALA A C 1
ATOM 5475 O O . ALA A 1 703 ? -35.865 -18.176 8.196 1.00 84.38 703 ALA A O 1
ATOM 5476 N N . ARG A 1 704 ? -36.522 -16.130 8.844 1.00 85.44 704 ARG A N 1
ATOM 5477 C CA . ARG A 1 704 ? -37.877 -16.192 8.259 1.00 85.44 704 ARG A CA 1
ATOM 5478 C C . ARG A 1 704 ? -38.287 -14.982 7.423 1.00 85.44 704 ARG A C 1
ATOM 5480 O O . ARG A 1 704 ? -39.174 -15.138 6.589 1.00 85.44 704 ARG A O 1
ATOM 5487 N N . TYR A 1 705 ? -37.712 -13.805 7.668 1.00 82.69 705 TYR A N 1
ATOM 5488 C CA . TYR A 1 705 ? -38.210 -12.537 7.124 1.00 82.69 705 TYR A CA 1
ATOM 5489 C C . TYR A 1 705 ? -37.126 -11.633 6.513 1.00 82.69 705 TYR A C 1
ATOM 5491 O O . TYR A 1 705 ? -37.460 -10.537 6.070 1.00 82.69 705 TYR A O 1
ATOM 5499 N N . THR A 1 706 ? -35.856 -12.054 6.467 1.00 79.94 706 THR A N 1
ATOM 5500 C CA . THR A 1 706 ? -34.782 -11.319 5.770 1.00 79.94 706 THR A CA 1
ATOM 5501 C C . THR A 1 706 ? -34.142 -12.166 4.670 1.00 79.94 706 THR A C 1
ATOM 5503 O O . THR A 1 706 ? -34.316 -13.385 4.632 1.00 79.94 706 THR A O 1
ATOM 5506 N N . ASP A 1 707 ? -33.423 -11.527 3.741 1.00 71.38 707 ASP A N 1
ATOM 5507 C CA . ASP A 1 707 ? -32.786 -12.245 2.633 1.00 71.38 707 ASP A CA 1
ATOM 5508 C C . ASP A 1 707 ? -31.638 -13.142 3.140 1.00 71.38 707 ASP A C 1
ATOM 5510 O O . ASP A 1 707 ? -30.710 -12.704 3.835 1.00 71.38 707 ASP A O 1
ATOM 5514 N N . LEU A 1 708 ? -31.715 -14.421 2.765 1.00 67.38 708 LEU A N 1
ATOM 5515 C CA . LEU A 1 708 ? -30.752 -15.464 3.099 1.00 67.38 708 LEU A CA 1
ATOM 5516 C C . LEU A 1 708 ? -29.498 -15.435 2.209 1.00 67.38 708 LEU A C 1
ATOM 5518 O O . LEU A 1 708 ? -28.563 -16.178 2.486 1.00 67.38 708 LEU A O 1
ATOM 5522 N N . ARG A 1 709 ? -29.406 -14.559 1.195 1.00 63.50 709 ARG A N 1
ATOM 5523 C CA . ARG A 1 709 ? -28.161 -14.343 0.420 1.00 63.50 709 ARG A CA 1
ATOM 5524 C C . ARG A 1 709 ? -26.954 -14.004 1.302 1.00 63.50 709 ARG A C 1
ATOM 5526 O O . ARG A 1 709 ? -25.843 -14.417 0.998 1.00 63.50 709 ARG A O 1
ATOM 5533 N N . ALA A 1 710 ? -27.177 -13.316 2.423 1.00 62.78 710 ALA A N 1
ATOM 5534 C CA . ALA A 1 710 ? -26.139 -13.008 3.411 1.00 62.78 710 ALA A CA 1
ATOM 5535 C C . ALA A 1 710 ? -25.781 -14.189 4.349 1.00 62.78 710 ALA A C 1
ATOM 5537 O O . ALA A 1 710 ? -24.881 -14.068 5.178 1.00 62.78 710 ALA A O 1
ATOM 5538 N N . TRP A 1 711 ? -26.486 -15.324 4.265 1.00 67.50 711 TRP A N 1
ATOM 5539 C CA . TRP A 1 711 ? -26.345 -16.476 5.164 1.00 67.50 711 TRP A CA 1
ATOM 5540 C C . TRP A 1 711 ? -25.541 -17.602 4.497 1.00 67.50 711 TRP A C 1
ATOM 5542 O O . TRP A 1 711 ? -26.058 -18.677 4.192 1.00 67.50 711 TRP A O 1
ATOM 5552 N N . HIS A 1 712 ? -24.249 -17.358 4.271 1.00 59.66 712 HIS A N 1
ATOM 5553 C CA . HIS A 1 712 ? -23.359 -18.357 3.679 1.00 59.66 712 HIS A CA 1
ATOM 5554 C C . HIS A 1 712 ? -23.143 -19.570 4.617 1.00 59.66 712 HIS A C 1
ATOM 5556 O O . HIS A 1 712 ? -22.996 -19.383 5.831 1.00 59.66 712 HIS A O 1
ATOM 5562 N N . PRO A 1 713 ? -23.062 -20.816 4.099 1.00 66.88 713 PRO A N 1
ATOM 5563 C CA . PRO A 1 713 ? -22.742 -21.996 4.900 1.00 66.88 713 PRO A CA 1
ATOM 5564 C C . PRO A 1 713 ? -21.483 -21.845 5.768 1.00 66.88 713 PRO A C 1
ATOM 5566 O O . PRO A 1 713 ? -20.454 -21.321 5.324 1.00 66.88 713 PRO A O 1
ATOM 5569 N N . LEU A 1 714 ? -21.563 -22.370 6.997 1.00 66.31 714 LEU A N 1
ATOM 5570 C CA . LEU A 1 714 ? -20.460 -22.409 7.960 1.00 66.31 714 LEU A CA 1
ATOM 5571 C C . LEU A 1 714 ? -19.307 -23.258 7.408 1.00 66.31 714 LEU A C 1
ATOM 5573 O O . LEU A 1 714 ? -19.390 -24.484 7.353 1.00 66.31 714 LEU A O 1
ATOM 5577 N N . THR A 1 715 ? -18.219 -22.601 7.014 1.00 66.94 715 THR A N 1
ATOM 5578 C CA . THR A 1 715 ? -17.039 -23.238 6.416 1.00 66.94 715 THR A CA 1
ATOM 5579 C C . THR A 1 715 ? -15.764 -22.749 7.092 1.00 66.94 715 THR A C 1
ATOM 5581 O O . THR A 1 715 ? -15.688 -21.617 7.561 1.00 66.94 715 THR A O 1
ATOM 5584 N N . MET A 1 716 ? -14.717 -23.579 7.100 1.00 67.00 716 MET A N 1
ATOM 5585 C CA . MET A 1 716 ? -13.424 -23.208 7.699 1.00 67.00 716 MET A CA 1
ATOM 5586 C C . MET A 1 716 ? -12.740 -22.024 6.984 1.00 67.00 716 MET A C 1
ATOM 5588 O O . MET A 1 716 ? -11.872 -21.383 7.577 1.00 67.00 716 MET A O 1
ATOM 5592 N N . ARG A 1 717 ? -13.171 -21.677 5.755 1.00 57.25 717 ARG A N 1
ATOM 5593 C CA . ARG A 1 717 ? -12.756 -20.455 5.038 1.00 57.25 717 ARG A CA 1
ATOM 5594 C C . ARG A 1 717 ? -13.044 -19.179 5.847 1.00 57.25 717 ARG A C 1
ATOM 5596 O O . ARG A 1 717 ? -12.238 -18.260 5.810 1.00 57.25 717 ARG A O 1
ATOM 5603 N N . MET A 1 718 ? -14.092 -19.162 6.679 1.00 58.41 718 MET A N 1
ATOM 5604 C CA . MET A 1 718 ? -14.428 -18.042 7.578 1.00 58.41 718 MET A CA 1
ATOM 5605 C C . MET A 1 718 ? -13.320 -17.665 8.584 1.00 58.41 718 MET A C 1
ATOM 5607 O O . MET A 1 718 ? -13.412 -16.633 9.248 1.00 58.41 718 MET A O 1
ATOM 5611 N N . PHE A 1 719 ? -12.286 -18.496 8.752 1.00 58.78 719 PHE A N 1
ATOM 5612 C CA . PHE A 1 719 ? -11.208 -18.275 9.717 1.00 58.78 719 PHE A CA 1
ATOM 5613 C C . PHE A 1 719 ? -9.879 -17.813 9.087 1.00 58.78 719 PHE A C 1
ATOM 5615 O O . PHE A 1 719 ? -8.919 -17.572 9.816 1.00 58.78 719 PHE A O 1
ATOM 5622 N N . THR A 1 720 ? -9.787 -17.645 7.763 1.00 53.25 720 THR A N 1
ATOM 5623 C CA . THR A 1 720 ? -8.511 -17.352 7.070 1.00 53.25 720 THR A CA 1
ATOM 5624 C C . THR A 1 720 ? -7.987 -15.928 7.284 1.00 53.25 720 THR A C 1
ATOM 5626 O O . THR A 1 720 ? -6.775 -15.713 7.300 1.00 53.25 720 THR A O 1
ATOM 5629 N N . HIS A 1 721 ? -8.865 -14.932 7.453 1.00 53.44 721 HIS A N 1
ATOM 5630 C CA . HIS A 1 721 ? -8.482 -13.507 7.492 1.00 53.44 721 HIS A CA 1
ATOM 5631 C C . HIS A 1 721 ? -8.615 -12.837 8.867 1.00 53.44 721 HIS A C 1
ATOM 5633 O O . HIS A 1 721 ? -8.421 -11.627 9.007 1.00 53.44 721 HIS A O 1
ATOM 5639 N N . LEU A 1 722 ? -8.810 -13.661 9.898 1.00 64.88 722 LEU A N 1
ATOM 5640 C CA . LEU A 1 722 ? -8.783 -13.349 11.330 1.00 64.88 722 LEU A CA 1
ATOM 5641 C C . LEU A 1 722 ? -7.854 -12.199 11.749 1.00 64.88 722 LEU A C 1
ATOM 5643 O O . LEU A 1 722 ? -8.284 -11.257 12.412 1.00 64.88 722 LEU A O 1
ATOM 5647 N N . GLY A 1 723 ? -6.573 -12.268 11.373 1.00 56.84 723 GLY A N 1
ATOM 5648 C CA . GLY A 1 723 ? -5.568 -11.286 11.791 1.00 56.84 723 GLY A CA 1
ATOM 5649 C C . GLY A 1 723 ? -5.820 -9.873 11.253 1.00 56.84 723 GLY A C 1
ATOM 5650 O O . GLY A 1 723 ? -5.497 -8.902 11.938 1.00 56.84 723 GLY A O 1
ATOM 5651 N N . ARG A 1 724 ? -6.438 -9.747 10.066 1.00 61.16 724 ARG A N 1
ATOM 5652 C CA . ARG A 1 724 ? -6.855 -8.454 9.499 1.00 61.16 724 ARG A CA 1
ATOM 5653 C C . ARG A 1 724 ? -8.021 -7.883 10.312 1.00 61.16 724 ARG A C 1
ATOM 5655 O O . ARG A 1 724 ? -7.913 -6.767 10.814 1.00 61.16 724 ARG A O 1
ATOM 5662 N N . LEU A 1 725 ? -9.062 -8.688 10.551 1.00 62.00 725 LEU A N 1
ATOM 5663 C CA . LEU A 1 725 ? -10.238 -8.288 11.336 1.00 62.00 725 LEU A CA 1
ATOM 5664 C C . LEU A 1 725 ? -9.879 -7.885 12.778 1.00 62.00 725 LEU A C 1
ATOM 5666 O O . LEU A 1 725 ? -10.366 -6.871 13.265 1.00 62.00 725 LEU A O 1
ATOM 5670 N N . VAL A 1 726 ? -8.980 -8.611 13.453 1.00 65.75 726 VAL A N 1
ATOM 5671 C CA . VAL A 1 726 ? -8.524 -8.253 14.812 1.00 65.75 726 VAL A CA 1
ATOM 5672 C C . VAL A 1 726 ? -7.677 -6.973 14.817 1.00 65.75 726 VAL A C 1
ATOM 5674 O O . VAL A 1 726 ? -7.842 -6.151 15.717 1.00 65.75 726 VAL A O 1
ATOM 5677 N N . ARG A 1 727 ? -6.805 -6.757 13.816 1.00 65.19 727 ARG A N 1
ATOM 5678 C CA . ARG A 1 727 ? -6.013 -5.515 13.681 1.00 65.19 727 ARG A CA 1
ATOM 5679 C C . ARG A 1 727 ? -6.908 -4.290 13.466 1.00 65.19 727 ARG A C 1
ATOM 5681 O O . ARG A 1 727 ? -6.615 -3.244 14.036 1.00 65.19 727 ARG A O 1
ATOM 5688 N N . LEU A 1 728 ? -7.970 -4.426 12.671 1.00 65.19 728 LEU A N 1
ATOM 5689 C CA . LEU A 1 728 ? -8.961 -3.371 12.431 1.00 65.19 728 LEU A CA 1
ATOM 5690 C C . LEU A 1 728 ? -9.860 -3.156 13.658 1.00 65.19 728 LEU A C 1
ATOM 5692 O O . LEU A 1 728 ? -10.038 -2.029 14.102 1.00 65.19 728 LEU A O 1
ATOM 5696 N N . GLY A 1 729 ? -10.340 -4.234 14.282 1.00 72.38 729 GLY A N 1
ATOM 5697 C CA . GLY A 1 729 ? -11.156 -4.175 15.496 1.00 72.38 729 GLY A CA 1
ATOM 5698 C C . GLY A 1 729 ? -10.467 -3.506 16.688 1.00 72.38 729 GLY A C 1
ATOM 5699 O O . GLY A 1 729 ? -11.131 -2.892 17.519 1.00 72.38 729 GLY A O 1
ATOM 5700 N N . LEU A 1 730 ? -9.134 -3.570 16.769 1.00 75.00 730 LEU A N 1
ATOM 5701 C CA . LEU A 1 730 ? -8.379 -3.027 17.898 1.00 75.00 730 LEU A CA 1
ATOM 5702 C C . LEU A 1 730 ? -8.457 -1.491 18.019 1.00 75.00 730 LEU A C 1
ATOM 5704 O O . LEU A 1 730 ? -8.340 -0.979 19.132 1.00 75.00 730 LEU A O 1
ATOM 5708 N N . SER A 1 731 ? -8.690 -0.746 16.929 1.00 75.88 731 SER A N 1
ATOM 5709 C CA . SER A 1 731 ? -8.936 0.705 17.014 1.00 75.88 731 SER A CA 1
ATOM 5710 C C . SER A 1 731 ? -10.326 1.011 17.580 1.00 75.88 731 SER A C 1
ATOM 5712 O O . SER A 1 731 ? -10.434 1.857 18.466 1.00 75.88 731 SER A O 1
ATOM 5714 N N . GLY A 1 732 ? -11.358 0.268 17.163 1.00 75.88 732 GLY A N 1
ATOM 5715 C CA . GLY A 1 732 ? -12.710 0.343 17.731 1.00 75.88 732 GLY A CA 1
ATOM 5716 C C . GLY A 1 732 ? -12.742 -0.020 19.220 1.00 75.88 732 GLY A C 1
ATOM 5717 O O . GLY A 1 732 ? -13.363 0.684 20.017 1.00 75.88 732 GLY A O 1
ATOM 5718 N N . VAL A 1 733 ? -11.979 -1.044 19.627 1.00 80.62 733 VAL A N 1
ATOM 5719 C CA . VAL A 1 733 ? -11.712 -1.354 21.046 1.00 80.62 733 VAL A CA 1
ATOM 5720 C C . VAL A 1 733 ? -11.039 -0.180 21.746 1.00 80.62 733 VAL A C 1
ATOM 5722 O O . VAL A 1 733 ? -11.501 0.220 22.808 1.00 80.62 733 VAL A O 1
ATOM 5725 N N . GLY A 1 734 ? -9.979 0.394 21.169 1.00 79.06 734 GLY A N 1
ATOM 5726 C CA . GLY A 1 734 ? -9.289 1.548 21.751 1.00 79.06 734 GLY A CA 1
ATOM 5727 C C . GLY A 1 734 ? -10.228 2.734 21.988 1.00 79.06 734 GLY A C 1
ATOM 5728 O O . GLY A 1 734 ? -10.246 3.285 23.087 1.00 79.06 734 GLY A O 1
ATOM 5729 N N . GLN A 1 735 ? -11.059 3.067 20.997 1.00 83.69 735 GLN A N 1
ATOM 5730 C CA . GLN A 1 735 ? -12.058 4.131 21.072 1.00 83.69 735 GLN A CA 1
ATOM 5731 C C . GLN A 1 735 ? -13.093 3.852 22.172 1.00 83.69 735 GLN A C 1
ATOM 5733 O O . GLN A 1 735 ? -13.131 4.582 23.164 1.00 83.69 735 GLN A O 1
ATOM 5738 N N . VAL A 1 736 ? -13.877 2.775 22.041 1.00 81.62 736 VAL A N 1
ATOM 5739 C CA . VAL A 1 736 ? -15.000 2.465 22.947 1.00 81.62 736 VAL A CA 1
ATOM 5740 C C . VAL A 1 736 ? -14.524 2.238 24.383 1.00 81.62 736 VAL A C 1
ATOM 5742 O O . VAL A 1 736 ? -15.143 2.738 25.321 1.00 81.62 736 VAL A O 1
ATOM 5745 N N . CYS A 1 737 ? -13.401 1.542 24.583 1.00 83.62 737 CYS A N 1
ATOM 5746 C CA . CYS A 1 737 ? -12.839 1.375 25.921 1.00 83.62 737 CYS A CA 1
ATOM 5747 C C . CYS A 1 737 ? -12.342 2.701 26.504 1.00 83.62 737 CYS A C 1
ATOM 5749 O O . CYS A 1 737 ? -12.600 2.946 27.676 1.00 83.62 737 CYS A O 1
ATOM 5751 N N . SER A 1 738 ? -11.685 3.577 25.733 1.00 82.56 738 SER A N 1
ATOM 5752 C CA . SER A 1 738 ? -11.222 4.869 26.267 1.00 82.56 738 SER A CA 1
ATOM 5753 C C . SER A 1 738 ? -12.378 5.767 26.723 1.00 82.56 738 SER A C 1
ATOM 5755 O O . SER A 1 738 ? -12.293 6.367 27.792 1.00 82.56 738 SER A O 1
ATOM 5757 N N . GLU A 1 739 ? -13.484 5.785 25.974 1.00 82.06 739 GLU A N 1
ATOM 5758 C CA . GLU A 1 739 ? -14.706 6.511 26.327 1.00 82.06 739 GLU A CA 1
ATOM 5759 C C . GLU A 1 739 ? -15.362 5.930 27.591 1.00 82.06 739 GLU A C 1
ATOM 5761 O O . GLU A 1 739 ? -15.615 6.651 28.556 1.00 82.06 739 GLU A O 1
ATOM 5766 N N . TRP A 1 740 ? -15.599 4.614 27.626 1.00 82.56 740 TRP A N 1
ATOM 5767 C CA . TRP A 1 740 ? -16.285 3.966 28.751 1.00 82.56 740 TRP A CA 1
ATOM 5768 C C . TRP A 1 740 ? -15.440 3.995 30.030 1.00 82.56 740 TRP A C 1
ATOM 5770 O O . TRP A 1 740 ? -15.956 4.277 31.112 1.00 82.56 740 TRP A O 1
ATOM 5780 N N . TRP A 1 741 ? -14.132 3.748 29.925 1.00 87.31 741 TRP A N 1
ATOM 5781 C CA . TRP A 1 741 ? -13.224 3.793 31.071 1.00 87.31 741 TRP A CA 1
ATOM 5782 C C . TRP A 1 741 ? -13.061 5.214 31.620 1.00 87.31 741 TRP A C 1
ATOM 5784 O O . TRP A 1 741 ? -12.884 5.358 32.827 1.00 87.31 741 TRP A O 1
ATOM 5794 N N . ALA A 1 742 ? -13.161 6.262 30.793 1.00 85.56 742 ALA A N 1
ATOM 5795 C CA . ALA A 1 742 ? -13.141 7.642 31.281 1.00 85.56 742 ALA A CA 1
ATOM 5796 C C . ALA A 1 742 ? -14.318 7.926 32.232 1.00 85.56 742 ALA A C 1
ATOM 5798 O O . ALA A 1 742 ? -14.105 8.472 33.315 1.00 85.56 742 ALA A O 1
ATOM 5799 N N . TRP A 1 743 ? -15.538 7.497 31.888 1.00 81.19 743 TRP A N 1
ATOM 5800 C CA . TRP A 1 743 ? -16.705 7.652 32.765 1.00 81.19 743 TRP A CA 1
ATOM 5801 C C . TRP A 1 743 ? -16.555 6.887 34.087 1.00 81.19 743 TRP A C 1
ATOM 5803 O O . TRP A 1 743 ? -16.772 7.464 35.154 1.00 81.19 743 TRP A O 1
ATOM 5813 N N . GLU A 1 744 ? -16.118 5.627 34.032 1.00 81.88 744 GLU A N 1
ATOM 5814 C CA . GLU A 1 744 ? -15.882 4.791 35.221 1.00 81.88 744 GLU A CA 1
ATOM 5815 C C . GLU A 1 744 ? -14.762 5.377 36.113 1.00 81.88 744 GLU A C 1
ATOM 5817 O O . GLU A 1 744 ? -14.883 5.406 37.339 1.00 81.88 744 GLU A O 1
ATOM 5822 N N . LEU A 1 745 ? -13.701 5.949 35.525 1.00 82.38 745 LEU A N 1
ATOM 5823 C CA . LEU A 1 745 ? -12.644 6.660 36.262 1.00 82.38 745 LEU A CA 1
ATOM 5824 C C . LEU A 1 745 ? -13.152 7.935 36.953 1.00 82.38 745 LEU A C 1
ATOM 5826 O O . LEU A 1 745 ? -12.730 8.217 38.075 1.00 82.38 745 LEU A O 1
ATOM 5830 N N . VAL A 1 746 ? -14.073 8.688 36.340 1.00 83.50 746 VAL A N 1
ATOM 5831 C CA . VAL A 1 746 ? -14.693 9.861 36.986 1.00 83.50 746 VAL A CA 1
ATOM 5832 C C . VAL A 1 746 ? -15.627 9.436 38.128 1.00 83.50 746 VAL A C 1
ATOM 5834 O O . VAL A 1 746 ? -15.634 10.087 39.173 1.00 83.50 746 VAL A O 1
ATOM 5837 N N . VAL A 1 747 ? -16.354 8.319 37.999 1.00 77.44 747 VAL A N 1
ATOM 5838 C CA . VAL A 1 747 ? -17.147 7.738 39.102 1.00 77.44 747 VAL A CA 1
ATOM 5839 C C . VAL A 1 747 ? -16.242 7.307 40.263 1.00 77.44 747 VAL A C 1
ATOM 5841 O O . VAL A 1 747 ? -16.512 7.656 41.415 1.00 77.44 747 VAL A O 1
ATOM 5844 N N . LEU A 1 748 ? -15.124 6.631 39.979 1.00 77.38 748 LEU A N 1
ATOM 5845 C CA . LEU A 1 748 ? -14.127 6.263 40.989 1.00 77.38 748 LEU A CA 1
ATOM 5846 C C . LEU A 1 748 ? -13.515 7.500 41.668 1.00 77.38 748 LEU A C 1
ATOM 5848 O O . LEU A 1 748 ? -13.426 7.533 42.897 1.00 77.38 748 LEU A O 1
ATOM 5852 N N . ALA A 1 749 ? -13.167 8.545 40.912 1.00 79.75 749 ALA A N 1
ATOM 5853 C CA . ALA A 1 749 ? -12.669 9.804 41.468 1.00 79.75 749 ALA A CA 1
ATOM 5854 C C . ALA A 1 749 ? -13.712 10.499 42.364 1.00 79.75 749 ALA A C 1
ATOM 5856 O O . ALA A 1 749 ? -13.386 10.922 43.473 1.00 79.75 749 ALA A O 1
ATOM 5857 N N . ALA A 1 750 ? -14.980 10.551 41.943 1.00 78.62 750 ALA A N 1
ATOM 5858 C CA . ALA A 1 750 ? -16.072 11.100 42.747 1.00 78.62 750 ALA A CA 1
ATOM 5859 C C . ALA A 1 750 ? -16.304 10.301 44.044 1.00 78.62 750 ALA A C 1
ATOM 5861 O O . ALA A 1 750 ? -16.568 10.895 45.092 1.00 78.62 750 ALA A O 1
ATOM 5862 N N . SER A 1 751 ? -16.134 8.972 44.006 1.00 73.75 751 SER A N 1
ATOM 5863 C CA . SER A 1 751 ? -16.234 8.113 45.195 1.00 73.75 751 SER A CA 1
ATOM 5864 C C . SER A 1 751 ? -15.178 8.434 46.261 1.00 73.75 751 SER A C 1
ATOM 5866 O O . SER A 1 751 ? -15.475 8.363 47.452 1.00 73.75 751 SER A O 1
ATOM 5868 N N . ALA A 1 752 ? -13.981 8.864 45.845 1.00 75.12 752 ALA A N 1
ATOM 5869 C CA . ALA A 1 752 ? -12.894 9.245 46.745 1.00 75.12 752 ALA A CA 1
ATOM 5870 C C . ALA A 1 752 ? -13.078 10.639 47.380 1.00 75.12 752 ALA A C 1
ATOM 5872 O O . ALA A 1 752 ? -12.480 10.915 48.418 1.00 75.12 752 ALA A O 1
ATOM 5873 N N . ILE A 1 753 ? -13.905 11.509 46.784 1.00 84.25 753 ILE A N 1
ATOM 5874 C CA . ILE A 1 753 ? -14.223 12.843 47.326 1.00 84.25 753 ILE A CA 1
ATOM 5875 C C . ILE A 1 753 ? -15.274 12.739 48.442 1.00 84.25 753 ILE A C 1
ATOM 5877 O O . ILE A 1 753 ? -15.168 13.422 49.459 1.00 84.25 753 ILE A O 1
ATOM 5881 N N . GLY A 1 754 ? -16.283 11.879 48.268 1.00 76.06 754 GLY A N 1
ATOM 5882 C CA . GLY A 1 754 ? -17.261 11.555 49.307 1.00 76.06 754 GLY A CA 1
ATOM 5883 C C . GLY A 1 754 ? -18.686 11.320 48.788 1.00 76.06 754 GLY A C 1
ATOM 5884 O O . GLY A 1 754 ? -18.961 11.509 47.600 1.00 76.06 754 GLY A O 1
ATOM 5885 N N . PRO A 1 755 ? -19.631 10.933 49.670 1.00 72.19 755 PRO A N 1
ATOM 5886 C CA . PRO A 1 755 ? -20.959 10.462 49.262 1.00 72.19 755 PRO A CA 1
ATOM 5887 C C . PRO A 1 755 ? -21.782 11.477 48.459 1.00 72.19 755 PRO A C 1
ATOM 5889 O O . PRO A 1 755 ? -22.486 11.099 47.526 1.00 72.19 755 PRO A O 1
ATOM 5892 N N . THR A 1 756 ? -21.676 12.770 48.779 1.00 75.06 756 THR A N 1
ATOM 5893 C CA . THR A 1 756 ? -22.373 13.847 48.058 1.00 75.06 756 THR A CA 1
ATOM 5894 C C . THR A 1 756 ? -21.822 14.053 46.648 1.00 75.06 756 THR A C 1
ATOM 5896 O O . THR A 1 756 ? -22.600 14.241 45.713 1.00 75.06 756 THR A O 1
ATOM 5899 N N . ALA A 1 757 ? -20.501 13.963 46.467 1.00 76.81 757 ALA A N 1
ATOM 5900 C CA . ALA A 1 757 ? -19.861 14.039 45.156 1.00 76.81 757 ALA A CA 1
ATOM 5901 C C . ALA A 1 757 ? -20.219 12.819 44.293 1.00 76.81 757 ALA A C 1
ATOM 5903 O O . ALA A 1 757 ? -20.616 12.984 43.142 1.00 76.81 757 ALA A O 1
ATOM 5904 N N . LEU A 1 758 ? -20.178 11.611 44.867 1.00 71.00 758 LEU A N 1
ATOM 5905 C CA . LEU A 1 758 ? -20.574 10.374 44.189 1.00 71.00 758 LEU A CA 1
ATOM 5906 C C . LEU A 1 758 ? -22.055 10.378 43.770 1.00 71.00 758 LEU A C 1
ATOM 5908 O O . LEU A 1 758 ? -22.375 10.022 42.636 1.00 71.00 758 LEU A O 1
ATOM 5912 N N . ALA A 1 759 ? -22.960 10.827 44.645 1.00 69.44 759 ALA A N 1
ATOM 5913 C CA . ALA A 1 759 ? -24.380 10.969 44.317 1.00 69.44 759 ALA A CA 1
ATOM 5914 C C . ALA A 1 759 ? -24.607 12.005 43.201 1.00 69.44 759 ALA A C 1
ATOM 5916 O O . ALA A 1 759 ? -25.339 11.737 42.249 1.00 69.44 759 ALA A O 1
ATOM 5917 N N . THR A 1 760 ? -23.922 13.153 43.265 1.00 80.81 760 THR A N 1
ATOM 5918 C CA . THR A 1 760 ? -23.984 14.190 42.220 1.00 80.81 760 THR A CA 1
ATOM 5919 C C . THR A 1 760 ? -23.476 13.654 40.879 1.00 80.81 760 THR A C 1
ATOM 5921 O O . THR A 1 760 ? -24.156 13.797 39.866 1.00 80.81 760 THR A O 1
ATOM 5924 N N . GLN A 1 761 ? -22.335 12.956 40.870 1.00 80.12 761 GLN A N 1
ATOM 5925 C CA . GLN A 1 761 ? -21.782 12.318 39.672 1.00 80.12 761 GLN A CA 1
ATOM 5926 C C . GLN A 1 761 ? -22.711 11.236 39.104 1.00 80.12 761 GLN A C 1
ATOM 5928 O O . GLN A 1 761 ? -22.812 11.101 37.888 1.00 80.12 761 GLN A O 1
ATOM 5933 N N . SER A 1 762 ? -23.434 10.501 39.952 1.00 71.38 762 SER A N 1
ATOM 5934 C CA . SER A 1 762 ? -24.409 9.493 39.509 1.00 71.38 762 SER A CA 1
ATOM 5935 C C . SER A 1 762 ? -25.599 10.135 38.778 1.00 71.38 762 SER A C 1
ATOM 5937 O O . SER A 1 762 ? -26.021 9.650 37.726 1.00 71.38 762 SER A O 1
ATOM 5939 N N . VAL A 1 763 ? -26.105 11.267 39.285 1.00 75.31 763 VAL A N 1
ATOM 5940 C CA . VAL A 1 763 ? -27.172 12.047 38.629 1.00 75.31 763 VAL A CA 1
ATOM 5941 C C . VAL A 1 763 ? -26.675 12.681 37.326 1.00 75.31 763 VAL A C 1
ATOM 5943 O O . VAL A 1 763 ? -27.361 12.589 36.306 1.00 75.31 763 VAL A O 1
ATOM 5946 N N . LEU A 1 764 ? -25.475 13.272 37.324 1.00 80.06 764 LEU A N 1
ATOM 5947 C CA . LEU A 1 764 ? -24.858 13.856 36.127 1.00 80.06 764 LEU A CA 1
ATOM 5948 C C . LEU A 1 764 ? -24.614 12.798 35.044 1.00 80.06 764 LEU A C 1
ATOM 5950 O O . LEU A 1 764 ? -25.048 12.986 33.912 1.00 80.06 764 LEU A O 1
ATOM 5954 N N . GLY A 1 765 ? -24.001 11.663 35.389 1.00 77.69 765 GLY A N 1
ATOM 5955 C CA . GLY A 1 765 ? -23.748 10.558 34.461 1.00 77.69 765 GLY A CA 1
ATOM 5956 C C . GLY A 1 765 ? -25.033 9.992 33.853 1.00 77.69 765 GLY A C 1
ATOM 5957 O O . GLY A 1 765 ? -25.104 9.801 32.642 1.00 77.69 765 GLY A O 1
ATOM 5958 N N . THR A 1 766 ? -26.086 9.821 34.661 1.00 73.25 766 THR A N 1
ATOM 5959 C CA . THR A 1 766 ? -27.408 9.389 34.168 1.00 73.25 766 THR A CA 1
ATOM 5960 C C . THR A 1 766 ? -28.022 10.420 33.212 1.00 73.25 766 THR A C 1
ATOM 5962 O O . THR A 1 766 ? -28.554 10.056 32.166 1.00 73.25 766 THR A O 1
ATOM 5965 N N . SER A 1 767 ? -27.905 11.714 33.531 1.00 77.50 767 SER A N 1
ATOM 5966 C CA . SER A 1 767 ? -28.454 12.811 32.719 1.00 77.50 767 SER A CA 1
ATOM 5967 C C . SER A 1 767 ? -27.722 12.963 31.380 1.00 77.50 767 SER A C 1
ATOM 5969 O O . SER A 1 767 ? -28.358 13.051 30.327 1.00 77.50 767 SER A O 1
ATOM 5971 N N . CYS A 1 768 ? -26.386 12.928 31.396 1.00 82.44 768 CYS A N 1
ATOM 5972 C CA . CYS A 1 768 ? -25.554 12.932 30.193 1.00 82.44 768 CYS A CA 1
ATOM 5973 C C . CYS A 1 768 ? -25.808 11.680 29.343 1.00 82.44 768 CYS A C 1
ATOM 5975 O O . CYS A 1 768 ? -26.051 11.798 28.145 1.00 82.44 768 CYS A O 1
ATOM 5977 N N . GLY A 1 769 ? -25.829 10.497 29.965 1.00 75.44 769 GLY A N 1
ATOM 5978 C CA . GLY A 1 769 ? -26.064 9.221 29.289 1.00 75.44 769 GLY A CA 1
ATOM 5979 C C . GLY A 1 769 ? -27.430 9.136 28.607 1.00 75.44 769 GLY A C 1
ATOM 5980 O O . GLY A 1 769 ? -27.513 8.616 27.497 1.00 75.44 769 GLY A O 1
ATOM 5981 N N . ALA A 1 770 ? -28.484 9.694 29.211 1.00 74.06 770 ALA A N 1
ATOM 5982 C CA . ALA A 1 770 ? -29.801 9.807 28.582 1.00 74.06 770 ALA A CA 1
ATOM 5983 C C . ALA A 1 770 ? -29.800 10.813 27.415 1.00 74.06 770 ALA A C 1
ATOM 5985 O O . ALA A 1 770 ? -30.295 10.503 26.331 1.00 74.06 770 ALA A O 1
ATOM 5986 N N . THR A 1 771 ? -29.196 11.990 27.611 1.00 80.62 771 THR A N 1
ATOM 5987 C CA . THR A 1 771 ? -29.123 13.053 26.589 1.00 80.62 771 THR A CA 1
ATOM 5988 C C . THR A 1 771 ? -28.331 12.607 25.354 1.00 80.62 771 THR A C 1
ATOM 5990 O O . THR A 1 771 ? -28.717 12.910 24.228 1.00 80.62 771 THR A O 1
ATOM 5993 N N . PHE A 1 772 ? -27.260 11.831 25.546 1.00 80.94 772 PHE A N 1
ATOM 5994 C CA . PHE A 1 772 ? -26.385 11.339 24.478 1.00 80.94 772 PHE A CA 1
ATOM 5995 C C . PHE A 1 772 ? -27.056 10.331 23.527 1.00 80.94 772 PHE A C 1
ATOM 5997 O O . PHE A 1 772 ? -26.633 10.206 22.378 1.00 80.94 772 PHE A O 1
ATOM 6004 N N . GLN A 1 773 ? -28.134 9.650 23.941 1.00 80.06 773 GLN A N 1
ATOM 6005 C CA . GLN A 1 773 ? -28.791 8.667 23.067 1.00 80.06 773 GLN A CA 1
ATOM 6006 C C . GLN A 1 773 ? -29.403 9.299 21.810 1.00 80.06 773 GLN A C 1
ATOM 6008 O O . GLN A 1 773 ? -29.487 8.628 20.786 1.00 80.06 773 GLN A O 1
ATOM 6013 N N . ALA A 1 774 ? -29.811 10.573 21.860 1.00 79.69 774 ALA A N 1
ATOM 6014 C CA . ALA A 1 774 ? -30.383 11.273 20.710 1.00 79.69 774 ALA A CA 1
ATOM 6015 C C . ALA A 1 774 ? -29.348 11.541 19.592 1.00 79.69 774 ALA A C 1
ATOM 6017 O O . ALA A 1 774 ? -29.552 11.032 18.489 1.00 79.69 774 ALA A O 1
ATOM 6018 N N . PRO A 1 775 ? -28.219 12.247 19.829 1.00 82.06 775 PRO A N 1
ATOM 6019 C CA . PRO A 1 775 ? -27.191 12.421 18.802 1.00 82.06 775 PRO A CA 1
ATOM 6020 C C . PRO A 1 775 ? -26.548 11.093 18.380 1.00 82.06 775 PRO A C 1
ATOM 6022 O O . PRO A 1 775 ? -26.226 10.940 17.206 1.00 82.06 775 PRO A O 1
ATOM 6025 N N . PHE A 1 776 ? -26.424 10.104 19.277 1.00 78.56 776 PHE A N 1
ATOM 6026 C CA . PHE A 1 776 ? -25.943 8.771 18.897 1.00 78.56 776 PHE A CA 1
ATOM 6027 C C . PHE A 1 776 ? -26.906 8.054 17.933 1.00 78.56 776 PHE A C 1
ATOM 6029 O O . PHE A 1 776 ? -26.471 7.481 16.937 1.00 78.56 776 PHE A O 1
ATOM 6036 N N . ALA A 1 777 ? -28.218 8.099 18.192 1.00 79.19 777 ALA A N 1
ATOM 6037 C CA . ALA A 1 777 ? -29.222 7.502 17.309 1.00 79.19 777 ALA A CA 1
ATOM 6038 C C . ALA A 1 777 ? -29.271 8.182 15.931 1.00 79.19 777 ALA A C 1
ATOM 6040 O O . ALA A 1 777 ? -29.399 7.488 14.925 1.00 79.19 777 ALA A O 1
ATOM 6041 N N . ILE A 1 778 ? -29.116 9.511 15.882 1.00 80.44 778 ILE A N 1
ATOM 6042 C CA . ILE A 1 778 ? -29.010 10.267 14.626 1.00 80.44 778 ILE A CA 1
ATOM 6043 C C . ILE A 1 778 ? -27.727 9.882 13.880 1.00 80.44 778 ILE A C 1
ATOM 6045 O O . ILE A 1 778 ? -27.804 9.532 12.710 1.00 80.44 778 ILE A O 1
ATOM 6049 N N . GLY A 1 779 ? -26.570 9.853 14.551 1.00 78.69 779 GLY A N 1
ATOM 6050 C CA . GLY A 1 779 ? -25.296 9.483 13.923 1.00 78.69 779 GLY A CA 1
ATOM 6051 C C . GLY A 1 779 ? -25.303 8.084 13.298 1.00 78.69 779 GLY A C 1
ATOM 6052 O O . GLY A 1 779 ? -24.750 7.899 12.222 1.00 78.69 779 GLY A O 1
ATOM 6053 N N . VAL A 1 780 ? -25.987 7.122 13.927 1.00 72.25 780 VAL A N 1
ATOM 6054 C CA . VAL A 1 780 ? -26.159 5.758 13.395 1.00 72.25 780 VAL A CA 1
ATOM 6055 C C . VAL A 1 780 ? -27.203 5.680 12.269 1.00 72.25 780 VAL A C 1
ATOM 6057 O O . VAL A 1 780 ? -27.105 4.803 11.417 1.00 72.25 780 VAL A O 1
ATOM 6060 N N . ALA A 1 781 ? -28.192 6.578 12.224 1.00 73.94 781 ALA A N 1
ATOM 6061 C CA . ALA A 1 781 ? -29.076 6.705 11.062 1.00 73.94 781 ALA A CA 1
ATOM 6062 C C . ALA A 1 781 ? -28.319 7.307 9.860 1.00 73.94 781 ALA A C 1
ATOM 6064 O O . ALA A 1 781 ? -28.370 6.766 8.758 1.00 73.94 781 ALA A O 1
ATOM 6065 N N . SER A 1 782 ? -27.548 8.373 10.097 1.00 73.06 782 SER A N 1
ATOM 6066 C CA . SER A 1 782 ? -26.721 9.075 9.104 1.00 73.06 782 SER A CA 1
ATOM 6067 C C . SER A 1 782 ? -25.466 8.319 8.641 1.00 73.06 782 SER A C 1
ATOM 6069 O O . SER A 1 782 ? -24.714 8.869 7.847 1.00 73.06 782 SER A O 1
ATOM 6071 N N . SER A 1 783 ? -25.206 7.109 9.148 1.00 67.19 783 SER A N 1
ATOM 6072 C CA . SER A 1 783 ? -24.117 6.233 8.682 1.00 67.19 783 SER A CA 1
ATOM 6073 C C . SER A 1 783 ? -24.611 4.978 7.951 1.00 67.19 783 SER A C 1
ATOM 6075 O O . SER A 1 783 ? -23.811 4.102 7.632 1.00 67.19 783 SER A O 1
ATOM 6077 N N . VAL A 1 784 ? -25.929 4.839 7.786 1.00 63.75 784 VAL A N 1
ATOM 6078 C CA . VAL A 1 784 ? -26.595 3.729 7.075 1.00 63.75 784 VAL A CA 1
ATOM 6079 C C . VAL A 1 784 ? -27.357 4.243 5.846 1.00 63.75 784 VAL A C 1
ATOM 6081 O O . VAL A 1 784 ? -27.552 3.494 4.891 1.00 63.75 784 VAL A O 1
ATOM 6084 N N . ARG A 1 785 ? -27.768 5.514 5.885 1.00 56.94 785 ARG A N 1
ATOM 6085 C CA . ARG A 1 785 ? -28.130 6.341 4.731 1.00 56.94 785 ARG A CA 1
ATOM 6086 C C . ARG A 1 785 ? -26.875 6.944 4.099 1.00 56.94 785 ARG A C 1
ATOM 6088 O O . ARG A 1 785 ? -26.908 7.138 2.868 1.00 56.94 785 ARG A O 1
#

Solv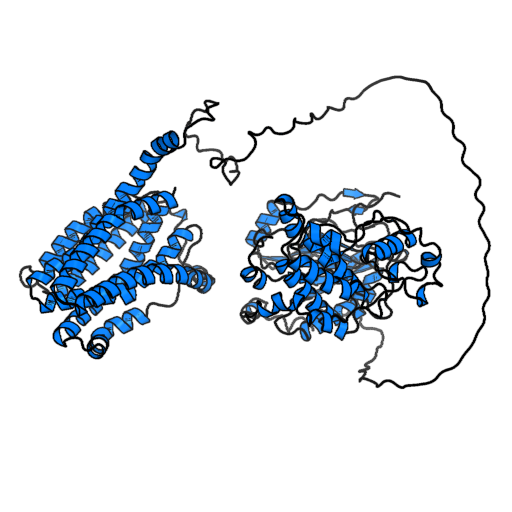ent-accessible surface area (backbone atoms only — not comparable to full-atom values): 45735 Å² total; per-residue (Å²): 131,86,81,59,97,62,76,62,61,87,39,37,38,87,79,61,26,11,46,65,70,58,51,80,68,41,60,40,72,97,63,53,36,29,31,58,38,37,44,42,71,57,90,34,27,41,33,32,34,28,39,32,71,63,82,96,46,72,48,73,38,26,38,40,36,22,8,32,49,38,17,67,55,38,61,74,44,51,51,55,49,43,57,49,45,62,74,65,50,58,93,81,63,66,68,74,52,77,77,49,74,52,72,44,85,43,100,54,42,57,21,34,31,41,32,29,71,75,45,44,37,38,50,56,53,41,41,49,51,27,42,74,75,73,33,60,24,41,47,69,65,60,48,26,40,52,51,46,49,44,36,56,47,48,42,62,32,53,78,70,60,35,26,56,60,42,57,45,58,82,25,27,28,34,62,58,90,69,52,70,65,61,48,50,49,52,47,62,78,56,58,64,65,74,69,43,80,56,98,87,38,50,43,60,54,65,53,61,57,82,78,86,85,79,62,58,81,60,58,71,74,57,61,49,69,56,50,62,29,67,49,55,71,63,50,48,42,48,83,83,53,70,70,61,84,95,60,80,50,73,78,37,58,52,58,40,41,78,77,49,42,58,45,71,47,44,44,37,29,16,46,29,42,40,56,45,21,48,41,54,53,46,71,80,75,78,69,86,62,54,48,19,56,35,53,38,51,52,33,56,26,69,72,56,74,83,55,78,87,47,64,81,32,68,32,56,70,59,47,64,81,87,64,84,85,56,65,36,58,59,61,59,36,51,76,75,36,57,69,67,55,21,51,56,48,42,63,53,36,60,40,26,60,39,71,49,61,85,73,34,57,51,51,69,56,54,63,63,31,71,72,35,38,59,36,63,74,63,44,70,71,71,78,84,76,55,84,67,57,78,64,72,57,67,90,50,84,84,65,51,92,84,63,83,66,76,78,88,79,80,87,80,95,79,78,94,76,89,81,76,91,80,82,88,88,78,88,82,90,84,84,89,79,90,88,82,88,87,84,84,91,85,86,87,85,82,89,87,87,86,87,84,87,90,89,84,89,86,83,87,82,88,82,82,84,82,79,83,77,80,82,84,56,98,75,74,63,85,53,99,85,52,73,94,63,87,73,77,91,70,86,88,79,81,84,88,73,84,89,75,83,87,70,99,73,73,45,75,66,54,53,49,64,65,47,47,57,62,45,45,67,42,14,52,34,39,29,52,34,52,59,54,55,51,47,67,63,47,42,37,51,57,53,36,46,78,74,36,73,59,52,33,50,4,53,48,55,19,46,53,50,40,40,71,64,39,52,29,48,52,50,5,44,47,51,37,38,77,82,36,68,96,72,71,72,58,78,74,87,76,81,52,72,49,55,57,46,29,70,46,29,36,69,52,36,49,74,70,69,43,55,70,67,35,24,43,45,14,23,53,41,30,48,50,42,54,71,28,51,66,30,48,53,49,41,63,47,52,46,48,58,32,41,79,68,72,40,41,56,54,58,25,55,50,48,65,60,43,47,61,49,32,48,49,36,16,44,37,20,34,70,38,64,84,92,56,41,50,37,78,62,13,26,38,48,21,50,30,52,39,38,45,51,48,32,52,50,51,51,58,43,45,80,71,75,51,81,60,88,81,63,71,80,95,52,79,73,35,46,75,57,37,71,58,55,53,62,55,13,49,54,27,22,53,52,43,34,53,58,55,47,50,54,54,50,50,51,53,53,24,53,74,76,30,72,68,46,31,52,50,50,51,54,48,52,53,52,52,58,59,60,48,39,54,64,51,20,40,54,58,30,69,69,70,107

Radius of gyration: 37.07 Å; Cα contacts (8 Å, |Δi|>4): 990; chains: 1; bounding box: 98×67×115 Å

Organism: NCBI:txid980116

InterPro domains:
  IPR000719 Protein kinase domain [PF00069] (251-372)
  IPR000719 Protein kinase domain [PS50011] (33-372)
  IPR000719 Protein kinase domain [SM00220] (33-372)
  IPR002528 Multi antimicrobial extrusion protein [PF01554] (594-667)
  IPR011009 Protein kinase-like domain superfamily [SSF56112] (30-375)

Foldseek 3Di:
DDDFPADPCVDAVVNVFAAFLDDQQDAWDVRQWGFFA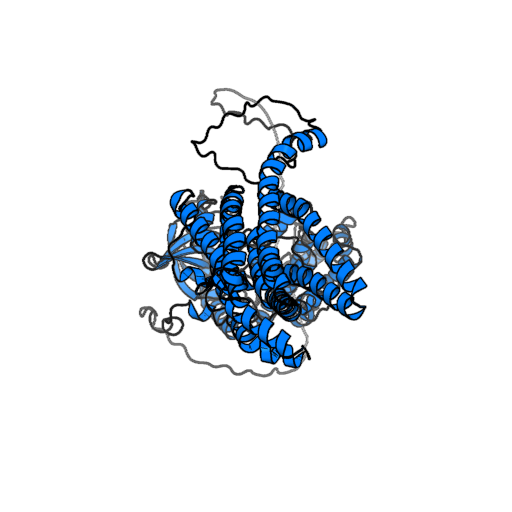WAHDDRFWTKTKTWGDDDPDIDIWIKIKTTPNCAVVCVVPVVVLLVVLVVVDDLFADGWDFLDWDWGQGPRGIIIITITHFAFDQCVVQQVQCVVVPAQAFDLLLLLLQLLNLLSVLVSQVVVQKDQLPLARRQKGFGDPDDPVRQVVQCVVVPFADFDQDPNGTRGDNDGDDDDPDHRPDDLLVSLVTHIHGGPSSSMDHPVFDDDPPRPLLLQLQCLFPRRGDGSLSSLLSSLQRSLCNQRVDGQFDDPDHSLARNLLLCLQAVADDDPVRCPTPSNVPRDDRDPVRHHQLRSLVVRDPNVSSVLSNVLSCLSSHNDSVSRDHSVVSSVDPSSVVSVVSSPDRPPDPVVVVVPPDPCSVPCPPPPDDPPPDDDDDDDDDDDDDDDDDDDDDDDDDDDDDDDDDDDDDDDDDDDDDDDDDDDDDDDDDDDDDDDDPVPDDDPPRDPDDDDPDPDDCDDDDPDDDDPPCDPVNVVVVCVVLLCVQLVLLLLLLVLVVLLLVLLLVLQVVVDPLLNLLLVLLVLLCVLQPLLLLLLLLVLCLVCVVPDDDADDDDPPLQVCLCCQLVVVVVVVDDNSSSVSSSLLSNLLVLLRVLSNLLSVLCSVCLLVVNSNQSSVQSVVLSVVLNVQSNCCQPNDPPNPPNSNSSSNSSSVSSVSSNVSSVVCCVPPHDCPVVDDDDPVRHPCNVVSVVSSVVSSVVSSVVSVVLVVCLVVLVVVHDVSNVVSVVVCVVCSSVVSNVVSSVSSVSSD

Nearest PDB structures (foldseek):
  5y50-assembly1_A  TM=8.514E-01  e=7.657E-10  Arabidopsis thaliana
  7dqk-assembly1_A  TM=8.617E-01  e=5.602E-09  Nicotiana tabacum
  3vvs-assembly1_A  TM=7.190E-01  e=1.675E-05  Pyrococcus furiosus
  3vvo-assembly1_A  TM=6.283E-01  e=2.582E-05  Pyrococcus furiosus
  6idr-assembly1_A  TM=6.564E-01  e=2.788E-04  Vibrio cholerae